Protein AF-A0A7Y3JHC3-F1 (afdb_monomer)

pLDDT: mean 74.65, std 16.01, range [29.23, 98.0]

Solvent-accessible surface area (backbone atoms only — not comparable to full-atom values): 47250 Å² total; per-residue (Å²): 132,80,75,72,66,66,58,58,59,57,62,50,53,67,62,55,68,74,71,76,76,82,76,72,80,75,73,80,78,66,101,77,69,78,78,76,71,98,54,98,74,86,86,54,95,85,37,99,48,38,51,77,48,76,52,72,51,73,47,74,47,81,46,78,29,78,32,80,43,84,51,100,86,48,85,46,69,78,42,42,48,93,95,46,66,54,25,81,42,79,48,80,46,50,34,34,38,39,40,36,34,39,69,86,29,39,36,40,37,39,35,41,57,70,42,83,89,59,42,28,38,35,41,37,38,50,44,58,91,92,36,51,55,42,34,38,39,38,30,19,38,54,60,64,68,80,61,24,37,86,49,48,64,66,59,60,45,74,64,26,46,30,40,36,39,33,37,35,62,98,43,38,39,39,37,40,39,40,33,34,35,40,68,39,53,47,76,49,44,21,47,24,59,20,44,55,48,75,47,80,41,59,73,65,56,38,48,73,88,27,35,30,37,57,94,51,55,80,86,53,59,56,43,51,68,70,45,49,34,29,56,33,90,87,28,84,41,48,40,68,79,75,72,94,87,70,66,88,74,56,75,80,47,51,72,44,25,24,33,79,53,48,77,88,60,39,45,79,40,43,67,76,30,37,36,38,42,50,95,78,67,79,56,44,28,34,35,32,33,68,85,46,60,74,45,68,30,90,52,78,67,48,74,49,74,52,42,77,44,74,98,54,89,66,32,32,37,78,47,40,48,74,69,55,91,42,86,34,50,20,58,22,34,31,69,52,64,88,87,70,39,86,72,52,46,73,45,50,27,33,83,88,76,48,84,49,89,80,54,68,47,74,50,72,57,84,89,54,68,46,32,38,42,36,37,79,83,42,70,75,42,63,37,40,43,61,45,84,78,42,98,56,37,27,60,58,72,43,85,71,39,62,97,65,73,79,87,65,74,75,61,53,31,36,41,38,42,20,50,51,82,76,87,50,79,59,42,38,82,77,51,64,65,53,38,71,57,49,59,46,42,29,46,75,88,37,76,54,81,74,54,48,67,40,67,87,81,8,37,36,34,53,85,53,88,56,47,76,86,40,42,33,41,39,35,30,32,30,64,60,83,94,63,81,55,40,26,43,36,39,38,40,22,34,40,31,55,75,56,82,63,26,40,40,23,34,21,39,39,37,37,37,44,68,54,81,90,48,63,33,80,56,88,32,56,40,45,19,36,39,38,39,24,35,26,40,37,35,43,62,89,95,47,71,54,76,50,78,49,72,52,71,52,75,40,49,59,44,59,82,41,71,48,66,91,63,81,76,70,76,82,90,76,67,63,77,43,83,80,23,51,40,55,38,24,52,57,67,66,69,70,36,99,75,42,91,48,70,70,97,60,81,52,39,69,71,34,52,32,58,34,48,18,46,57,32,70,44,62,41,91,72,60,68,48,78,42,75,32,60,46,44,53,65,95,51,59,44,86,84,41,57,74,44,60,76,41,75,82,21,31,32,28,48,29,62,30,25,35,52,91,97,40,80,50,70,45,79,47,84,45,62,68,66,57,89,88,39,47,79,61,68,37,77,43,70,53,65,67,50,94,65,74,43,43,86,47,58,60,51,77,46,82,48,66,48,46,71,73,72,69,91,86,70,82,47,76,49,75,53,45,41,70,32,30,46,57,58,70,75,86,63,76,49,69,59,54,92,56,101,54,61,27,47,75,42,53,42,74,65,76,72,29,40,30,24,34,80,44,66,90,89,68,92,54,45,44,25,62,53,65,82,85,55,66,44,63,62,57,58,41,39,41,44,66,39,43,77,37,76,72,71,92,59,102,66,72,52,74,37,47,40,52,54,73,44,59,49,84,40,74,29,39,40,76,45,51,68,70,56,12,41,38,31,62

Radius of gyration: 36.33 Å; Cα contacts (8 Å, |Δi|>4): 1744; chains: 1; bounding box: 94×78×101 Å

Secondary structure (DSSP, 8-state):
--TTSSHHHHHHHHHHTT--S---------S-PPPPPS-S----TT-TTEEEEEEEEEEEEEEEE----EETTEE---PPPTTS--EEEEEEEEEEEEEEEETTTEEEEEEEESEEEEEEEEEEEEPPTT-SEEEEEEESS------BTTB------TT--EEEEEEE-SSEEEEEEEEEE-EEEEEEEEETTEEEEEEEEETT---TTTEEE----GGGPSPTT-EEEEE-TT-SEEPPPPPTT--TTSGGGTT-EEEEPPTTT-EEETTTTEEE--TT--S-EEEE-TT---EE-TTT--EE--BPPTT--S-BEEEE-TTS--TTB-TTEEEPPTT--TT-EEEEEETTTEE---SEEEE--TT-SEEEEEESS-SS-TT-TTGGGSS-THHHHSSS--SS--S-----EEEEEEE-----SSEEE--SSB-GGG-EEEETTEE-TT-EEETTTTEEE-SSPPPTT-EEEEEEEEEPSSS---EEEEEEEEEEE-SSSEEEEEEEEEEEE--TTPPBSSTTSB-EEEEEEEEEEEEETTEEEEEEEEEEEEESBSS--B--TTTT-PPP----STTTEEEPPPPP----TT-S---SS---GGGBPEEEEE--EEE-TTT--EEEPBP--TTS--TTSPEEP-STTEE---EEEE--TT--SEEEE-EEE--TT-B--EEE-SSTTS----TT--EEEEEE---S---TT--EEEEEES----SSS-SS--B---SSS-EEEEEETTTTEEEEEE--TT---BS-SS-SSS-----SEEEEEEEEES----SS--TTEEESS-SS-EEEEEEPPHHHHHHT-

Nearest PDB structures (foldseek):
  8gln-assembly1_A  TM=5.107E-01  e=5.000E-17  Flavobacterium johnsoniae
  4rdt-assembly1_A  TM=1.341E-01  e=5.740E-01  Neisseria meningitidis MC58
  6rd3-assembly1_B  TM=1.181E-01  e=7.376E-01  Klebsiella pneumoniae
  7q3t-assembly2_F  TM=1.235E-01  e=8.155E-01  Klebsiella pneumoniae
  4rdt-assembly2_B  TM=1.341E-01  e=1.646E+00  Neisseria meningitidis MC58

Structure (mmCIF, N/CA/C/O backbone):
data_AF-A0A7Y3JHC3-F1
#
_entry.id   AF-A0A7Y3JHC3-F1
#
loop_
_atom_site.group_PDB
_atom_site.id
_atom_site.type_symbol
_atom_site.label_atom_id
_atom_site.label_alt_id
_atom_site.label_comp_id
_atom_site.label_asym_id
_atom_site.label_entity_id
_atom_site.label_seq_id
_atom_site.pdbx_PDB_ins_code
_atom_site.Cartn_x
_atom_site.Cartn_y
_atom_site.Cartn_z
_atom_site.occupancy
_atom_site.B_iso_or_equiv
_atom_site.auth_seq_id
_atom_site.auth_comp_id
_atom_site.auth_asym_id
_atom_site.auth_atom_id
_atom_site.pdbx_PDB_model_num
ATOM 1 N N . MET A 1 1 ? -35.908 -19.399 0.839 1.00 38.31 1 MET A N 1
ATOM 2 C CA . MET A 1 1 ? -36.783 -18.196 0.822 1.00 38.31 1 MET A CA 1
ATOM 3 C C . MET A 1 1 ? -37.938 -18.170 1.841 1.00 38.31 1 MET A C 1
ATOM 5 O O . MET A 1 1 ? -38.546 -17.118 1.981 1.00 38.31 1 MET A O 1
ATOM 9 N N . LYS A 1 2 ? -38.244 -19.235 2.608 1.00 29.23 2 LYS A N 1
ATOM 10 C CA . LYS A 1 2 ? -39.288 -19.187 3.666 1.00 29.23 2 LYS A CA 1
ATOM 11 C C . LYS A 1 2 ? -38.768 -18.886 5.087 1.00 29.23 2 LYS A C 1
ATOM 13 O O . LYS A 1 2 ? -39.563 -18.545 5.951 1.00 29.23 2 LYS A O 1
ATOM 18 N N . THR A 1 3 ? -37.454 -18.907 5.304 1.00 32.31 3 THR A N 1
ATOM 19 C CA . THR A 1 3 ? -36.797 -18.678 6.609 1.00 32.31 3 THR A CA 1
ATOM 20 C C . THR A 1 3 ? -36.439 -17.212 6.897 1.00 32.31 3 THR A C 1
ATOM 22 O O . THR A 1 3 ? -36.076 -16.879 8.015 1.00 32.31 3 THR A O 1
ATOM 25 N N . PHE A 1 4 ? -36.602 -16.309 5.922 1.00 29.62 4 PHE A N 1
ATOM 26 C CA . PHE A 1 4 ? -36.300 -14.873 6.065 1.00 29.62 4 PHE A CA 1
ATOM 27 C C . PHE A 1 4 ? -37.456 -14.035 6.646 1.00 29.62 4 PHE A C 1
ATOM 29 O O . PHE A 1 4 ? -37.286 -12.846 6.908 1.00 29.62 4 PHE A O 1
ATOM 36 N N . ARG A 1 5 ? -38.648 -14.620 6.849 1.00 29.39 5 ARG A N 1
ATOM 37 C CA . ARG A 1 5 ? -39.812 -13.893 7.398 1.00 29.39 5 ARG A CA 1
ATOM 38 C C . ARG A 1 5 ? -39.918 -13.947 8.925 1.00 29.39 5 ARG A C 1
ATOM 40 O O . ARG A 1 5 ? -40.518 -13.046 9.497 1.00 29.39 5 ARG A O 1
ATOM 47 N N . SER A 1 6 ? -39.313 -14.932 9.587 1.00 30.02 6 SER A N 1
ATOM 48 C CA . SER A 1 6 ? -39.359 -15.077 11.051 1.00 30.02 6 SER A CA 1
ATOM 49 C C . SER A 1 6 ? -38.342 -14.199 11.791 1.00 30.02 6 SER A C 1
ATOM 51 O O . SER A 1 6 ? -38.593 -13.833 12.933 1.00 30.02 6 SER A O 1
ATOM 53 N N . LEU A 1 7 ? -37.251 -13.773 11.140 1.00 32.84 7 LEU A N 1
ATOM 54 C CA . LEU A 1 7 ? -36.234 -12.910 11.761 1.00 32.84 7 LEU A CA 1
ATOM 55 C C . LEU A 1 7 ? -36.674 -11.436 11.866 1.00 32.84 7 LEU A C 1
ATOM 57 O O . LEU A 1 7 ? -36.270 -10.737 12.788 1.00 32.84 7 LEU A O 1
ATOM 61 N N . LYS A 1 8 ? -37.583 -10.974 10.991 1.00 31.59 8 LYS A N 1
ATOM 62 C CA . LYS A 1 8 ? -38.143 -9.610 11.058 1.00 31.59 8 LYS A CA 1
ATOM 63 C C . LYS A 1 8 ? -39.057 -9.383 12.267 1.00 31.59 8 LYS A C 1
ATOM 65 O O . LYS A 1 8 ? -39.209 -8.242 12.687 1.00 31.59 8 LYS A O 1
ATOM 70 N N . LEU A 1 9 ? -39.646 -10.438 12.843 1.00 32.12 9 LEU A N 1
ATOM 71 C CA . LEU A 1 9 ? -40.549 -10.296 13.992 1.00 32.12 9 LEU A CA 1
ATOM 72 C C . LEU A 1 9 ? -39.794 -10.131 15.324 1.00 32.12 9 LEU A C 1
ATOM 74 O O . LEU A 1 9 ? -40.261 -9.398 16.189 1.00 32.12 9 LEU A O 1
ATOM 78 N N . CYS A 1 10 ? -38.603 -10.726 15.465 1.00 31.09 10 CYS A N 1
ATOM 79 C CA . CYS A 1 10 ? -37.732 -10.495 16.626 1.00 31.09 10 CYS A CA 1
ATOM 80 C C . CYS A 1 10 ? -36.969 -9.162 16.527 1.00 31.09 10 CYS A C 1
ATOM 82 O O . CYS A 1 10 ? -36.754 -8.509 17.544 1.00 31.09 10 CYS A O 1
ATOM 84 N N . PHE A 1 11 ? -36.639 -8.712 15.309 1.00 32.09 11 PHE A N 1
ATOM 85 C CA . PHE A 1 11 ? -35.923 -7.450 15.065 1.00 32.09 11 PHE A CA 1
ATOM 86 C C . PHE A 1 11 ? -36.752 -6.196 15.403 1.00 32.09 11 PHE A C 1
ATOM 88 O O . PHE A 1 11 ? -36.203 -5.159 15.756 1.00 32.09 11 PHE A O 1
ATOM 95 N N . VAL A 1 12 ? -38.084 -6.294 15.340 1.00 32.44 12 VAL A N 1
ATOM 96 C CA . VAL A 1 12 ? -38.999 -5.199 15.706 1.00 32.44 12 VAL A CA 1
ATOM 97 C C . VAL A 1 12 ? -39.360 -5.233 17.199 1.00 32.44 12 VAL A C 1
ATOM 99 O O . VAL A 1 12 ? -39.604 -4.186 17.791 1.00 32.44 12 VAL A O 1
ATOM 102 N N . ALA A 1 13 ? -39.326 -6.403 17.847 1.00 31.64 13 ALA A N 1
ATOM 103 C CA . ALA A 1 13 ? -39.688 -6.545 19.260 1.00 31.64 13 ALA A CA 1
ATOM 104 C C . ALA A 1 13 ? -38.628 -5.989 20.233 1.00 31.64 13 ALA A C 1
ATOM 106 O O . ALA A 1 13 ? -38.991 -5.494 21.296 1.00 31.64 13 ALA A O 1
ATOM 107 N N . VAL A 1 14 ? -37.341 -6.010 19.867 1.00 34.16 14 VAL A N 1
ATOM 108 C CA . VAL A 1 14 ? -36.260 -5.466 20.716 1.00 34.16 14 VAL A CA 1
ATOM 109 C C . VAL A 1 14 ? -36.140 -3.941 20.583 1.00 34.16 14 VAL A C 1
ATOM 111 O O . VAL A 1 14 ? -35.833 -3.270 21.561 1.00 34.16 14 VAL A O 1
ATOM 114 N N . ILE A 1 15 ? -36.502 -3.363 19.430 1.00 33.09 15 ILE A N 1
ATOM 115 C CA . ILE A 1 15 ? -36.561 -1.900 19.254 1.00 33.09 15 ILE A CA 1
ATOM 116 C C . ILE A 1 15 ? -37.852 -1.311 19.864 1.00 33.09 15 ILE A C 1
ATOM 118 O O . ILE A 1 15 ? -37.823 -0.207 20.402 1.00 33.09 15 ILE A O 1
ATOM 122 N N . LEU A 1 16 ? -38.976 -2.048 19.885 1.00 30.64 16 LEU A N 1
ATOM 123 C CA . LEU A 1 16 ? -40.212 -1.581 20.543 1.00 30.64 16 LEU A CA 1
ATOM 124 C C . LEU A 1 16 ? -40.230 -1.717 22.076 1.00 30.64 16 LEU A C 1
ATOM 126 O O . LEU A 1 16 ? -41.094 -1.119 22.716 1.00 30.64 16 LEU A O 1
ATOM 130 N N . ALA A 1 17 ? -39.286 -2.435 22.689 1.00 32.00 17 ALA A N 1
ATOM 131 C CA . ALA A 1 17 ? -39.166 -2.475 24.149 1.00 32.00 17 ALA A CA 1
ATOM 132 C C . ALA A 1 17 ? -38.562 -1.182 24.745 1.00 32.00 17 ALA A C 1
ATOM 134 O O . ALA A 1 17 ? -38.595 -1.001 25.960 1.00 32.00 17 ALA A O 1
ATOM 135 N N . PHE A 1 18 ? -38.075 -0.256 23.907 1.00 35.97 18 PHE A N 1
ATOM 136 C CA . PHE A 1 18 ? -37.417 0.981 24.341 1.00 35.97 18 PHE A CA 1
ATOM 137 C C . PHE A 1 18 ? -38.329 2.208 24.504 1.00 35.97 18 PHE A C 1
ATOM 139 O O . PHE A 1 18 ? -37.861 3.236 24.986 1.00 35.97 18 PHE A O 1
ATOM 146 N N . VAL A 1 19 ? -39.630 2.140 24.188 1.00 36.31 19 VAL A N 1
ATOM 147 C CA . VAL A 1 19 ? -40.563 3.256 24.452 1.00 36.31 19 VAL A CA 1
ATOM 148 C C . VAL A 1 19 ? -41.961 2.734 24.793 1.00 36.31 19 VAL A C 1
ATOM 150 O O . VAL A 1 19 ? -42.862 2.691 23.962 1.00 36.31 19 VAL A O 1
ATOM 153 N N . SER A 1 20 ? -42.175 2.336 26.043 1.00 29.81 20 SER A N 1
ATOM 154 C CA . SER A 1 20 ? -43.531 2.231 26.611 1.00 29.81 20 SER A CA 1
ATOM 155 C C . SER A 1 20 ? -43.580 2.700 28.067 1.00 29.81 20 SER A C 1
ATOM 157 O O . SER A 1 20 ? -44.311 2.175 28.900 1.00 29.81 20 SER A O 1
ATOM 159 N N . GLY A 1 21 ? -42.847 3.777 28.364 1.00 32.28 21 GLY A N 1
ATOM 160 C CA . GLY A 1 21 ? -43.310 4.726 29.369 1.00 32.28 21 GLY A CA 1
ATOM 161 C C . GLY A 1 21 ? -44.477 5.497 28.759 1.00 32.28 21 GLY A C 1
ATOM 162 O O . GLY A 1 21 ? -44.294 6.221 27.784 1.00 32.28 21 GLY A O 1
ATOM 163 N N . THR A 1 22 ? -45.686 5.305 29.277 1.00 33.34 22 THR A N 1
ATOM 164 C CA . THR A 1 22 ? -46.868 6.081 28.896 1.00 33.34 22 THR A CA 1
ATOM 165 C C . THR A 1 22 ? -46.600 7.567 29.143 1.00 33.34 22 THR A C 1
ATOM 167 O O . THR A 1 22 ? -46.768 8.053 30.261 1.00 33.34 22 THR A O 1
ATOM 170 N N . LEU A 1 23 ? -46.181 8.300 28.111 1.00 31.33 23 LEU A N 1
ATOM 171 C CA . LEU A 1 23 ? -46.283 9.752 28.094 1.00 31.33 23 LEU A CA 1
ATOM 172 C C . LEU A 1 23 ? -47.776 10.066 28.030 1.00 31.33 23 LEU A C 1
ATOM 174 O O . LEU A 1 23 ? -48.405 9.982 26.976 1.00 31.33 23 LEU A O 1
ATOM 178 N N . ALA A 1 24 ? -48.366 10.351 29.189 1.00 30.61 24 ALA A N 1
ATOM 179 C CA . ALA A 1 24 ? -49.679 10.964 29.241 1.00 30.61 24 ALA A CA 1
ATOM 180 C C . ALA A 1 24 ? -49.611 12.249 28.406 1.00 30.61 24 ALA A C 1
ATOM 182 O O . ALA A 1 24 ? -48.769 13.109 28.662 1.00 30.61 24 ALA A O 1
ATOM 183 N N . ALA A 1 25 ? -50.466 12.351 27.387 1.00 34.72 25 ALA A N 1
ATOM 184 C CA . ALA A 1 25 ? -50.621 13.569 26.611 1.00 34.72 25 ALA A CA 1
ATOM 185 C C . ALA A 1 25 ? -50.923 14.717 27.582 1.00 34.72 25 ALA A C 1
ATOM 187 O O . ALA A 1 25 ? -51.974 14.747 28.225 1.00 34.72 25 ALA A O 1
ATOM 188 N N . GLN A 1 26 ? -49.965 15.630 27.726 1.00 42.28 26 GLN A N 1
ATOM 189 C CA . GLN A 1 26 ? -50.145 16.836 28.511 1.00 42.28 26 GLN A CA 1
ATOM 190 C C . GLN A 1 26 ? -51.208 17.669 27.789 1.00 42.28 26 GLN A C 1
ATOM 192 O O . GLN A 1 26 ? -51.067 17.984 26.607 1.00 42.28 26 GLN A O 1
ATOM 197 N N . SER A 1 27 ? -52.318 17.950 28.471 1.00 43.81 27 SER A N 1
ATOM 198 C CA . SER A 1 27 ? -53.384 18.811 27.959 1.00 43.81 27 SER A CA 1
ATOM 199 C C . SER A 1 27 ? -52.786 20.122 27.449 1.00 43.81 27 SER A C 1
ATOM 201 O O . SER A 1 27 ? -52.011 20.743 28.177 1.00 43.81 27 SER A O 1
ATOM 203 N N . SER A 1 28 ? -53.156 20.524 26.228 1.00 38.09 28 SER A N 1
ATOM 204 C CA . SER A 1 28 ? -52.768 21.800 25.612 1.00 38.09 28 SER A CA 1
ATOM 205 C C . SER A 1 28 ? -52.805 22.927 26.650 1.00 38.09 28 SER A C 1
ATOM 207 O O . SER A 1 28 ? -53.878 23.161 27.218 1.00 38.09 28 SER A O 1
ATOM 209 N N . PRO A 1 29 ? -51.690 23.634 26.916 1.00 45.81 29 PRO A N 1
ATOM 210 C CA . PRO A 1 29 ? -51.745 24.828 27.737 1.00 45.81 29 PRO A CA 1
ATOM 211 C C . PRO A 1 29 ? -52.659 25.827 27.028 1.00 45.81 29 PRO A C 1
ATOM 213 O O . PRO A 1 29 ? -52.517 26.067 25.828 1.00 45.81 29 PRO A O 1
ATOM 216 N N . GLY A 1 30 ? -53.637 26.362 27.758 1.00 46.69 30 GLY A N 1
ATOM 217 C CA . GLY A 1 30 ? -54.390 27.528 27.312 1.00 46.69 30 GLY A CA 1
ATOM 218 C C . GLY A 1 30 ? -53.436 28.682 26.997 1.00 46.69 30 GLY A C 1
ATOM 219 O O . GLY A 1 30 ? -52.316 28.725 27.505 1.00 46.69 30 GLY A O 1
ATOM 220 N N . ASN A 1 31 ? -53.905 29.594 26.151 1.00 52.88 31 ASN A N 1
ATOM 221 C CA . ASN A 1 31 ? -53.172 30.656 25.454 1.00 52.88 31 ASN A CA 1
ATOM 222 C C . ASN A 1 31 ? -52.530 31.753 26.349 1.00 52.88 31 ASN A C 1
ATOM 224 O O . ASN A 1 31 ? -52.304 32.857 25.871 1.00 52.88 31 ASN A O 1
ATOM 228 N N . ASP A 1 32 ? -52.226 31.453 27.617 1.00 52.81 32 ASP A N 1
ATOM 229 C CA . ASP A 1 32 ? -51.707 32.376 28.638 1.00 52.81 32 ASP A CA 1
ATOM 230 C C . ASP A 1 32 ? -50.405 31.856 29.297 1.00 52.81 32 ASP A C 1
ATOM 232 O O . ASP A 1 32 ? -50.169 32.060 30.489 1.00 52.81 32 ASP A O 1
ATOM 236 N N . GLN A 1 33 ? -49.544 31.142 28.560 1.00 55.44 33 GLN A N 1
ATOM 237 C CA . GLN A 1 33 ? -48.174 30.883 29.029 1.00 55.44 33 GLN A CA 1
ATOM 238 C C . GLN A 1 33 ? -47.275 32.070 28.638 1.00 55.44 33 GLN A C 1
ATOM 240 O O . GLN A 1 33 ? -47.296 32.468 27.472 1.00 55.44 33 GLN A O 1
ATOM 245 N N . PRO A 1 34 ? -46.494 32.647 29.574 1.00 58.56 34 PRO A N 1
ATOM 246 C CA . PRO A 1 34 ? -45.517 33.680 29.248 1.00 58.56 34 PRO A CA 1
ATOM 247 C C . PRO A 1 34 ? -44.568 33.179 28.154 1.00 58.56 34 PRO A C 1
ATOM 249 O O . PRO A 1 34 ? -44.117 32.033 28.213 1.00 58.56 34 PRO A O 1
ATOM 252 N N . GLU A 1 35 ? -44.270 34.032 27.171 1.00 53.53 35 GLU A N 1
ATOM 253 C CA . GLU A 1 35 ? -43.272 33.758 26.134 1.00 53.53 35 GLU A CA 1
ATOM 254 C C . GLU A 1 35 ? -41.973 33.270 26.791 1.00 53.53 35 GLU A C 1
ATOM 256 O O . GLU A 1 35 ? -41.505 33.859 27.773 1.00 53.53 35 GLU A O 1
ATOM 261 N N . ALA A 1 36 ? -41.431 32.149 26.301 1.00 54.94 36 ALA A N 1
ATOM 262 C CA . ALA A 1 36 ? -40.211 31.580 26.855 1.00 54.94 36 ALA A CA 1
ATOM 263 C C . ALA A 1 36 ? -39.102 32.651 26.849 1.00 54.94 36 ALA A C 1
ATOM 265 O O . ALA A 1 36 ? -38.983 33.400 25.876 1.00 54.94 36 ALA A O 1
ATOM 266 N N . PRO A 1 37 ? -38.301 32.761 27.923 1.00 66.75 37 PRO A N 1
ATOM 267 C CA . PRO A 1 37 ? -37.272 33.787 28.012 1.00 66.75 37 PRO A CA 1
ATOM 268 C C . PRO A 1 37 ? -36.315 33.709 26.815 1.00 66.75 37 PRO A C 1
ATOM 270 O O . PRO A 1 37 ? -35.937 32.626 26.373 1.00 66.75 37 PRO A O 1
ATOM 273 N N . SER A 1 38 ? -35.876 34.870 26.322 1.00 74.38 38 SER A N 1
ATOM 274 C CA . SER A 1 38 ? -35.001 35.005 25.143 1.00 74.38 38 SER A CA 1
ATOM 275 C C . SER A 1 38 ? -33.603 34.394 25.311 1.00 74.38 38 SER A C 1
ATOM 277 O O . SER A 1 38 ? -32.829 34.337 24.358 1.00 74.38 38 SER A O 1
ATOM 279 N N . SER A 1 39 ? -33.264 33.938 26.518 1.00 63.47 39 SER A N 1
ATOM 280 C CA . SER A 1 39 ? -32.036 33.209 26.813 1.00 63.47 39 SER A CA 1
ATOM 281 C C . SER A 1 39 ? -32.282 32.173 27.911 1.00 63.47 39 SER A C 1
ATOM 283 O O . SER A 1 39 ? -33.003 32.434 28.873 1.00 63.47 39 SER A O 1
ATOM 285 N N . LEU A 1 40 ? -31.651 31.003 27.775 1.00 61.25 40 LEU A N 1
ATOM 286 C CA . LEU A 1 40 ? -31.610 29.970 28.820 1.00 61.25 40 LEU A CA 1
ATOM 287 C C . LEU A 1 40 ? -30.724 30.386 30.006 1.00 61.25 40 LEU A C 1
ATOM 289 O O . LEU A 1 40 ? -30.975 29.970 31.134 1.00 61.25 40 LEU A O 1
ATOM 293 N N . PHE A 1 41 ? -29.705 31.217 29.757 1.00 66.81 41 PHE A N 1
ATOM 294 C CA . PHE A 1 41 ? -28.781 31.728 30.768 1.00 66.81 41 PHE A CA 1
ATOM 295 C C . PHE A 1 41 ? -28.397 33.175 30.463 1.00 66.81 41 PHE A C 1
ATOM 297 O O . PHE A 1 41 ? -28.062 33.509 29.328 1.00 66.81 41 PHE A O 1
ATOM 304 N N . GLN A 1 42 ? -28.367 34.011 31.500 1.00 69.69 42 GLN A N 1
ATOM 305 C CA . GLN A 1 42 ? -27.847 35.371 31.430 1.00 69.69 42 GLN A CA 1
ATOM 306 C C . GLN A 1 42 ? -26.774 35.531 32.507 1.00 69.69 42 GLN A C 1
ATOM 308 O O . GLN A 1 42 ? -27.053 35.384 33.693 1.00 69.69 42 GLN A O 1
ATOM 313 N N . THR A 1 43 ? -25.537 35.809 32.098 1.00 70.94 43 THR A N 1
ATOM 314 C CA . THR A 1 43 ? -24.406 36.008 33.013 1.00 70.94 43 THR A CA 1
ATOM 315 C C . THR A 1 43 ? -23.563 37.212 32.588 1.00 70.94 43 THR A C 1
ATOM 317 O O . THR A 1 43 ? -23.742 37.757 31.497 1.00 70.94 43 THR A O 1
ATOM 320 N N . ARG A 1 44 ? -22.657 37.660 33.462 1.00 72.38 44 ARG A N 1
ATOM 321 C CA . ARG A 1 44 ? -21.668 38.709 33.181 1.00 72.38 44 ARG A CA 1
ATOM 322 C C . ARG A 1 44 ? -20.260 38.132 33.294 1.00 72.38 44 ARG A C 1
ATOM 324 O O . ARG A 1 44 ? -19.981 37.356 34.209 1.00 72.38 44 ARG A O 1
ATOM 331 N N . LEU A 1 45 ? -19.372 38.561 32.397 1.00 68.31 45 LEU A N 1
ATOM 332 C CA . LEU A 1 45 ? -17.932 38.312 32.496 1.00 68.31 45 LEU A CA 1
ATOM 333 C C . LEU A 1 45 ? -17.421 38.779 33.872 1.00 68.31 45 LEU A C 1
ATOM 335 O O . LEU A 1 45 ? -17.695 39.908 34.277 1.00 68.31 45 LEU A O 1
ATOM 339 N N . GLY A 1 46 ? -16.719 37.899 34.593 1.00 67.94 46 GLY A N 1
ATOM 340 C CA . GLY A 1 46 ? -16.208 38.160 35.947 1.00 67.94 46 GLY A CA 1
ATOM 341 C C . GLY A 1 46 ? -17.182 37.866 37.099 1.00 67.94 46 GLY A C 1
ATOM 342 O O . GLY A 1 46 ? -16.858 38.158 38.247 1.00 67.94 46 GLY A O 1
ATOM 343 N N . SER A 1 47 ? -18.366 37.308 36.826 1.00 77.88 47 SER A N 1
ATOM 344 C CA . SER A 1 47 ? -19.259 36.789 37.875 1.00 77.88 47 SER A CA 1
ATOM 345 C C . SER A 1 47 ? -18.731 35.475 38.473 1.00 77.88 47 SER A C 1
ATOM 347 O O . SER A 1 47 ? -17.972 34.761 37.826 1.00 77.88 47 SER A O 1
ATOM 349 N N . SER A 1 48 ? -19.152 35.118 39.695 1.00 77.88 48 SER A N 1
ATOM 350 C CA . SER A 1 48 ? -18.803 33.828 40.337 1.00 77.88 48 SER A CA 1
ATOM 351 C C . SER A 1 48 ? -19.266 32.606 39.545 1.00 77.88 48 SER A C 1
ATOM 353 O O . SER A 1 48 ? -18.752 31.501 39.711 1.00 77.88 48 SER A O 1
ATOM 355 N N . ASP A 1 49 ? -20.251 32.834 38.689 1.00 82.38 49 ASP A N 1
ATOM 356 C CA . ASP A 1 49 ? -21.001 31.830 37.962 1.00 82.38 49 ASP A CA 1
ATOM 357 C C . ASP A 1 49 ? -20.415 31.603 36.564 1.00 82.38 49 ASP A C 1
ATOM 359 O O . ASP A 1 49 ? -20.937 30.797 35.800 1.00 82.38 49 ASP A O 1
ATOM 363 N N . PHE A 1 50 ? -19.332 32.299 36.208 1.00 86.94 50 PHE A N 1
ATOM 364 C CA . PHE A 1 50 ? -18.636 32.144 34.939 1.00 86.94 50 PHE A CA 1
ATOM 365 C C . PHE A 1 50 ? -17.121 32.183 35.145 1.00 86.94 50 PHE A C 1
ATOM 367 O O . PHE A 1 50 ? -16.583 33.172 35.643 1.00 86.94 50 PHE A O 1
ATOM 374 N N . SER A 1 51 ? -16.415 31.144 34.703 1.00 87.56 51 SER A N 1
ATOM 375 C CA . SER A 1 51 ? -14.956 31.169 34.602 1.00 87.56 51 SER A CA 1
ATOM 376 C C . SER A 1 51 ? -14.513 30.874 33.174 1.00 87.56 51 SER A C 1
ATOM 378 O O . SER A 1 51 ? -15.075 30.022 32.492 1.00 87.56 51 SER A O 1
ATOM 380 N N . ALA A 1 52 ? -13.508 31.613 32.713 1.00 88.88 52 ALA A N 1
ATOM 381 C CA . ALA A 1 52 ? -12.876 31.417 31.419 1.00 88.88 52 ALA A CA 1
ATOM 382 C C . ALA A 1 52 ? -11.366 31.380 31.626 1.00 88.88 52 ALA A C 1
ATOM 384 O O . ALA A 1 52 ? -10.791 32.321 32.176 1.00 88.88 52 ALA A O 1
ATOM 385 N N . THR A 1 53 ? -10.733 30.299 31.194 1.00 90.06 53 THR A N 1
ATOM 386 C CA . THR A 1 53 ? -9.283 30.143 31.213 1.00 90.06 53 THR A CA 1
ATOM 387 C C . THR A 1 53 ? -8.797 29.825 29.808 1.00 90.06 53 THR A C 1
ATOM 389 O O . THR A 1 53 ? -9.355 28.975 29.123 1.00 90.06 53 THR A O 1
ATOM 392 N N . ALA A 1 54 ? -7.758 30.527 29.369 1.00 90.00 54 ALA A N 1
ATOM 393 C CA . ALA A 1 54 ? -7.029 30.215 28.150 1.00 90.00 54 ALA A CA 1
ATOM 394 C C . ALA A 1 54 ? -5.578 29.928 28.540 1.00 90.00 54 ALA A C 1
ATOM 396 O O . ALA A 1 54 ? -4.970 30.712 29.270 1.00 90.00 54 ALA A O 1
ATOM 397 N N . GLN A 1 55 ? -5.044 28.795 28.097 1.00 93.12 55 GLN A N 1
ATOM 398 C CA . GLN A 1 55 ? -3.685 28.359 28.397 1.00 93.12 55 GLN A CA 1
ATOM 399 C C . GLN A 1 55 ? -3.015 27.885 27.114 1.00 93.12 55 GLN A C 1
ATOM 401 O O . GLN A 1 55 ? -3.557 27.030 26.425 1.00 93.12 55 GLN A O 1
ATOM 406 N N . GLY A 1 56 ? -1.833 28.411 26.811 1.00 91.12 56 GLY A N 1
ATOM 407 C CA . GLY A 1 56 ? -1.081 28.032 25.621 1.00 91.12 56 GLY A CA 1
ATOM 408 C C . GLY A 1 56 ? -0.205 29.161 25.110 1.00 91.12 56 GLY A C 1
ATOM 409 O O . GLY A 1 56 ? 0.070 30.123 25.832 1.00 91.12 56 GLY A O 1
ATOM 410 N N . THR A 1 57 ? 0.218 29.037 23.861 1.00 90.38 57 THR A N 1
ATOM 411 C CA . THR A 1 57 ? 0.970 30.051 23.134 1.00 90.38 57 THR A CA 1
ATOM 412 C C . THR A 1 57 ? 0.189 30.501 21.906 1.00 90.38 57 THR A C 1
ATOM 414 O O . THR A 1 57 ? -0.600 29.774 21.307 1.00 90.38 57 THR A O 1
ATOM 417 N N . TRP A 1 58 ? 0.404 31.753 21.532 1.00 89.81 58 TRP A N 1
ATOM 418 C CA . TRP A 1 58 ? 0.013 32.261 20.231 1.00 89.81 58 TRP A CA 1
ATOM 419 C C . TRP A 1 58 ? 1.255 32.920 19.668 1.00 89.81 58 TRP A C 1
ATOM 421 O O . TRP A 1 58 ? 1.657 33.988 20.128 1.00 89.81 58 TRP A O 1
ATOM 431 N N . THR A 1 59 ? 1.909 32.236 18.733 1.00 89.31 59 THR A N 1
ATOM 432 C CA . THR A 1 59 ? 3.126 32.765 18.120 1.00 89.31 59 THR A CA 1
ATOM 433 C C . THR A 1 59 ? 2.756 33.454 16.824 1.00 89.31 59 THR A C 1
ATOM 435 O O . THR A 1 59 ? 2.159 32.850 15.936 1.00 89.31 59 THR A O 1
ATOM 438 N N . GLU A 1 60 ? 3.110 34.726 16.722 1.00 88.69 60 GLU A N 1
ATOM 439 C CA . GLU A 1 60 ? 3.004 35.485 15.486 1.00 88.69 60 GLU A CA 1
ATOM 440 C C . GLU A 1 60 ? 4.403 35.611 14.890 1.00 88.69 60 GLU A C 1
ATOM 442 O O . GLU A 1 60 ? 5.330 36.090 15.549 1.00 88.69 60 GLU A O 1
ATOM 447 N N . HIS A 1 61 ? 4.562 35.161 13.650 1.00 82.00 61 HIS A N 1
ATOM 448 C CA . HIS A 1 61 ? 5.760 35.415 12.871 1.00 82.00 61 HIS A CA 1
ATOM 449 C C . HIS A 1 61 ? 5.464 36.524 11.870 1.00 82.00 61 HIS A C 1
ATOM 451 O O . HIS A 1 61 ? 4.589 36.388 11.016 1.00 82.00 61 HIS A O 1
ATOM 457 N N . LEU A 1 62 ? 6.201 37.624 12.004 1.00 84.19 62 LEU A N 1
ATOM 458 C CA . LEU A 1 62 ? 6.189 38.733 11.067 1.00 84.19 62 LEU A CA 1
ATOM 459 C C . LEU A 1 62 ? 7.567 38.818 10.413 1.00 84.19 62 LEU A C 1
ATOM 461 O O . LEU A 1 62 ? 8.528 39.282 11.030 1.00 84.19 62 LEU A O 1
ATOM 465 N N . GLY A 1 63 ? 7.651 38.350 9.176 1.00 74.31 63 GLY A N 1
ATOM 466 C CA . GLY A 1 63 ? 8.843 38.402 8.346 1.00 74.31 63 GLY A CA 1
ATOM 467 C C . GLY A 1 63 ? 8.722 39.499 7.294 1.00 74.31 63 GLY A C 1
ATOM 468 O O . GLY A 1 63 ? 7.688 39.645 6.647 1.00 74.31 63 GLY A O 1
ATOM 469 N N . PHE A 1 64 ? 9.788 40.273 7.108 1.00 69.00 64 PHE A N 1
ATOM 470 C CA . PHE A 1 64 ? 9.950 41.129 5.937 1.00 69.00 64 PHE A CA 1
ATOM 471 C C . PHE A 1 64 ? 11.349 40.916 5.369 1.00 69.00 64 PHE A C 1
ATOM 473 O O . PHE A 1 64 ? 12.339 41.365 5.954 1.00 69.00 64 PHE A O 1
ATOM 480 N N . GLY A 1 65 ? 11.430 40.212 4.244 1.00 66.50 65 GLY A N 1
ATOM 481 C CA . GLY A 1 65 ? 12.674 40.010 3.512 1.00 66.50 65 GLY A CA 1
ATOM 482 C C . GLY A 1 65 ? 12.725 40.892 2.277 1.00 66.50 65 GLY A C 1
ATOM 483 O O . GLY A 1 65 ? 11.869 40.800 1.399 1.00 66.50 65 GLY A O 1
ATOM 484 N N . TRP A 1 66 ? 13.761 41.723 2.190 1.00 61.28 66 TRP A N 1
ATOM 485 C CA . TRP A 1 66 ? 14.084 42.486 0.990 1.00 61.28 66 TRP A CA 1
ATOM 486 C C . TRP A 1 66 ? 15.548 42.245 0.623 1.00 61.28 66 TRP A C 1
ATOM 488 O O . TRP A 1 66 ? 16.422 42.201 1.489 1.00 61.28 66 TRP A O 1
ATOM 498 N N . GLY A 1 67 ? 15.816 42.064 -0.665 1.00 59.62 67 GLY A N 1
ATOM 499 C CA . GLY A 1 67 ? 17.158 41.854 -1.189 1.00 59.62 67 GLY A CA 1
ATOM 500 C C . GLY A 1 67 ? 17.263 42.427 -2.594 1.00 59.62 67 GLY A C 1
ATOM 501 O O . GLY A 1 67 ? 16.317 42.364 -3.375 1.00 59.62 67 GLY A O 1
ATOM 502 N N . ALA A 1 68 ? 18.405 43.041 -2.895 1.00 55.47 68 ALA A N 1
ATOM 503 C CA . ALA A 1 68 ? 18.714 43.575 -4.214 1.00 55.47 68 ALA A CA 1
ATOM 504 C C . ALA A 1 68 ? 19.971 42.876 -4.735 1.00 55.47 68 ALA A C 1
ATOM 506 O O . ALA A 1 68 ? 21.057 43.030 -4.172 1.00 55.47 68 ALA A O 1
ATOM 507 N N . GLY A 1 69 ? 19.815 42.085 -5.796 1.00 53.88 69 GLY A N 1
ATOM 508 C CA . GLY A 1 69 ? 20.936 41.480 -6.503 1.00 53.88 69 GLY A CA 1
ATOM 509 C C . GLY A 1 69 ? 21.544 42.468 -7.498 1.00 53.88 69 GLY A C 1
ATOM 510 O O . GLY A 1 69 ? 20.833 43.081 -8.297 1.00 53.88 69 GLY A O 1
ATOM 511 N N . PHE A 1 70 ? 22.869 42.607 -7.482 1.00 51.84 70 PHE A N 1
ATOM 512 C CA . PHE A 1 70 ? 23.600 43.364 -8.496 1.00 51.84 70 PHE A CA 1
ATOM 513 C C . PHE A 1 70 ? 24.364 42.387 -9.382 1.00 51.84 70 PHE A C 1
ATOM 515 O O . PHE A 1 70 ? 25.249 41.676 -8.910 1.00 51.84 70 PHE A O 1
ATOM 522 N N . SER A 1 71 ? 24.020 42.358 -10.668 1.00 49.50 71 SER A N 1
ATOM 523 C CA . SER A 1 71 ? 24.769 41.617 -11.681 1.00 49.50 71 SER A CA 1
ATOM 524 C C . SER A 1 71 ? 25.513 42.593 -12.592 1.00 49.50 71 SER A C 1
ATOM 526 O O . SER A 1 71 ? 25.130 43.758 -12.722 1.00 49.50 71 SER A O 1
ATOM 528 N N . SER A 1 72 ? 26.549 42.117 -13.284 1.00 37.78 72 SER A N 1
ATOM 529 C CA . SER A 1 72 ? 27.258 42.899 -14.306 1.00 37.78 72 SER A CA 1
ATOM 530 C C . SER A 1 72 ? 26.396 43.246 -15.534 1.00 37.78 72 SER A C 1
ATOM 532 O O . SER A 1 72 ? 26.886 43.937 -16.425 1.00 37.78 72 SER A O 1
ATOM 534 N N . GLN A 1 73 ? 25.131 42.803 -15.588 1.00 42.94 73 GLN A N 1
ATOM 535 C CA . GLN A 1 73 ? 24.199 43.019 -16.701 1.00 42.94 73 GLN A CA 1
ATOM 536 C C . GLN A 1 73 ? 22.975 43.902 -16.358 1.00 42.94 73 GLN A C 1
ATOM 538 O O . GLN A 1 73 ? 22.125 44.102 -17.221 1.00 42.94 73 GLN A O 1
ATOM 543 N N . GLY A 1 74 ? 22.883 44.470 -15.143 1.00 50.25 74 GLY A N 1
ATOM 544 C CA . GLY A 1 74 ? 21.767 45.330 -14.695 1.00 50.25 74 GLY A CA 1
ATOM 545 C C . GLY A 1 74 ? 21.150 44.902 -13.352 1.00 50.25 74 GLY A C 1
ATOM 546 O O . GLY A 1 74 ? 21.633 43.957 -12.720 1.00 50.25 74 GLY A O 1
ATOM 547 N N . THR A 1 75 ? 20.101 45.612 -12.898 1.00 43.91 75 THR A N 1
ATOM 548 C CA . THR A 1 75 ? 19.335 45.277 -11.676 1.00 43.91 75 THR A CA 1
ATOM 549 C C . THR A 1 75 ? 18.703 43.895 -11.821 1.00 43.91 75 THR A C 1
ATOM 551 O O . THR A 1 75 ? 17.855 43.706 -12.692 1.00 43.91 75 THR A O 1
ATOM 554 N N . ALA A 1 76 ? 19.121 42.941 -10.987 1.00 46.38 76 ALA A N 1
ATOM 555 C CA . ALA A 1 76 ? 18.497 41.623 -10.908 1.00 46.38 76 ALA A CA 1
ATOM 556 C C . ALA A 1 76 ? 17.066 41.745 -10.338 1.00 46.38 76 ALA A C 1
ATOM 558 O O . ALA A 1 76 ? 16.780 42.742 -9.660 1.00 46.38 76 ALA A O 1
ATOM 559 N N . PRO A 1 77 ? 16.169 40.765 -10.571 1.00 48.84 77 PRO A N 1
ATOM 560 C CA . PRO A 1 77 ? 14.906 40.686 -9.837 1.00 48.84 77 PRO A CA 1
ATOM 561 C C . PRO A 1 77 ? 15.159 40.749 -8.322 1.00 48.84 77 PRO A C 1
ATOM 563 O O . PRO A 1 77 ? 16.244 40.392 -7.850 1.00 48.84 77 PRO A O 1
ATOM 566 N N . LEU A 1 78 ? 14.175 41.247 -7.564 1.00 48.31 78 LEU A N 1
ATOM 567 C CA . LEU A 1 78 ? 14.205 41.259 -6.098 1.00 48.31 78 LEU A CA 1
ATOM 568 C C . LEU A 1 78 ? 14.318 39.815 -5.602 1.00 48.31 78 LEU A C 1
ATOM 570 O O . LEU A 1 78 ? 13.321 39.132 -5.421 1.00 48.31 78 LEU A O 1
ATOM 574 N N . MET A 1 79 ? 15.544 39.339 -5.427 1.00 48.09 79 MET A N 1
ATOM 575 C CA . MET A 1 79 ? 15.830 38.038 -4.851 1.00 48.09 79 MET A CA 1
ATOM 576 C C . MET A 1 79 ? 16.042 38.242 -3.357 1.00 48.09 79 MET A C 1
ATOM 578 O O . MET A 1 79 ? 16.856 39.063 -2.929 1.00 48.09 79 MET A O 1
ATOM 582 N N . GLY A 1 80 ? 15.293 37.498 -2.557 1.00 51.31 80 GLY A N 1
ATOM 583 C CA . GLY A 1 80 ? 15.489 37.397 -1.119 1.00 51.31 80 GLY A CA 1
ATOM 584 C C . GLY A 1 80 ? 16.898 36.941 -0.818 1.00 51.31 80 GLY A C 1
ATOM 585 O O . GLY A 1 80 ? 17.468 36.104 -1.519 1.00 51.31 80 GLY A O 1
ATOM 586 N N . TYR A 1 81 ? 17.468 37.516 0.231 1.00 54.94 81 TYR A N 1
ATOM 587 C CA . TYR A 1 81 ? 18.758 37.078 0.726 1.00 54.94 81 TYR A CA 1
ATOM 588 C C . TYR A 1 81 ? 18.663 35.593 1.132 1.00 54.94 81 TYR A C 1
ATOM 590 O O . TYR A 1 81 ? 17.733 35.243 1.862 1.00 54.94 81 TYR A O 1
ATOM 598 N N . PRO A 1 82 ? 19.582 34.712 0.693 1.00 54.00 82 PRO A N 1
ATOM 599 C CA . PRO A 1 82 ? 19.552 33.296 1.052 1.00 54.00 82 PRO A CA 1
ATOM 600 C C . PRO A 1 82 ? 19.450 33.102 2.571 1.00 54.00 82 PRO A C 1
ATOM 602 O O . PRO A 1 82 ? 20.266 33.635 3.324 1.00 54.00 82 PRO A O 1
ATOM 605 N N . GLY A 1 83 ? 18.435 32.361 3.021 1.00 53.91 83 GLY A N 1
ATOM 606 C CA . GLY A 1 83 ? 18.125 32.175 4.444 1.00 53.91 83 GLY A CA 1
ATOM 607 C C . GLY A 1 83 ? 17.069 33.128 5.025 1.00 53.91 83 GLY A C 1
ATOM 608 O O . GLY A 1 83 ? 16.755 33.000 6.204 1.00 53.91 83 GLY A O 1
ATOM 609 N N . TYR A 1 84 ? 16.500 34.041 4.228 1.00 55.47 84 TYR A N 1
ATOM 610 C CA . TYR A 1 84 ? 15.349 34.874 4.599 1.00 55.47 84 TYR A CA 1
ATOM 611 C C . TYR A 1 84 ? 14.181 34.646 3.631 1.00 55.47 84 TYR A C 1
ATOM 613 O O . TYR A 1 84 ? 14.380 34.553 2.419 1.00 55.47 84 TYR A O 1
ATOM 621 N N . GLU A 1 85 ? 12.959 34.581 4.160 1.00 55.56 85 GLU A N 1
ATOM 622 C CA . GLU A 1 85 ? 11.738 34.491 3.352 1.00 55.56 85 GLU A CA 1
ATOM 623 C C . GLU A 1 85 ? 11.502 35.802 2.579 1.00 55.56 85 GLU A C 1
ATOM 625 O O . GLU A 1 85 ? 11.695 36.890 3.122 1.00 55.56 85 GLU A O 1
ATOM 630 N N . GLN A 1 86 ? 11.133 35.714 1.296 1.00 60.44 86 GLN A N 1
ATOM 631 C CA . GLN A 1 86 ? 10.875 36.884 0.447 1.00 60.44 86 GLN A CA 1
ATOM 632 C C . GLN A 1 86 ? 9.506 37.505 0.730 1.00 60.44 86 GLN A C 1
ATOM 634 O O . GLN A 1 86 ? 8.512 36.794 0.847 1.00 60.44 86 GLN A O 1
ATOM 639 N N . GLY A 1 87 ? 9.444 38.840 0.756 1.00 64.25 87 GLY A N 1
ATOM 640 C CA . GLY A 1 87 ? 8.187 39.579 0.878 1.00 64.25 87 GLY A CA 1
ATOM 641 C C . GLY A 1 87 ? 7.704 39.743 2.320 1.00 64.25 87 GLY A C 1
ATOM 642 O O . GLY A 1 87 ? 8.465 39.592 3.276 1.00 64.25 87 GLY A O 1
ATOM 643 N N . PHE A 1 88 ? 6.437 40.137 2.465 1.00 75.31 88 PHE A N 1
ATOM 644 C CA . PHE A 1 88 ? 5.761 40.223 3.757 1.00 75.31 88 PHE A CA 1
ATOM 645 C C . PHE A 1 88 ? 5.183 38.855 4.104 1.00 75.31 88 PHE A C 1
ATOM 647 O O . PHE A 1 88 ? 4.222 38.411 3.475 1.00 75.31 88 PHE A O 1
ATOM 654 N N . VAL A 1 89 ? 5.748 38.208 5.117 1.00 75.50 89 VAL A N 1
ATOM 655 C CA . VAL A 1 89 ? 5.216 36.961 5.658 1.00 75.50 89 VAL A CA 1
ATOM 656 C C . VAL A 1 89 ? 4.563 37.255 6.993 1.00 75.50 89 VAL A C 1
ATOM 658 O O . VAL A 1 89 ? 5.189 37.780 7.913 1.00 75.50 89 VAL A O 1
ATOM 661 N N . PHE A 1 90 ? 3.288 36.902 7.095 1.00 82.94 90 PHE A N 1
ATOM 662 C CA . PHE A 1 90 ? 2.568 36.896 8.355 1.00 82.94 90 PHE A CA 1
ATOM 663 C C . PHE A 1 90 ? 2.015 35.501 8.599 1.00 82.94 90 PHE A C 1
ATOM 665 O O . PHE A 1 90 ? 1.122 35.043 7.886 1.00 82.94 90 PHE A O 1
ATOM 672 N N . GLN A 1 91 ? 2.555 34.831 9.610 1.00 83.75 91 GLN A N 1
ATOM 673 C CA . GLN A 1 91 ? 2.127 33.503 10.020 1.00 83.75 91 GLN A CA 1
ATOM 674 C C . GLN A 1 91 ? 1.634 33.552 11.463 1.00 83.75 91 GLN A C 1
ATOM 676 O O . GLN A 1 91 ? 2.266 34.150 12.333 1.00 83.75 91 GLN A O 1
ATOM 681 N N . GLN A 1 92 ? 0.510 32.891 11.723 1.00 85.75 92 GLN A N 1
ATOM 682 C CA . GLN A 1 92 ? 0.012 32.658 13.073 1.00 85.75 92 GLN A CA 1
ATOM 683 C C . GLN A 1 92 ? 0.121 31.170 13.381 1.00 85.75 92 GLN A C 1
ATOM 685 O O . GLN A 1 92 ? -0.347 30.332 12.613 1.00 85.75 92 GLN A O 1
ATOM 690 N N . LEU A 1 93 ? 0.720 30.857 14.522 1.00 87.06 93 LEU A N 1
ATOM 691 C CA . LEU A 1 93 ? 0.855 29.509 15.059 1.00 87.06 93 LEU A CA 1
ATOM 692 C C . LEU A 1 93 ? 0.197 29.493 16.447 1.00 87.06 93 LEU A C 1
ATOM 694 O O . LEU A 1 93 ? 0.895 29.628 17.459 1.00 87.06 93 LEU A O 1
ATOM 698 N N . PRO A 1 94 ? -1.147 29.425 16.516 1.00 87.06 94 PRO A N 1
ATOM 699 C CA . PRO A 1 94 ? -1.831 29.219 17.779 1.00 87.06 94 PRO A CA 1
ATOM 700 C C . PRO A 1 94 ? -1.599 27.785 18.268 1.00 87.06 94 PRO A C 1
ATOM 702 O O . PRO A 1 94 ? -1.632 26.836 17.485 1.00 87.06 94 PRO A O 1
ATOM 705 N N . ASP A 1 95 ? -1.392 27.628 19.570 1.00 90.44 95 ASP A N 1
ATOM 706 C CA . ASP A 1 95 ? -1.420 26.345 20.271 1.00 90.44 95 ASP A CA 1
ATOM 707 C C . ASP A 1 95 ? -1.936 26.585 21.690 1.00 90.44 95 ASP A C 1
ATOM 709 O O . ASP A 1 95 ? -1.198 27.008 22.583 1.00 90.44 95 ASP A O 1
ATOM 713 N N . PHE A 1 96 ? -3.242 26.430 21.890 1.00 91.06 96 PHE A N 1
ATOM 714 C CA . PHE A 1 96 ? -3.877 26.780 23.154 1.00 91.06 96 PHE A CA 1
ATOM 715 C C . PHE A 1 96 ? -5.122 25.953 23.446 1.00 91.06 96 PHE A C 1
ATOM 717 O O . PHE A 1 96 ? -5.798 25.447 22.554 1.00 91.06 96 PHE A O 1
ATOM 724 N N . ILE A 1 97 ? -5.460 25.890 24.730 1.00 92.25 97 ILE A N 1
ATOM 725 C CA . ILE A 1 97 ? -6.702 25.338 25.252 1.00 92.25 97 ILE A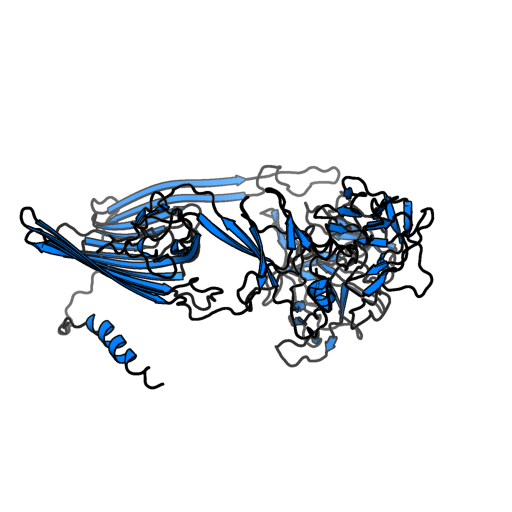 CA 1
ATOM 726 C C . ILE A 1 97 ? -7.505 26.476 25.880 1.00 92.25 97 ILE A C 1
ATOM 728 O O . ILE A 1 97 ? -7.027 27.173 26.776 1.00 92.25 97 ILE A O 1
ATOM 732 N N . LEU A 1 98 ? -8.738 26.648 25.421 1.00 93.19 98 LEU A N 1
ATOM 733 C CA . LEU A 1 98 ? -9.762 27.497 26.013 1.00 93.19 98 LEU A CA 1
ATOM 734 C C . LEU A 1 98 ? -10.724 26.621 26.819 1.00 93.19 98 LEU A C 1
ATOM 736 O O . LEU A 1 98 ? -11.258 25.651 26.296 1.00 93.19 98 LEU A O 1
ATOM 740 N N . SER A 1 99 ? -10.980 26.975 28.072 1.00 94.12 99 SER A N 1
ATOM 741 C CA . SER A 1 99 ? -11.917 26.294 28.964 1.00 94.12 99 SER A CA 1
ATOM 742 C C . SER A 1 99 ? -12.869 27.316 29.569 1.00 94.12 99 SER A C 1
ATOM 744 O O . SER A 1 99 ? -12.454 28.283 30.206 1.00 94.12 99 SER A O 1
ATOM 746 N N . LEU A 1 100 ? -14.160 27.119 29.339 1.00 92.94 100 LEU A N 1
ATOM 747 C CA . LEU A 1 100 ? -15.247 27.953 29.825 1.00 92.94 100 LEU A CA 1
ATOM 748 C C . LEU A 1 100 ? -16.104 27.112 30.764 1.00 92.94 100 LEU A C 1
ATOM 750 O O . LEU A 1 100 ? -16.533 26.029 30.380 1.00 92.94 100 LEU A O 1
ATOM 754 N N . TRP A 1 101 ? -16.398 27.611 31.958 1.00 92.62 101 TRP A N 1
ATOM 755 C CA . TRP A 1 101 ? -17.339 26.999 32.891 1.00 92.62 101 TRP A CA 1
ATOM 756 C C . TRP A 1 101 ? -18.450 27.980 33.235 1.00 92.62 101 TRP A C 1
ATOM 758 O O . TRP A 1 101 ? -18.201 29.145 33.536 1.00 92.62 101 TRP A O 1
ATOM 768 N N . LEU A 1 102 ? -19.680 27.481 33.247 1.00 90.81 102 LEU A N 1
ATOM 769 C CA . LEU A 1 102 ? -20.880 28.206 33.630 1.00 90.81 102 LEU A CA 1
ATOM 770 C C . LEU A 1 102 ? -21.568 27.479 34.788 1.00 90.81 102 LEU A C 1
ATOM 772 O O . LEU A 1 102 ? -21.854 26.279 34.723 1.00 90.81 102 LEU A O 1
ATOM 776 N N . ASN A 1 103 ? -21.846 28.219 35.858 1.00 89.19 103 ASN A N 1
ATOM 777 C CA . ASN A 1 103 ? -22.460 27.761 37.102 1.00 89.19 103 ASN A CA 1
ATOM 778 C C . ASN A 1 103 ? -21.742 26.568 37.752 1.00 89.19 103 ASN A C 1
ATOM 780 O O . ASN A 1 103 ? -22.382 25.815 38.480 1.00 89.19 103 ASN A O 1
ATOM 784 N N . GLN A 1 104 ? -20.451 26.361 37.453 1.00 88.06 104 GLN A N 1
ATOM 785 C CA . GLN A 1 104 ? -19.675 25.170 37.845 1.00 88.06 104 GLN A CA 1
ATOM 786 C C . GLN A 1 104 ? -20.308 23.841 37.384 1.00 88.06 104 GLN A C 1
ATOM 788 O O . GLN A 1 104 ? -20.065 22.793 37.976 1.00 88.06 104 GLN A O 1
ATOM 793 N N . ARG A 1 105 ? -21.151 23.882 36.344 1.00 92.12 105 ARG A N 1
ATOM 794 C CA . ARG A 1 105 ? -21.929 22.725 35.874 1.00 92.12 105 ARG A CA 1
ATOM 795 C C . ARG A 1 105 ? -21.776 22.500 34.391 1.00 92.12 105 ARG A C 1
ATOM 797 O O . ARG A 1 105 ? -21.477 21.388 33.989 1.00 92.12 105 ARG A O 1
ATOM 804 N N . TYR A 1 106 ? -21.976 23.533 33.585 1.00 93.19 106 TYR A N 1
ATOM 805 C CA . TYR A 1 106 ? -21.777 23.441 32.144 1.00 93.19 106 TYR A CA 1
ATOM 806 C C . TYR A 1 106 ? -20.354 23.855 31.835 1.00 93.19 106 TYR A C 1
ATOM 808 O O . TYR A 1 106 ? -19.885 24.857 32.374 1.00 93.19 106 TYR A O 1
ATOM 816 N N . TYR A 1 107 ? -19.678 23.117 30.972 1.00 93.88 107 TYR A N 1
ATOM 817 C CA . TYR A 1 107 ? -18.348 23.488 30.536 1.00 93.88 107 TYR A CA 1
ATOM 818 C C . TYR A 1 107 ? -18.182 23.298 29.036 1.00 93.88 107 TYR A C 1
ATOM 820 O O . TYR A 1 107 ? -18.785 22.417 28.429 1.00 93.88 107 TYR A O 1
ATOM 828 N N . PHE A 1 108 ? -17.369 24.157 28.443 1.00 94.75 108 PHE A N 1
ATOM 829 C CA . PHE A 1 108 ? -16.946 24.084 27.058 1.00 94.75 108 PHE A CA 1
ATOM 830 C C . PHE A 1 108 ? -15.428 24.166 27.032 1.00 94.75 108 PHE A C 1
ATOM 832 O O . PHE A 1 108 ? -14.852 25.105 27.575 1.00 94.75 108 PHE A O 1
ATOM 839 N N . GLN A 1 109 ? -14.785 23.189 26.416 1.00 94.50 109 GLN A N 1
ATOM 840 C CA . GLN A 1 109 ? -13.355 23.192 26.170 1.00 94.50 109 GLN A CA 1
ATOM 841 C C . GLN A 1 109 ? -13.104 23.163 24.671 1.00 94.50 109 GLN A C 1
ATOM 843 O O . GLN A 1 109 ? -13.790 22.453 23.940 1.00 94.50 109 GLN A O 1
ATOM 848 N N . PHE A 1 110 ? -12.118 23.929 24.231 1.00 93.94 110 PHE A N 1
ATOM 849 C CA . PHE A 1 110 ? -11.632 23.955 22.863 1.00 93.94 110 PHE A CA 1
ATOM 850 C C . PHE A 1 110 ? -10.108 23.929 22.888 1.00 93.94 110 PHE A C 1
ATOM 852 O O . PHE A 1 110 ? -9.505 24.772 23.544 1.00 93.94 110 PHE A O 1
ATOM 859 N N . GLY A 1 111 ? -9.494 22.974 22.201 1.00 91.12 111 GLY A N 1
ATOM 860 C CA . GLY A 1 111 ? -8.050 22.890 22.016 1.00 91.12 111 GLY A CA 1
ATOM 861 C C . GLY A 1 111 ? -7.696 23.112 20.554 1.00 91.12 111 GLY A C 1
ATOM 862 O O . GLY A 1 111 ? -8.252 22.442 19.686 1.00 91.12 111 GLY A O 1
ATOM 863 N N . TYR A 1 112 ? -6.772 24.031 20.288 1.00 88.69 112 TYR A N 1
ATOM 864 C CA . TYR A 1 112 ? -6.151 24.218 18.981 1.00 88.69 112 TYR A CA 1
ATOM 865 C C . TYR A 1 112 ? -4.686 23.799 19.078 1.00 88.69 112 TYR A C 1
ATOM 867 O O . TYR A 1 112 ? -3.975 24.335 19.920 1.00 88.69 112 TYR A O 1
ATOM 875 N N . HIS A 1 113 ? -4.238 22.877 18.221 1.00 83.19 113 HIS A N 1
ATOM 876 C CA . HIS A 1 113 ? -2.900 22.271 18.288 1.00 83.19 113 HIS A CA 1
ATOM 877 C C . HIS A 1 113 ? -2.155 22.412 16.955 1.00 83.19 113 HIS A C 1
ATOM 879 O O . HIS A 1 113 ? -1.900 21.426 16.260 1.00 83.19 113 HIS A O 1
ATOM 885 N N . GLY A 1 114 ? -1.871 23.652 16.549 1.00 72.69 114 GLY A N 1
ATOM 886 C CA . GLY A 1 114 ? -1.114 23.985 15.336 1.00 72.69 114 GLY A CA 1
ATOM 887 C C . GLY A 1 114 ? -1.868 23.824 14.007 1.00 72.69 114 GLY A C 1
ATOM 888 O O . GLY A 1 114 ? -1.633 24.607 13.088 1.00 72.69 114 GLY A O 1
ATOM 889 N N . SER A 1 115 ? -2.809 22.881 13.896 1.00 73.38 115 SER A N 1
ATOM 890 C CA . SER A 1 115 ? -3.576 22.610 12.671 1.00 73.38 115 SER A CA 1
ATOM 891 C C . SER A 1 115 ? -5.073 22.462 12.942 1.00 73.38 115 SER A C 1
ATOM 893 O O . SER A 1 115 ? -5.471 21.979 13.997 1.00 73.38 115 SER A O 1
ATOM 895 N N . PHE A 1 116 ? -5.919 22.783 11.960 1.00 71.81 116 PHE A N 1
ATOM 896 C CA . PHE A 1 116 ? -7.367 22.587 12.098 1.00 71.81 116 PHE A CA 1
ATOM 897 C C . PHE A 1 116 ? -7.776 21.116 12.259 1.00 71.81 116 PHE A C 1
ATOM 899 O O . PHE A 1 116 ? -8.771 20.834 12.925 1.00 71.81 116 PHE A O 1
ATOM 906 N N . SER A 1 117 ? -7.008 20.184 11.688 1.00 69.50 117 SER A N 1
ATOM 907 C CA . SER A 1 117 ? -7.245 18.737 11.785 1.00 69.50 117 SER A CA 1
ATOM 908 C C . SER A 1 117 ? -6.987 18.157 13.177 1.00 69.50 117 SER A C 1
ATOM 910 O O . SER A 1 117 ? -7.492 17.083 13.481 1.00 69.50 117 SER A O 1
ATOM 912 N N . SER A 1 118 ? -6.228 18.853 14.028 1.00 77.19 118 SER A N 1
ATOM 913 C CA . SER A 1 118 ? -5.918 18.432 15.402 1.00 77.19 118 SER A CA 1
ATOM 914 C C . SER A 1 118 ? -6.776 19.142 16.455 1.00 77.19 118 SER A C 1
ATOM 916 O O . SER A 1 118 ? -6.545 18.982 17.654 1.00 77.19 118 SER A O 1
ATOM 918 N N . ASN A 1 119 ? -7.771 19.926 16.032 1.00 86.69 119 ASN A N 1
ATOM 919 C CA . ASN A 1 119 ? -8.611 20.673 16.957 1.00 86.69 119 ASN A CA 1
ATOM 920 C C . ASN A 1 119 ? -9.552 19.756 17.737 1.00 86.69 119 ASN A C 1
ATOM 922 O O . ASN A 1 119 ? -10.235 18.893 17.179 1.00 86.69 119 ASN A O 1
ATOM 926 N N . THR A 1 120 ? -9.657 20.023 19.034 1.00 90.25 120 THR A N 1
ATOM 927 C CA . THR A 1 120 ? -10.594 19.347 19.925 1.00 90.25 120 THR A CA 1
ATOM 928 C C . THR A 1 120 ? -11.645 20.325 20.425 1.00 90.25 120 THR A C 1
ATOM 930 O O . THR A 1 120 ? -11.370 21.496 20.678 1.00 90.25 120 THR A O 1
ATOM 933 N N . PHE A 1 121 ? -12.867 19.847 20.593 1.00 92.88 121 PHE A N 1
ATOM 934 C CA . PHE A 1 121 ? -13.909 20.535 21.327 1.00 92.88 121 PHE A CA 1
ATOM 935 C C . PHE A 1 121 ? -14.644 19.538 22.217 1.00 92.88 121 PHE A C 1
ATOM 937 O O . PHE A 1 121 ? -14.808 18.364 21.879 1.00 92.88 121 PHE A O 1
ATOM 944 N N . LEU A 1 122 ? -15.089 20.016 23.371 1.00 95.12 122 LEU A N 1
ATOM 945 C CA . LEU A 1 122 ? -15.828 19.240 24.348 1.00 95.12 122 LEU A CA 1
ATOM 946 C C . LEU A 1 122 ? -16.833 20.152 25.033 1.00 95.12 122 LEU A C 1
ATOM 948 O O . LEU A 1 122 ? -16.459 21.086 25.734 1.00 95.12 122 LEU A O 1
ATOM 952 N N . LEU A 1 123 ? -18.112 19.860 24.860 1.00 97.00 123 LEU A N 1
ATOM 953 C CA . LEU A 1 123 ? -19.179 20.418 25.670 1.00 97.00 123 LEU A CA 1
ATOM 954 C C . LEU A 1 123 ? -19.550 19.386 26.733 1.00 97.00 123 LEU A C 1
ATOM 956 O O . LEU A 1 123 ? -19.701 18.203 26.428 1.00 97.00 123 LEU A O 1
ATOM 960 N N . GLY A 1 124 ? -19.727 19.816 27.974 1.00 96.25 124 GLY A N 1
ATOM 961 C CA . GLY A 1 124 ? -20.152 18.921 29.032 1.00 96.25 124 GLY A CA 1
ATOM 962 C C . GLY A 1 124 ? -21.010 19.569 30.102 1.00 96.25 124 GLY A C 1
ATOM 963 O O . GLY A 1 124 ? -21.134 20.789 30.208 1.00 96.25 124 GLY A O 1
ATOM 964 N N . TYR A 1 125 ? -21.625 18.698 30.886 1.00 96.31 125 TYR A N 1
ATOM 965 C CA . TYR A 1 125 ? -22.452 19.004 32.035 1.00 96.31 125 TYR A CA 1
ATOM 966 C C . TYR A 1 125 ? -22.037 18.107 33.200 1.00 96.31 125 TYR A C 1
ATOM 968 O O . TYR A 1 125 ? -21.850 16.905 33.015 1.00 96.31 125 TYR A O 1
ATOM 976 N N . LEU A 1 126 ? -21.942 18.686 34.394 1.00 96.19 126 LEU A N 1
ATOM 977 C CA . LEU A 1 126 ? -21.708 17.996 35.654 1.00 96.19 126 LEU A CA 1
ATOM 978 C C . LEU A 1 126 ? -22.910 18.211 36.585 1.00 96.19 126 LEU A C 1
ATOM 980 O O . LEU A 1 126 ? -23.290 19.345 36.914 1.00 96.19 126 LEU A O 1
ATOM 984 N N . GLY A 1 127 ? -23.523 17.102 36.982 1.00 93.88 127 GLY A N 1
ATOM 985 C CA . GLY A 1 127 ? -24.593 17.052 37.965 1.00 93.88 127 GLY A CA 1
ATOM 986 C C . GLY A 1 127 ? -24.069 17.260 39.381 1.00 93.88 127 GLY A C 1
ATOM 987 O O . GLY A 1 127 ? -22.879 17.134 39.665 1.00 93.88 127 GLY A O 1
ATOM 988 N N . ARG A 1 128 ? -24.977 17.599 40.290 1.00 91.62 128 ARG A N 1
ATOM 989 C CA . ARG A 1 128 ? -24.694 17.668 41.727 1.00 91.62 128 ARG A CA 1
ATOM 990 C C . ARG A 1 128 ? -24.857 16.293 42.367 1.00 91.62 128 ARG A C 1
ATOM 992 O O . ARG A 1 128 ? -25.440 15.371 41.790 1.00 91.62 128 ARG A O 1
ATOM 999 N N . ASP A 1 129 ? -24.400 16.187 43.607 1.00 86.31 129 ASP A N 1
ATOM 1000 C CA . ASP A 1 129 ? -24.642 15.008 44.429 1.00 86.31 129 ASP A CA 1
ATOM 1001 C C . ASP A 1 129 ? -26.140 14.662 44.453 1.00 86.31 129 ASP A C 1
ATOM 1003 O O . ASP A 1 129 ? -27.011 15.526 44.550 1.00 86.31 129 ASP A O 1
ATOM 1007 N N . ASN A 1 130 ? -26.431 13.366 44.365 1.00 86.50 130 ASN A N 1
ATOM 1008 C CA . ASN A 1 130 ? -27.779 12.781 44.274 1.00 86.50 130 ASN A CA 1
ATOM 1009 C C . ASN A 1 130 ? -28.684 13.204 43.096 1.00 86.50 130 ASN A C 1
ATOM 1011 O O . ASN A 1 130 ? -29.856 12.829 43.092 1.00 86.50 130 ASN A O 1
ATOM 1015 N N . GLU A 1 131 ? -28.192 13.924 42.087 1.00 94.19 131 GLU A N 1
ATOM 1016 C CA . GLU A 1 131 ? -28.978 14.165 40.871 1.00 94.19 131 GLU A CA 1
ATOM 1017 C C . GLU A 1 131 ? -29.004 12.944 39.946 1.00 94.19 131 GLU A C 1
ATOM 1019 O O . GLU A 1 131 ? -28.049 12.174 39.888 1.00 94.19 131 GLU A O 1
ATOM 1024 N N . PHE A 1 132 ? -30.104 12.781 39.203 1.00 95.44 132 PHE A N 1
ATOM 1025 C CA . PHE A 1 132 ? -30.270 11.654 38.284 1.00 95.44 132 PHE A CA 1
ATOM 1026 C C . PHE A 1 132 ? -29.238 11.668 37.154 1.00 95.44 132 PHE A C 1
ATOM 1028 O O . PHE A 1 132 ? -28.638 10.638 36.882 1.00 95.44 132 PHE A O 1
ATOM 1035 N N . LEU A 1 133 ? -29.006 12.818 36.515 1.00 96.50 133 LEU A N 1
ATOM 1036 C CA . LEU A 1 133 ? -27.944 12.984 35.523 1.00 96.50 133 LEU A CA 1
ATOM 1037 C C . LEU A 1 133 ? -26.648 13.362 36.245 1.00 96.50 133 LEU A C 1
ATOM 1039 O O . LEU A 1 133 ? -26.553 14.458 36.795 1.00 96.50 133 LEU A O 1
ATOM 1043 N N . ARG A 1 134 ? -25.661 12.465 36.237 1.00 95.94 134 ARG A N 1
ATOM 1044 C CA . ARG A 1 134 ? -24.369 12.657 36.913 1.00 95.94 134 ARG A CA 1
ATOM 1045 C C . ARG A 1 134 ? -23.420 13.479 36.066 1.00 95.94 134 ARG A C 1
ATOM 1047 O O . ARG A 1 134 ? -22.828 14.434 36.561 1.00 95.94 134 ARG A O 1
ATOM 1054 N N . TRP A 1 135 ? -23.324 13.158 34.783 1.00 97.00 135 TRP A N 1
ATOM 1055 C CA . TRP A 1 135 ? -22.596 13.964 33.815 1.00 97.00 135 TRP A CA 1
ATOM 1056 C C . TRP A 1 135 ? -23.061 13.659 32.390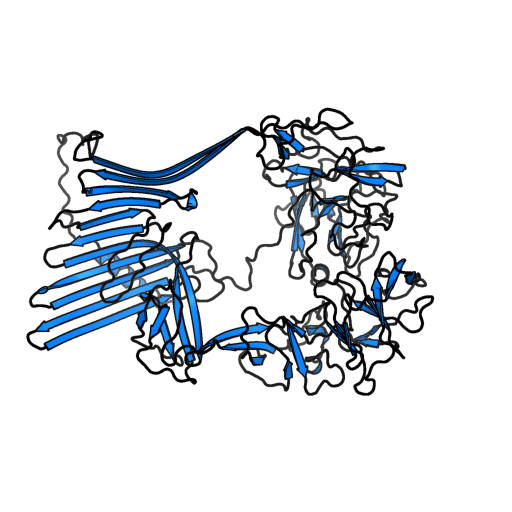 1.00 97.00 135 TRP A C 1
ATOM 1058 O O . TRP A 1 135 ? -23.607 12.592 32.120 1.00 97.00 135 TRP A O 1
ATOM 1068 N N . ALA A 1 136 ? -22.841 14.601 31.476 1.00 97.56 136 ALA A N 1
ATOM 1069 C CA . ALA A 1 136 ? -23.000 14.407 30.036 1.00 97.56 136 ALA A CA 1
ATOM 1070 C C . ALA A 1 136 ? -21.860 15.109 29.295 1.00 97.56 136 ALA A C 1
ATOM 1072 O O . ALA A 1 136 ? -21.409 16.168 29.727 1.00 97.56 136 ALA A O 1
ATOM 1073 N N . LYS A 1 137 ? -21.385 14.526 28.199 1.00 96.94 137 LYS A N 1
ATOM 1074 C CA . LYS A 1 137 ? -20.281 15.022 27.374 1.00 96.94 137 LYS A CA 1
ATOM 1075 C C . LYS A 1 137 ? -20.611 14.810 25.904 1.00 96.94 137 LYS A C 1
ATOM 1077 O O . LYS A 1 137 ? -21.132 13.760 25.545 1.00 96.94 137 LYS A O 1
ATOM 1082 N N . ILE A 1 138 ? -20.285 15.781 25.064 1.00 97.19 138 ILE A N 1
ATOM 1083 C CA . ILE A 1 138 ? -20.315 15.661 23.607 1.00 97.19 138 ILE A CA 1
ATOM 1084 C C . ILE A 1 138 ? -19.139 16.429 23.015 1.00 97.19 138 ILE A C 1
ATOM 1086 O O . ILE A 1 138 ? -18.847 17.548 23.435 1.00 97.19 138 ILE A O 1
ATOM 1090 N N . GLY A 1 139 ? -18.456 15.844 22.046 1.00 93.94 139 GLY A N 1
ATOM 1091 C CA . GLY A 1 139 ? -17.295 16.472 21.436 1.00 93.94 139 GLY A CA 1
ATOM 1092 C C . GLY A 1 139 ? -16.453 15.486 20.658 1.00 93.94 139 GLY A C 1
ATOM 1093 O O . GLY A 1 139 ? -16.868 14.355 20.451 1.00 93.94 139 GLY A O 1
ATOM 1094 N N . ASN A 1 140 ? -15.268 15.914 20.249 1.00 89.19 140 ASN A N 1
ATOM 1095 C CA . ASN A 1 140 ? -14.245 15.060 19.642 1.00 89.19 140 ASN A CA 1
ATOM 1096 C C . ASN A 1 140 ? -12.956 15.012 20.487 1.00 89.19 140 ASN A C 1
ATOM 1098 O O . ASN A 1 140 ? -11.907 14.574 20.016 1.00 89.19 140 ASN A O 1
ATOM 1102 N N . ALA A 1 141 ? -13.011 15.505 21.728 1.00 83.00 141 ALA A N 1
ATOM 1103 C CA . ALA A 1 141 ? -12.040 15.127 22.746 1.00 83.00 141 ALA A CA 1
ATOM 1104 C C . ALA A 1 141 ? -12.259 13.650 23.114 1.00 83.00 141 ALA A C 1
ATOM 1106 O O . ALA A 1 141 ? -13.394 13.182 23.064 1.00 83.00 141 ALA A O 1
ATOM 1107 N N . ALA A 1 142 ? -11.204 12.933 23.508 1.00 83.00 142 ALA A N 1
ATOM 1108 C CA . ALA A 1 142 ? -11.308 11.536 23.933 1.00 83.00 142 ALA A CA 1
ATOM 1109 C C . ALA A 1 142 ? -12.350 11.388 25.066 1.00 83.00 142 ALA A C 1
ATOM 1111 O O . ALA A 1 142 ? -12.117 11.797 26.207 1.00 83.00 142 ALA A O 1
ATOM 1112 N N . ILE A 1 143 ? -13.535 10.869 24.727 1.00 89.00 143 ILE A N 1
ATOM 1113 C CA . ILE A 1 143 ? -14.656 10.643 25.646 1.00 89.00 143 ILE A CA 1
ATOM 1114 C C . ILE A 1 143 ? -14.794 9.138 25.875 1.00 89.00 143 ILE A C 1
ATOM 1116 O O . ILE A 1 143 ? -14.883 8.352 24.927 1.00 89.00 143 ILE A O 1
ATOM 1120 N N . SER A 1 144 ? -14.893 8.759 27.147 1.00 88.44 144 SER A N 1
ATOM 1121 C CA . SER A 1 144 ? -15.063 7.382 27.601 1.00 88.44 144 SER A CA 1
ATOM 1122 C C . SER A 1 144 ? -16.093 7.273 28.724 1.00 88.44 144 SER A C 1
ATOM 1124 O O . SER A 1 144 ? -16.473 8.267 29.353 1.00 88.44 144 SER A O 1
ATOM 1126 N N . VAL A 1 145 ? -16.536 6.040 28.963 1.00 91.19 145 VAL A N 1
ATOM 1127 C CA . VAL A 1 145 ? -17.355 5.633 30.110 1.00 91.19 145 VAL A CA 1
ATOM 1128 C C . VAL A 1 145 ? -16.706 4.428 30.799 1.00 91.19 145 VAL A C 1
ATOM 1130 O O . VAL A 1 145 ? -15.914 3.721 30.166 1.00 91.19 145 VAL A O 1
ATOM 1133 N N . PRO A 1 146 ? -17.032 4.157 32.074 1.00 88.75 146 PRO A N 1
ATOM 1134 C CA . PRO A 1 146 ? -16.569 2.959 32.759 1.00 88.75 146 PRO A CA 1
ATOM 1135 C C . PRO A 1 146 ? -16.957 1.667 32.025 1.00 88.75 146 PRO A C 1
ATOM 1137 O O . PRO A 1 146 ? -18.093 1.483 31.582 1.00 88.75 146 PRO A O 1
ATOM 1140 N N . SER A 1 147 ? -16.012 0.729 31.955 1.00 85.38 147 SER A N 1
ATOM 1141 C CA . SER A 1 147 ? -16.309 -0.649 31.550 1.00 85.38 147 SER A CA 1
ATOM 1142 C C . SER A 1 147 ? -17.102 -1.357 32.654 1.00 85.38 147 SER A C 1
ATOM 1144 O O . SER A 1 147 ? -16.813 -1.181 33.838 1.00 85.38 147 SER A O 1
ATOM 1146 N N . ARG A 1 148 ? -18.099 -2.160 32.275 1.00 90.94 148 ARG A N 1
ATOM 1147 C CA . ARG A 1 148 ? -18.996 -2.902 33.176 1.00 90.94 148 ARG A CA 1
ATOM 1148 C C . ARG A 1 148 ? -18.998 -4.375 32.800 1.00 90.94 148 ARG A C 1
ATOM 1150 O O . ARG A 1 148 ? -18.802 -4.717 31.637 1.00 90.94 148 ARG A O 1
ATOM 1157 N N . ALA A 1 149 ? -19.208 -5.252 33.777 1.00 84.94 149 ALA A N 1
ATOM 1158 C CA . ALA A 1 149 ? -19.301 -6.697 33.567 1.00 84.94 149 ALA A CA 1
ATOM 1159 C C . ALA A 1 149 ? -18.116 -7.313 32.787 1.00 84.94 149 ALA A C 1
ATOM 1161 O O . ALA A 1 149 ? -18.277 -8.300 32.076 1.00 84.94 149 ALA A O 1
ATOM 1162 N N . ASN A 1 150 ? -16.917 -6.730 32.922 1.00 76.44 150 ASN A N 1
ATOM 1163 C CA . ASN A 1 150 ? -15.707 -7.076 32.161 1.00 76.44 150 ASN A CA 1
ATOM 1164 C C . ASN A 1 150 ? -15.815 -6.902 30.629 1.00 76.44 150 ASN A C 1
ATOM 1166 O O . ASN A 1 150 ? -14.935 -7.363 29.903 1.00 76.44 150 ASN A O 1
ATOM 1170 N N . LEU A 1 151 ? -16.844 -6.212 30.122 1.00 78.00 151 LEU A N 1
ATOM 1171 C CA . LEU A 1 151 ? -16.906 -5.775 28.729 1.00 78.00 151 LEU A CA 1
ATOM 1172 C C . LEU A 1 151 ? -16.070 -4.499 28.583 1.00 78.00 151 LEU A C 1
ATOM 1174 O O . LEU A 1 151 ? -16.523 -3.397 28.893 1.00 78.00 151 LEU A O 1
ATOM 1178 N N . LEU A 1 152 ? -14.811 -4.672 28.182 1.00 68.88 152 LEU A N 1
ATOM 1179 C CA . LEU A 1 152 ? -13.826 -3.595 28.129 1.00 68.88 152 LEU A CA 1
ATOM 1180 C C . LEU A 1 152 ? -14.086 -2.655 26.948 1.00 68.88 152 LEU A C 1
ATOM 1182 O O . LEU A 1 152 ? -14.275 -3.091 25.811 1.00 68.88 152 LEU A O 1
ATOM 1186 N N . LEU A 1 153 ? -14.041 -1.356 27.231 1.00 74.56 153 LEU A N 1
ATOM 1187 C CA . LEU A 1 153 ? -14.278 -0.268 26.290 1.00 74.56 153 LEU A CA 1
ATOM 1188 C C . LEU A 1 153 ? -13.012 0.581 26.129 1.00 74.56 153 LEU A C 1
ATOM 1190 O O . LEU A 1 153 ? -12.292 0.807 27.099 1.00 74.56 153 LEU A O 1
ATOM 1194 N N . SER A 1 154 ? -12.742 1.072 24.917 1.00 72.62 154 SER A N 1
ATOM 1195 C CA . SER A 1 154 ? -11.619 1.994 24.693 1.00 72.62 154 SER A CA 1
ATOM 1196 C C . SER A 1 154 ? -11.871 3.364 25.325 1.00 72.62 154 SER A C 1
ATOM 1198 O O . SER A 1 154 ? -13.009 3.851 25.346 1.00 72.62 154 SER A O 1
ATOM 1200 N N . GLU A 1 155 ? -10.793 4.026 25.744 1.00 73.62 155 GLU A N 1
ATOM 1201 C CA . GLU A 1 155 ? -10.838 5.401 26.253 1.00 73.62 155 GLU A CA 1
ATOM 1202 C C . GLU A 1 155 ? -11.158 6.450 25.168 1.00 73.62 155 GLU A C 1
ATOM 1204 O O . GLU A 1 155 ? -11.480 7.593 25.486 1.00 73.62 155 GLU A O 1
ATOM 1209 N N . GLY A 1 156 ? -11.159 6.049 23.894 1.00 74.25 156 GLY A N 1
ATOM 1210 C CA . GLY A 1 156 ? -11.332 6.938 22.747 1.00 74.25 156 GLY A CA 1
ATOM 1211 C C . GLY A 1 156 ? -10.072 7.747 22.441 1.00 74.25 156 GLY A C 1
ATOM 1212 O O . GLY A 1 156 ? -9.124 7.776 23.225 1.00 74.25 156 GLY A O 1
ATOM 1213 N N . GLN A 1 157 ? -10.049 8.397 21.284 1.00 75.94 157 GLN A N 1
ATOM 1214 C CA . GLN A 1 157 ? -8.954 9.264 20.848 1.00 75.94 157 GLN A CA 1
ATOM 1215 C C . GLN A 1 157 ? -9.440 10.673 20.513 1.00 75.94 157 GLN A C 1
ATOM 1217 O O . GLN A 1 157 ? -10.633 10.942 20.369 1.00 75.94 157 GLN A O 1
ATOM 1222 N N . GLN A 1 158 ? -8.488 11.599 20.405 1.00 76.81 158 GLN A N 1
ATOM 1223 C CA . GLN A 1 158 ? -8.767 12.917 19.850 1.00 76.81 158 GLN A CA 1
ATOM 1224 C C . GLN A 1 158 ? -9.176 12.780 18.383 1.00 76.81 158 GLN A C 1
ATOM 1226 O O . GLN A 1 158 ? -8.570 12.020 17.633 1.00 76.81 158 GLN A O 1
ATOM 1231 N N . GLY A 1 159 ? -10.192 13.536 17.980 1.00 79.12 159 GLY A N 1
ATOM 1232 C CA . GLY A 1 159 ? -10.731 13.492 16.626 1.00 79.12 159 GLY A CA 1
ATOM 1233 C C . GLY A 1 159 ? -11.892 12.515 16.447 1.00 79.12 159 GLY A C 1
ATOM 1234 O O . GLY A 1 159 ? -12.553 12.606 15.420 1.00 79.12 159 GLY A O 1
ATOM 1235 N N . GLU A 1 160 ? -12.204 11.668 17.437 1.00 85.56 160 GLU A N 1
ATOM 1236 C CA . GLU A 1 160 ? -13.365 10.765 17.425 1.00 85.56 160 GLU A CA 1
ATOM 1237 C C . GLU A 1 160 ? -14.605 11.472 17.999 1.00 85.56 160 GLU A C 1
ATOM 1239 O O . GLU A 1 160 ? -14.677 11.689 19.214 1.00 85.56 160 GLU A O 1
ATOM 1244 N N . PRO A 1 161 ? -15.606 11.855 17.181 1.00 91.31 161 PRO A N 1
ATOM 1245 C CA . PRO A 1 161 ? -16.826 12.457 17.695 1.00 91.31 161 PRO A CA 1
ATOM 1246 C C . PRO A 1 161 ? -17.578 11.467 18.583 1.00 91.31 161 PRO A C 1
ATOM 1248 O O . PRO A 1 161 ? -17.888 10.350 18.174 1.00 91.31 161 PRO A O 1
ATOM 1251 N N . ALA A 1 162 ? -17.921 11.886 19.791 1.00 94.62 162 ALA A N 1
ATOM 1252 C CA . ALA A 1 162 ? -18.608 11.061 20.760 1.00 94.62 162 ALA A CA 1
ATOM 1253 C C . ALA A 1 162 ? -19.606 11.867 21.587 1.00 94.62 162 ALA A C 1
ATOM 1255 O O . ALA A 1 162 ? -19.450 13.068 21.816 1.00 94.62 162 ALA A O 1
ATOM 1256 N N . LEU A 1 163 ? -20.622 11.165 22.071 1.00 96.44 163 LEU A N 1
ATOM 1257 C CA . LEU A 1 163 ? -21.554 11.600 23.094 1.00 96.44 163 LEU A CA 1
ATOM 1258 C C . LEU A 1 163 ? -21.606 10.526 24.178 1.00 96.44 163 LEU A C 1
ATOM 1260 O O . LEU A 1 163 ? -21.769 9.345 23.881 1.00 96.44 163 LEU A O 1
ATOM 1264 N N . ALA A 1 164 ? -21.499 10.936 25.435 1.00 97.56 164 ALA A N 1
ATOM 1265 C CA . ALA A 1 164 ? -21.623 10.043 26.573 1.00 97.56 164 ALA A CA 1
ATOM 1266 C C . ALA A 1 164 ? -22.348 10.710 27.734 1.00 97.56 164 ALA A C 1
ATOM 1268 O O . ALA A 1 164 ? -22.284 11.929 27.900 1.00 97.56 164 ALA A O 1
ATOM 1269 N N . PHE A 1 165 ? -23.018 9.914 28.555 1.00 97.56 165 PHE A N 1
ATOM 1270 C CA . PHE A 1 165 ? -23.634 10.392 29.784 1.00 97.56 165 PHE A CA 1
ATOM 1271 C C . PHE A 1 165 ? -23.766 9.274 30.810 1.00 97.56 165 PHE A C 1
ATOM 1273 O O . PHE A 1 165 ? -23.851 8.096 30.466 1.00 97.56 165 PHE A O 1
ATOM 1280 N N . GLU A 1 166 ? -23.823 9.675 32.074 1.00 98.00 166 GLU A N 1
ATOM 1281 C CA . GLU A 1 166 ? -24.032 8.785 33.209 1.00 98.00 166 GLU A CA 1
ATOM 1282 C C . GLU A 1 166 ? -25.282 9.210 33.975 1.00 98.00 166 GLU A C 1
ATOM 1284 O O . GLU A 1 166 ? -25.460 10.382 34.332 1.00 98.00 166 GLU A O 1
ATOM 1289 N N . LEU A 1 167 ? -26.143 8.238 34.252 1.00 97.81 167 LEU A N 1
ATOM 1290 C CA . LEU A 1 167 ? -27.328 8.385 35.083 1.00 97.81 167 LEU A CA 1
ATOM 1291 C C . LEU A 1 167 ? -27.123 7.606 36.380 1.00 97.81 167 LEU A C 1
ATOM 1293 O O . LEU A 1 167 ? -26.617 6.490 36.353 1.00 97.81 167 LEU A O 1
ATOM 1297 N N . GLY A 1 168 ? -27.544 8.144 37.520 1.00 96.06 168 GLY A N 1
ATOM 1298 C CA . GLY A 1 168 ? -27.395 7.464 38.802 1.00 96.06 168 GLY A CA 1
ATOM 1299 C C . GLY A 1 168 ? -28.593 7.647 39.720 1.00 96.06 168 GLY A C 1
ATOM 1300 O O . GLY A 1 168 ? -29.137 8.739 39.859 1.00 96.06 168 GLY A O 1
ATOM 1301 N N . THR A 1 169 ? -28.963 6.574 40.406 1.00 93.12 169 THR A N 1
ATOM 1302 C CA . THR A 1 169 ? -29.932 6.561 41.505 1.00 93.12 169 THR A CA 1
ATOM 1303 C C . THR A 1 169 ? -29.208 6.256 42.822 1.00 93.12 169 THR A C 1
ATOM 1305 O O . THR A 1 169 ? -27.986 6.364 42.900 1.00 93.12 169 THR A O 1
ATOM 1308 N N . SER A 1 170 ? -29.938 5.903 43.883 1.00 90.94 170 SER A N 1
ATOM 1309 C CA . SER A 1 170 ? -29.332 5.446 45.140 1.00 90.94 170 SER A CA 1
ATOM 1310 C C . SER A 1 170 ? -28.824 4.002 45.092 1.00 90.94 170 SER A C 1
ATOM 1312 O O . SER A 1 170 ? -28.105 3.602 45.999 1.00 90.94 170 SER A O 1
ATOM 1314 N N . PHE A 1 171 ? -29.231 3.211 44.094 1.00 93.69 171 PHE A N 1
ATOM 1315 C CA . PHE A 1 171 ? -28.890 1.787 43.992 1.00 93.69 171 PHE A CA 1
ATOM 1316 C C . PHE A 1 171 ? -28.395 1.384 42.598 1.00 93.69 171 PHE A C 1
ATOM 1318 O O . PHE A 1 171 ? -28.070 0.220 42.391 1.00 93.69 171 PHE A O 1
ATOM 1325 N N . SER A 1 172 ? -28.361 2.305 41.629 1.00 96.19 172 SER A N 1
ATOM 1326 C CA . SER A 1 172 ? -27.935 2.004 40.264 1.00 96.19 172 SER A CA 1
ATOM 1327 C C . SER A 1 172 ? -27.148 3.134 39.606 1.00 96.19 172 SER A C 1
ATOM 1329 O O . SER A 1 172 ? -27.402 4.308 39.879 1.00 96.19 172 SER A O 1
ATOM 1331 N N . THR A 1 173 ? -26.249 2.767 38.695 1.00 97.56 173 THR A N 1
ATOM 1332 C CA . THR A 1 173 ? -25.539 3.665 37.775 1.00 97.56 173 THR A CA 1
ATOM 1333 C C . THR A 1 173 ? -25.666 3.119 36.356 1.00 97.56 173 THR A C 1
ATOM 1335 O O . THR A 1 173 ? -25.542 1.912 36.153 1.00 97.56 173 THR A O 1
ATOM 1338 N N . HIS A 1 174 ? -25.929 3.993 35.390 1.00 97.75 174 HIS A N 1
ATOM 1339 C CA . HIS A 1 174 ? -26.137 3.659 33.986 1.00 97.75 174 HIS A CA 1
ATOM 1340 C C . HIS A 1 174 ? -25.261 4.553 33.111 1.00 97.75 174 HIS A C 1
ATOM 1342 O O . HIS A 1 174 ? -25.440 5.769 33.089 1.00 97.75 174 HIS A O 1
ATOM 1348 N N . ASP A 1 175 ? -24.342 3.935 32.389 1.00 97.56 175 ASP A N 1
ATOM 1349 C CA . ASP A 1 175 ? -23.350 4.554 31.526 1.00 97.56 175 ASP A CA 1
ATOM 1350 C C . ASP A 1 175 ? -23.759 4.360 30.063 1.00 97.56 175 ASP A C 1
ATOM 1352 O O . ASP A 1 175 ? -24.038 3.237 29.645 1.00 97.56 175 ASP A O 1
ATOM 1356 N N . PHE A 1 176 ? -23.772 5.432 29.272 1.00 97.81 176 PHE A N 1
ATOM 1357 C CA . PHE A 1 176 ? -24.079 5.380 27.842 1.00 97.81 176 PHE A CA 1
ATOM 1358 C C . PHE A 1 176 ? -22.989 6.078 27.038 1.00 97.81 176 PHE A C 1
ATOM 1360 O O . PHE A 1 176 ? -22.560 7.175 27.396 1.00 97.81 176 PHE A O 1
ATOM 1367 N N . LEU A 1 177 ? -22.584 5.469 25.925 1.00 96.75 177 LEU A N 1
ATOM 1368 C CA . LEU A 1 177 ? -21.650 6.037 24.957 1.00 96.75 177 LEU A CA 1
ATOM 1369 C C . LEU A 1 177 ? -22.147 5.767 23.535 1.00 96.75 177 LEU A C 1
ATOM 1371 O O . LEU A 1 177 ? -22.496 4.640 23.191 1.00 96.75 177 LEU A O 1
ATOM 1375 N N . ALA A 1 178 ? -22.099 6.795 22.699 1.00 96.38 178 ALA A N 1
ATOM 1376 C CA . ALA A 1 178 ? -22.122 6.690 21.250 1.00 96.38 178 ALA A CA 1
ATOM 1377 C C . ALA A 1 178 ? -20.874 7.392 20.712 1.00 96.38 178 ALA A C 1
ATOM 1379 O O . ALA A 1 178 ? -20.651 8.560 21.026 1.00 96.38 178 ALA A O 1
ATOM 1380 N N . ARG A 1 179 ? -20.051 6.699 19.932 1.00 92.25 179 ARG A N 1
ATOM 1381 C CA . ARG A 1 179 ? -18.779 7.218 19.426 1.00 92.25 179 ARG A CA 1
ATOM 1382 C C . ARG A 1 179 ? -18.579 6.814 17.979 1.00 92.25 179 ARG A C 1
ATOM 1384 O O . ARG A 1 179 ? -18.863 5.682 17.612 1.00 92.25 179 ARG A O 1
ATOM 1391 N N . TYR A 1 180 ? -18.104 7.751 17.178 1.00 90.94 180 TYR A N 1
ATOM 1392 C CA . TYR A 1 180 ? -17.669 7.513 15.818 1.00 90.94 180 TYR A CA 1
ATOM 1393 C C . TYR A 1 180 ? -16.142 7.405 15.842 1.00 90.94 180 TYR A C 1
ATOM 1395 O O . TYR A 1 180 ? -15.453 8.402 16.055 1.00 90.94 180 TYR A O 1
ATOM 1403 N N . GLU A 1 181 ? -15.636 6.178 15.742 1.00 84.25 181 GLU A N 1
ATOM 1404 C CA . GLU A 1 181 ? -14.231 5.800 15.940 1.00 84.25 181 GLU A CA 1
ATOM 1405 C C . GLU A 1 181 ? -13.620 5.171 14.680 1.00 84.25 181 GLU A C 1
ATOM 1407 O O . GLU A 1 181 ? -14.329 4.853 13.722 1.00 84.25 181 GLU A O 1
ATOM 1412 N N . ASP A 1 182 ? -12.292 5.034 14.664 1.00 77.50 182 ASP A N 1
ATOM 1413 C CA . ASP A 1 182 ? -11.585 4.308 13.606 1.00 77.50 182 ASP A CA 1
ATOM 1414 C C . ASP A 1 182 ? -10.851 3.092 14.169 1.00 77.50 182 ASP A C 1
ATOM 1416 O O . ASP A 1 182 ? -9.888 3.215 14.939 1.00 77.50 182 ASP A O 1
ATOM 1420 N N . THR A 1 183 ? -11.309 1.902 13.784 1.00 72.62 183 THR A N 1
ATOM 1421 C CA . THR A 1 183 ? -10.725 0.645 14.242 1.00 72.62 183 THR A CA 1
ATOM 1422 C C . THR A 1 183 ? -10.331 -0.241 13.070 1.00 72.62 183 THR A C 1
ATOM 1424 O O . THR A 1 183 ? -11.049 -0.370 12.085 1.00 72.62 183 THR A O 1
ATOM 1427 N N . THR A 1 184 ? -9.179 -0.895 13.197 1.00 71.06 184 THR A N 1
ATOM 1428 C CA . THR A 1 184 ? -8.733 -1.930 12.262 1.00 71.06 184 THR A CA 1
ATOM 1429 C C . THR A 1 184 ? -8.607 -3.242 13.005 1.00 71.06 184 THR A C 1
ATOM 1431 O O . THR A 1 184 ? -8.002 -3.301 14.079 1.00 71.06 184 THR A O 1
ATOM 1434 N N . THR A 1 185 ? -9.140 -4.313 12.431 1.00 72.50 185 THR A N 1
ATOM 1435 C CA . THR A 1 185 ? -8.891 -5.661 12.943 1.00 72.50 185 THR A CA 1
ATOM 1436 C C . THR A 1 185 ? -7.554 -6.165 12.441 1.00 72.50 185 THR A C 1
ATOM 1438 O O . THR A 1 185 ? -7.204 -5.998 11.276 1.00 72.50 185 THR A O 1
ATOM 1441 N N . GLN A 1 186 ? -6.818 -6.824 13.320 1.00 75.12 186 GLN A N 1
ATOM 1442 C CA . GLN A 1 186 ? -5.617 -7.560 12.986 1.00 75.12 186 GLN A CA 1
ATOM 1443 C C . GLN A 1 186 ? -5.768 -8.994 13.467 1.00 75.12 186 GLN A C 1
ATOM 1445 O O . GLN A 1 186 ? -6.234 -9.236 14.581 1.00 75.12 186 GLN A O 1
ATOM 1450 N N . THR A 1 187 ? -5.319 -9.925 12.634 1.00 81.00 187 THR A N 1
ATOM 1451 C CA . THR A 1 187 ? -5.135 -11.323 13.011 1.00 81.00 187 THR A CA 1
ATOM 1452 C C . THR A 1 187 ? -3.647 -11.611 13.027 1.00 81.00 187 THR A C 1
ATOM 1454 O O . THR A 1 187 ? -2.950 -11.340 12.052 1.00 81.00 187 THR A O 1
ATOM 1457 N N . ARG A 1 188 ? -3.156 -12.141 14.146 1.00 85.56 188 ARG A N 1
ATOM 1458 C CA . ARG A 1 188 ? -1.781 -12.624 14.291 1.00 85.56 188 ARG A CA 1
ATOM 1459 C C . ARG A 1 188 ? -1.817 -14.111 14.598 1.00 85.56 188 ARG A C 1
ATOM 1461 O O . ARG A 1 188 ? -2.558 -14.537 15.484 1.00 85.56 188 ARG A O 1
ATOM 1468 N N . VAL A 1 189 ? -1.021 -14.874 13.861 1.00 87.56 189 VAL A N 1
ATOM 1469 C CA . VAL A 1 189 ? -0.924 -16.331 13.987 1.00 87.56 189 VAL A CA 1
ATOM 1470 C C . VAL A 1 189 ? 0.355 -16.673 14.736 1.00 87.56 189 VAL A C 1
ATOM 1472 O O . VAL A 1 189 ? 1.412 -16.092 14.486 1.00 87.56 189 VAL A O 1
ATOM 1475 N N . PHE A 1 190 ? 0.267 -17.616 15.663 1.00 88.19 190 PHE A N 1
ATOM 1476 C CA . PHE A 1 190 ? 1.371 -18.056 16.501 1.00 88.19 190 PHE A CA 1
ATOM 1477 C C . PHE A 1 190 ? 1.508 -19.578 16.443 1.00 88.19 190 PHE A C 1
ATOM 1479 O O . PHE A 1 190 ? 0.522 -20.304 16.516 1.00 88.19 190 PHE A O 1
ATOM 1486 N N . HIS A 1 191 ? 2.748 -20.060 16.373 1.00 86.44 191 HIS A N 1
ATOM 1487 C CA . HIS A 1 191 ? 3.093 -21.450 16.655 1.00 86.44 191 HIS A CA 1
ATOM 1488 C C . HIS A 1 191 ? 3.828 -21.512 17.994 1.00 86.44 191 HIS A C 1
ATOM 1490 O O . HIS A 1 191 ? 4.904 -20.926 18.169 1.00 86.44 191 HIS A O 1
ATOM 1496 N N . GLY A 1 192 ? 3.214 -22.173 18.972 1.00 85.62 192 GLY A N 1
ATOM 1497 C CA . GLY A 1 192 ? 3.550 -21.979 20.375 1.00 85.62 192 GLY A CA 1
ATOM 1498 C C . GLY A 1 192 ? 3.448 -20.503 20.756 1.00 85.62 192 GLY A C 1
ATOM 1499 O O . GLY A 1 192 ? 2.443 -19.854 20.484 1.00 85.62 192 GLY A O 1
ATOM 1500 N N . SER A 1 193 ? 4.487 -19.946 21.386 1.00 83.19 193 SER A N 1
ATOM 1501 C CA . SER A 1 193 ? 4.527 -18.516 21.738 1.00 83.19 193 SER A CA 1
ATOM 1502 C C . SER A 1 193 ? 5.202 -17.628 20.685 1.00 83.19 193 SER A C 1
ATOM 1504 O O . SER A 1 193 ? 5.473 -16.456 20.951 1.00 83.19 193 SER A O 1
ATOM 1506 N N . ARG A 1 194 ? 5.510 -18.168 19.498 1.00 84.19 194 ARG A N 1
ATOM 1507 C CA . ARG A 1 194 ? 6.222 -17.451 18.432 1.00 84.19 194 ARG A CA 1
ATOM 1508 C C . ARG A 1 194 ? 5.250 -17.053 17.343 1.00 84.19 194 ARG A C 1
ATOM 1510 O O . ARG A 1 194 ? 4.553 -17.903 16.802 1.00 84.19 194 ARG A O 1
ATOM 1517 N N . GLU A 1 195 ? 5.238 -15.776 17.004 1.00 87.00 195 GLU A N 1
ATOM 1518 C CA . GLU A 1 195 ? 4.458 -15.303 15.867 1.00 87.00 195 GLU A CA 1
ATOM 1519 C C . GLU A 1 195 ? 5.026 -15.879 14.573 1.00 87.00 195 GLU A C 1
ATOM 1521 O O . GLU A 1 195 ? 6.247 -15.915 14.389 1.00 87.00 195 GLU A O 1
ATOM 1526 N N . VAL A 1 196 ? 4.125 -16.306 13.697 1.00 87.69 196 VAL A N 1
ATOM 1527 C CA . VAL A 1 196 ? 4.423 -16.800 12.361 1.00 87.69 196 VAL A CA 1
ATOM 1528 C C . VAL A 1 196 ? 4.293 -15.641 11.385 1.00 87.69 196 VAL A C 1
ATOM 1530 O O . VAL A 1 196 ? 3.231 -15.039 11.261 1.00 87.69 196 VAL A O 1
ATOM 1533 N N . ASN A 1 197 ? 5.373 -15.351 10.669 1.00 84.69 197 ASN A N 1
ATOM 1534 C CA . ASN A 1 197 ? 5.345 -14.455 9.523 1.00 84.69 197 ASN A CA 1
ATOM 1535 C C . ASN A 1 197 ? 5.429 -15.299 8.259 1.00 84.69 197 ASN A C 1
ATOM 1537 O O . ASN A 1 197 ? 6.449 -15.958 8.027 1.00 84.69 197 ASN A O 1
ATOM 1541 N N . GLU A 1 198 ? 4.366 -15.267 7.464 1.00 87.38 198 GLU A N 1
ATOM 1542 C CA . GLU A 1 198 ? 4.306 -15.934 6.170 1.00 87.38 198 GLU A CA 1
ATOM 1543 C C . GLU A 1 198 ? 4.284 -14.917 5.041 1.00 87.38 198 GLU A C 1
ATOM 1545 O O . GLU A 1 198 ? 3.708 -13.834 5.137 1.00 87.38 198 GLU A O 1
ATOM 1550 N N . SER A 1 199 ? 4.945 -15.262 3.949 1.00 86.12 199 SER A N 1
ATOM 1551 C CA . SER A 1 199 ? 4.903 -14.502 2.713 1.00 86.12 199 SER A CA 1
ATOM 1552 C C . SER A 1 199 ? 4.966 -15.469 1.549 1.00 86.12 199 SER A C 1
ATOM 1554 O O . SER A 1 199 ? 5.748 -16.419 1.560 1.00 86.12 199 SER A O 1
ATOM 1556 N N . VAL A 1 200 ? 4.138 -15.211 0.548 1.00 84.69 200 VAL A N 1
ATOM 1557 C CA . VAL A 1 200 ? 4.051 -16.016 -0.665 1.00 84.69 200 VAL A CA 1
ATOM 1558 C C . VAL A 1 200 ? 4.679 -15.234 -1.811 1.00 84.69 200 VAL A C 1
ATOM 1560 O O . VAL A 1 200 ? 4.415 -14.043 -1.971 1.00 84.69 200 VAL A O 1
ATOM 1563 N N . ILE A 1 201 ? 5.529 -15.897 -2.590 1.00 85.12 201 ILE A N 1
ATOM 1564 C CA . ILE A 1 201 ? 6.233 -15.322 -3.737 1.00 85.12 201 ILE A CA 1
ATOM 1565 C C . ILE A 1 201 ? 5.881 -16.140 -4.980 1.00 85.12 201 ILE A C 1
ATOM 1567 O O . ILE A 1 201 ? 6.044 -17.363 -4.992 1.00 85.12 201 ILE A O 1
ATOM 1571 N N . ASP A 1 202 ? 5.423 -15.461 -6.034 1.00 82.44 202 ASP A N 1
ATOM 1572 C CA . ASP A 1 202 ? 5.158 -16.094 -7.327 1.00 82.44 202 ASP A CA 1
ATOM 1573 C C . ASP A 1 202 ? 6.477 -16.533 -7.988 1.00 82.44 202 ASP A C 1
ATOM 1575 O O . ASP A 1 202 ? 7.500 -15.844 -7.916 1.00 82.44 202 ASP A O 1
ATOM 1579 N N . LEU A 1 203 ? 6.462 -17.683 -8.665 1.00 83.06 203 LEU A N 1
ATOM 1580 C CA . LEU A 1 203 ? 7.617 -18.196 -9.402 1.00 83.06 203 LEU A CA 1
ATOM 1581 C C . LEU A 1 203 ? 8.068 -17.247 -10.529 1.00 83.06 203 LEU A C 1
ATOM 1583 O O . LEU A 1 203 ? 9.234 -17.267 -10.921 1.00 83.06 203 LEU A O 1
ATOM 1587 N N . ALA A 1 204 ? 7.170 -16.408 -11.051 1.00 77.31 204 ALA A N 1
ATOM 1588 C CA . ALA A 1 204 ? 7.493 -15.402 -12.058 1.00 77.31 204 ALA A CA 1
ATOM 1589 C C . ALA A 1 204 ? 8.200 -14.160 -11.472 1.00 77.31 204 ALA A C 1
ATOM 1591 O O . ALA A 1 204 ? 8.759 -13.364 -12.225 1.00 77.31 204 ALA A O 1
ATOM 1592 N N . SER A 1 205 ? 8.219 -13.988 -10.142 1.00 80.75 205 SER A N 1
ATOM 1593 C CA . SER A 1 205 ? 8.756 -12.806 -9.443 1.00 80.75 205 SER A CA 1
ATOM 1594 C C . SER A 1 205 ? 10.262 -12.876 -9.144 1.00 80.75 205 SER A C 1
ATOM 1596 O O . SER A 1 205 ? 10.735 -12.346 -8.137 1.00 80.75 205 SER A O 1
ATOM 1598 N N . TRP A 1 206 ? 11.039 -13.539 -9.998 1.00 87.50 206 TRP A N 1
ATOM 1599 C CA . TRP A 1 206 ? 12.498 -13.548 -9.893 1.00 87.50 206 TRP A CA 1
ATOM 1600 C C . TRP A 1 206 ? 13.094 -12.172 -10.256 1.00 87.50 206 TRP A C 1
ATOM 1602 O O . TRP A 1 206 ? 12.499 -11.371 -10.977 1.00 87.50 206 TRP A O 1
ATOM 1612 N N . ILE A 1 207 ? 14.290 -11.879 -9.745 1.00 85.88 207 ILE A N 1
ATOM 1613 C CA . ILE A 1 207 ? 14.966 -10.588 -9.913 1.00 85.88 207 ILE A CA 1
ATOM 1614 C C . ILE A 1 207 ? 15.573 -10.493 -11.314 1.00 85.88 207 ILE A C 1
ATOM 1616 O O . ILE A 1 207 ? 16.573 -11.149 -11.620 1.00 85.88 207 ILE A O 1
ATOM 1620 N N . ARG A 1 208 ? 14.991 -9.622 -12.140 1.00 81.25 208 ARG A N 1
ATOM 1621 C CA . ARG A 1 208 ? 15.459 -9.299 -13.491 1.00 81.25 208 ARG A CA 1
ATOM 1622 C C . ARG A 1 208 ? 16.640 -8.335 -13.505 1.00 81.25 208 ARG A C 1
ATOM 1624 O O . ARG A 1 208 ? 16.855 -7.583 -12.559 1.00 81.25 208 ARG A O 1
ATOM 1631 N N . GLY A 1 209 ? 17.413 -8.365 -14.588 1.00 80.06 209 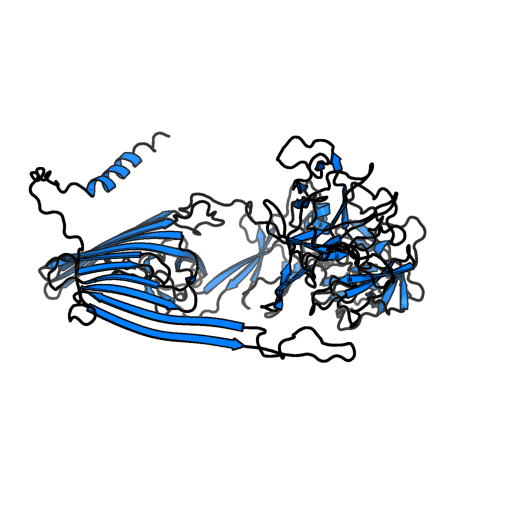GLY A N 1
ATOM 1632 C CA . GLY A 1 209 ? 18.451 -7.382 -14.908 1.00 80.06 209 GLY A CA 1
ATOM 1633 C C . GLY A 1 209 ? 19.661 -7.347 -13.972 1.00 80.06 209 GLY A C 1
ATOM 1634 O O . GLY A 1 209 ? 20.577 -6.566 -14.204 1.00 80.06 209 GLY A O 1
ATOM 1635 N N . GLN A 1 210 ? 19.700 -8.183 -12.931 1.00 88.88 210 GLN A N 1
ATOM 1636 C CA . GLN A 1 210 ? 20.758 -8.150 -11.921 1.00 88.88 210 GLN A CA 1
ATOM 1637 C C . GLN A 1 210 ? 21.646 -9.396 -11.936 1.00 88.88 210 GLN A C 1
ATOM 1639 O O . GLN A 1 210 ? 22.849 -9.295 -11.694 1.00 88.88 210 GLN A O 1
ATOM 1644 N N . PHE A 1 211 ? 21.078 -10.570 -12.198 1.00 92.00 211 PHE A N 1
ATOM 1645 C CA . PHE A 1 211 ? 21.790 -11.842 -12.121 1.00 92.00 211 PHE A CA 1
ATOM 1646 C C . PHE A 1 211 ? 21.782 -12.529 -13.474 1.00 92.00 211 PHE A C 1
ATOM 1648 O O . PHE A 1 211 ? 20.730 -12.692 -14.087 1.00 92.00 211 PHE A O 1
ATOM 1655 N N . PHE A 1 212 ? 22.954 -12.966 -13.917 1.00 91.31 212 PHE A N 1
ATOM 1656 C CA . PHE A 1 212 ? 23.140 -13.631 -15.194 1.00 91.31 212 PHE A CA 1
ATOM 1657 C C . PHE A 1 212 ? 24.044 -14.848 -15.028 1.00 91.31 212 PHE A C 1
ATOM 1659 O O . PHE A 1 212 ? 24.884 -14.913 -14.131 1.00 91.31 212 PHE A O 1
ATOM 1666 N N . GLN A 1 213 ? 23.869 -15.814 -15.914 1.00 88.81 213 GLN A N 1
ATOM 1667 C CA . GLN A 1 213 ? 24.556 -17.086 -15.909 1.00 88.81 213 GLN A CA 1
ATOM 1668 C C . GLN A 1 213 ? 24.971 -17.428 -17.337 1.00 88.81 213 GLN A C 1
ATOM 1670 O O . GLN A 1 213 ? 24.135 -17.519 -18.237 1.00 88.81 213 GLN A O 1
ATOM 1675 N N . ILE A 1 214 ? 26.268 -17.647 -17.548 1.00 86.12 214 ILE A N 1
ATOM 1676 C CA . ILE A 1 214 ? 26.758 -18.084 -18.854 1.00 86.12 214 ILE A CA 1
ATOM 1677 C C . ILE A 1 214 ? 26.374 -19.550 -19.076 1.00 86.12 214 ILE A C 1
ATOM 1679 O O . ILE A 1 214 ? 26.592 -20.379 -18.181 1.00 86.12 214 ILE A O 1
ATOM 1683 N N . PRO A 1 215 ? 25.816 -19.889 -20.252 1.00 72.50 215 PRO A N 1
ATOM 1684 C CA . PRO A 1 215 ? 25.466 -21.252 -20.601 1.00 72.50 215 PRO A CA 1
ATOM 1685 C C . PRO A 1 215 ? 26.737 -22.072 -20.765 1.00 72.50 215 PRO A C 1
ATOM 1687 O O . PRO A 1 215 ? 27.505 -21.925 -21.713 1.00 72.50 215 PRO A O 1
ATOM 1690 N N . SER A 1 216 ? 26.967 -22.937 -19.795 1.00 63.09 216 SER A N 1
ATOM 1691 C CA . SER A 1 216 ? 28.113 -23.821 -19.744 1.00 63.09 216 SER A CA 1
ATOM 1692 C C . SER A 1 216 ? 27.617 -25.140 -19.171 1.00 63.09 216 SER A C 1
ATOM 1694 O O . SER A 1 216 ? 26.982 -25.177 -18.119 1.00 63.09 216 SER A O 1
ATOM 1696 N N . THR A 1 217 ? 27.873 -26.234 -19.885 1.00 58.91 217 THR A N 1
ATOM 1697 C CA . THR A 1 217 ? 27.701 -27.580 -19.328 1.00 58.91 217 THR A CA 1
ATOM 1698 C C . THR A 1 217 ? 28.571 -27.728 -18.075 1.00 58.91 217 THR A C 1
ATOM 1700 O O . THR A 1 217 ? 29.632 -27.117 -17.989 1.00 58.91 217 THR A O 1
ATOM 1703 N N . ALA A 1 218 ? 28.197 -28.570 -17.110 1.00 49.56 218 ALA A N 1
ATOM 1704 C CA . ALA A 1 218 ? 29.002 -28.772 -15.896 1.00 49.56 218 ALA A CA 1
ATOM 1705 C C . ALA A 1 218 ? 30.487 -29.137 -16.172 1.00 49.56 218 ALA A C 1
ATOM 1707 O O . ALA A 1 218 ? 31.349 -28.925 -15.325 1.00 49.56 218 ALA A O 1
ATOM 1708 N N . THR A 1 219 ? 30.809 -29.638 -17.372 1.00 52.09 219 THR A N 1
ATOM 1709 C CA . THR A 1 219 ? 32.166 -29.966 -17.841 1.00 52.09 219 THR A CA 1
ATOM 1710 C C . THR A 1 219 ? 32.981 -28.789 -18.400 1.00 52.09 219 THR A C 1
ATOM 1712 O O . THR A 1 219 ? 34.145 -28.982 -18.738 1.00 52.09 219 THR A O 1
ATOM 1715 N N . SER A 1 220 ? 32.402 -27.592 -18.533 1.00 60.19 220 SER A N 1
ATOM 1716 C CA . SER A 1 220 ? 33.041 -26.401 -19.128 1.00 60.19 220 SER A CA 1
ATOM 1717 C C . SER A 1 220 ? 33.400 -25.303 -18.116 1.00 60.19 220 SER A C 1
ATOM 1719 O O . SER A 1 220 ? 33.771 -24.199 -18.513 1.00 60.19 220 SER A O 1
ATOM 1721 N N . PHE A 1 221 ? 33.348 -25.615 -16.817 1.00 66.25 221 PHE A N 1
ATOM 1722 C CA . PHE A 1 221 ? 33.818 -24.738 -15.744 1.00 66.25 221 PHE A CA 1
ATOM 1723 C C . PHE A 1 221 ? 35.251 -25.088 -15.301 1.00 66.25 221 PHE A C 1
ATOM 1725 O O . PHE A 1 221 ? 35.583 -26.273 -15.217 1.00 66.25 221 PHE A O 1
ATOM 1732 N N . PRO A 1 222 ? 36.106 -24.095 -14.979 1.00 73.00 222 PRO A N 1
ATOM 1733 C CA . PRO A 1 222 ? 35.853 -22.648 -14.998 1.00 73.00 222 PRO A CA 1
ATOM 1734 C C . PRO A 1 222 ? 35.773 -22.062 -16.421 1.00 73.00 222 PRO A C 1
ATOM 1736 O O . PRO A 1 222 ? 36.495 -22.486 -17.325 1.00 73.00 222 PRO A O 1
ATOM 1739 N N . VAL A 1 223 ? 34.930 -21.041 -16.608 1.00 77.81 223 VAL A N 1
ATOM 1740 C CA . VAL A 1 223 ? 34.802 -20.305 -17.873 1.00 77.81 223 VAL A CA 1
ATOM 1741 C C . VAL A 1 223 ? 36.070 -19.487 -18.104 1.00 77.81 223 VAL A C 1
ATOM 1743 O O . VAL A 1 223 ? 36.398 -18.571 -17.350 1.00 77.81 223 VAL A O 1
ATOM 1746 N N . SER A 1 224 ? 36.799 -19.813 -19.170 1.00 82.75 224 SER A N 1
ATOM 1747 C CA . SER A 1 224 ? 37.997 -19.072 -19.573 1.00 82.75 224 SER A CA 1
ATOM 1748 C C . SER A 1 224 ? 37.634 -17.855 -20.428 1.00 82.75 224 SER A C 1
ATOM 1750 O O . SER A 1 224 ? 36.700 -17.915 -21.224 1.00 82.75 224 SER A O 1
ATOM 1752 N N . GLY A 1 225 ? 38.386 -16.758 -20.291 1.00 84.56 225 GLY A N 1
ATOM 1753 C CA . GLY A 1 225 ? 38.244 -15.566 -21.141 1.00 84.56 225 GLY A CA 1
ATOM 1754 C C . GLY A 1 225 ? 36.959 -14.756 -20.934 1.00 84.56 225 GLY A C 1
ATOM 1755 O O . GLY A 1 225 ? 36.620 -13.954 -21.801 1.00 84.56 225 GLY A O 1
ATOM 1756 N N . LEU A 1 226 ? 36.239 -14.964 -19.822 1.00 89.62 226 LEU A N 1
ATOM 1757 C CA . LEU A 1 226 ? 34.991 -14.259 -19.530 1.00 89.62 226 LEU A CA 1
ATOM 1758 C C . LEU A 1 226 ? 35.225 -12.745 -19.441 1.00 89.62 226 LEU A C 1
ATOM 1760 O O . LEU A 1 226 ? 35.922 -12.270 -18.546 1.00 89.62 226 LEU A O 1
ATOM 1764 N N . THR A 1 227 ? 34.629 -12.007 -20.372 1.00 91.19 227 THR A N 1
ATOM 1765 C CA . THR A 1 227 ? 34.821 -10.565 -20.538 1.00 91.19 227 THR A CA 1
ATOM 1766 C C . THR A 1 227 ? 33.475 -9.894 -20.768 1.00 91.19 227 THR A C 1
ATOM 1768 O O . THR A 1 227 ? 32.665 -10.393 -21.548 1.00 91.19 227 THR A O 1
ATOM 1771 N N . VAL A 1 228 ? 33.243 -8.754 -20.112 1.00 93.06 228 VAL A N 1
ATOM 1772 C CA . VAL A 1 228 ? 32.027 -7.949 -20.283 1.00 93.06 228 VAL A CA 1
ATOM 1773 C C . VAL A 1 228 ? 32.393 -6.546 -20.747 1.00 93.06 228 VAL A C 1
ATOM 1775 O O . VAL A 1 228 ? 33.253 -5.889 -20.155 1.00 93.06 228 VAL A O 1
ATOM 1778 N N . LEU A 1 229 ? 31.731 -6.089 -21.804 1.00 92.19 229 LEU A N 1
ATOM 1779 C CA . LEU A 1 229 ? 31.765 -4.702 -22.241 1.00 92.19 229 LEU A CA 1
ATOM 1780 C C . LEU A 1 229 ? 30.512 -3.988 -21.755 1.00 92.19 229 LEU A C 1
ATOM 1782 O O . LEU A 1 229 ? 29.420 -4.553 -21.758 1.00 92.19 229 LEU A O 1
ATOM 1786 N N . VAL A 1 230 ? 30.679 -2.729 -21.380 1.00 89.56 230 VAL A N 1
ATOM 1787 C CA . VAL A 1 230 ? 29.600 -1.833 -20.982 1.00 89.56 230 VAL A CA 1
ATOM 1788 C C . VAL A 1 230 ? 29.507 -0.694 -21.988 1.00 89.56 230 VAL A C 1
ATOM 1790 O O . VAL A 1 230 ? 30.533 -0.189 -22.458 1.00 89.56 230 VAL A O 1
ATOM 1793 N N . GLN A 1 231 ? 28.281 -0.318 -22.340 1.00 84.81 231 GLN A N 1
ATOM 1794 C CA . GLN A 1 231 ? 28.025 0.849 -23.169 1.00 84.81 231 GLN A CA 1
ATOM 1795 C C . GLN A 1 231 ? 28.569 2.101 -22.476 1.00 84.81 231 GLN A C 1
ATOM 1797 O O . GLN A 1 231 ? 28.289 2.360 -21.303 1.00 84.81 231 GLN A O 1
ATOM 1802 N N . ASP A 1 232 ? 29.356 2.876 -23.211 1.00 78.88 232 ASP A N 1
ATOM 1803 C CA . ASP A 1 232 ? 29.921 4.129 -22.735 1.00 78.88 232 ASP A CA 1
ATOM 1804 C C . ASP A 1 232 ? 30.157 5.053 -23.934 1.00 78.88 232 ASP A C 1
ATOM 1806 O O . ASP A 1 232 ? 30.868 4.641 -24.854 1.00 78.88 232 ASP A O 1
ATOM 1810 N N . PRO A 1 233 ? 29.632 6.294 -23.936 1.00 69.88 233 PRO A N 1
ATOM 1811 C CA . PRO A 1 233 ? 29.857 7.253 -25.019 1.00 69.88 233 PRO A CA 1
ATOM 1812 C C . PRO A 1 233 ? 31.341 7.480 -25.342 1.00 69.88 233 PRO A C 1
ATOM 1814 O O . PRO A 1 233 ? 31.691 7.691 -26.500 1.00 69.88 233 PRO A O 1
ATOM 1817 N N . SER A 1 234 ? 32.221 7.377 -24.341 1.00 73.31 234 SER A N 1
ATOM 1818 C CA . SER A 1 234 ? 33.678 7.495 -24.491 1.00 73.31 234 SER A CA 1
ATOM 1819 C C . SER A 1 234 ? 34.377 6.194 -24.917 1.00 73.31 234 SER A C 1
ATOM 1821 O O . SER A 1 234 ? 35.602 6.159 -25.060 1.00 73.31 234 SER A O 1
ATOM 1823 N N . GLY A 1 235 ? 33.617 5.114 -25.108 1.00 82.50 235 GLY A N 1
ATOM 1824 C CA . GLY A 1 235 ? 34.112 3.809 -25.516 1.00 82.50 235 GLY A CA 1
ATOM 1825 C C . GLY A 1 235 ? 34.752 3.821 -26.903 1.00 82.50 235 GLY A C 1
ATOM 1826 O O . GLY A 1 235 ? 34.325 4.529 -27.812 1.00 82.50 235 GLY A O 1
ATOM 1827 N N . THR A 1 236 ? 35.790 3.007 -27.082 1.00 83.62 236 THR A N 1
ATOM 1828 C CA . THR A 1 236 ? 36.541 2.916 -28.345 1.00 83.62 236 THR A CA 1
ATOM 1829 C C . THR A 1 236 ? 36.082 1.765 -29.237 1.00 83.62 236 THR A C 1
ATOM 1831 O O . THR A 1 236 ? 36.468 1.708 -30.403 1.00 83.62 236 THR A O 1
ATOM 1834 N N . ILE A 1 237 ? 35.276 0.840 -28.706 1.00 84.56 237 ILE A N 1
ATOM 1835 C CA . ILE A 1 237 ? 34.767 -0.329 -29.431 1.00 84.56 237 ILE A CA 1
ATOM 1836 C C . ILE A 1 237 ? 33.398 0.030 -30.008 1.00 84.56 237 ILE A C 1
ATOM 1838 O O . ILE A 1 237 ? 32.479 0.334 -29.254 1.00 84.56 237 ILE A O 1
ATOM 1842 N N . VAL A 1 238 ? 33.251 -0.002 -31.333 1.00 80.31 238 VAL A N 1
ATOM 1843 C CA . VAL A 1 238 ? 32.016 0.405 -32.028 1.00 80.31 238 VAL A CA 1
ATOM 1844 C C . VAL A 1 238 ? 31.333 -0.810 -32.643 1.00 80.31 238 VAL A C 1
ATOM 1846 O O . VAL A 1 238 ? 31.974 -1.601 -33.339 1.00 80.31 238 VAL A O 1
ATOM 1849 N N . VAL A 1 239 ? 30.021 -0.940 -32.438 1.00 72.44 239 VAL A N 1
ATOM 1850 C CA . VAL A 1 239 ? 29.226 -1.987 -33.097 1.00 72.44 239 VAL A CA 1
ATOM 1851 C C . VAL A 1 239 ? 29.048 -1.645 -34.584 1.00 72.44 239 VAL A C 1
ATOM 1853 O O . VAL A 1 239 ? 28.512 -0.577 -34.904 1.00 72.44 239 VAL A O 1
ATOM 1856 N N . PRO A 1 240 ? 29.484 -2.520 -35.512 1.00 66.06 240 PRO A N 1
ATOM 1857 C CA . PRO A 1 240 ? 29.423 -2.250 -36.943 1.00 66.06 240 PRO A CA 1
ATOM 1858 C C . PRO A 1 240 ? 27.982 -2.294 -37.468 1.00 66.06 240 PRO A C 1
ATOM 1860 O O . PRO A 1 240 ? 27.145 -3.051 -36.978 1.00 66.06 240 PRO A O 1
ATOM 1863 N N . THR A 1 241 ? 27.705 -1.514 -38.514 1.00 56.19 241 THR A N 1
ATOM 1864 C CA . THR A 1 241 ? 26.431 -1.560 -39.245 1.00 56.19 241 THR A CA 1
ATOM 1865 C C . THR A 1 241 ? 26.214 -2.959 -39.845 1.00 56.19 241 THR A C 1
ATOM 1867 O O . THR A 1 241 ? 27.076 -3.408 -40.609 1.00 56.19 241 THR A O 1
ATOM 1870 N N . PRO A 1 242 ? 25.099 -3.657 -39.549 1.00 51.06 242 PRO A N 1
ATOM 1871 C CA . PRO A 1 242 ? 24.827 -4.959 -40.149 1.00 51.06 242 PRO A CA 1
ATOM 1872 C C . PRO A 1 242 ? 24.642 -4.843 -41.671 1.00 51.06 242 PRO A C 1
ATOM 1874 O O . PRO A 1 242 ? 24.082 -3.850 -42.148 1.00 51.06 242 PRO A O 1
ATOM 1877 N N . PRO A 1 243 ? 25.028 -5.861 -42.458 1.00 41.66 243 PRO A N 1
ATOM 1878 C CA . PRO A 1 243 ? 24.480 -6.044 -43.796 1.00 41.66 243 PRO A CA 1
ATOM 1879 C C . PRO A 1 243 ? 22.951 -6.182 -43.707 1.00 41.66 243 PRO A C 1
ATOM 1881 O O . PRO A 1 243 ? 22.427 -6.816 -42.793 1.00 41.66 243 PRO A O 1
ATOM 1884 N N . GLN A 1 244 ? 22.230 -5.582 -44.651 1.00 41.09 244 GLN A N 1
ATOM 1885 C CA . GLN A 1 244 ? 20.765 -5.561 -44.698 1.00 41.09 244 GLN A CA 1
ATOM 1886 C C . GLN A 1 244 ? 20.184 -6.997 -44.631 1.00 41.09 244 GLN A C 1
ATOM 1888 O O . GLN A 1 244 ? 20.425 -7.785 -45.545 1.00 41.09 244 GLN A O 1
ATOM 1893 N N . GLY A 1 245 ? 19.436 -7.340 -43.566 1.00 41.31 245 GLY A N 1
ATOM 1894 C CA . GLY A 1 245 ? 18.724 -8.631 -43.427 1.00 41.31 245 GLY A CA 1
ATOM 1895 C C . GLY A 1 245 ? 18.940 -9.452 -42.139 1.00 41.31 245 GLY A C 1
ATOM 1896 O O . GLY A 1 245 ? 18.481 -10.588 -42.079 1.00 41.31 245 GLY A O 1
ATOM 1897 N N . ASP A 1 246 ? 19.628 -8.925 -41.125 1.00 42.00 246 ASP A N 1
ATOM 1898 C CA . ASP A 1 246 ? 19.905 -9.610 -39.845 1.00 42.00 246 ASP A CA 1
ATOM 1899 C C . ASP A 1 246 ? 18.776 -9.377 -38.792 1.00 42.00 246 ASP A C 1
ATOM 1901 O O . ASP A 1 246 ? 18.089 -8.357 -38.878 1.00 42.00 246 ASP A O 1
ATOM 1905 N N . PRO A 1 247 ? 18.549 -10.275 -37.804 1.00 43.47 247 PRO A N 1
ATOM 1906 C CA . PRO A 1 247 ? 17.365 -10.256 -36.934 1.00 43.47 247 PRO A CA 1
ATOM 1907 C C . PRO A 1 247 ? 17.278 -9.042 -35.984 1.00 43.47 247 PRO A C 1
ATOM 1909 O O . PRO A 1 247 ? 18.292 -8.439 -35.624 1.00 43.47 247 PRO A O 1
ATOM 1912 N N . GLU A 1 248 ? 16.041 -8.749 -35.553 1.00 44.62 248 GLU A N 1
ATOM 1913 C CA . GLU A 1 248 ? 15.505 -7.539 -34.877 1.00 44.62 248 GLU A CA 1
ATOM 1914 C C . GLU A 1 248 ? 16.305 -6.935 -33.701 1.00 44.62 248 GLU A C 1
ATOM 1916 O O . GLU A 1 248 ? 16.075 -5.783 -33.350 1.00 44.62 248 GLU A O 1
ATOM 1921 N N . TRP A 1 249 ? 17.268 -7.646 -33.109 1.00 45.31 249 TRP A N 1
ATOM 1922 C CA . TRP A 1 249 ? 18.057 -7.178 -31.955 1.00 45.31 249 TRP A CA 1
ATOM 1923 C C . TRP A 1 249 ? 19.313 -6.382 -32.347 1.00 45.31 249 TRP A C 1
ATOM 1925 O O . TRP A 1 249 ? 19.893 -5.678 -31.527 1.00 45.31 249 TRP A O 1
ATOM 1935 N N . LYS A 1 250 ? 19.777 -6.509 -33.597 1.00 46.22 250 LYS A N 1
ATOM 1936 C CA . LYS A 1 250 ? 20.989 -5.835 -34.104 1.00 46.22 250 LYS A CA 1
ATOM 1937 C C . LYS A 1 250 ? 20.812 -4.336 -34.432 1.00 46.22 250 LYS A C 1
ATOM 1939 O O . LYS A 1 250 ? 21.780 -3.601 -34.236 1.00 46.22 250 LYS A O 1
ATOM 1944 N N . PRO A 1 251 ? 19.642 -3.840 -34.889 1.00 46.97 251 PRO A N 1
ATOM 1945 C CA . PRO A 1 251 ? 19.437 -2.414 -35.163 1.00 46.97 251 PRO A CA 1
ATOM 1946 C C . PRO A 1 251 ? 19.565 -1.507 -33.929 1.00 46.97 251 PRO A C 1
ATOM 1948 O O . PRO A 1 251 ? 20.062 -0.391 -34.055 1.00 46.97 251 PRO A O 1
ATOM 1951 N N . SER A 1 252 ? 19.177 -1.979 -32.736 1.00 53.78 252 SER A N 1
ATOM 1952 C CA . SER A 1 252 ? 19.204 -1.178 -31.499 1.00 53.78 252 SER A CA 1
ATOM 1953 C C . SER A 1 252 ? 20.610 -0.946 -30.938 1.00 53.78 252 SER A C 1
ATOM 1955 O O . SER A 1 252 ? 20.804 -0.013 -30.169 1.00 53.78 252 SER A O 1
ATOM 1957 N N . LEU A 1 253 ? 21.606 -1.742 -31.347 1.00 61.91 253 LEU A N 1
ATOM 1958 C CA . LEU A 1 253 ? 23.002 -1.619 -30.897 1.00 61.91 253 LEU A CA 1
ATOM 1959 C C . LEU A 1 253 ? 23.880 -0.798 -31.850 1.00 61.91 253 LEU A C 1
ATOM 1961 O O . LEU A 1 253 ? 25.052 -0.548 -31.564 1.00 61.91 253 LEU A O 1
ATOM 1965 N N . GLN A 1 254 ? 23.355 -0.411 -33.013 1.00 65.75 254 GLN A N 1
ATOM 1966 C CA . GLN A 1 254 ? 24.153 0.175 -34.084 1.00 65.75 254 GLN A CA 1
ATOM 1967 C C . GLN A 1 254 ? 24.750 1.532 -33.685 1.00 65.75 254 GLN A C 1
ATOM 1969 O O . GLN A 1 254 ? 24.036 2.461 -33.305 1.00 65.75 254 GLN A O 1
ATOM 1974 N N . GLY A 1 255 ? 26.071 1.670 -33.848 1.00 63.34 255 GLY A N 1
ATOM 1975 C CA . GLY A 1 255 ? 26.795 2.905 -33.539 1.00 63.34 255 GLY A CA 1
ATOM 1976 C C . GLY A 1 255 ? 27.013 3.153 -32.045 1.00 63.34 255 GLY A C 1
ATOM 1977 O O . GLY A 1 255 ? 27.626 4.158 -31.698 1.00 63.34 255 GLY A O 1
ATOM 1978 N N . MET A 1 256 ? 26.561 2.247 -31.171 1.00 73.31 256 MET A N 1
ATOM 1979 C CA . MET A 1 256 ? 26.904 2.301 -29.754 1.00 73.31 256 MET A CA 1
ATOM 1980 C C . MET A 1 256 ? 28.399 2.045 -29.560 1.00 73.31 256 MET A C 1
ATOM 1982 O O . MET A 1 256 ? 28.997 1.168 -30.197 1.00 73.31 256 MET A O 1
ATOM 1986 N N . THR A 1 257 ? 28.980 2.825 -28.657 1.00 80.25 257 THR A N 1
ATOM 1987 C CA . THR A 1 257 ? 30.361 2.714 -28.208 1.00 80.25 257 THR A CA 1
ATOM 1988 C C . THR A 1 257 ? 30.431 1.952 -26.890 1.00 80.25 257 THR A C 1
ATOM 1990 O O . THR A 1 257 ? 29.583 2.090 -26.007 1.00 80.25 257 THR A O 1
ATOM 1993 N N . PHE A 1 258 ? 31.451 1.108 -26.773 1.00 87.44 258 PHE A N 1
ATOM 1994 C CA . PHE A 1 258 ? 31.658 0.210 -25.648 1.00 87.44 258 PHE A CA 1
ATOM 1995 C C . PHE A 1 258 ? 33.085 0.312 -25.120 1.00 87.44 258 PHE A C 1
ATOM 1997 O O . PHE A 1 258 ? 34.040 0.591 -25.855 1.00 87.44 258 PHE A O 1
ATOM 2004 N N . ARG A 1 259 ? 33.231 0.028 -23.827 1.00 91.00 259 ARG A N 1
ATOM 2005 C CA . ARG A 1 259 ? 34.519 -0.196 -23.166 1.00 91.00 259 ARG A CA 1
ATOM 2006 C C . ARG A 1 259 ? 34.441 -1.403 -22.245 1.00 91.00 259 ARG A C 1
ATOM 2008 O O . ARG A 1 259 ? 33.357 -1.886 -21.929 1.00 91.00 259 ARG A O 1
ATOM 2015 N N . LEU A 1 260 ? 35.595 -1.854 -21.765 1.00 92.50 260 LEU A N 1
ATOM 2016 C CA . LEU A 1 260 ? 35.654 -2.888 -20.740 1.00 92.50 260 LEU A CA 1
ATOM 2017 C C . LEU A 1 260 ? 34.916 -2.433 -19.470 1.00 92.50 260 LEU A C 1
ATOM 2019 O O . LEU A 1 260 ? 35.106 -1.305 -18.996 1.00 92.50 260 LEU A O 1
ATOM 2023 N N . ALA A 1 261 ? 34.067 -3.312 -18.940 1.00 91.44 261 ALA A N 1
ATOM 2024 C CA . ALA A 1 261 ? 33.372 -3.070 -17.687 1.00 91.44 261 ALA A CA 1
ATOM 2025 C C . ALA A 1 261 ? 34.358 -3.059 -16.511 1.00 91.44 261 ALA A C 1
ATOM 2027 O O . ALA A 1 261 ? 35.305 -3.847 -16.454 1.00 91.44 261 ALA A O 1
ATOM 2028 N N . THR A 1 262 ? 34.130 -2.160 -15.558 1.00 91.31 262 THR A N 1
ATOM 2029 C CA . THR A 1 262 ? 34.905 -2.117 -14.313 1.00 91.31 262 THR A CA 1
ATOM 2030 C C . THR A 1 262 ? 34.326 -3.076 -13.271 1.00 91.31 262 THR A C 1
ATOM 2032 O O . THR A 1 262 ? 33.162 -3.466 -13.342 1.00 91.31 262 THR A O 1
ATOM 2035 N N . SER A 1 263 ? 35.108 -3.407 -12.240 1.00 86.50 263 SER A N 1
ATOM 2036 C CA . SER A 1 263 ? 34.647 -4.253 -11.126 1.00 86.50 263 SER A CA 1
ATOM 2037 C C . SER A 1 263 ? 33.536 -3.626 -10.272 1.00 86.50 263 SER A C 1
ATOM 2039 O O . SER A 1 263 ? 32.903 -4.332 -9.492 1.00 86.50 263 SER A O 1
ATOM 2041 N N . ALA A 1 264 ? 33.299 -2.316 -10.398 1.00 85.38 264 ALA A N 1
ATOM 2042 C CA . ALA A 1 264 ? 32.170 -1.632 -9.767 1.00 85.38 264 ALA A CA 1
ATOM 2043 C C . ALA A 1 264 ? 30.867 -1.782 -10.572 1.00 85.38 264 ALA A C 1
ATOM 2045 O O . ALA A 1 264 ? 29.781 -1.714 -10.003 1.00 85.38 264 ALA A O 1
ATOM 2046 N N . GLU A 1 265 ? 30.973 -1.982 -11.888 1.00 86.88 265 GLU A N 1
ATOM 2047 C CA . GLU A 1 265 ? 29.832 -2.115 -12.801 1.00 86.88 265 GLU A CA 1
ATOM 2048 C C . GLU A 1 265 ? 29.401 -3.575 -12.963 1.00 86.88 265 GLU A C 1
ATOM 2050 O O . GLU A 1 265 ? 28.225 -3.845 -13.188 1.00 86.88 265 GLU A O 1
ATOM 2055 N N . VAL A 1 266 ? 30.346 -4.515 -12.861 1.00 92.06 266 VAL A N 1
ATOM 2056 C CA . VAL A 1 266 ? 30.088 -5.941 -13.062 1.00 92.06 266 VAL A CA 1
ATOM 2057 C C . VAL A 1 266 ? 30.946 -6.775 -12.116 1.00 92.06 266 VAL A C 1
ATOM 2059 O O . VAL A 1 266 ? 32.172 -6.663 -12.095 1.00 92.06 266 VAL A O 1
ATOM 2062 N N . TYR A 1 267 ? 30.301 -7.673 -11.377 1.00 92.62 267 TYR A N 1
ATOM 2063 C CA . TYR A 1 267 ? 30.970 -8.763 -10.678 1.00 92.62 267 TYR A CA 1
ATOM 2064 C C . TYR A 1 267 ? 30.963 -10.017 -11.558 1.00 92.62 267 TYR A C 1
ATOM 2066 O O . TYR A 1 267 ? 29.905 -10.448 -12.017 1.00 92.62 267 TYR A O 1
ATOM 2074 N N . LEU A 1 268 ? 32.143 -10.597 -11.785 1.00 91.62 268 LEU A N 1
ATOM 2075 C CA . LEU A 1 268 ? 32.342 -11.796 -12.600 1.00 91.62 268 LEU A CA 1
ATOM 2076 C C . LEU A 1 268 ? 32.855 -12.937 -11.722 1.00 91.62 268 LEU A C 1
ATOM 2078 O O . LEU A 1 268 ? 33.911 -12.807 -11.102 1.00 91.62 268 LEU A O 1
ATOM 2082 N N . ASP A 1 269 ? 32.152 -14.066 -11.726 1.00 88.56 269 ASP A N 1
ATOM 2083 C CA . ASP A 1 269 ? 32.637 -15.320 -11.161 1.00 88.56 269 ASP A CA 1
ATOM 2084 C C . ASP A 1 269 ? 32.947 -16.313 -12.295 1.00 88.56 269 ASP A C 1
ATOM 2086 O O . ASP A 1 269 ? 32.056 -17.012 -12.783 1.00 88.56 269 ASP A O 1
ATOM 2090 N N . PRO A 1 270 ? 34.214 -16.418 -12.735 1.00 82.38 270 PRO A N 1
ATOM 2091 C CA . PRO A 1 270 ? 34.590 -17.343 -13.798 1.00 82.38 270 PRO A CA 1
ATOM 2092 C C . PRO A 1 270 ? 34.498 -18.812 -13.364 1.00 82.38 270 PRO A C 1
ATOM 2094 O O . PRO A 1 270 ? 34.485 -19.692 -14.222 1.00 82.38 270 PRO A O 1
ATOM 2097 N N . THR A 1 271 ? 34.436 -19.115 -12.062 1.00 83.50 271 THR A N 1
ATOM 2098 C CA . THR A 1 271 ? 34.352 -20.504 -11.585 1.00 83.50 271 THR A CA 1
ATOM 2099 C C . THR A 1 271 ? 32.976 -21.100 -11.830 1.00 83.50 271 THR A C 1
ATOM 2101 O O . THR A 1 271 ? 32.877 -22.259 -12.224 1.00 83.50 271 THR A O 1
ATOM 2104 N N . THR A 1 272 ? 31.934 -20.287 -11.674 1.00 80.31 272 THR A N 1
ATOM 2105 C CA . THR A 1 272 ? 30.537 -20.678 -11.881 1.00 80.31 272 THR A CA 1
ATOM 2106 C C . THR A 1 272 ? 29.947 -20.106 -13.163 1.00 80.31 272 THR A C 1
ATOM 2108 O O . THR A 1 272 ? 28.865 -20.517 -13.557 1.00 80.31 272 THR A O 1
ATOM 2111 N N . GLY A 1 273 ? 30.630 -19.171 -13.834 1.00 84.50 273 GLY A N 1
ATOM 2112 C CA . GLY A 1 273 ? 30.093 -18.415 -14.969 1.00 84.50 273 GLY A CA 1
ATOM 2113 C C . GLY A 1 273 ? 28.992 -17.426 -14.580 1.00 84.50 273 GLY A C 1
ATOM 2114 O O . GLY A 1 273 ? 28.271 -16.963 -15.465 1.00 84.50 273 GLY A O 1
ATOM 2115 N N . ALA A 1 274 ? 28.841 -17.130 -13.287 1.00 88.81 274 ALA A N 1
ATOM 2116 C CA . ALA A 1 274 ? 27.875 -16.163 -12.799 1.00 88.81 274 ALA A CA 1
ATOM 2117 C C . ALA A 1 274 ? 28.370 -14.733 -13.045 1.00 88.81 274 ALA A C 1
ATOM 2119 O O . ALA A 1 274 ? 29.543 -14.401 -12.851 1.00 88.81 274 ALA A O 1
ATOM 2120 N N . ILE A 1 275 ? 27.449 -13.871 -13.454 1.00 92.62 275 ILE A N 1
ATOM 2121 C CA . ILE A 1 275 ? 27.678 -12.445 -13.650 1.00 92.62 275 ILE A CA 1
ATOM 2122 C C . ILE A 1 275 ? 26.613 -11.699 -12.857 1.00 92.62 275 ILE A C 1
ATOM 2124 O O . ILE A 1 275 ? 25.426 -12.011 -12.947 1.00 92.62 275 ILE A O 1
ATOM 2128 N N . ARG A 1 276 ? 27.029 -10.709 -12.069 1.00 92.00 276 ARG A N 1
ATOM 2129 C CA . ARG A 1 276 ? 26.117 -9.897 -11.265 1.00 92.00 276 ARG A CA 1
ATOM 2130 C C . ARG A 1 276 ? 26.318 -8.416 -11.548 1.00 92.00 276 ARG A C 1
ATOM 2132 O O . ARG A 1 276 ? 27.442 -7.920 -11.501 1.00 92.00 276 ARG A O 1
ATOM 2139 N N . LEU A 1 277 ? 25.209 -7.726 -11.785 1.00 90.56 277 LEU A N 1
ATOM 2140 C CA . LEU A 1 277 ? 25.142 -6.278 -11.930 1.00 90.56 277 LEU A CA 1
ATOM 2141 C C . LEU A 1 277 ? 24.672 -5.625 -10.616 1.00 90.56 277 LEU A C 1
ATOM 2143 O O . LEU A 1 277 ? 24.049 -6.286 -9.775 1.00 90.56 277 LEU A O 1
ATOM 2147 N N . PRO A 1 278 ? 24.959 -4.332 -10.403 1.00 83.12 278 PRO A N 1
ATOM 2148 C CA . PRO A 1 278 ? 24.267 -3.517 -9.413 1.00 83.12 278 PRO A CA 1
ATOM 2149 C C . PRO A 1 278 ? 22.761 -3.456 -9.704 1.00 83.12 278 PRO A C 1
ATOM 2151 O O . PRO A 1 278 ? 22.344 -3.557 -10.855 1.00 83.12 278 PRO A O 1
ATOM 2154 N N . ALA A 1 279 ? 21.947 -3.228 -8.671 1.00 69.81 279 ALA A N 1
ATOM 2155 C CA . ALA A 1 279 ? 20.483 -3.208 -8.777 1.00 69.81 279 ALA A CA 1
ATOM 2156 C C . ALA A 1 279 ? 19.917 -2.131 -9.734 1.00 69.81 279 ALA A C 1
ATOM 2158 O O . ALA A 1 279 ? 18.745 -2.185 -10.080 1.00 69.81 279 ALA A O 1
ATOM 2159 N N . SER A 1 280 ? 20.728 -1.157 -10.160 1.00 61.03 280 SER A N 1
ATOM 2160 C CA . SER A 1 280 ? 20.316 0.002 -10.962 1.00 61.03 280 SER A CA 1
ATOM 2161 C C . SER A 1 280 ? 21.066 0.124 -12.298 1.00 61.03 280 SER A C 1
ATOM 2163 O O . SER A 1 280 ? 21.347 1.234 -12.748 1.00 61.03 280 SER A O 1
ATOM 2165 N N . SER A 1 281 ? 21.475 -0.985 -12.921 1.00 64.56 281 SER A N 1
ATOM 2166 C CA . SER A 1 281 ? 22.164 -0.902 -14.215 1.00 64.56 281 SER A CA 1
ATOM 2167 C C . SER A 1 281 ? 21.181 -0.524 -15.331 1.00 64.56 281 SER A C 1
ATOM 2169 O O . SER A 1 281 ? 20.346 -1.337 -15.715 1.00 64.56 281 SER A O 1
ATOM 2171 N N . ALA A 1 282 ? 21.302 0.692 -15.871 1.00 65.12 282 ALA A N 1
ATOM 2172 C CA . ALA A 1 282 ? 20.563 1.162 -17.053 1.00 65.12 282 ALA A CA 1
ATOM 2173 C C . ALA A 1 282 ? 21.362 0.999 -18.363 1.00 65.12 282 ALA A C 1
ATOM 2175 O O . ALA A 1 282 ? 20.896 1.346 -19.442 1.00 65.12 282 ALA A O 1
ATOM 2176 N N . LYS A 1 283 ? 22.590 0.478 -18.285 1.00 73.38 283 LYS A N 1
ATOM 2177 C CA . LYS A 1 283 ? 23.495 0.393 -19.436 1.00 73.38 283 LYS A CA 1
ATOM 2178 C C . LYS A 1 283 ? 23.279 -0.895 -20.220 1.00 73.38 283 LYS A C 1
ATOM 2180 O O . LYS A 1 283 ? 22.957 -1.926 -19.632 1.00 73.38 283 LYS A O 1
ATOM 2185 N N . VAL A 1 284 ? 23.546 -0.858 -21.524 1.00 82.00 284 VAL A N 1
ATOM 2186 C CA . VAL A 1 284 ? 23.645 -2.068 -22.351 1.00 82.00 284 VAL A CA 1
ATOM 2187 C C . VAL A 1 284 ? 24.979 -2.767 -22.090 1.00 82.00 284 VAL A C 1
ATOM 2189 O O . VAL A 1 284 ? 26.029 -2.118 -22.040 1.00 82.00 284 VAL A O 1
ATOM 2192 N N . LEU A 1 285 ? 24.957 -4.094 -21.939 1.00 88.12 285 LEU A N 1
ATOM 2193 C CA . LEU A 1 285 ? 26.160 -4.900 -21.722 1.00 88.12 285 LEU A CA 1
ATOM 2194 C C . LEU A 1 285 ? 26.294 -6.015 -22.755 1.00 88.12 285 LEU A C 1
ATOM 2196 O O . LEU A 1 285 ? 25.321 -6.691 -23.095 1.00 88.12 285 LEU A O 1
ATOM 2200 N N . LEU A 1 286 ? 27.532 -6.247 -23.191 1.00 90.50 286 LEU A N 1
ATOM 2201 C CA . LEU A 1 286 ? 27.915 -7.370 -24.044 1.00 90.50 286 LEU A CA 1
ATOM 2202 C C . LEU A 1 286 ? 28.827 -8.320 -23.274 1.00 90.50 286 LEU A C 1
ATOM 2204 O O . LEU A 1 286 ? 29.640 -7.876 -22.470 1.00 90.50 286 LEU A O 1
ATOM 2208 N N . VAL A 1 287 ? 28.746 -9.616 -23.553 1.00 91.31 287 VAL A N 1
ATOM 2209 C CA . VAL A 1 287 ? 29.593 -10.640 -22.935 1.00 91.31 287 VAL A CA 1
ATOM 2210 C C . VAL A 1 287 ? 30.258 -11.522 -23.985 1.00 91.31 287 VAL A C 1
ATOM 2212 O O . VAL A 1 287 ? 29.667 -11.833 -25.017 1.00 91.31 287 VAL A O 1
ATOM 2215 N N . SER A 1 288 ? 31.487 -11.942 -23.711 1.00 89.94 288 SER A N 1
ATOM 2216 C CA . SER A 1 288 ? 32.238 -12.918 -24.498 1.00 89.94 288 SER A CA 1
ATOM 2217 C C . SER A 1 288 ? 33.017 -13.849 -23.571 1.00 89.94 288 SER A C 1
ATOM 2219 O O . SER A 1 288 ? 33.326 -13.502 -22.429 1.00 89.94 288 SER A O 1
ATOM 2221 N N . TRP A 1 289 ? 33.309 -15.054 -24.051 1.00 89.44 289 TRP A N 1
ATOM 2222 C CA . TRP A 1 289 ? 34.130 -16.050 -23.368 1.00 89.44 289 TRP A CA 1
ATOM 2223 C C . TRP A 1 289 ? 34.851 -16.939 -24.390 1.00 89.44 289 TRP A C 1
ATOM 2225 O O . TRP A 1 289 ? 34.523 -16.958 -25.581 1.00 89.44 289 TRP A O 1
ATOM 2235 N N . THR A 1 290 ? 35.851 -17.700 -23.946 1.00 85.81 290 THR A N 1
ATOM 2236 C CA . THR A 1 290 ? 36.591 -18.618 -24.819 1.00 85.81 290 THR A CA 1
ATOM 2237 C C . THR A 1 290 ? 35.655 -19.687 -25.388 1.00 85.81 290 THR A C 1
ATOM 2239 O O . THR A 1 290 ? 34.965 -20.373 -24.638 1.00 85.81 290 THR A O 1
ATOM 2242 N N . ASN A 1 291 ? 35.679 -19.871 -26.713 1.00 77.38 291 ASN A N 1
ATOM 2243 C CA . ASN A 1 291 ? 34.773 -20.752 -27.466 1.00 77.38 291 ASN A CA 1
ATOM 2244 C C . ASN A 1 291 ? 33.292 -20.335 -27.424 1.00 77.38 291 ASN A C 1
ATOM 2246 O O . ASN A 1 291 ? 32.420 -21.177 -27.647 1.00 77.38 291 ASN A O 1
ATOM 2250 N N . ALA A 1 292 ? 32.994 -19.055 -27.174 1.00 78.69 292 ALA A N 1
ATOM 2251 C CA . ALA A 1 292 ? 31.655 -18.521 -27.396 1.00 78.69 292 ALA A CA 1
ATOM 2252 C C . ALA A 1 292 ? 31.213 -18.799 -28.845 1.00 78.69 292 ALA A C 1
ATOM 2254 O O . ALA A 1 292 ? 31.889 -18.428 -29.806 1.00 78.69 292 ALA A O 1
ATOM 2255 N N . GLY A 1 293 ? 30.089 -19.498 -28.992 1.00 78.25 293 GLY A N 1
ATOM 2256 C CA . GLY A 1 293 ? 29.464 -19.828 -30.271 1.00 78.25 293 GLY A CA 1
ATOM 2257 C C . GLY A 1 293 ? 28.014 -19.358 -30.306 1.00 78.25 293 GLY A C 1
ATOM 2258 O O . GLY A 1 293 ? 27.595 -18.563 -29.465 1.00 78.25 293 GLY A O 1
ATOM 2259 N N . ALA A 1 294 ? 27.236 -19.857 -31.268 1.00 74.56 294 ALA A N 1
ATOM 2260 C CA . ALA A 1 294 ? 25.785 -19.692 -31.229 1.00 74.56 294 ALA A CA 1
ATOM 2261 C C . ALA A 1 294 ? 25.217 -20.423 -30.003 1.00 74.56 294 ALA A C 1
ATOM 2263 O O . ALA A 1 294 ? 25.605 -21.559 -29.722 1.00 74.56 294 ALA A O 1
ATOM 2264 N N . PHE A 1 295 ? 24.310 -19.766 -29.285 1.00 76.50 295 PHE A N 1
ATOM 2265 C CA . PHE A 1 295 ? 23.668 -20.312 -28.096 1.00 76.50 295 PHE A CA 1
ATOM 2266 C C . PHE A 1 295 ? 22.178 -20.519 -28.364 1.00 76.50 295 PHE A C 1
ATOM 2268 O O . PHE A 1 295 ? 21.516 -19.617 -28.872 1.00 76.50 295 PHE A O 1
ATOM 2275 N N . GLN A 1 296 ? 21.656 -21.698 -28.030 1.00 80.62 296 GLN A N 1
ATOM 2276 C CA . GLN A 1 296 ? 20.219 -21.949 -28.043 1.00 80.62 296 GLN A CA 1
ATOM 2277 C C . GLN A 1 296 ? 19.668 -21.747 -26.634 1.00 80.62 296 GLN A C 1
ATOM 2279 O O . GLN A 1 296 ? 20.074 -22.446 -25.704 1.00 80.62 296 GLN A O 1
ATOM 2284 N N . ASP A 1 297 ? 18.739 -20.810 -26.489 1.00 79.94 297 ASP A N 1
ATOM 2285 C CA . ASP A 1 297 ? 18.109 -20.528 -25.205 1.00 79.94 297 ASP A CA 1
ATOM 2286 C C . ASP A 1 297 ? 17.190 -21.691 -24.780 1.00 79.94 297 ASP A C 1
ATOM 2288 O O . ASP A 1 297 ? 16.289 -22.064 -25.537 1.00 79.94 297 ASP A O 1
ATOM 2292 N N . PRO A 1 298 ? 17.371 -22.269 -23.580 1.00 76.56 298 PRO A N 1
ATOM 2293 C CA . PRO A 1 298 ? 16.525 -23.350 -23.075 1.00 76.56 298 PRO A CA 1
ATOM 2294 C C . PRO A 1 298 ? 15.083 -22.952 -22.751 1.00 76.56 298 PRO A C 1
ATOM 2296 O O . PRO A 1 298 ? 14.261 -23.847 -22.551 1.00 76.56 298 PRO A O 1
ATOM 2299 N N . VAL A 1 299 ? 14.786 -21.651 -22.659 1.00 77.44 299 VAL A N 1
ATOM 2300 C CA . VAL A 1 299 ? 13.442 -21.135 -22.363 1.00 77.44 299 VAL A CA 1
ATOM 2301 C C . VAL A 1 299 ? 12.674 -20.830 -23.644 1.00 77.44 299 VAL A C 1
ATOM 2303 O O . VAL A 1 299 ? 11.589 -21.363 -23.843 1.00 77.44 299 VAL A O 1
ATOM 2306 N N . SER A 1 300 ? 13.220 -19.976 -24.516 1.00 72.00 300 SER A N 1
ATOM 2307 C CA . SER A 1 300 ? 12.547 -19.587 -25.766 1.00 72.00 300 SER A CA 1
ATOM 2308 C C . SER A 1 300 ? 12.756 -20.572 -26.918 1.00 72.00 300 SER A C 1
ATOM 2310 O O . SER A 1 300 ? 12.065 -20.482 -27.930 1.00 72.00 300 SER A O 1
ATOM 2312 N N . HIS A 1 301 ? 13.733 -21.479 -26.809 1.00 75.69 301 HIS A N 1
ATOM 2313 C CA . HIS A 1 301 ? 14.216 -22.341 -27.896 1.00 75.69 301 HIS A CA 1
ATOM 2314 C C . HIS A 1 301 ? 14.770 -21.585 -29.120 1.00 75.69 301 HIS A C 1
ATOM 2316 O O . HIS A 1 301 ? 15.084 -22.212 -30.138 1.00 75.69 301 HIS A O 1
ATOM 2322 N N . ILE A 1 302 ? 14.947 -20.260 -29.015 1.00 74.12 302 ILE A N 1
ATOM 2323 C CA . ILE A 1 302 ? 15.510 -19.396 -30.055 1.00 74.12 302 ILE A CA 1
ATOM 2324 C C . ILE A 1 302 ? 17.037 -19.521 -30.062 1.00 74.12 302 ILE A C 1
ATOM 2326 O O . ILE A 1 302 ? 17.691 -19.593 -29.020 1.00 74.12 302 ILE A O 1
ATOM 2330 N N . ASN A 1 303 ? 17.614 -19.520 -31.265 1.00 75.62 303 ASN A N 1
ATOM 2331 C CA . ASN A 1 303 ? 19.057 -19.428 -31.458 1.00 75.62 303 ASN A CA 1
ATOM 2332 C C . ASN A 1 303 ? 19.496 -17.963 -31.420 1.00 75.62 303 ASN A C 1
ATOM 2334 O O . ASN A 1 303 ? 19.072 -17.170 -32.260 1.00 75.62 303 ASN A O 1
ATOM 2338 N N . PHE A 1 304 ? 20.393 -17.630 -30.497 1.00 72.69 304 PHE A N 1
ATOM 2339 C CA . PHE A 1 304 ? 21.009 -16.316 -30.376 1.00 72.69 304 PHE A CA 1
ATOM 2340 C C . PHE A 1 304 ? 22.361 -16.317 -31.110 1.00 72.69 304 PHE A C 1
ATOM 2342 O O . PHE A 1 304 ? 23.327 -16.936 -30.637 1.00 72.69 304 PHE A O 1
ATOM 2349 N N . PRO A 1 305 ? 22.448 -15.686 -32.300 1.00 70.50 305 PRO A N 1
ATOM 2350 C CA . PRO A 1 305 ? 23.704 -15.563 -33.020 1.00 70.50 305 PRO A CA 1
ATOM 2351 C C . PRO A 1 305 ? 24.587 -14.525 -32.330 1.00 70.50 305 PRO A C 1
ATOM 2353 O O . PRO A 1 305 ? 24.125 -13.446 -31.964 1.00 70.50 305 PRO A O 1
ATOM 2356 N N . GLY A 1 306 ? 25.873 -14.830 -32.195 1.00 74.88 306 GLY A N 1
ATOM 2357 C CA . GLY A 1 306 ? 26.815 -13.858 -31.662 1.00 74.88 306 GLY A CA 1
ATOM 2358 C C . GLY A 1 306 ? 27.230 -12.790 -32.680 1.00 74.88 306 GLY A C 1
ATOM 2359 O O . GLY A 1 306 ? 26.989 -12.896 -33.885 1.00 74.88 306 GLY A O 1
ATOM 2360 N N . ILE A 1 307 ? 27.868 -11.748 -32.165 1.00 78.81 307 ILE A N 1
ATOM 2361 C CA . ILE A 1 307 ? 28.304 -10.536 -32.850 1.00 78.81 307 ILE A CA 1
ATOM 2362 C C . ILE A 1 307 ? 29.832 -10.557 -32.926 1.00 78.81 307 ILE A C 1
ATOM 2364 O O . ILE A 1 307 ? 30.515 -10.836 -31.941 1.00 78.81 307 ILE A O 1
ATOM 2368 N N . THR A 1 308 ? 30.389 -10.239 -34.091 1.00 81.44 308 THR A N 1
ATOM 2369 C CA . THR A 1 308 ? 31.828 -9.991 -34.235 1.00 81.44 308 THR A CA 1
ATOM 2370 C C . THR A 1 308 ? 32.074 -8.491 -34.167 1.00 81.44 308 THR A C 1
ATOM 2372 O O . THR A 1 308 ? 31.503 -7.735 -34.953 1.00 81.44 308 THR A O 1
ATOM 2375 N N . LEU A 1 309 ? 32.919 -8.060 -33.230 1.00 83.00 309 LEU A N 1
ATOM 2376 C CA . LEU A 1 309 ? 33.252 -6.651 -33.034 1.00 83.00 309 LEU A CA 1
ATOM 2377 C C . LEU A 1 309 ? 34.616 -6.335 -33.680 1.00 83.00 309 LEU A C 1
ATOM 2379 O O . LEU A 1 309 ? 35.574 -7.081 -33.468 1.00 83.00 309 LEU A O 1
ATOM 2383 N N . PRO A 1 310 ? 34.743 -5.256 -34.477 1.00 77.94 310 PRO A N 1
ATOM 2384 C CA . PRO A 1 310 ? 36.017 -4.853 -35.064 1.00 77.94 310 PRO A CA 1
ATOM 2385 C C . PRO A 1 310 ? 37.066 -4.560 -33.986 1.00 77.94 310 PRO A C 1
ATOM 2387 O O . PRO A 1 310 ? 36.817 -3.781 -33.073 1.00 77.94 310 PRO A O 1
ATOM 2390 N N . GLY A 1 311 ? 38.252 -5.157 -34.113 1.00 78.38 311 GLY A N 1
ATOM 2391 C CA . GLY A 1 311 ? 39.353 -4.958 -33.162 1.00 78.38 311 GLY A CA 1
ATOM 2392 C C . GLY A 1 311 ? 39.289 -5.833 -31.906 1.00 78.38 311 GLY A C 1
ATOM 2393 O O . GLY A 1 311 ? 40.284 -5.909 -31.193 1.00 78.38 311 GLY A O 1
ATOM 2394 N N . GLU A 1 312 ? 38.190 -6.557 -31.690 1.00 84.69 312 GLU A N 1
ATOM 2395 C CA . GLU A 1 312 ? 38.026 -7.492 -30.577 1.00 84.69 312 GLU A CA 1
ATOM 2396 C C . GLU A 1 312 ? 38.083 -8.944 -31.064 1.00 84.69 312 GLU A C 1
ATOM 2398 O O . GLU A 1 312 ? 37.601 -9.288 -32.146 1.00 84.69 312 GLU A O 1
ATOM 2403 N N . SER A 1 313 ? 38.672 -9.823 -30.253 1.00 81.12 313 SER A N 1
ATOM 2404 C CA . SER A 1 313 ? 38.728 -11.258 -30.544 1.00 81.12 313 SER A CA 1
ATOM 2405 C C . SER A 1 313 ? 37.520 -11.982 -29.946 1.00 81.12 313 SER A C 1
ATOM 2407 O O . SER A 1 313 ? 37.118 -11.704 -28.818 1.00 81.12 313 SER A O 1
ATOM 2409 N N . GLY A 1 314 ? 36.975 -12.955 -30.676 1.00 82.06 314 GLY A N 1
ATOM 2410 C CA . GLY A 1 314 ? 35.888 -13.813 -30.205 1.00 82.06 314 GLY A CA 1
ATOM 2411 C C . GLY A 1 314 ? 34.492 -13.382 -30.656 1.00 82.06 314 GLY A C 1
ATOM 2412 O O . GLY A 1 314 ? 34.316 -12.532 -31.530 1.00 82.06 314 GLY A O 1
ATOM 2413 N N . VAL A 1 315 ? 33.495 -14.048 -30.080 1.00 85.12 315 VAL A N 1
ATOM 2414 C CA . VAL A 1 315 ? 32.077 -13.885 -30.401 1.00 85.12 315 VAL A CA 1
ATOM 2415 C C . VAL A 1 315 ? 31.384 -13.255 -29.200 1.00 85.12 315 VAL A C 1
ATOM 2417 O O . VAL A 1 315 ? 31.457 -13.786 -28.095 1.00 85.12 315 VAL A O 1
ATOM 2420 N N . TRP A 1 316 ? 30.713 -12.131 -29.427 1.00 86.94 316 TRP A N 1
ATOM 2421 C CA . TRP A 1 316 ? 30.055 -11.338 -28.394 1.00 86.94 316 TRP A CA 1
ATOM 2422 C C . TRP A 1 316 ? 28.549 -11.554 -28.402 1.00 86.94 316 TRP A C 1
ATOM 2424 O O . TRP A 1 316 ? 27.934 -11.653 -29.457 1.00 86.94 316 TRP A O 1
ATOM 2434 N N . HIS A 1 317 ? 27.934 -11.575 -27.231 1.00 86.06 317 HIS A N 1
ATOM 2435 C CA . HIS A 1 317 ? 26.489 -11.691 -27.067 1.00 86.06 317 HIS A CA 1
ATOM 2436 C C . HIS A 1 317 ? 25.955 -10.521 -26.258 1.00 86.06 317 HIS A C 1
ATOM 2438 O O . HIS A 1 317 ? 26.665 -9.981 -25.414 1.00 86.06 317 HIS A O 1
ATOM 2444 N N . VAL A 1 318 ? 24.699 -10.142 -26.487 1.00 84.94 318 VAL A N 1
ATOM 2445 C CA . VAL A 1 318 ? 24.019 -9.165 -25.630 1.00 84.94 318 VAL A CA 1
ATOM 2446 C C . VAL A 1 318 ? 23.745 -9.828 -24.289 1.00 84.94 318 VAL A C 1
ATOM 2448 O O . VAL A 1 318 ? 22.935 -10.748 -24.208 1.00 84.94 318 VAL A O 1
ATOM 2451 N N . LEU A 1 319 ? 24.442 -9.381 -23.247 1.00 87.44 319 LEU A N 1
ATOM 2452 C CA . LEU A 1 319 ? 24.226 -9.858 -21.886 1.00 87.44 319 LEU A CA 1
ATOM 2453 C C . LEU A 1 319 ? 22.943 -9.254 -21.317 1.00 87.44 319 LEU A C 1
ATOM 2455 O O . LEU A 1 319 ? 22.118 -9.973 -20.759 1.00 87.44 319 LEU A O 1
ATOM 2459 N N . TYR A 1 320 ? 22.788 -7.939 -21.466 1.00 83.31 320 TYR A N 1
ATOM 2460 C CA . TYR A 1 320 ? 21.679 -7.185 -20.900 1.00 83.31 320 TYR A CA 1
ATOM 2461 C C . TYR A 1 320 ? 21.349 -5.965 -21.758 1.00 83.31 320 TYR A C 1
ATOM 2463 O O . TYR A 1 320 ? 22.236 -5.190 -22.122 1.00 83.31 320 TYR A O 1
ATOM 2471 N N . LEU A 1 321 ? 20.061 -5.810 -22.049 1.00 75.69 321 LEU A N 1
ATOM 2472 C CA . LEU A 1 321 ? 19.446 -4.639 -22.662 1.00 75.69 321 LEU A CA 1
ATOM 2473 C C . LEU A 1 321 ? 18.229 -4.297 -21.783 1.00 75.69 321 LEU A C 1
ATOM 2475 O O . LEU A 1 321 ? 17.345 -5.151 -21.671 1.00 75.69 321 LEU A O 1
ATOM 2479 N N . PRO A 1 322 ? 18.186 -3.121 -21.127 1.00 66.75 322 PRO A N 1
ATOM 2480 C CA . PRO A 1 322 ? 17.064 -2.740 -20.269 1.00 66.75 322 PRO A CA 1
ATOM 2481 C C . PRO A 1 322 ? 15.710 -2.910 -20.968 1.00 66.75 322 PRO A C 1
ATOM 2483 O O . PRO A 1 322 ? 15.580 -2.637 -22.161 1.00 66.75 322 PRO A O 1
ATOM 2486 N N . GLY A 1 323 ? 14.717 -3.421 -20.238 1.00 59.06 323 GLY A N 1
ATOM 2487 C CA . GLY A 1 323 ? 13.378 -3.728 -20.759 1.00 59.06 323 GLY A CA 1
ATOM 2488 C C . GLY A 1 323 ? 13.291 -5.002 -21.614 1.00 59.06 323 GLY A C 1
ATOM 2489 O O . GLY A 1 323 ? 12.259 -5.673 -21.616 1.00 59.06 323 GLY A O 1
ATOM 2490 N N . ALA A 1 324 ? 14.374 -5.429 -22.268 1.00 66.38 324 ALA A N 1
ATOM 2491 C CA . ALA A 1 324 ? 14.374 -6.607 -23.132 1.00 66.38 324 ALA A CA 1
ATOM 2492 C C . ALA A 1 324 ? 14.599 -7.927 -22.369 1.00 66.38 324 ALA A C 1
ATOM 2494 O O . ALA A 1 324 ? 15.165 -7.965 -21.274 1.00 66.38 324 ALA A O 1
ATOM 2495 N N . TYR A 1 325 ? 14.158 -9.035 -22.971 1.00 71.88 325 TYR A N 1
ATOM 2496 C CA . TYR A 1 325 ? 14.474 -10.382 -22.496 1.00 71.88 325 TYR A CA 1
ATOM 2497 C C . TYR A 1 325 ? 15.949 -10.704 -22.743 1.00 71.88 325 TYR A C 1
ATOM 2499 O O . TYR A 1 325 ? 16.441 -10.510 -23.857 1.00 71.88 325 TYR A O 1
ATOM 2507 N N . SER A 1 326 ? 16.632 -11.258 -21.739 1.00 81.12 326 SER A N 1
ATOM 2508 C CA . SER A 1 326 ? 17.962 -11.836 -21.923 1.00 81.12 326 SER A CA 1
ATOM 2509 C C . SER A 1 326 ? 17.956 -13.341 -21.634 1.00 81.12 326 SER A C 1
ATOM 2511 O O . SER A 1 326 ? 17.532 -13.784 -20.558 1.00 81.12 326 SER A O 1
ATOM 2513 N N . PRO A 1 327 ? 18.486 -14.165 -22.557 1.00 80.50 327 PRO A N 1
ATOM 2514 C CA . PRO A 1 327 ? 18.575 -15.603 -22.341 1.00 80.50 327 PRO A CA 1
ATOM 2515 C C . PRO A 1 327 ? 19.656 -15.960 -21.303 1.00 80.50 327 PRO A C 1
ATOM 2517 O O . PRO A 1 327 ? 19.691 -17.086 -20.812 1.00 80.50 327 PRO A O 1
ATOM 2520 N N . PHE A 1 328 ? 20.511 -14.998 -20.936 1.00 87.06 328 PHE A N 1
ATOM 2521 C CA . PHE A 1 328 ? 21.549 -15.154 -19.921 1.00 87.06 328 PHE A CA 1
ATOM 2522 C C . PHE A 1 328 ? 21.058 -14.823 -18.511 1.00 87.06 328 PHE A C 1
ATOM 2524 O O . PHE A 1 328 ? 21.787 -15.088 -17.565 1.00 87.06 328 PHE A O 1
ATOM 2531 N N . GLU A 1 329 ? 19.866 -14.248 -18.328 1.00 88.19 329 GLU A N 1
ATOM 2532 C CA . GLU A 1 329 ? 19.349 -13.947 -16.988 1.00 88.19 329 GLU A CA 1
ATOM 2533 C C . GLU A 1 329 ? 19.171 -15.220 -16.152 1.00 88.19 329 GLU A C 1
ATOM 2535 O O . GLU A 1 329 ? 18.538 -16.190 -16.589 1.00 88.19 329 GLU A O 1
ATOM 2540 N N . ALA A 1 330 ? 19.700 -15.182 -14.927 1.00 90.19 330 ALA A N 1
ATOM 2541 C CA . ALA A 1 330 ? 19.544 -16.217 -13.920 1.00 90.19 330 ALA A CA 1
ATOM 2542 C C . ALA A 1 330 ? 18.197 -16.034 -13.202 1.00 90.19 330 ALA A C 1
ATOM 2544 O O . ALA A 1 330 ? 18.028 -15.184 -12.327 1.00 90.19 330 ALA A O 1
ATOM 2545 N N . LYS A 1 331 ? 17.241 -16.886 -13.563 1.00 89.25 331 LYS A N 1
ATOM 2546 C CA . LYS A 1 331 ? 15.823 -16.889 -13.169 1.00 89.25 331 LYS A CA 1
ATOM 2547 C C . LYS A 1 331 ? 15.582 -17.600 -11.832 1.00 89.25 331 LYS A C 1
ATOM 2549 O O . LYS A 1 331 ? 14.564 -18.258 -11.611 1.00 89.25 331 LYS A O 1
ATOM 2554 N N . ASN A 1 332 ? 16.581 -17.539 -10.958 1.00 91.00 332 ASN A N 1
ATOM 2555 C CA . ASN A 1 332 ? 16.668 -18.339 -9.745 1.00 91.00 332 ASN A CA 1
ATOM 2556 C C . ASN A 1 332 ? 16.911 -17.513 -8.480 1.00 91.00 332 ASN A C 1
ATOM 2558 O O . ASN A 1 332 ? 17.042 -18.087 -7.404 1.00 91.00 332 ASN A O 1
ATOM 2562 N N . ASN A 1 333 ? 16.957 -16.186 -8.600 1.00 93.25 333 ASN A N 1
ATOM 2563 C CA . ASN A 1 333 ? 17.107 -15.264 -7.480 1.00 93.25 333 ASN A CA 1
ATOM 2564 C C . ASN A 1 333 ? 15.788 -14.536 -7.251 1.00 93.25 333 ASN A C 1
ATOM 2566 O O . ASN A 1 333 ? 15.251 -13.960 -8.190 1.00 93.25 333 ASN A O 1
ATOM 2570 N N . TYR A 1 334 ? 15.289 -14.539 -6.021 1.00 93.50 334 TYR A N 1
ATOM 2571 C CA . TYR A 1 334 ? 13.990 -13.972 -5.655 1.00 93.50 334 TYR A CA 1
ATOM 2572 C C . TYR A 1 334 ? 14.164 -12.946 -4.537 1.00 93.50 334 TYR A C 1
ATOM 2574 O O . TYR A 1 334 ? 15.058 -13.120 -3.699 1.00 93.50 334 TYR A O 1
ATOM 2582 N N . PRO A 1 335 ? 13.346 -11.881 -4.502 1.00 91.31 335 PRO A N 1
ATOM 2583 C CA . PRO A 1 335 ? 13.411 -10.889 -3.438 1.00 91.31 335 PRO A CA 1
ATOM 2584 C C . PRO A 1 335 ? 13.027 -11.511 -2.092 1.00 91.31 335 PRO A C 1
ATOM 2586 O O . PRO A 1 335 ? 12.120 -12.334 -2.002 1.00 91.31 335 PRO A O 1
ATOM 2589 N N . VAL A 1 336 ? 13.716 -11.103 -1.029 1.00 91.62 336 VAL A N 1
ATOM 2590 C CA . VAL A 1 336 ? 13.371 -11.502 0.341 1.00 91.62 336 VAL A CA 1
ATOM 2591 C C . VAL A 1 336 ? 12.265 -10.575 0.856 1.00 91.62 336 VAL A C 1
ATOM 2593 O O . VAL A 1 336 ? 12.459 -9.357 0.829 1.00 91.62 336 VAL A O 1
ATOM 2596 N N . PRO A 1 337 ? 11.130 -11.104 1.352 1.00 89.25 337 PRO A N 1
ATOM 2597 C CA . PRO A 1 337 ? 10.064 -10.288 1.920 1.00 89.25 337 PRO A CA 1
ATOM 2598 C C . PRO A 1 337 ? 10.567 -9.408 3.069 1.00 89.25 337 PRO A C 1
ATOM 2600 O O . PRO A 1 337 ? 11.408 -9.820 3.879 1.00 89.25 337 PRO A O 1
ATOM 2603 N N . ALA A 1 338 ? 10.049 -8.184 3.160 1.00 82.25 338 ALA A N 1
ATOM 2604 C CA . ALA A 1 338 ? 10.411 -7.269 4.235 1.00 82.25 338 ALA A CA 1
ATOM 2605 C C . ALA A 1 338 ? 10.077 -7.880 5.610 1.00 82.25 338 ALA A C 1
ATOM 2607 O O . ALA A 1 338 ? 9.029 -8.490 5.792 1.00 82.25 338 ALA A O 1
ATOM 2608 N N . GLY A 1 339 ? 10.975 -7.727 6.587 1.00 79.44 339 GLY A N 1
ATOM 2609 C CA . GLY A 1 339 ? 10.772 -8.260 7.941 1.00 79.44 339 GLY A CA 1
ATOM 2610 C C . GLY A 1 339 ? 11.067 -9.758 8.118 1.00 79.44 339 GLY A C 1
ATOM 2611 O O . GLY A 1 339 ? 10.884 -10.272 9.224 1.00 79.44 339 GLY A O 1
ATOM 2612 N N . THR A 1 340 ? 11.564 -10.446 7.080 1.00 85.88 340 THR A N 1
ATOM 2613 C CA . THR A 1 340 ? 11.992 -11.855 7.161 1.00 85.88 340 THR A CA 1
ATOM 2614 C C . THR A 1 340 ? 13.042 -12.056 8.261 1.00 85.88 340 THR A C 1
ATOM 2616 O O . THR A 1 340 ? 14.092 -11.409 8.266 1.00 85.88 340 THR A O 1
ATOM 2619 N N . GLN A 1 341 ? 12.767 -12.966 9.201 1.00 87.50 341 GLN A N 1
ATOM 2620 C CA . GLN A 1 341 ? 13.645 -13.235 10.345 1.00 87.50 341 GLN A CA 1
ATOM 2621 C C . GLN A 1 341 ? 14.792 -14.205 9.984 1.00 87.50 341 GLN A C 1
ATOM 2623 O O . GLN A 1 341 ? 14.637 -15.025 9.081 1.00 87.50 341 GLN A O 1
ATOM 2628 N N . PRO A 1 342 ? 15.936 -14.197 10.705 1.00 88.00 342 PRO A N 1
ATOM 2629 C CA . PRO A 1 342 ? 17.082 -15.080 10.425 1.00 88.00 342 PRO A CA 1
ATOM 2630 C C . PRO A 1 342 ? 16.799 -16.589 10.452 1.00 88.00 342 PRO A C 1
ATOM 2632 O O . PRO A 1 342 ? 17.589 -17.367 9.928 1.00 88.00 342 PRO A O 1
ATOM 2635 N N . ASN A 1 343 ? 15.702 -17.010 11.080 1.00 86.75 343 ASN A N 1
ATOM 2636 C CA . ASN A 1 343 ? 15.247 -18.399 11.156 1.00 86.75 343 ASN A CA 1
ATOM 2637 C C . ASN A 1 343 ? 14.232 -18.760 10.056 1.00 86.75 343 ASN A C 1
ATOM 2639 O O . ASN A 1 343 ? 13.502 -19.740 10.207 1.00 86.75 343 ASN A O 1
ATOM 2643 N N . ALA A 1 344 ? 14.140 -17.951 8.997 1.00 88.81 344 ALA A N 1
ATOM 2644 C CA . ALA A 1 344 ? 13.235 -18.203 7.892 1.00 88.81 344 ALA A CA 1
ATOM 2645 C C . ALA A 1 344 ? 13.516 -19.549 7.215 1.00 88.81 344 ALA A C 1
ATOM 2647 O O . ALA A 1 344 ? 14.660 -19.931 6.966 1.00 88.81 344 ALA A O 1
ATOM 2648 N N . SER A 1 345 ? 12.432 -20.237 6.889 1.00 89.00 345 SER A N 1
ATOM 2649 C CA . SER A 1 345 ? 12.385 -21.416 6.040 1.00 89.00 345 SER A CA 1
ATOM 2650 C C . SER A 1 345 ? 11.731 -21.044 4.715 1.00 89.00 345 SER A C 1
ATOM 2652 O O . SER A 1 345 ? 10.794 -20.245 4.678 1.00 89.00 345 SER A O 1
ATOM 2654 N N . PHE A 1 346 ? 12.251 -21.617 3.636 1.00 90.62 346 PHE A N 1
ATOM 2655 C CA . PHE A 1 346 ? 11.794 -21.385 2.274 1.00 90.62 346 PHE A CA 1
ATOM 2656 C C . PHE A 1 346 ? 11.389 -22.733 1.694 1.00 90.62 346 PHE A C 1
ATOM 2658 O O . PHE A 1 346 ? 12.155 -23.696 1.773 1.00 90.62 346 PHE A O 1
ATOM 2665 N N . THR A 1 347 ? 10.184 -22.810 1.146 1.00 88.12 347 THR A N 1
ATOM 2666 C CA . THR A 1 347 ? 9.607 -24.054 0.625 1.00 88.12 347 THR A CA 1
ATOM 2667 C C . THR A 1 347 ? 8.793 -23.775 -0.626 1.00 88.12 347 THR A C 1
ATOM 2669 O O . THR A 1 347 ? 8.221 -22.697 -0.754 1.00 88.12 347 THR A O 1
ATOM 2672 N N . VAL A 1 348 ? 8.709 -24.747 -1.536 1.00 85.81 348 VAL A N 1
ATOM 2673 C CA . VAL A 1 348 ? 7.746 -24.699 -2.644 1.00 85.81 348 VAL A CA 1
ATOM 2674 C C . VAL A 1 348 ? 6.449 -25.365 -2.190 1.00 85.81 348 VAL A C 1
ATOM 2676 O O . VAL A 1 348 ? 6.472 -26.477 -1.663 1.00 85.81 348 VAL A O 1
ATOM 2679 N N . THR A 1 349 ? 5.320 -24.693 -2.390 1.00 81.38 349 THR A N 1
ATOM 2680 C CA . THR A 1 349 ? 3.980 -25.195 -2.047 1.00 81.38 349 THR A CA 1
ATOM 2681 C C . THR A 1 349 ? 3.043 -25.055 -3.237 1.00 81.38 349 THR A C 1
ATOM 2683 O O . THR A 1 349 ? 3.338 -24.318 -4.175 1.00 81.38 349 THR A O 1
ATOM 2686 N N . THR A 1 350 ? 1.919 -25.771 -3.214 1.00 76.56 350 THR A N 1
ATOM 2687 C CA . THR A 1 350 ? 0.824 -25.552 -4.165 1.00 76.56 350 THR A CA 1
ATOM 2688 C C . THR A 1 350 ? -0.158 -24.493 -3.671 1.00 76.56 350 THR A C 1
ATOM 2690 O O . THR A 1 350 ? -0.461 -24.517 -2.475 1.00 76.56 350 THR A O 1
ATOM 2693 N N . ARG A 1 351 ? -0.753 -23.671 -4.561 1.00 69.75 351 ARG A N 1
ATOM 2694 C CA . ARG A 1 351 ? -1.759 -22.654 -4.152 1.00 69.75 351 ARG A CA 1
ATOM 2695 C C . ARG A 1 351 ? -2.976 -23.275 -3.460 1.00 69.75 351 ARG A C 1
ATOM 2697 O O . ARG A 1 351 ? -3.604 -22.636 -2.628 1.00 69.75 351 ARG A O 1
ATOM 2704 N N . ASP A 1 352 ? -3.270 -24.546 -3.749 1.00 60.97 352 ASP A N 1
ATOM 2705 C CA . ASP A 1 352 ? -4.420 -25.281 -3.201 1.00 60.97 352 ASP A CA 1
ATOM 2706 C C . ASP A 1 352 ? -4.078 -26.181 -1.996 1.00 60.97 352 ASP A C 1
ATOM 2708 O O . ASP A 1 352 ? -4.738 -27.189 -1.758 1.00 60.97 352 ASP A O 1
ATOM 2712 N N . THR A 1 353 ? -3.079 -25.808 -1.190 1.00 54.12 353 THR A N 1
ATOM 2713 C CA . THR A 1 353 ? -2.730 -26.427 0.110 1.00 54.12 353 THR A CA 1
ATOM 2714 C C . THR A 1 353 ? -2.112 -27.832 0.056 1.00 54.12 353 THR A C 1
ATOM 2716 O O . THR A 1 353 ? -2.737 -28.845 0.357 1.00 54.12 353 THR A O 1
ATOM 2719 N N . SER A 1 354 ? -0.808 -27.881 -0.227 1.00 51.19 354 SER A N 1
ATOM 2720 C CA . SER A 1 354 ? 0.103 -28.898 0.312 1.00 51.19 354 SER A CA 1
ATOM 2721 C C . SER A 1 354 ? 1.556 -28.456 0.113 1.00 51.19 354 SER A C 1
ATOM 2723 O O . SER A 1 354 ? 1.939 -28.059 -0.986 1.00 51.19 354 SER A O 1
ATOM 2725 N N . ASN A 1 355 ? 2.373 -28.550 1.169 1.00 54.56 355 ASN A N 1
ATOM 2726 C CA . ASN A 1 355 ? 3.828 -28.515 1.021 1.00 54.56 355 ASN A CA 1
ATOM 2727 C C . ASN A 1 355 ? 4.226 -29.729 0.184 1.00 54.56 355 ASN A C 1
ATOM 2729 O O . ASN A 1 355 ? 4.085 -30.866 0.641 1.00 54.56 355 ASN A O 1
ATOM 2733 N N . VAL A 1 356 ? 4.709 -29.493 -1.030 1.00 54.81 356 VAL A N 1
ATOM 2734 C CA . VAL A 1 356 ? 5.240 -30.553 -1.880 1.00 54.81 356 VAL A CA 1
ATOM 2735 C C . VAL A 1 356 ? 6.733 -30.303 -2.016 1.00 54.81 356 VAL A C 1
ATOM 2737 O O . VAL A 1 356 ? 7.165 -29.378 -2.700 1.00 54.81 356 VAL A O 1
ATOM 2740 N N . ASP A 1 357 ? 7.531 -31.113 -1.321 1.00 56.09 357 ASP A N 1
ATOM 2741 C CA . ASP A 1 357 ? 8.984 -31.057 -1.442 1.00 56.09 357 ASP A CA 1
ATOM 2742 C C . ASP A 1 357 ? 9.407 -31.682 -2.778 1.00 56.09 357 ASP A C 1
ATOM 2744 O O . ASP A 1 357 ? 9.475 -32.901 -2.939 1.00 56.09 357 ASP A O 1
ATOM 2748 N N . TYR A 1 358 ? 9.642 -30.818 -3.759 1.00 64.69 358 TYR A N 1
ATOM 2749 C CA . TYR A 1 358 ? 10.115 -31.168 -5.097 1.00 64.69 358 TYR A CA 1
ATOM 2750 C C . TYR A 1 358 ? 11.655 -31.225 -5.190 1.00 64.69 358 TYR A C 1
ATOM 2752 O O . TYR A 1 358 ? 12.199 -31.224 -6.291 1.00 64.69 358 TYR A O 1
ATOM 2760 N N . GLY A 1 359 ? 12.387 -31.273 -4.067 1.00 74.81 359 GLY A N 1
ATOM 2761 C CA . GLY A 1 359 ? 13.852 -31.372 -4.091 1.00 74.81 359 GLY A CA 1
ATOM 2762 C C . GLY A 1 359 ? 14.549 -30.066 -4.490 1.00 74.81 359 GLY A C 1
ATOM 2763 O O . GLY A 1 359 ? 15.599 -30.090 -5.140 1.00 74.81 359 GLY A O 1
ATOM 2764 N N . TYR A 1 360 ? 13.974 -28.924 -4.105 1.00 86.19 360 TYR A N 1
ATOM 2765 C CA . TYR A 1 360 ? 14.590 -27.607 -4.277 1.00 86.19 360 TYR A CA 1
ATOM 2766 C C . TYR A 1 360 ? 15.427 -27.228 -3.054 1.00 86.19 360 TYR A C 1
ATOM 2768 O O . TYR A 1 360 ? 15.027 -27.440 -1.912 1.00 86.19 360 TYR A O 1
ATOM 2776 N N . THR A 1 361 ? 16.590 -26.627 -3.288 1.00 89.38 361 THR A N 1
ATOM 2777 C CA . THR A 1 361 ? 17.440 -26.056 -2.241 1.00 89.38 361 THR A CA 1
ATOM 2778 C C . THR A 1 361 ? 17.353 -24.538 -2.281 1.00 89.38 361 THR A C 1
ATOM 2780 O O . THR A 1 361 ? 17.447 -23.924 -3.342 1.00 89.38 361 THR A O 1
ATOM 2783 N N . PHE A 1 362 ? 17.208 -23.930 -1.108 1.00 91.69 362 PHE A N 1
ATOM 2784 C CA . PHE A 1 362 ? 17.147 -22.484 -0.940 1.00 91.69 362 PHE A CA 1
ATOM 2785 C C . PHE A 1 362 ? 18.393 -22.000 -0.208 1.00 91.69 362 PHE A C 1
ATOM 2787 O O . PHE A 1 362 ? 18.742 -22.520 0.850 1.00 91.69 362 PHE A O 1
ATOM 2794 N N . THR A 1 363 ? 19.069 -21.002 -0.772 1.00 92.62 363 THR A N 1
ATOM 2795 C CA . THR A 1 363 ? 20.261 -20.392 -0.176 1.00 92.62 363 THR A CA 1
ATOM 2796 C C . THR A 1 363 ? 19.981 -18.935 0.151 1.00 92.62 363 THR A C 1
ATOM 2798 O O . THR A 1 363 ? 19.716 -18.126 -0.739 1.00 92.62 363 THR A O 1
ATOM 2801 N N . TRP A 1 364 ? 20.062 -18.597 1.435 1.00 94.69 364 TRP A N 1
ATOM 2802 C CA . TRP A 1 364 ? 19.878 -17.245 1.945 1.00 94.69 364 TRP A CA 1
ATOM 2803 C C . TRP A 1 364 ? 20.733 -17.017 3.192 1.00 94.69 364 TRP A C 1
ATOM 2805 O O . TRP A 1 364 ? 20.955 -17.937 3.978 1.00 94.69 364 TRP A O 1
ATOM 2815 N N . SER A 1 365 ? 21.169 -15.772 3.377 1.00 91.44 365 SER A N 1
ATOM 2816 C CA . SER A 1 365 ? 21.870 -15.311 4.574 1.00 91.44 365 SER A CA 1
ATOM 2817 C C . SER A 1 365 ? 21.214 -14.026 5.085 1.00 91.44 365 SER A C 1
ATOM 2819 O O . SER A 1 365 ? 20.898 -13.156 4.265 1.00 91.44 365 SER A O 1
ATOM 2821 N N . PRO A 1 366 ? 21.057 -13.851 6.411 1.00 87.06 366 PRO A N 1
ATOM 2822 C CA . PRO A 1 366 ? 20.508 -12.625 6.982 1.00 87.06 366 PRO A CA 1
ATOM 2823 C C . PRO A 1 366 ? 21.252 -11.375 6.492 1.00 87.06 366 PRO A C 1
ATOM 2825 O O . PRO A 1 366 ? 22.481 -11.332 6.512 1.00 87.06 366 PRO A O 1
ATOM 2828 N N . GLY A 1 367 ? 20.499 -10.361 6.058 1.00 82.69 367 GLY A N 1
ATOM 2829 C CA . GLY A 1 367 ? 21.032 -9.116 5.489 1.00 82.69 367 GLY A CA 1
ATOM 2830 C C . GLY A 1 367 ? 21.093 -9.082 3.958 1.00 82.69 367 GLY A C 1
ATOM 2831 O O . GLY A 1 367 ? 21.211 -7.998 3.389 1.00 82.69 367 GLY A O 1
ATOM 2832 N N . ASN A 1 368 ? 20.948 -10.223 3.275 1.00 88.12 368 ASN A N 1
ATOM 2833 C CA . ASN A 1 368 ? 20.769 -10.237 1.824 1.00 88.12 368 ASN A CA 1
ATOM 2834 C C . ASN A 1 368 ? 19.330 -9.863 1.448 1.00 88.12 368 ASN A C 1
ATOM 2836 O O . ASN A 1 368 ? 18.375 -10.322 2.074 1.00 88.12 368 ASN A O 1
ATOM 2840 N N . THR A 1 369 ? 19.184 -9.090 0.372 1.00 88.88 369 THR A N 1
ATOM 2841 C CA . THR A 1 369 ? 17.888 -8.674 -0.193 1.00 88.88 369 THR A CA 1
ATOM 2842 C C . THR A 1 369 ? 17.252 -9.724 -1.104 1.00 88.88 369 THR A C 1
ATOM 2844 O O . THR A 1 369 ? 16.142 -9.525 -1.591 1.00 88.88 369 THR A O 1
ATOM 2847 N N . TYR A 1 370 ? 17.950 -10.833 -1.350 1.00 92.62 370 TYR A N 1
ATOM 2848 C CA . TYR A 1 370 ? 17.503 -11.911 -2.219 1.00 92.62 370 TYR A CA 1
ATOM 2849 C C . TYR A 1 370 ? 17.935 -13.278 -1.683 1.00 92.62 370 TYR A C 1
ATOM 2851 O O . TYR A 1 370 ? 18.916 -13.382 -0.939 1.00 92.62 370 TYR A O 1
ATOM 2859 N N . PHE A 1 371 ? 17.218 -14.318 -2.095 1.00 94.19 371 PHE A N 1
ATOM 2860 C CA . PHE A 1 371 ? 17.589 -15.718 -1.904 1.00 94.19 371 PHE A CA 1
ATOM 2861 C C . PHE A 1 371 ? 17.674 -16.433 -3.253 1.00 94.19 371 PHE A C 1
ATOM 2863 O O . PHE A 1 371 ? 17.037 -16.024 -4.224 1.00 94.19 371 PHE A O 1
ATOM 2870 N N . THR A 1 372 ? 18.469 -17.499 -3.314 1.00 93.38 372 THR A N 1
ATOM 2871 C CA . THR A 1 372 ? 18.683 -18.284 -4.534 1.00 93.38 372 THR A CA 1
ATOM 2872 C C . THR A 1 372 ? 18.026 -19.653 -4.406 1.00 93.38 372 THR A C 1
ATOM 2874 O O . THR A 1 372 ? 18.172 -20.316 -3.380 1.00 93.38 372 THR A O 1
ATOM 2877 N N . VAL A 1 373 ? 17.333 -20.085 -5.456 1.00 91.62 373 VAL A N 1
ATOM 2878 C CA . VAL A 1 373 ? 16.693 -21.400 -5.570 1.00 91.62 373 VAL A CA 1
ATOM 2879 C C . VAL A 1 373 ? 17.492 -22.267 -6.536 1.00 91.62 373 VAL A C 1
ATOM 2881 O O . VAL A 1 373 ? 17.830 -21.837 -7.636 1.00 91.62 373 VAL A O 1
ATOM 2884 N N . THR A 1 374 ? 17.777 -23.507 -6.163 1.00 87.25 374 THR A N 1
ATOM 2885 C CA . THR A 1 374 ? 18.401 -24.498 -7.047 1.00 87.25 374 THR A CA 1
ATOM 2886 C C . THR A 1 374 ? 17.595 -25.790 -7.038 1.00 87.25 374 THR A C 1
ATOM 2888 O O . THR A 1 374 ? 17.051 -26.184 -6.011 1.00 87.25 374 THR A O 1
ATOM 2891 N N . ALA A 1 375 ? 17.490 -26.450 -8.190 1.00 81.50 375 ALA A N 1
ATOM 2892 C CA . ALA A 1 375 ? 16.840 -27.754 -8.310 1.00 81.50 375 ALA A CA 1
ATOM 2893 C C . ALA A 1 375 ? 17.887 -28.871 -8.250 1.00 81.50 375 ALA A C 1
ATOM 2895 O O . ALA A 1 375 ? 18.961 -28.738 -8.843 1.00 81.50 375 ALA A O 1
ATOM 2896 N N . ALA A 1 376 ? 17.588 -29.966 -7.546 1.00 68.38 376 ALA A N 1
ATOM 2897 C CA . ALA A 1 376 ? 18.521 -31.083 -7.381 1.00 68.38 376 ALA A CA 1
ATOM 2898 C C . ALA A 1 376 ? 18.845 -31.827 -8.695 1.00 68.38 376 ALA A C 1
ATOM 2900 O O . ALA A 1 376 ? 19.911 -32.432 -8.808 1.00 68.38 376 ALA A O 1
ATOM 2901 N N . ASP A 1 377 ? 17.952 -31.786 -9.687 1.00 63.44 377 ASP A N 1
ATOM 2902 C CA . ASP A 1 377 ? 18.057 -32.504 -10.963 1.00 63.44 377 ASP A CA 1
ATOM 2903 C C . ASP A 1 377 ? 18.532 -31.631 -12.144 1.00 63.44 377 ASP A C 1
ATOM 2905 O O . ASP A 1 377 ? 18.969 -32.159 -13.171 1.00 63.44 377 ASP A O 1
ATOM 2909 N N . ASN A 1 378 ? 18.534 -30.301 -12.004 1.00 61.91 378 ASN A N 1
ATOM 2910 C CA . ASN A 1 378 ? 18.771 -29.382 -13.118 1.00 61.91 378 ASN A CA 1
ATOM 2911 C C . ASN A 1 378 ? 20.245 -28.967 -13.296 1.00 61.91 378 ASN A C 1
ATOM 2913 O O . ASN A 1 378 ? 20.599 -27.786 -13.308 1.00 61.91 378 ASN A O 1
ATOM 2917 N N . SER A 1 379 ? 21.124 -29.957 -13.472 1.00 57.06 379 SER A N 1
ATOM 2918 C CA . SER A 1 379 ? 22.563 -29.728 -13.717 1.00 57.06 379 SER A CA 1
ATOM 2919 C C . SER A 1 379 ? 22.882 -29.009 -15.039 1.00 57.06 379 SER A C 1
ATOM 2921 O O . SER A 1 379 ? 23.987 -28.487 -15.196 1.00 57.06 379 SER A O 1
ATOM 2923 N N . LEU A 1 380 ? 21.939 -28.981 -15.990 1.00 59.91 380 LEU A N 1
ATOM 2924 C CA . LEU A 1 380 ? 22.116 -28.348 -17.301 1.00 59.91 380 LEU A CA 1
ATOM 2925 C C . LEU A 1 380 ? 21.787 -26.848 -17.280 1.00 59.91 380 LEU A C 1
ATOM 2927 O O . LEU A 1 380 ? 22.416 -26.094 -18.021 1.00 59.91 380 LEU A O 1
ATOM 2931 N N . TYR A 1 381 ? 20.859 -26.409 -16.418 1.00 73.31 381 TYR A N 1
ATOM 2932 C CA . TYR A 1 381 ? 20.414 -25.014 -16.332 1.00 73.31 381 TYR A CA 1
ATOM 2933 C C . TYR A 1 381 ? 20.312 -24.537 -14.872 1.00 73.31 381 TYR A C 1
ATOM 2935 O O . TYR A 1 381 ? 19.216 -24.262 -14.382 1.00 73.31 381 TYR A O 1
ATOM 2943 N N . PRO A 1 382 ? 21.446 -24.376 -14.160 1.00 73.12 382 PRO A N 1
ATOM 2944 C CA . PRO A 1 382 ? 21.453 -24.024 -12.734 1.00 73.12 382 PRO A CA 1
ATOM 2945 C C . PRO A 1 382 ? 20.772 -22.678 -12.425 1.00 73.12 382 PRO A C 1
ATOM 2947 O O . PRO A 1 382 ? 20.298 -22.465 -11.311 1.00 73.12 382 PRO A O 1
ATOM 2950 N N . GLY A 1 383 ? 20.688 -21.783 -13.415 1.00 83.00 383 GLY A N 1
ATOM 2951 C CA . GLY A 1 383 ? 19.976 -20.509 -13.324 1.00 83.00 383 GLY A CA 1
ATOM 2952 C C . GLY A 1 383 ? 18.470 -20.584 -13.601 1.00 83.00 383 GLY A C 1
ATOM 2953 O O . GLY A 1 383 ? 17.839 -19.538 -13.636 1.00 83.00 383 GLY A O 1
ATOM 2954 N N . ILE A 1 384 ? 17.879 -21.761 -13.842 1.00 85.75 384 ILE A N 1
ATOM 2955 C CA . ILE A 1 384 ? 16.469 -21.907 -14.256 1.00 85.75 384 ILE A CA 1
ATOM 2956 C C . ILE A 1 384 ? 15.803 -23.050 -13.462 1.00 85.75 384 ILE A C 1
ATOM 2958 O O . ILE A 1 384 ? 15.517 -24.111 -14.015 1.00 85.75 384 ILE A O 1
ATOM 2962 N N . PRO A 1 385 ? 15.577 -22.887 -12.147 1.00 85.25 385 PRO A N 1
ATOM 2963 C CA . PRO A 1 385 ? 15.252 -23.981 -11.230 1.00 85.25 385 PRO A CA 1
ATOM 2964 C C . PRO A 1 385 ? 13.961 -24.713 -11.598 1.00 85.25 385 PRO A C 1
ATOM 2966 O O . PRO A 1 385 ? 13.902 -25.925 -11.449 1.00 85.25 385 PRO A O 1
ATOM 2969 N N . PHE A 1 386 ? 12.963 -24.018 -12.147 1.00 82.94 386 PHE A N 1
ATOM 2970 C CA . PHE A 1 386 ? 11.659 -24.602 -12.476 1.00 82.94 386 PHE A CA 1
ATOM 2971 C C . PHE A 1 386 ? 11.539 -25.037 -13.944 1.00 82.94 386 PHE A C 1
ATOM 2973 O O . PHE A 1 386 ? 10.437 -25.307 -14.411 1.00 82.94 386 PHE A O 1
ATOM 2980 N N . HIS A 1 387 ? 12.656 -25.135 -14.682 1.00 79.19 387 HIS A N 1
ATOM 2981 C CA . HIS A 1 387 ? 12.662 -25.563 -16.091 1.00 79.19 387 HIS A CA 1
ATOM 2982 C C . HIS A 1 387 ? 11.980 -26.922 -16.297 1.00 79.19 387 HIS A C 1
ATOM 2984 O O . HIS A 1 387 ? 11.131 -27.047 -17.171 1.00 79.19 387 HIS A O 1
ATOM 2990 N N . ALA A 1 388 ? 12.297 -27.905 -15.448 1.00 74.50 388 ALA A N 1
ATOM 2991 C CA . ALA A 1 388 ? 11.732 -29.255 -15.516 1.00 74.50 388 ALA A CA 1
ATOM 2992 C C . ALA A 1 388 ? 10.329 -29.375 -14.889 1.00 74.50 388 ALA A C 1
ATOM 2994 O O . ALA A 1 388 ? 9.663 -30.395 -15.061 1.00 74.50 388 ALA A O 1
ATOM 2995 N N . ALA A 1 389 ? 9.869 -28.347 -14.166 1.00 71.31 389 ALA A N 1
ATOM 2996 C CA . ALA A 1 389 ? 8.564 -28.350 -13.506 1.00 71.31 389 ALA A CA 1
ATOM 2997 C C . ALA A 1 389 ? 7.404 -28.110 -14.493 1.00 71.31 389 ALA A C 1
ATOM 2999 O O . ALA A 1 389 ? 6.246 -28.345 -14.157 1.00 71.31 389 ALA A O 1
ATOM 3000 N N . THR A 1 390 ? 7.704 -27.659 -15.715 1.00 68.38 390 THR A N 1
ATOM 3001 C CA . THR A 1 390 ? 6.731 -27.387 -16.777 1.00 68.38 390 THR A CA 1
ATOM 3002 C C . THR A 1 390 ? 7.172 -28.006 -18.102 1.00 68.38 390 THR A C 1
ATOM 3004 O O . THR A 1 390 ? 8.356 -28.194 -18.365 1.00 68.38 390 THR A O 1
ATOM 3007 N N . THR A 1 391 ? 6.200 -28.323 -18.959 1.00 67.44 391 THR A N 1
ATOM 3008 C CA . THR A 1 391 ? 6.458 -28.768 -20.338 1.00 67.44 391 THR A CA 1
ATOM 3009 C C . THR A 1 391 ? 6.829 -27.611 -21.269 1.00 67.44 391 THR A C 1
ATOM 3011 O O . THR A 1 391 ? 7.441 -27.845 -22.309 1.00 67.44 391 THR A O 1
ATOM 3014 N N . ASN A 1 392 ? 6.497 -26.375 -20.881 1.00 72.50 392 ASN A N 1
ATOM 3015 C CA . ASN A 1 392 ? 6.839 -25.151 -21.591 1.00 72.50 392 ASN A CA 1
ATOM 3016 C C . ASN A 1 392 ? 7.403 -24.113 -20.597 1.00 72.50 392 ASN A C 1
ATOM 3018 O O . ASN A 1 392 ? 6.636 -23.382 -19.964 1.00 72.50 392 ASN A O 1
ATOM 3022 N N . PRO A 1 393 ? 8.737 -24.028 -20.424 1.00 74.19 393 PRO A N 1
ATOM 3023 C CA . PRO A 1 393 ? 9.365 -23.056 -19.523 1.00 74.19 393 PRO A CA 1
ATOM 3024 C C . PRO A 1 393 ? 9.109 -21.605 -19.947 1.00 74.19 393 PRO A C 1
ATOM 3026 O O . PRO A 1 393 ? 9.195 -20.698 -19.117 1.00 74.19 393 PRO A O 1
ATOM 3029 N N . GLY A 1 394 ? 8.765 -21.380 -21.219 1.00 72.00 394 GLY A N 1
ATOM 3030 C CA . GLY A 1 394 ? 8.420 -20.062 -21.728 1.00 72.00 394 GLY A CA 1
ATOM 3031 C C . GLY A 1 394 ? 7.207 -19.441 -21.035 1.00 72.00 394 GLY A C 1
ATOM 3032 O O . GLY A 1 394 ? 7.189 -18.230 -20.841 1.00 72.00 394 GLY A O 1
ATOM 3033 N N . ASP A 1 395 ? 6.260 -20.261 -20.569 1.00 69.44 395 ASP A N 1
ATOM 3034 C CA . ASP A 1 395 ? 5.050 -19.776 -19.895 1.00 69.44 395 ASP A CA 1
ATOM 3035 C C . ASP A 1 395 ? 5.334 -19.166 -18.504 1.00 69.44 395 ASP A C 1
ATOM 3037 O O . ASP A 1 395 ? 4.513 -18.418 -17.980 1.00 69.44 395 ASP A O 1
ATOM 3041 N N . LEU A 1 396 ? 6.496 -19.460 -17.907 1.00 73.88 396 LEU A N 1
ATOM 3042 C CA . LEU A 1 396 ? 6.924 -18.901 -16.619 1.00 73.88 396 LEU A CA 1
ATOM 3043 C C . LEU A 1 396 ? 7.927 -17.749 -16.778 1.00 73.88 396 LEU A C 1
ATOM 3045 O O . LEU A 1 396 ? 7.948 -16.810 -15.985 1.00 73.88 396 LEU A O 1
ATOM 3049 N N . TYR A 1 397 ? 8.809 -17.853 -17.770 1.00 76.12 397 TYR A N 1
ATOM 3050 C CA . TYR A 1 397 ? 10.030 -17.053 -17.821 1.00 76.12 397 TYR A CA 1
ATOM 3051 C C . TYR A 1 397 ? 10.100 -16.056 -18.980 1.00 76.12 397 TYR A C 1
ATOM 3053 O O . TYR A 1 397 ? 11.000 -15.211 -18.974 1.00 76.12 397 TYR A O 1
ATOM 3061 N N . LEU A 1 398 ? 9.203 -16.138 -19.970 1.00 70.50 398 LEU A N 1
ATOM 3062 C CA . LEU A 1 398 ? 9.153 -15.157 -21.053 1.00 70.50 398 LEU A CA 1
ATOM 3063 C C . LEU A 1 398 ? 8.253 -13.970 -20.687 1.00 70.50 398 LEU A C 1
ATOM 3065 O O . LEU A 1 398 ? 7.253 -14.146 -19.997 1.00 70.50 398 LEU A O 1
ATOM 3069 N N . PRO A 1 399 ? 8.555 -12.761 -21.197 1.00 56.88 399 PRO A N 1
ATOM 3070 C CA . PRO A 1 399 ? 7.709 -11.583 -20.994 1.00 56.88 399 PRO A CA 1
ATOM 3071 C C . PRO A 1 399 ? 6.287 -11.711 -21.565 1.00 56.88 399 PRO A C 1
ATOM 3073 O O . PRO A 1 399 ? 5.412 -10.961 -21.153 1.00 56.88 399 PRO A O 1
ATOM 3076 N N . ASN A 1 400 ? 6.069 -12.629 -22.514 1.00 53.28 400 ASN A N 1
ATOM 3077 C CA . ASN A 1 400 ? 4.781 -12.904 -23.148 1.00 53.28 400 ASN A CA 1
ATOM 3078 C C . ASN A 1 400 ? 4.557 -14.430 -23.189 1.00 53.28 400 ASN A C 1
ATOM 3080 O O . ASN A 1 400 ? 4.919 -15.074 -24.181 1.00 53.28 400 ASN A O 1
ATOM 3084 N N . PRO A 1 401 ? 4.075 -15.035 -22.089 1.00 53.28 401 PRO A N 1
ATOM 3085 C CA . PRO A 1 401 ? 3.726 -16.449 -22.075 1.00 53.28 401 PRO A CA 1
ATOM 3086 C C . PRO A 1 401 ? 2.599 -16.705 -23.083 1.00 53.28 401 PRO A C 1
ATOM 3088 O O . PRO A 1 401 ? 1.779 -15.829 -23.353 1.00 53.28 401 PRO A O 1
ATOM 3091 N N . SER A 1 402 ? 2.558 -17.891 -23.689 1.00 45.06 402 SER A N 1
ATOM 3092 C CA . SER A 1 402 ? 1.576 -18.168 -24.740 1.00 45.06 402 SER A CA 1
ATOM 3093 C C . SER A 1 402 ? 0.138 -17.972 -24.219 1.00 45.06 402 SER A C 1
ATOM 3095 O O . SER A 1 402 ? -0.235 -18.516 -23.183 1.00 45.06 402 SER A O 1
ATOM 3097 N N . SER A 1 403 ? -0.688 -17.194 -24.935 1.00 37.91 403 SER A N 1
ATOM 3098 C CA . SER A 1 403 ? -2.049 -16.769 -24.525 1.00 37.91 403 SER A CA 1
ATOM 3099 C C . SER A 1 403 ? -3.069 -17.906 -24.354 1.00 37.91 403 SER A C 1
ATOM 3101 O O . SER A 1 403 ? -4.220 -17.689 -23.973 1.00 37.91 403 SER A O 1
ATOM 3103 N N . THR A 1 404 ? -2.645 -19.141 -24.599 1.00 40.16 404 THR A N 1
ATOM 3104 C CA . THR A 1 404 ? -3.326 -20.353 -24.167 1.00 40.16 404 THR A CA 1
ATOM 3105 C C . THR A 1 404 ? -2.389 -21.083 -23.211 1.00 40.16 404 THR A C 1
ATOM 3107 O O . THR A 1 404 ? -1.587 -21.885 -23.699 1.00 40.16 404 THR A O 1
ATOM 3110 N N . PRO A 1 405 ? -2.456 -20.850 -21.883 1.00 37.28 405 PRO A N 1
ATOM 3111 C CA . PRO A 1 405 ? -1.730 -21.689 -20.940 1.00 37.28 405 PRO A CA 1
ATOM 3112 C C . PRO A 1 405 ? -2.112 -23.129 -21.257 1.00 37.28 405 PRO A C 1
ATOM 3114 O O . PRO A 1 405 ? -3.289 -23.499 -21.197 1.00 37.28 405 PRO A O 1
ATOM 3117 N N . SER A 1 406 ? -1.143 -23.924 -21.703 1.00 38.81 406 SER A N 1
ATOM 3118 C CA . SER A 1 406 ? -1.391 -25.305 -22.092 1.00 38.81 406 SER A CA 1
ATOM 3119 C C . SER A 1 406 ? -1.690 -26.126 -20.837 1.00 38.81 406 SER A C 1
ATOM 3121 O O . SER A 1 406 ? -0.833 -26.781 -20.276 1.00 38.81 406 SER A O 1
ATOM 3123 N N . SER A 1 407 ? -2.933 -26.058 -20.358 1.00 36.66 407 SER A N 1
ATOM 3124 C CA . SER A 1 407 ? -3.575 -27.051 -19.487 1.00 36.66 407 SER A CA 1
ATOM 3125 C C . SER A 1 407 ? -2.716 -27.593 -18.329 1.00 36.66 407 SER A C 1
ATOM 3127 O O . SER A 1 407 ? -2.717 -28.796 -18.107 1.00 36.66 407 SER A O 1
ATOM 3129 N N . ALA A 1 408 ? -1.973 -26.735 -17.626 1.00 42.38 408 ALA A N 1
ATOM 3130 C CA . ALA A 1 408 ? -1.381 -26.955 -16.301 1.00 42.38 408 ALA A CA 1
ATOM 3131 C C . ALA A 1 408 ? -0.545 -25.713 -15.952 1.00 42.38 408 ALA A C 1
ATOM 3133 O O . ALA A 1 408 ? 0.682 -25.751 -15.964 1.00 42.38 408 ALA A O 1
ATOM 3134 N N . THR A 1 409 ? -1.196 -24.577 -15.679 1.00 51.72 409 THR A N 1
ATOM 3135 C CA . THR A 1 409 ? -0.533 -23.481 -14.957 1.00 51.72 409 THR A CA 1
ATOM 3136 C C . THR A 1 409 ? 0.107 -24.087 -13.718 1.00 51.72 409 THR A C 1
ATOM 3138 O O . THR A 1 409 ? -0.610 -24.694 -12.920 1.00 51.72 409 THR A O 1
ATOM 3141 N N . LEU A 1 410 ? 1.434 -23.993 -13.606 1.00 62.00 410 LEU A N 1
ATOM 3142 C CA . LEU A 1 410 ? 2.194 -24.419 -12.435 1.00 62.00 410 LEU A CA 1
ATOM 3143 C C . LEU A 1 410 ? 1.471 -23.908 -11.190 1.00 62.00 410 LEU A C 1
ATOM 3145 O O . LEU A 1 410 ? 1.489 -22.717 -10.895 1.00 62.00 410 LEU A O 1
ATOM 3149 N N . ASN A 1 411 ? 0.782 -24.807 -10.492 1.00 71.12 411 ASN A N 1
ATOM 3150 C CA . ASN A 1 411 ? 0.080 -24.479 -9.264 1.00 71.12 411 ASN A CA 1
ATOM 3151 C C . ASN A 1 411 ? 1.101 -24.477 -8.131 1.00 71.12 411 ASN A C 1
ATOM 3153 O O . ASN A 1 411 ? 0.965 -25.267 -7.210 1.00 71.12 411 ASN A O 1
ATOM 3157 N N . LEU A 1 412 ? 2.181 -23.711 -8.283 1.00 77.94 412 LEU A N 1
ATOM 3158 C CA . LEU A 1 412 ? 3.320 -23.671 -7.381 1.00 77.94 412 LEU A CA 1
ATOM 3159 C C . LEU A 1 412 ? 3.652 -22.225 -7.030 1.00 77.94 412 LEU A C 1
ATOM 3161 O O . LEU A 1 412 ? 3.541 -21.328 -7.861 1.00 77.94 412 LEU A O 1
ATOM 3165 N N . GLU A 1 413 ? 4.108 -22.033 -5.804 1.00 85.25 413 GLU A N 1
ATOM 3166 C CA . GLU A 1 413 ? 4.574 -20.764 -5.258 1.00 85.25 413 GLU A CA 1
ATOM 3167 C C . GLU A 1 413 ? 5.669 -21.022 -4.219 1.00 85.25 413 GLU A C 1
ATOM 3169 O O . GLU A 1 413 ? 5.827 -22.145 -3.726 1.00 85.25 413 GLU A O 1
ATOM 3174 N N . ILE A 1 414 ? 6.449 -19.993 -3.893 1.00 87.25 414 ILE A N 1
ATOM 3175 C CA . ILE A 1 414 ? 7.452 -20.067 -2.831 1.00 87.25 414 ILE A CA 1
ATOM 3176 C C . ILE A 1 414 ? 6.841 -19.495 -1.554 1.00 87.25 414 ILE A C 1
ATOM 3178 O O . ILE A 1 414 ? 6.533 -18.307 -1.480 1.00 87.25 414 ILE A O 1
ATOM 3182 N N . LEU A 1 415 ? 6.713 -20.338 -0.534 1.00 88.81 415 LEU A N 1
ATOM 3183 C CA . LEU A 1 415 ? 6.347 -19.938 0.817 1.00 88.81 415 LEU A CA 1
ATOM 3184 C C . LEU A 1 415 ? 7.614 -19.616 1.611 1.00 88.81 415 LEU A C 1
ATOM 3186 O O . LEU A 1 415 ? 8.487 -20.470 1.792 1.00 88.81 415 LEU A O 1
ATOM 3190 N N . VAL A 1 416 ? 7.685 -18.387 2.113 1.00 90.06 416 VAL A N 1
ATOM 3191 C CA . VAL A 1 416 ? 8.672 -17.938 3.093 1.00 90.06 416 VAL A CA 1
ATOM 3192 C C . VAL A 1 416 ? 7.985 -17.887 4.447 1.00 90.06 416 VAL A C 1
ATOM 3194 O O . VAL A 1 416 ? 7.072 -17.091 4.652 1.00 90.06 416 VAL A O 1
ATOM 3197 N N . ARG A 1 417 ? 8.427 -18.728 5.381 1.00 88.12 417 ARG A N 1
ATOM 3198 C CA . ARG A 1 417 ? 7.897 -18.781 6.746 1.00 88.12 417 ARG A CA 1
ATOM 3199 C C . ARG A 1 417 ? 9.005 -18.493 7.738 1.00 88.12 417 ARG A C 1
ATOM 3201 O O . ARG A 1 417 ? 10.026 -19.175 7.731 1.00 88.12 417 ARG A O 1
ATOM 3208 N N . SER A 1 418 ? 8.802 -17.529 8.626 1.00 88.50 418 SER A N 1
ATOM 3209 C CA . SER A 1 418 ? 9.754 -17.198 9.688 1.00 88.50 418 SER A CA 1
ATOM 3210 C C . SER A 1 418 ? 9.049 -16.993 11.025 1.00 88.50 418 SER A C 1
ATOM 3212 O O . SER A 1 418 ? 7.845 -16.748 11.059 1.00 88.50 418 SER A O 1
ATOM 3214 N N . TYR A 1 419 ? 9.787 -17.118 12.130 1.00 85.12 419 TYR A N 1
ATOM 3215 C CA . TYR A 1 419 ? 9.214 -17.037 13.475 1.00 85.12 419 TYR A CA 1
ATOM 3216 C C . TYR A 1 419 ? 9.875 -15.927 14.276 1.00 85.12 419 TYR A C 1
ATOM 3218 O O . TYR A 1 419 ? 11.101 -15.791 14.249 1.00 85.12 419 TYR A O 1
ATOM 3226 N N . THR A 1 420 ? 9.103 -15.173 15.052 1.00 78.75 420 THR A N 1
ATOM 3227 C CA . THR A 1 420 ? 9.698 -14.208 15.984 1.00 78.75 420 THR A CA 1
ATOM 3228 C C . THR A 1 420 ? 10.497 -14.909 17.085 1.00 78.75 420 THR A C 1
ATOM 3230 O O . THR A 1 420 ? 10.233 -16.054 17.472 1.00 78.75 420 THR A O 1
ATOM 3233 N N . THR A 1 421 ? 11.532 -14.229 17.581 1.00 69.06 421 THR A N 1
ATOM 3234 C CA . THR A 1 421 ? 12.368 -14.746 18.668 1.00 69.06 421 THR A CA 1
ATOM 3235 C C . THR A 1 421 ? 11.552 -14.830 19.955 1.00 69.06 421 THR A C 1
ATOM 3237 O O . THR A 1 421 ? 10.940 -13.853 20.382 1.00 69.06 421 THR A O 1
ATOM 3240 N N . GLN A 1 422 ? 11.564 -16.000 20.589 1.00 63.78 422 GLN A N 1
ATOM 3241 C CA . GLN A 1 422 ? 10.820 -16.275 21.815 1.00 63.78 422 GLN A CA 1
ATOM 3242 C C . GLN A 1 422 ? 11.347 -15.421 22.978 1.00 63.78 422 GLN A C 1
ATOM 3244 O O . GLN A 1 422 ? 12.483 -15.602 23.412 1.00 63.78 422 GLN A O 1
ATOM 3249 N N . THR A 1 423 ? 10.531 -14.500 23.493 1.00 55.09 423 THR A N 1
ATOM 3250 C CA . THR A 1 423 ? 10.890 -13.661 24.651 1.00 55.09 423 THR A CA 1
ATOM 3251 C C . THR A 1 423 ? 10.280 -14.156 25.962 1.00 55.09 423 THR A C 1
ATOM 3253 O O . THR A 1 423 ? 10.847 -13.890 27.020 1.00 55.09 423 THR A O 1
ATOM 3256 N N . VAL A 1 424 ? 9.178 -14.920 25.924 1.00 57.19 424 VAL A N 1
ATOM 3257 C CA . VAL A 1 424 ? 8.508 -15.470 27.117 1.00 57.19 424 VAL A CA 1
ATOM 3258 C C . VAL A 1 424 ? 7.834 -16.815 26.790 1.00 57.19 424 VAL A C 1
ATOM 3260 O O . VAL A 1 424 ? 7.361 -17.036 25.674 1.00 57.19 424 VAL A O 1
ATOM 3263 N N . THR A 1 425 ? 7.812 -17.743 27.750 1.00 60.59 425 THR A N 1
ATOM 3264 C CA . THR A 1 425 ? 7.339 -19.130 27.565 1.00 60.59 425 THR A CA 1
ATOM 3265 C C . THR A 1 425 ? 5.847 -19.352 27.834 1.00 60.59 425 THR A C 1
ATOM 3267 O O . THR A 1 425 ? 5.340 -20.397 27.452 1.00 60.59 425 THR A O 1
ATOM 3270 N N . ASN A 1 426 ? 5.129 -18.391 28.431 1.00 65.88 426 ASN A N 1
ATOM 3271 C CA . ASN A 1 426 ? 3.713 -18.548 28.818 1.00 65.88 426 ASN A CA 1
ATOM 3272 C C . ASN A 1 426 ? 2.811 -17.367 28.415 1.00 65.88 426 ASN A C 1
ATOM 3274 O O . ASN A 1 426 ? 1.684 -17.272 28.889 1.00 65.88 426 ASN A O 1
ATOM 3278 N N . SER A 1 427 ? 3.292 -16.443 27.586 1.00 77.38 427 SER A N 1
ATOM 3279 C CA . SER A 1 427 ? 2.503 -15.288 27.163 1.00 77.38 427 SER A CA 1
ATOM 3280 C C . SER A 1 427 ? 2.836 -14.869 25.740 1.00 77.38 427 SER A C 1
ATOM 3282 O O . SER A 1 427 ? 3.923 -15.150 25.230 1.00 77.38 427 SER A O 1
ATOM 3284 N N . ILE A 1 428 ? 1.877 -14.205 25.102 1.00 86.75 428 ILE A N 1
ATOM 3285 C CA . ILE A 1 428 ? 2.002 -13.657 23.754 1.00 86.75 428 ILE A CA 1
ATOM 3286 C C . ILE A 1 428 ? 2.123 -12.136 23.866 1.00 86.75 428 ILE A C 1
ATOM 3288 O O . ILE A 1 428 ? 1.322 -11.498 24.545 1.00 86.75 428 ILE A O 1
ATOM 3292 N N . ASN A 1 429 ? 3.107 -11.530 23.198 1.00 86.00 429 ASN A N 1
ATOM 3293 C CA . ASN A 1 429 ? 3.200 -10.072 23.115 1.00 86.00 429 ASN A CA 1
ATOM 3294 C C . ASN A 1 429 ? 2.446 -9.565 21.876 1.00 86.00 429 ASN A C 1
ATOM 3296 O O . ASN A 1 429 ? 2.875 -9.781 20.740 1.00 86.00 429 ASN A O 1
ATOM 3300 N N . LEU A 1 430 ? 1.326 -8.879 22.100 1.00 83.44 430 LEU A N 1
ATOM 3301 C CA . LEU A 1 430 ? 0.517 -8.293 21.034 1.00 83.44 430 LEU A CA 1
ATOM 3302 C C . LEU A 1 430 ? 0.884 -6.829 20.728 1.00 83.44 430 LEU A C 1
ATOM 3304 O O . LEU A 1 430 ? 0.514 -6.318 19.673 1.00 83.44 430 LEU A O 1
ATOM 3308 N N . GLY A 1 431 ? 1.651 -6.176 21.605 1.00 81.12 431 GLY A N 1
ATOM 3309 C CA . GLY A 1 431 ? 1.890 -4.730 21.574 1.00 81.12 431 GLY A CA 1
ATOM 3310 C C . GLY A 1 431 ? 0.761 -3.946 22.251 1.00 81.12 431 GLY A C 1
ATOM 3311 O O . GLY A 1 431 ? -0.180 -4.540 22.760 1.00 81.12 431 GLY A O 1
ATOM 3312 N N . THR A 1 432 ? 0.864 -2.614 22.296 1.00 80.62 432 THR A N 1
ATOM 3313 C CA . THR A 1 432 ? -0.113 -1.724 22.956 1.00 80.62 432 THR A CA 1
ATOM 3314 C C . THR A 1 432 ? -1.092 -1.082 21.957 1.00 80.62 432 THR A C 1
ATOM 3316 O O . THR A 1 432 ? -0.937 -1.194 20.738 1.00 80.62 432 THR A O 1
ATOM 3319 N N . GLY A 1 433 ? -2.132 -0.405 22.465 1.00 71.50 433 GLY A N 1
ATOM 3320 C CA . GLY A 1 433 ? -3.155 0.263 21.637 1.00 71.50 433 GLY A CA 1
ATOM 3321 C C . GLY A 1 433 ? -4.256 -0.662 21.099 1.00 71.50 433 GLY A C 1
ATOM 3322 O O . GLY A 1 433 ? -5.037 -0.263 20.237 1.00 71.50 433 GLY A O 1
ATOM 3323 N N . ILE A 1 434 ? -4.309 -1.897 21.599 1.00 75.88 434 ILE A N 1
ATOM 3324 C CA . ILE A 1 434 ? -5.346 -2.886 21.292 1.00 75.88 434 ILE A CA 1
ATOM 3325 C C . ILE A 1 434 ? -6.568 -2.640 22.171 1.00 75.88 434 ILE A C 1
ATOM 3327 O O . ILE A 1 434 ? -6.431 -2.354 23.360 1.00 75.88 434 ILE A O 1
ATOM 3331 N N . LEU A 1 435 ? -7.757 -2.804 21.593 1.00 69.38 435 LEU A N 1
ATOM 3332 C CA . LEU A 1 435 ? -9.033 -2.784 22.297 1.00 69.38 435 LEU A CA 1
ATOM 3333 C C . LEU A 1 435 ? -9.210 -4.092 23.082 1.00 69.38 435 LEU A C 1
ATOM 3335 O O . LEU A 1 435 ? -9.498 -5.122 22.472 1.00 69.38 435 LEU A O 1
ATOM 3339 N N . PRO A 1 436 ? -9.085 -4.108 24.421 1.00 63.12 436 PRO A N 1
ATOM 3340 C CA . PRO A 1 436 ? -8.977 -5.364 25.168 1.00 63.12 436 PRO A CA 1
ATOM 3341 C C . PRO A 1 436 ? -10.195 -6.291 25.019 1.00 63.12 436 PRO A C 1
ATOM 3343 O O . PRO A 1 436 ? -10.045 -7.505 24.951 1.00 63.12 436 PRO A O 1
ATOM 3346 N N . GLY A 1 437 ? -11.401 -5.721 24.908 1.00 59.44 437 GLY A N 1
ATOM 3347 C CA . GLY A 1 437 ? -12.655 -6.466 24.734 1.00 59.44 437 GLY A CA 1
ATOM 3348 C C . GLY A 1 437 ? -12.892 -7.016 23.323 1.00 59.44 437 GLY A C 1
ATOM 3349 O O . GLY A 1 437 ? -13.909 -7.662 23.093 1.00 59.44 437 GLY A O 1
ATOM 3350 N N . SER A 1 438 ? -11.988 -6.749 22.377 1.00 67.00 438 SER A N 1
ATOM 3351 C CA . SER A 1 438 ? -12.074 -7.234 20.991 1.00 67.00 438 SER A CA 1
ATOM 3352 C C . SER A 1 438 ? -11.259 -8.502 20.731 1.00 67.00 438 SER A C 1
ATOM 3354 O O . SER A 1 438 ? -11.357 -9.080 19.651 1.00 67.00 438 SER A O 1
ATOM 3356 N N . ILE A 1 439 ? -10.429 -8.914 21.695 1.00 75.38 439 ILE A N 1
ATOM 3357 C CA . ILE A 1 439 ? -9.491 -10.017 21.517 1.00 75.38 439 ILE A CA 1
ATOM 3358 C C . ILE A 1 439 ? -10.265 -11.332 21.518 1.00 75.38 439 ILE A C 1
ATOM 3360 O O . ILE A 1 439 ? -10.938 -11.687 22.485 1.00 75.38 439 ILE A O 1
ATOM 3364 N N . THR A 1 440 ? -10.120 -12.082 20.437 1.00 75.31 440 THR A N 1
ATOM 3365 C CA . THR A 1 440 ? -10.583 -13.459 20.319 1.00 75.31 440 THR A CA 1
ATOM 3366 C C . THR A 1 440 ? -9.379 -14.349 20.073 1.00 75.31 440 THR A C 1
ATOM 3368 O O . THR A 1 440 ? -8.483 -14.003 19.303 1.00 75.31 440 THR A O 1
ATOM 3371 N N . VAL A 1 441 ? -9.339 -15.476 20.782 1.00 82.81 441 VAL A N 1
ATOM 3372 C CA . VAL A 1 441 ? -8.234 -16.429 20.705 1.00 82.81 441 VAL A CA 1
ATOM 3373 C C . VAL A 1 441 ? -8.783 -17.796 20.339 1.00 82.81 441 VAL A C 1
ATOM 3375 O O . VAL A 1 441 ? -9.681 -18.313 21.017 1.00 82.81 441 VAL A O 1
ATOM 3378 N N . THR A 1 442 ? -8.217 -18.398 19.302 1.00 82.62 442 THR A N 1
ATOM 3379 C CA . THR A 1 442 ? -8.371 -19.819 18.988 1.00 82.62 442 THR A CA 1
ATOM 3380 C C . THR A 1 442 ? -7.042 -20.524 19.188 1.00 82.62 442 THR A C 1
ATOM 3382 O O . THR A 1 442 ? -5.989 -19.979 18.895 1.00 82.62 442 THR A O 1
ATOM 3385 N N . ARG A 1 443 ? -7.084 -21.744 19.717 1.00 87.19 443 ARG A N 1
ATOM 3386 C CA . ARG A 1 443 ? -5.952 -22.657 19.851 1.00 87.19 443 ARG A CA 1
ATOM 3387 C C . ARG A 1 443 ? -6.329 -23.972 19.193 1.00 87.19 443 ARG A C 1
ATOM 3389 O O . ARG A 1 443 ? -7.299 -24.607 19.610 1.00 87.19 443 ARG A O 1
ATOM 3396 N N . ASN A 1 444 ? -5.581 -24.380 18.175 1.00 87.69 444 ASN A N 1
ATOM 3397 C CA . ASN A 1 444 ? -5.832 -25.575 17.369 1.00 87.69 444 ASN A CA 1
ATOM 3398 C C . ASN A 1 444 ? -7.287 -25.603 16.847 1.00 87.69 444 ASN A C 1
ATOM 3400 O O . ASN A 1 444 ? -7.993 -26.609 16.956 1.00 87.69 444 ASN A O 1
ATOM 3404 N N . GLY A 1 445 ? -7.773 -24.444 16.384 1.00 76.94 445 GLY A N 1
ATOM 3405 C CA . GLY A 1 445 ? -9.146 -24.239 15.909 1.00 76.94 445 GLY A CA 1
ATOM 3406 C C . GLY A 1 445 ? -10.237 -24.208 16.992 1.00 76.94 445 GLY A C 1
ATOM 3407 O O . GLY A 1 445 ? -11.414 -24.093 16.658 1.00 76.94 445 GLY A O 1
ATOM 3408 N N . GLN A 1 446 ? -9.895 -24.311 18.281 1.00 76.25 446 GLN A N 1
ATOM 3409 C CA . GLN A 1 446 ? -10.850 -24.244 19.394 1.00 76.25 446 GLN A CA 1
ATOM 3410 C C . GLN A 1 446 ? -10.731 -22.913 20.134 1.00 76.25 446 GLN A C 1
ATOM 3412 O O . GLN A 1 446 ? -9.630 -22.475 20.448 1.00 76.25 446 GLN A O 1
ATOM 3417 N N . SER A 1 447 ? -11.852 -22.268 20.455 1.00 72.62 447 SER A N 1
ATOM 3418 C CA . SER A 1 447 ? -11.827 -21.009 21.211 1.00 72.62 447 SER A CA 1
ATOM 3419 C C . SER A 1 447 ? -11.225 -21.210 22.609 1.00 72.62 447 SER A C 1
ATOM 3421 O O . SER A 1 447 ? -11.553 -22.183 23.290 1.00 72.62 447 SER A O 1
ATOM 3423 N N . VAL A 1 448 ? -10.356 -20.288 23.036 1.00 77.50 448 VAL A N 1
ATOM 3424 C CA . VAL A 1 448 ? -9.750 -20.273 24.376 1.00 77.50 448 VAL A CA 1
ATOM 3425 C C . VAL A 1 448 ? -10.483 -19.251 25.253 1.00 77.50 448 VAL A C 1
ATOM 3427 O O . VAL A 1 448 ? -10.198 -18.054 25.172 1.00 77.50 448 VAL A O 1
ATOM 3430 N N . PRO A 1 449 ? -11.444 -19.679 26.092 1.00 63.38 449 PRO A N 1
ATOM 3431 C CA . PRO A 1 449 ? -12.132 -18.771 26.999 1.00 63.38 449 PRO A CA 1
ATOM 3432 C C . PRO A 1 449 ? -11.204 -18.345 28.145 1.00 63.38 449 PRO A C 1
ATOM 3434 O O . PRO A 1 449 ? -10.480 -19.167 28.703 1.00 63.38 449 PRO A O 1
ATOM 3437 N N . GLY A 1 450 ? -11.272 -17.072 28.543 1.00 67.06 450 GLY A N 1
ATOM 3438 C CA . GLY A 1 450 ? -10.566 -16.565 29.728 1.00 67.06 450 GLY A CA 1
ATOM 3439 C C . GLY A 1 450 ? -9.152 -16.033 29.488 1.00 67.06 450 GLY A C 1
ATOM 3440 O O . GLY A 1 450 ? -8.449 -15.790 30.465 1.00 67.06 450 GLY A O 1
ATOM 3441 N N . ALA A 1 451 ? -8.746 -15.813 28.234 1.00 77.69 451 ALA A N 1
ATOM 3442 C CA . ALA A 1 451 ? -7.522 -15.076 27.942 1.00 77.69 451 ALA A CA 1
ATOM 3443 C C . ALA A 1 451 ? -7.620 -13.630 28.471 1.00 77.69 451 ALA A C 1
ATOM 3445 O O . ALA A 1 451 ? -8.635 -12.955 28.287 1.00 77.69 451 ALA A O 1
ATOM 3446 N N . THR A 1 452 ? -6.570 -13.155 29.135 1.00 80.81 452 THR A N 1
ATOM 3447 C CA . THR A 1 452 ? -6.497 -11.819 29.735 1.00 80.81 452 THR A CA 1
ATOM 3448 C C . THR A 1 452 ? -5.372 -11.019 29.106 1.00 80.81 452 THR A C 1
ATOM 3450 O O . THR A 1 452 ? -4.229 -11.468 29.070 1.00 80.81 452 THR A O 1
ATOM 3453 N N . TYR A 1 453 ? -5.691 -9.820 28.631 1.00 82.44 453 TYR A N 1
ATOM 3454 C CA . TYR A 1 453 ? -4.731 -8.906 28.025 1.00 82.44 453 TYR A CA 1
ATOM 3455 C C . TYR A 1 453 ? -4.445 -7.728 28.953 1.00 82.44 453 TYR A C 1
ATOM 3457 O O . TYR A 1 453 ? -5.376 -7.102 29.462 1.00 82.44 453 TYR A O 1
ATOM 3465 N N . ASP A 1 454 ? -3.164 -7.423 29.151 1.00 81.56 454 ASP A N 1
ATOM 3466 C CA . ASP A 1 454 ? -2.697 -6.237 29.865 1.00 81.56 454 ASP A CA 1
ATOM 3467 C C . ASP A 1 454 ? -2.394 -5.100 28.868 1.00 81.56 454 ASP A C 1
ATOM 3469 O O . ASP A 1 454 ? -1.395 -5.172 28.145 1.00 81.56 454 ASP A O 1
ATOM 3473 N N . PRO A 1 455 ? -3.201 -4.021 28.843 1.00 72.25 455 PRO A N 1
ATOM 3474 C CA . PRO A 1 455 ? -3.018 -2.909 27.912 1.00 72.25 455 PRO A CA 1
ATOM 3475 C C . PRO A 1 455 ? -1.729 -2.111 28.122 1.00 72.25 455 PRO A C 1
ATOM 3477 O O . PRO A 1 455 ? -1.296 -1.428 27.194 1.00 72.25 455 PRO A O 1
ATOM 3480 N N . GLN A 1 456 ? -1.135 -2.168 29.321 1.00 78.94 456 GLN A N 1
ATOM 3481 C CA . GLN A 1 456 ? 0.079 -1.422 29.656 1.00 78.94 456 GLN A CA 1
ATOM 3482 C C . GLN A 1 456 ? 1.327 -2.141 29.144 1.00 78.94 456 GLN A C 1
ATOM 3484 O O . GLN A 1 456 ? 2.190 -1.520 28.526 1.00 78.94 456 GLN A O 1
ATOM 3489 N N . SER A 1 457 ? 1.423 -3.455 29.370 1.00 81.75 457 SER A N 1
ATOM 3490 C CA . SER A 1 457 ? 2.554 -4.257 28.885 1.00 81.75 457 SER A CA 1
ATOM 3491 C C . SER A 1 457 ? 2.375 -4.792 27.459 1.00 81.75 457 SER A C 1
ATOM 3493 O O . SER A 1 457 ? 3.356 -5.202 26.839 1.00 81.75 457 SER A O 1
ATOM 3495 N N . GLY A 1 458 ? 1.145 -4.808 26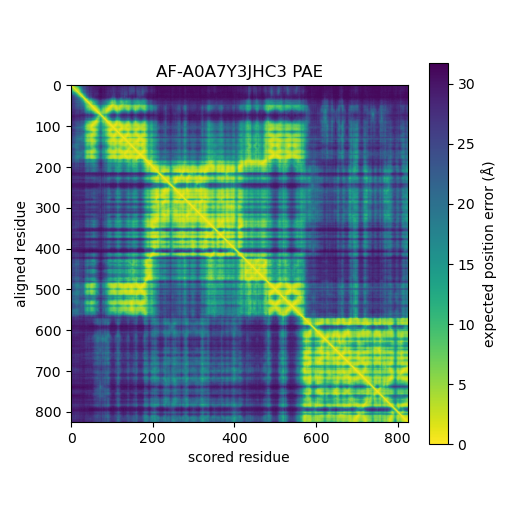.933 1.00 83.19 458 GLY A N 1
ATOM 3496 C CA . GLY A 1 458 ? 0.815 -5.401 25.635 1.00 83.19 458 GLY A CA 1
ATOM 3497 C C . GLY A 1 458 ? 0.848 -6.932 25.636 1.00 83.19 458 GLY A C 1
ATOM 3498 O O . GLY A 1 458 ? 1.028 -7.550 24.585 1.00 83.19 458 GLY A O 1
ATOM 3499 N N . THR A 1 459 ? 0.734 -7.553 26.811 1.00 87.75 459 THR A N 1
ATOM 3500 C CA . THR A 1 459 ? 0.887 -9.002 26.993 1.00 87.75 459 THR A CA 1
ATOM 3501 C C . THR A 1 459 ? -0.475 -9.683 27.101 1.00 87.75 459 THR A C 1
ATOM 3503 O O . THR A 1 459 ? -1.313 -9.276 27.902 1.00 87.75 459 THR A O 1
ATOM 3506 N N . LEU A 1 460 ? -0.678 -10.743 26.321 1.00 87.69 460 LEU A N 1
ATOM 3507 C CA . LEU A 1 460 ? -1.817 -11.652 26.389 1.00 87.69 460 LEU A CA 1
ATOM 3508 C C . LEU A 1 460 ? -1.417 -12.924 27.152 1.00 87.69 460 LEU A C 1
ATOM 3510 O O . LEU A 1 460 ? -0.530 -13.666 26.724 1.00 87.69 460 LEU A O 1
ATOM 3514 N N . ASP A 1 461 ? -2.094 -13.174 28.268 1.00 87.00 461 ASP A N 1
ATOM 3515 C CA . ASP A 1 461 ? -2.028 -14.418 29.034 1.00 87.00 461 ASP A CA 1
ATOM 3516 C C . ASP A 1 461 ? -3.235 -15.292 28.672 1.00 87.00 461 ASP A C 1
ATOM 3518 O O . ASP A 1 461 ? -4.378 -14.845 28.746 1.00 87.00 461 ASP A O 1
ATOM 3522 N N . LEU A 1 462 ? -2.994 -16.537 28.261 1.00 84.81 462 LEU A N 1
ATOM 3523 C CA . LEU A 1 462 ? -4.063 -17.474 27.905 1.00 84.81 462 LEU A CA 1
ATOM 3524 C C . LEU A 1 462 ? -4.665 -18.186 29.124 1.00 84.81 462 LEU A C 1
ATOM 3526 O O . LEU A 1 462 ? -5.636 -18.925 28.976 1.00 84.81 462 LEU A O 1
ATOM 3530 N N . GLY A 1 463 ? -4.067 -18.038 30.312 1.00 79.38 463 GLY A N 1
ATOM 3531 C CA . GLY A 1 463 ? -4.448 -18.765 31.526 1.00 79.38 463 GLY A CA 1
ATOM 3532 C C . GLY A 1 463 ? -4.133 -20.267 31.477 1.00 79.38 463 GLY A C 1
ATOM 3533 O O . GLY A 1 463 ? -4.414 -20.997 32.429 1.00 79.38 463 GLY A O 1
ATOM 3534 N N . VAL A 1 464 ? -3.537 -20.740 30.380 1.00 79.94 464 VAL A N 1
ATOM 3535 C CA . VAL A 1 464 ? -3.129 -22.127 30.144 1.00 79.94 464 VAL A CA 1
ATOM 3536 C C . VAL A 1 464 ? -1.721 -22.168 29.542 1.00 79.94 464 VAL A C 1
ATOM 3538 O O . VAL A 1 464 ? -1.361 -21.263 28.788 1.00 79.94 464 VAL A O 1
ATOM 3541 N N . PRO A 1 465 ? -0.920 -23.217 29.817 1.00 84.00 465 PRO A N 1
ATOM 3542 C CA . PRO A 1 465 ? 0.392 -23.374 29.196 1.00 84.00 465 PRO A CA 1
ATOM 3543 C C . PRO A 1 465 ? 0.310 -23.426 27.666 1.00 84.00 465 PRO A C 1
ATOM 3545 O O . PRO A 1 465 ? -0.581 -24.081 27.105 1.00 84.00 465 PRO A O 1
ATOM 3548 N N . ILE A 1 466 ? 1.271 -22.765 27.019 1.00 86.88 466 ILE A N 1
ATOM 3549 C CA . ILE A 1 466 ? 1.468 -22.752 25.568 1.00 86.88 466 ILE A CA 1
ATOM 3550 C C . ILE A 1 466 ? 2.561 -23.771 25.229 1.00 86.88 466 ILE A C 1
ATOM 3552 O O . ILE A 1 466 ? 3.666 -23.695 25.763 1.00 86.88 466 ILE A O 1
ATOM 3556 N N . PHE A 1 467 ? 2.258 -24.735 24.364 1.00 84.81 467 PHE A N 1
ATOM 3557 C CA . PHE A 1 467 ? 3.209 -25.727 23.865 1.00 84.81 467 PHE A CA 1
ATOM 3558 C C . PHE A 1 467 ? 3.688 -25.344 22.464 1.00 84.81 467 PHE A C 1
ATOM 3560 O O . PHE A 1 467 ? 2.928 -24.790 21.680 1.00 84.81 467 PHE A O 1
ATOM 3567 N N . ASP A 1 468 ? 4.919 -25.715 22.108 1.00 81.69 468 ASP A N 1
ATOM 3568 C CA . ASP A 1 468 ? 5.509 -25.406 20.792 1.00 81.69 468 ASP A CA 1
ATOM 3569 C C . ASP A 1 468 ? 4.718 -25.983 19.600 1.00 81.69 468 ASP A C 1
ATOM 3571 O O . ASP A 1 468 ? 4.877 -25.525 18.473 1.00 81.69 468 ASP A O 1
ATOM 3575 N N . SER A 1 469 ? 3.869 -26.989 19.838 1.00 83.06 469 SER A N 1
ATOM 3576 C CA . SER A 1 469 ? 2.996 -27.593 18.827 1.00 83.06 469 SER A CA 1
ATOM 3577 C C . SER A 1 469 ? 1.645 -26.896 18.664 1.00 83.06 469 SER A C 1
ATOM 3579 O O . SER A 1 469 ? 0.877 -27.304 17.800 1.00 83.06 469 SER A O 1
ATOM 3581 N N . ASP A 1 470 ? 1.304 -25.934 19.522 1.00 87.12 470 ASP A N 1
ATOM 3582 C CA . ASP A 1 470 ? 0.029 -25.230 19.410 1.00 87.12 470 ASP A CA 1
ATOM 3583 C C . ASP A 1 470 ? 0.033 -24.287 18.213 1.00 87.12 470 ASP A C 1
ATOM 3585 O O . ASP A 1 470 ? 1.025 -23.612 17.953 1.00 87.12 470 ASP A O 1
ATOM 3589 N N . GLU A 1 471 ? -1.094 -24.209 17.525 1.00 90.00 471 GLU A N 1
ATOM 3590 C CA . GLU A 1 471 ? -1.414 -23.159 16.567 1.00 90.00 471 GLU A CA 1
ATOM 3591 C C . GLU A 1 471 ? -2.418 -22.224 17.236 1.00 90.00 471 GLU A C 1
ATOM 3593 O O . GLU A 1 471 ? -3.474 -22.670 17.691 1.00 90.00 471 GLU A O 1
ATOM 3598 N N . ILE A 1 472 ? -2.056 -20.958 17.405 1.00 89.31 472 ILE A N 1
ATOM 3599 C CA . ILE A 1 472 ? -2.853 -19.973 18.129 1.00 89.31 472 ILE A CA 1
ATOM 3600 C C . ILE A 1 472 ? -3.123 -18.793 17.205 1.00 89.31 472 ILE A C 1
ATOM 3602 O O . ILE A 1 472 ? -2.191 -18.091 16.826 1.00 89.31 472 ILE A O 1
ATOM 3606 N N . ASP A 1 473 ? -4.393 -18.524 16.919 1.00 87.94 473 ASP A N 1
ATOM 3607 C CA . ASP A 1 473 ? -4.799 -17.320 16.199 1.00 87.94 473 ASP A CA 1
ATOM 3608 C C . ASP A 1 473 ? -5.349 -16.317 17.198 1.00 87.94 473 ASP A C 1
ATOM 3610 O O . ASP A 1 473 ? -6.235 -16.623 18.004 1.00 87.94 473 ASP A O 1
ATOM 3614 N N . VAL A 1 474 ? -4.823 -15.100 17.142 1.00 87.12 474 VAL A N 1
ATOM 3615 C CA . VAL A 1 474 ? -5.295 -13.985 17.952 1.00 87.12 474 VAL A CA 1
ATOM 3616 C C . VAL A 1 474 ? -5.832 -12.918 17.017 1.00 87.12 474 VAL A C 1
ATOM 3618 O O . VAL A 1 474 ? -5.071 -12.274 16.299 1.00 87.12 474 VAL A O 1
ATOM 3621 N N . THR A 1 475 ? -7.145 -12.715 17.049 1.00 79.25 475 THR A N 1
ATOM 3622 C CA . THR A 1 475 ? -7.813 -11.641 16.307 1.00 79.25 475 THR A CA 1
ATOM 3623 C C . THR A 1 475 ? -8.202 -10.538 17.278 1.00 79.25 475 THR A C 1
ATOM 3625 O O . THR A 1 475 ? -8.824 -10.815 18.303 1.00 79.25 475 THR A O 1
ATOM 3628 N N . TYR A 1 476 ? -7.837 -9.294 16.987 1.00 78.56 476 TYR A N 1
ATOM 3629 C CA . TYR A 1 476 ? -8.103 -8.147 17.853 1.00 78.56 476 TYR A CA 1
ATOM 3630 C C . TYR A 1 476 ? -8.276 -6.861 17.049 1.00 78.56 476 TYR A C 1
ATOM 3632 O O . TYR A 1 476 ? -7.813 -6.747 15.921 1.00 78.56 476 TYR A O 1
ATOM 3640 N N . GLN A 1 477 ? -8.920 -5.863 17.640 1.00 74.06 477 GLN A N 1
ATOM 3641 C CA . GLN A 1 477 ? -9.068 -4.529 17.071 1.00 74.06 477 GLN A CA 1
ATOM 3642 C C . GLN A 1 477 ? -8.025 -3.580 17.651 1.00 74.06 477 GLN A C 1
ATOM 3644 O O . GLN A 1 477 ? -7.771 -3.562 18.858 1.00 74.06 477 GLN A O 1
ATOM 3649 N N . LYS A 1 478 ? -7.449 -2.754 16.787 1.00 76.44 478 LYS A N 1
ATOM 3650 C CA . LYS A 1 478 ? -6.521 -1.681 17.128 1.00 76.44 478 LYS A CA 1
ATOM 3651 C C . LYS A 1 478 ? -7.110 -0.358 16.652 1.00 76.44 478 LYS A C 1
ATOM 3653 O O . LYS A 1 478 ? -7.686 -0.301 15.570 1.00 76.44 478 LYS A O 1
ATOM 3658 N N . GLN A 1 479 ? -6.974 0.695 17.450 1.00 68.69 479 GLN A N 1
ATOM 3659 C CA . GLN A 1 479 ? -7.351 2.034 16.993 1.00 68.69 479 GLN A CA 1
ATOM 3660 C C . GLN A 1 479 ? -6.325 2.542 15.982 1.00 68.69 479 GLN A C 1
ATOM 3662 O O . GLN A 1 479 ? -5.117 2.491 16.244 1.00 68.69 479 GLN A O 1
ATOM 3667 N N . ASN A 1 480 ? -6.798 3.043 14.846 1.00 67.00 480 ASN A N 1
ATOM 3668 C CA . ASN A 1 480 ? -5.934 3.726 13.894 1.00 67.00 480 ASN A CA 1
ATOM 3669 C C . ASN A 1 480 ? -5.616 5.127 14.409 1.00 67.00 480 ASN A C 1
ATOM 3671 O O . ASN A 1 480 ? -6.476 5.819 14.946 1.00 67.00 480 ASN A O 1
ATOM 3675 N N . GLN A 1 481 ? -4.371 5.557 14.233 1.00 57.28 481 GLN A N 1
ATOM 3676 C CA . GLN A 1 481 ? -3.981 6.916 14.583 1.00 57.28 481 GLN A CA 1
ATOM 3677 C C . GLN A 1 481 ? -4.191 7.832 13.369 1.00 57.28 481 GLN A C 1
ATOM 3679 O O . GLN A 1 481 ? -3.644 7.569 12.299 1.00 57.28 481 GLN A O 1
ATOM 3684 N N . PHE A 1 482 ? -4.939 8.925 13.558 1.00 53.62 482 PHE A N 1
ATOM 3685 C CA . PHE A 1 482 ? -5.048 10.062 12.623 1.00 53.62 482 PHE A CA 1
ATOM 3686 C C . PHE A 1 482 ? -5.771 9.812 11.284 1.00 53.62 482 PHE A C 1
ATOM 3688 O O . PHE A 1 482 ? -5.517 10.508 10.302 1.00 53.62 482 PHE A O 1
ATOM 3695 N N . GLN A 1 483 ? -6.695 8.857 11.237 1.00 60.50 483 GLN A N 1
ATOM 3696 C CA . GLN A 1 483 ? -7.558 8.595 10.079 1.00 60.50 483 GLN A CA 1
ATOM 3697 C C . GLN A 1 483 ? -8.987 9.097 10.348 1.00 60.50 483 GLN A C 1
ATOM 3699 O O . GLN A 1 483 ? -9.365 9.365 11.489 1.00 60.50 483 GLN A O 1
ATOM 3704 N N . THR A 1 484 ? -9.779 9.285 9.289 1.00 70.19 484 THR A N 1
ATOM 3705 C CA . THR A 1 484 ? -11.181 9.713 9.439 1.00 70.19 484 THR A CA 1
ATOM 3706 C C . THR A 1 484 ? -11.974 8.567 10.067 1.00 70.19 484 THR A C 1
ATOM 3708 O O . THR A 1 484 ? -11.937 7.480 9.501 1.00 70.19 484 THR A O 1
ATOM 3711 N N . PRO A 1 485 ? -12.707 8.777 11.178 1.00 75.06 485 PRO A N 1
ATOM 3712 C CA . PRO A 1 485 ? -13.526 7.729 11.775 1.00 75.06 485 PRO A CA 1
ATOM 3713 C C . PRO A 1 485 ? -14.497 7.101 10.773 1.00 75.06 485 PRO A C 1
ATOM 3715 O O . PRO A 1 485 ? -15.069 7.803 9.930 1.00 75.06 485 PRO A O 1
ATOM 3718 N N . THR A 1 486 ? -14.677 5.783 10.864 1.00 81.38 486 THR A N 1
ATOM 3719 C CA . THR A 1 486 ? -15.525 5.009 9.940 1.00 81.38 486 THR A CA 1
ATOM 3720 C C . THR A 1 486 ? -16.547 4.127 10.652 1.00 81.38 486 THR A C 1
ATOM 3722 O O . THR A 1 486 ? -17.547 3.743 10.043 1.00 81.38 486 THR A O 1
ATOM 3725 N N . ASP A 1 487 ? -16.361 3.870 11.946 1.00 85.81 487 ASP A N 1
ATOM 3726 C CA . ASP A 1 487 ? -17.159 2.929 12.720 1.00 85.81 487 ASP A CA 1
ATOM 3727 C C . ASP A 1 487 ? -18.007 3.642 13.773 1.00 85.81 487 ASP A C 1
ATOM 3729 O O . ASP A 1 487 ? -17.534 4.485 14.531 1.00 85.81 487 ASP A O 1
ATOM 3733 N N . LEU A 1 488 ? -19.281 3.272 13.875 1.00 90.94 488 LEU A N 1
ATOM 3734 C CA . LEU A 1 488 ? -20.146 3.658 14.982 1.00 90.94 488 LEU A CA 1
ATOM 3735 C C . LEU A 1 488 ? -20.052 2.621 16.096 1.00 90.94 488 LEU A C 1
ATOM 3737 O O . LEU A 1 488 ? -20.512 1.488 15.939 1.00 90.94 488 LEU A O 1
ATOM 3741 N N . ARG A 1 489 ? -19.553 3.045 17.254 1.00 90.38 489 ARG A N 1
ATOM 3742 C CA . ARG A 1 489 ? -19.651 2.314 18.512 1.00 90.38 489 ARG A CA 1
ATOM 3743 C C . ARG A 1 489 ? -20.804 2.838 19.355 1.00 90.38 489 ARG A C 1
ATOM 3745 O O . ARG A 1 489 ? -20.874 4.028 19.650 1.00 90.38 489 ARG A O 1
ATOM 3752 N N . LEU A 1 490 ? -21.657 1.934 19.823 1.00 94.56 490 LEU A N 1
ATOM 3753 C CA . LEU A 1 490 ? -22.601 2.190 20.908 1.00 94.56 490 LEU A CA 1
ATOM 3754 C C . LEU A 1 490 ? -22.255 1.283 22.088 1.00 94.56 490 LEU A C 1
ATOM 3756 O O . LEU A 1 490 ? -21.886 0.122 21.905 1.00 94.56 490 LEU A O 1
ATOM 3760 N N . TYR A 1 491 ? -22.376 1.806 23.299 1.00 94.31 491 TYR A N 1
ATOM 3761 C CA . TYR A 1 491 ? -22.159 1.047 24.520 1.00 94.31 491 TYR A CA 1
ATOM 3762 C C . TYR A 1 491 ? -23.134 1.487 25.605 1.00 94.31 491 TYR A C 1
ATOM 3764 O O . TYR A 1 491 ? -23.385 2.682 25.788 1.00 94.31 491 TYR A O 1
ATOM 3772 N N . GLN A 1 492 ? -23.646 0.503 26.334 1.00 96.12 492 GLN A N 1
ATOM 3773 C CA . GLN A 1 492 ? -24.429 0.693 27.540 1.00 96.12 492 GLN A CA 1
ATOM 3774 C C . GLN A 1 492 ? -23.834 -0.169 28.653 1.00 96.12 492 GLN A C 1
ATOM 3776 O O . GLN A 1 492 ? -23.556 -1.348 28.456 1.00 96.12 492 GLN A O 1
ATOM 3781 N N . GLY A 1 493 ? -23.642 0.418 29.829 1.00 96.19 493 GLY A N 1
ATOM 3782 C CA . GLY A 1 493 ? -23.188 -0.277 31.025 1.00 96.19 493 GLY A CA 1
ATOM 3783 C C . GLY A 1 493 ? -24.109 0.033 32.193 1.00 96.19 493 GLY A C 1
ATOM 3784 O O . GLY A 1 493 ? -24.504 1.175 32.389 1.00 96.19 493 GLY A O 1
ATOM 3785 N N . ASN A 1 494 ? -24.459 -0.968 32.990 1.00 97.69 494 ASN A N 1
ATOM 3786 C CA . ASN A 1 494 ? -25.311 -0.799 34.158 1.00 97.69 494 ASN A CA 1
ATOM 3787 C C . ASN A 1 494 ? -24.627 -1.428 35.371 1.00 97.69 494 ASN A C 1
ATOM 3789 O O . ASN A 1 494 ? -24.073 -2.520 35.275 1.00 97.69 494 ASN A O 1
ATOM 3793 N N . HIS A 1 495 ? -24.695 -0.759 36.515 1.00 97.62 495 HIS A N 1
ATOM 3794 C CA . HIS A 1 495 ? -24.252 -1.259 37.810 1.00 97.62 495 HIS A CA 1
ATOM 3795 C C . HIS A 1 495 ? -25.396 -1.117 38.805 1.00 97.62 495 HIS A C 1
ATOM 3797 O O . HIS A 1 495 ? -26.001 -0.053 38.893 1.00 97.62 495 HIS A O 1
ATOM 3803 N N . PHE A 1 496 ? -25.679 -2.169 39.564 1.00 97.62 496 PHE A N 1
ATOM 3804 C CA . PHE A 1 496 ? -26.719 -2.206 40.581 1.00 97.62 496 PHE A CA 1
ATOM 3805 C C . PHE A 1 496 ? -26.130 -2.682 41.908 1.00 97.62 496 PHE A C 1
ATOM 3807 O O . PHE A 1 496 ? -25.586 -3.785 41.983 1.00 97.62 496 PHE A O 1
ATOM 3814 N N . ASP A 1 497 ? -26.302 -1.890 42.964 1.00 96.12 497 ASP A N 1
ATOM 3815 C CA . ASP A 1 497 ? -26.117 -2.332 44.345 1.00 96.12 497 ASP A CA 1
ATOM 3816 C C . ASP A 1 497 ? -27.434 -2.950 44.829 1.00 96.12 497 ASP A C 1
ATOM 3818 O O . ASP A 1 497 ? -28.417 -2.260 45.109 1.00 96.12 497 ASP A O 1
ATOM 3822 N N . LEU A 1 498 ? -27.471 -4.281 44.890 1.00 93.75 498 LEU A N 1
ATOM 3823 C CA . LEU A 1 498 ? -28.664 -5.033 45.287 1.00 93.75 498 LEU A CA 1
ATOM 3824 C C . LEU A 1 498 ? -28.842 -5.078 46.814 1.00 93.75 498 LEU A C 1
ATOM 3826 O O . LEU A 1 498 ? -29.814 -5.654 47.313 1.00 93.75 498 LEU A O 1
ATOM 3830 N N . GLY A 1 499 ? -27.906 -4.492 47.566 1.00 88.75 499 GLY A N 1
ATOM 3831 C CA . GLY A 1 499 ? -27.863 -4.548 49.016 1.00 88.75 499 GLY A CA 1
ATOM 3832 C C . GLY A 1 499 ? -27.324 -5.877 49.554 1.00 88.75 499 GLY A C 1
ATOM 3833 O O . GLY A 1 499 ? -27.251 -6.909 48.882 1.00 88.75 499 GLY A O 1
ATOM 3834 N N . GLY A 1 500 ? -26.905 -5.858 50.823 1.00 87.00 500 GLY A N 1
ATOM 3835 C CA . GLY A 1 500 ? -26.328 -7.036 51.478 1.00 87.00 500 GLY A CA 1
ATOM 3836 C C . GLY A 1 500 ? -24.962 -7.452 50.918 1.00 87.00 500 GLY A C 1
ATOM 3837 O O . GLY A 1 500 ? -24.623 -8.630 50.995 1.00 87.00 500 GLY A O 1
ATOM 3838 N N . GLY A 1 501 ? -24.200 -6.503 50.358 1.00 88.94 501 GLY A N 1
ATOM 3839 C CA . GLY A 1 501 ? -22.873 -6.742 49.784 1.00 88.94 501 GLY A CA 1
ATOM 3840 C C . GLY A 1 501 ? -22.904 -7.457 48.433 1.00 88.94 501 GLY A C 1
ATOM 3841 O O . GLY A 1 501 ? -21.966 -8.195 48.137 1.00 88.94 501 GLY A O 1
ATOM 3842 N N . GLN A 1 502 ? -23.986 -7.295 47.663 1.00 95.56 502 GLN A N 1
ATOM 3843 C CA . GLN A 1 502 ? -24.170 -7.883 46.336 1.00 95.56 502 GLN A CA 1
ATOM 3844 C C . GLN A 1 502 ? -24.223 -6.802 45.260 1.00 95.56 502 GLN A C 1
ATOM 3846 O O . GLN A 1 502 ? -24.945 -5.819 45.411 1.00 95.56 502 GLN A O 1
ATOM 3851 N N . THR A 1 503 ? -23.530 -7.034 44.151 1.00 97.25 503 THR A N 1
ATOM 3852 C CA . THR A 1 503 ? -23.515 -6.144 42.989 1.00 97.25 503 THR A CA 1
ATOM 3853 C C . THR A 1 503 ? -23.857 -6.918 41.725 1.00 97.25 503 THR A C 1
ATOM 3855 O O . THR A 1 503 ? -23.416 -8.053 41.538 1.00 97.25 503 THR A O 1
ATOM 3858 N N . LEU A 1 504 ? -24.660 -6.314 40.856 1.00 97.06 504 LEU A N 1
ATOM 3859 C CA . LEU A 1 504 ? -24.957 -6.826 39.523 1.00 97.06 504 LEU A CA 1
ATOM 3860 C C . LEU A 1 504 ? -24.520 -5.790 38.498 1.00 97.06 504 LEU A C 1
ATOM 3862 O O . LEU A 1 504 ? -24.929 -4.637 38.575 1.00 97.06 504 LEU A O 1
ATOM 3866 N N . GLU A 1 505 ? -23.740 -6.212 37.518 1.00 97.69 505 GLU A N 1
ATOM 3867 C CA . GLU A 1 505 ? -23.394 -5.405 36.362 1.00 97.69 505 GLU A CA 1
ATOM 3868 C C . GLU A 1 505 ? -23.901 -6.064 35.089 1.00 97.69 505 GLU A C 1
ATOM 3870 O O . GLU A 1 505 ? -23.836 -7.287 34.945 1.00 97.69 505 GLU A O 1
ATOM 3875 N N . THR A 1 506 ? -24.381 -5.248 34.159 1.00 96.00 506 THR A N 1
ATOM 3876 C CA . THR A 1 506 ? -24.661 -5.670 32.786 1.00 96.00 506 THR A CA 1
ATOM 3877 C C . THR A 1 506 ? -23.982 -4.712 31.825 1.00 96.00 506 THR A C 1
ATOM 3879 O O . THR A 1 506 ? -23.774 -3.543 32.155 1.00 96.00 506 THR A O 1
ATOM 3882 N N . ALA A 1 507 ? -23.614 -5.201 30.651 1.00 92.94 507 ALA A N 1
ATOM 3883 C CA . ALA A 1 507 ? -23.045 -4.373 29.607 1.00 92.94 507 ALA A CA 1
ATOM 3884 C C . ALA A 1 507 ? -23.485 -4.866 28.234 1.00 92.94 507 ALA A C 1
ATOM 3886 O O . ALA A 1 507 ? -23.582 -6.072 28.004 1.00 92.94 507 ALA A O 1
ATOM 3887 N N . GLU A 1 508 ? -23.706 -3.935 27.318 1.00 92.81 508 GLU A N 1
ATOM 3888 C CA . GLU A 1 508 ? -24.013 -4.182 25.919 1.00 92.81 508 GLU A CA 1
ATOM 3889 C C . GLU A 1 508 ? -23.107 -3.317 25.035 1.00 92.81 508 GLU A C 1
ATOM 3891 O O . GLU A 1 508 ? -22.866 -2.144 25.327 1.00 92.81 508 GLU A O 1
ATOM 3896 N N . SER A 1 509 ? -22.608 -3.881 23.937 1.00 88.50 509 SER A N 1
ATOM 3897 C CA . SER A 1 509 ? -21.811 -3.160 22.945 1.00 88.50 509 SER A CA 1
ATOM 3898 C C . SER A 1 509 ? -22.299 -3.433 21.530 1.00 88.50 509 SER A C 1
ATOM 3900 O O . SER A 1 509 ? -22.772 -4.521 21.207 1.00 88.50 509 SER A O 1
ATOM 3902 N N . PHE A 1 510 ? -22.168 -2.425 20.678 1.00 90.06 510 PHE A N 1
ATOM 3903 C CA . PHE A 1 510 ? -22.442 -2.484 19.251 1.00 90.06 510 PHE A CA 1
ATOM 3904 C C . PHE A 1 510 ? -21.320 -1.756 18.517 1.00 90.06 510 PHE A C 1
ATOM 3906 O O . PHE A 1 510 ? -20.940 -0.660 18.925 1.00 90.06 510 PHE A O 1
ATOM 3913 N N . LEU A 1 511 ? -20.806 -2.351 17.449 1.00 85.31 511 LEU A N 1
ATOM 3914 C CA . LEU A 1 511 ? -19.837 -1.744 16.546 1.00 85.31 511 LEU A CA 1
ATOM 3915 C C . LEU A 1 511 ? -20.268 -2.014 15.109 1.00 85.31 511 LEU A C 1
ATOM 3917 O O . LEU A 1 511 ? -20.573 -3.160 14.766 1.00 85.31 511 LEU A O 1
ATOM 3921 N N . TRP A 1 512 ? -20.290 -0.976 14.277 1.00 87.69 512 TRP A N 1
ATOM 3922 C CA . TRP A 1 512 ? -20.706 -1.106 12.884 1.00 87.69 512 TRP A CA 1
ATOM 3923 C C . TRP A 1 512 ? -20.058 -0.065 11.985 1.00 87.69 512 TRP A C 1
ATOM 3925 O O . TRP A 1 512 ? -20.087 1.120 12.313 1.00 87.69 512 TRP A O 1
ATOM 3935 N N . ASN A 1 513 ? -19.554 -0.482 10.825 1.00 84.56 513 ASN A N 1
ATOM 3936 C CA . ASN A 1 513 ? -18.999 0.450 9.854 1.00 84.56 513 ASN A CA 1
ATOM 3937 C C . ASN A 1 513 ? -20.112 1.268 9.172 1.00 84.56 513 ASN A C 1
ATOM 3939 O O . ASN A 1 513 ? -21.113 0.715 8.712 1.00 84.56 513 ASN A O 1
ATOM 3943 N N . LEU A 1 514 ? -19.958 2.593 9.113 1.00 85.56 514 LEU A N 1
ATOM 3944 C CA . LEU A 1 514 ? -20.912 3.505 8.468 1.00 85.56 514 LEU A CA 1
ATOM 3945 C C . LEU A 1 514 ? -20.416 4.065 7.129 1.00 85.56 514 LEU A C 1
ATOM 3947 O O . LEU A 1 514 ? -21.154 4.810 6.475 1.00 85.56 514 LEU A O 1
ATOM 3951 N N . GLN A 1 515 ? -19.189 3.749 6.710 1.00 77.69 515 GLN A N 1
ATOM 3952 C CA . GLN A 1 515 ? -18.625 4.312 5.492 1.00 77.69 515 GLN A CA 1
ATOM 3953 C C . GLN A 1 515 ? -19.292 3.699 4.257 1.00 77.69 515 GLN A C 1
ATOM 3955 O O . GLN A 1 515 ? -19.222 2.500 3.996 1.00 77.69 515 GLN A O 1
ATOM 3960 N N . GLN A 1 516 ? -19.930 4.550 3.457 1.00 62.22 516 GLN A N 1
ATOM 3961 C CA . GLN A 1 516 ? -20.494 4.148 2.172 1.00 62.22 516 GLN A CA 1
ATOM 3962 C C . GLN A 1 516 ? -19.359 3.988 1.148 1.00 62.22 516 GLN A C 1
ATOM 3964 O O . GLN A 1 516 ? -18.467 4.832 1.085 1.00 62.22 516 GLN A O 1
ATOM 3969 N N . ASN A 1 517 ? -19.402 2.922 0.341 1.00 66.44 517 ASN A N 1
ATOM 3970 C CA . ASN A 1 517 ? -18.424 2.594 -0.713 1.00 66.44 517 ASN A CA 1
ATOM 3971 C C . ASN A 1 517 ? -17.002 2.239 -0.235 1.00 66.44 517 ASN A C 1
ATOM 3973 O O . ASN A 1 517 ? -16.065 2.290 -1.032 1.00 66.44 517 ASN A O 1
ATOM 3977 N N . ARG A 1 518 ? -16.819 1.860 1.036 1.00 71.56 518 ARG A N 1
ATOM 3978 C CA . ARG A 1 518 ? -15.594 1.166 1.451 1.00 71.56 518 ARG A CA 1
ATOM 3979 C C . ARG A 1 518 ? -15.676 -0.273 0.952 1.00 71.56 518 ARG A C 1
ATOM 3981 O O . ARG A 1 518 ? -16.625 -0.972 1.295 1.00 71.56 518 ARG A O 1
ATOM 3988 N N . PHE A 1 519 ? -14.703 -0.689 0.150 1.00 71.75 519 PHE A N 1
ATOM 3989 C CA . PHE A 1 519 ? -14.525 -2.096 -0.179 1.00 71.75 519 PHE A CA 1
ATOM 3990 C C . PHE A 1 519 ? -13.558 -2.737 0.812 1.00 71.75 519 PHE A C 1
ATOM 3992 O O . PHE A 1 519 ? -12.602 -2.091 1.243 1.00 71.75 519 PHE A O 1
ATOM 3999 N N . THR A 1 520 ? -13.811 -3.993 1.161 1.00 68.88 520 THR A N 1
ATOM 4000 C CA . THR A 1 520 ? -12.867 -4.830 1.904 1.00 68.88 520 THR A CA 1
ATOM 4001 C C . THR A 1 520 ? -12.134 -5.776 0.953 1.00 68.88 520 THR A C 1
ATOM 4003 O O . THR A 1 520 ? -12.736 -6.308 0.018 1.00 68.88 520 THR A O 1
A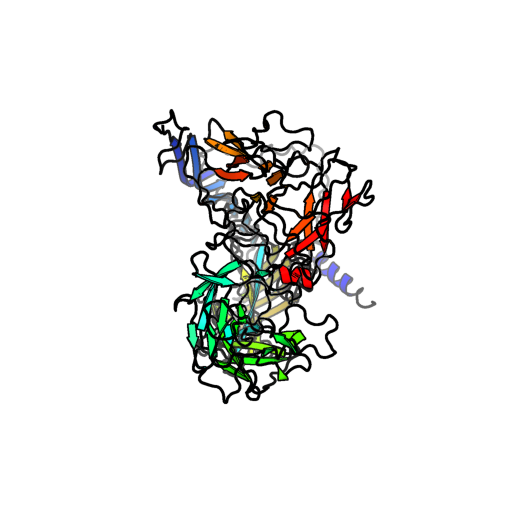TOM 4006 N N . THR A 1 521 ? -10.838 -6.005 1.158 1.00 62.31 521 THR A N 1
ATOM 4007 C CA . THR A 1 521 ? -10.049 -6.962 0.352 1.00 62.31 521 THR A CA 1
ATOM 4008 C C . THR A 1 521 ? -9.893 -8.314 1.054 1.00 62.31 521 THR A C 1
ATOM 4010 O O . THR A 1 521 ? -9.865 -9.374 0.416 1.00 62.31 521 THR A O 1
ATOM 4013 N N . SER A 1 522 ? -9.907 -8.299 2.385 1.00 63.66 522 SER A N 1
ATOM 4014 C CA . SER A 1 522 ? -9.786 -9.458 3.262 1.00 63.66 522 SER A CA 1
ATOM 4015 C C . SER A 1 522 ? -10.866 -9.481 4.348 1.00 63.66 522 SER A C 1
ATOM 4017 O O . SER A 1 522 ? -11.462 -8.460 4.704 1.00 63.66 522 SER A O 1
ATOM 4019 N N . ASP A 1 523 ? -11.153 -10.682 4.856 1.00 63.66 523 ASP A N 1
ATOM 4020 C CA . ASP A 1 523 ? -12.107 -10.862 5.949 1.00 63.66 523 ASP A CA 1
ATOM 4021 C C . ASP A 1 523 ? -11.585 -10.158 7.213 1.00 63.66 523 ASP A C 1
ATOM 4023 O O . ASP A 1 523 ? -10.408 -10.261 7.556 1.00 63.66 523 ASP A O 1
ATOM 4027 N N . GLY A 1 524 ? -12.465 -9.458 7.933 1.00 61.84 524 GLY A N 1
ATOM 4028 C CA . GLY A 1 524 ? -12.101 -8.759 9.165 1.00 61.84 524 GLY A CA 1
ATOM 4029 C C . GLY A 1 524 ? -11.615 -7.322 8.973 1.00 61.84 524 GLY A C 1
ATOM 4030 O O . GLY A 1 524 ? -11.399 -6.646 9.969 1.00 61.84 524 GLY A O 1
ATOM 4031 N N . GLU A 1 525 ? -11.507 -6.788 7.755 1.00 66.12 525 GLU A N 1
ATOM 4032 C CA . GLU A 1 525 ? -11.111 -5.380 7.555 1.00 66.12 525 GLU A CA 1
ATOM 4033 C C . GLU A 1 525 ? -12.098 -4.357 8.137 1.00 66.12 525 GLU A C 1
ATOM 4035 O O . GLU A 1 525 ? -11.693 -3.251 8.497 1.00 66.12 525 GLU A O 1
ATOM 4040 N N . ALA A 1 526 ? -13.380 -4.714 8.238 1.00 72.19 526 ALA A N 1
ATOM 4041 C CA . ALA A 1 526 ? -14.435 -3.835 8.744 1.00 72.19 526 ALA A CA 1
ATOM 4042 C C . ALA A 1 526 ? -15.533 -4.632 9.478 1.00 72.19 526 ALA A C 1
ATOM 4044 O O . ALA A 1 526 ? -16.682 -4.690 9.018 1.00 72.19 526 ALA A O 1
ATOM 4045 N N . PRO A 1 527 ? -15.221 -5.301 10.602 1.00 71.38 527 PRO A N 1
ATOM 4046 C CA . PRO A 1 527 ? -16.157 -6.214 11.230 1.00 71.38 527 PRO A CA 1
ATOM 4047 C C . PRO A 1 527 ? -17.287 -5.451 11.924 1.00 71.38 527 PRO A C 1
ATOM 4049 O O . PRO A 1 527 ? -17.086 -4.406 12.540 1.00 71.38 527 PRO A O 1
ATOM 4052 N N . GLY A 1 528 ? -18.482 -6.029 11.888 1.00 78.50 528 GLY A N 1
ATOM 4053 C CA . GLY A 1 528 ? -19.584 -5.620 12.755 1.00 78.50 528 GLY A CA 1
ATOM 4054 C C . GLY A 1 528 ? -19.618 -6.503 13.993 1.00 78.50 528 GLY A C 1
ATOM 4055 O O . GLY A 1 528 ? -19.413 -7.712 13.886 1.00 78.50 528 GLY A O 1
ATOM 4056 N N . SER A 1 529 ? -19.901 -5.954 15.172 1.00 80.44 529 SER A N 1
ATOM 4057 C CA . SER A 1 529 ? -20.063 -6.780 16.372 1.00 80.44 529 SER A CA 1
ATOM 4058 C C . SER A 1 529 ? -21.173 -6.299 17.293 1.00 80.44 529 SER A C 1
ATOM 4060 O O . SER A 1 529 ? -21.476 -5.111 17.385 1.00 80.44 529 SER A O 1
ATOM 4062 N N . ILE A 1 530 ? -21.798 -7.260 17.971 1.00 85.38 530 ILE A N 1
ATOM 4063 C CA . ILE A 1 530 ? -22.750 -7.029 19.055 1.00 85.38 530 ILE A CA 1
ATOM 4064 C C . ILE A 1 530 ? -22.319 -7.901 20.225 1.00 85.38 530 ILE A C 1
ATOM 4066 O O . ILE A 1 530 ? -22.206 -9.115 20.063 1.00 85.38 530 ILE A O 1
ATOM 4070 N N . GLY A 1 531 ? -22.083 -7.302 21.386 1.00 82.69 531 GLY A N 1
ATOM 4071 C CA . GLY A 1 531 ? -21.666 -7.991 22.602 1.00 82.69 531 GLY A CA 1
ATOM 4072 C C . GLY A 1 531 ? -22.623 -7.735 23.759 1.00 82.69 531 GLY A C 1
ATOM 4073 O O . GLY A 1 531 ? -23.238 -6.675 23.848 1.00 82.69 531 GLY A O 1
ATOM 4074 N N . SER A 1 532 ? -22.737 -8.701 24.664 1.00 85.56 532 SER A N 1
ATOM 4075 C CA . SER A 1 532 ? -23.416 -8.535 25.947 1.00 85.56 532 SER A CA 1
ATOM 4076 C C . SER A 1 532 ? -22.687 -9.303 27.048 1.00 85.56 532 SER A C 1
ATOM 4078 O O . SER A 1 532 ? -22.145 -10.384 26.802 1.00 85.56 532 SER A O 1
ATOM 4080 N N . ALA A 1 533 ? -22.661 -8.748 28.257 1.00 85.19 533 ALA A N 1
ATOM 4081 C CA . ALA A 1 533 ? -22.049 -9.355 29.431 1.00 85.19 533 ALA A CA 1
ATOM 4082 C C . ALA A 1 533 ? -22.867 -9.096 30.702 1.00 85.19 533 ALA A C 1
ATOM 4084 O O . ALA A 1 533 ? -23.523 -8.064 30.840 1.00 85.19 533 ALA A O 1
ATOM 4085 N N . VAL A 1 534 ? -22.801 -10.035 31.645 1.00 90.94 534 VAL A N 1
ATOM 4086 C CA . VAL A 1 534 ? -23.406 -9.952 32.976 1.00 90.94 534 VAL A CA 1
ATOM 4087 C C . VAL A 1 534 ? -22.400 -10.431 34.015 1.00 90.94 534 VAL A C 1
ATOM 4089 O O . VAL A 1 534 ? -21.839 -11.522 33.897 1.00 90.94 534 VAL A O 1
ATOM 4092 N N . LEU A 1 535 ? -22.221 -9.639 35.069 1.00 92.12 535 LEU A N 1
ATOM 4093 C CA . LEU A 1 535 ? -21.374 -9.955 36.211 1.00 92.12 535 LEU A CA 1
ATOM 4094 C C . LEU A 1 535 ? -22.173 -9.796 37.501 1.00 92.12 535 LEU A C 1
ATOM 4096 O O . LEU A 1 535 ? -22.574 -8.696 37.860 1.00 92.12 535 LEU A O 1
ATOM 4100 N N . TRP A 1 536 ? -22.378 -10.887 38.226 1.00 95.50 536 TRP A N 1
ATOM 4101 C CA . TRP A 1 536 ? -23.027 -10.868 39.531 1.00 95.50 536 TRP A CA 1
ATOM 4102 C C . TRP A 1 536 ? -22.043 -11.304 40.603 1.00 95.50 536 TRP A C 1
ATOM 4104 O O . TRP A 1 536 ? -21.511 -12.413 40.554 1.00 95.50 536 TRP A O 1
ATOM 4114 N N . GLN A 1 537 ? -21.812 -10.441 41.584 1.00 95.81 537 GLN A N 1
ATOM 4115 C CA . GLN A 1 537 ? -20.900 -10.701 42.685 1.00 95.81 537 GLN A CA 1
ATOM 4116 C C . GLN A 1 537 ? -21.599 -10.504 44.020 1.00 95.81 537 GLN A C 1
ATOM 4118 O O . GLN A 1 537 ? -22.554 -9.737 44.151 1.00 95.81 537 GLN A O 1
ATOM 4123 N N . GLY A 1 538 ? -21.110 -11.195 45.042 1.00 95.00 538 GLY A N 1
ATOM 4124 C CA . GLY A 1 538 ? -21.612 -10.984 46.385 1.00 95.00 538 GLY A CA 1
ATOM 4125 C C . GLY A 1 538 ? -20.737 -11.574 47.468 1.00 95.00 538 GLY A C 1
ATOM 4126 O O . GLY A 1 538 ? -19.927 -12.472 47.234 1.00 95.00 538 GLY A O 1
ATOM 4127 N N . LYS A 1 539 ? -20.921 -11.056 48.682 1.00 94.12 539 LYS A N 1
ATOM 4128 C CA . LYS A 1 539 ? -20.260 -11.557 49.884 1.00 94.12 539 LYS A CA 1
ATOM 4129 C C . LYS A 1 539 ? -21.256 -11.706 51.026 1.00 94.12 539 LYS A C 1
ATOM 4131 O O . LYS A 1 539 ? -21.968 -10.768 51.368 1.00 94.12 539 LYS A O 1
ATOM 4136 N N . LYS A 1 540 ? -21.259 -12.869 51.680 1.00 90.25 540 LYS A N 1
ATOM 4137 C CA . LYS A 1 540 ? -22.056 -13.126 52.887 1.00 90.25 540 LYS A CA 1
ATOM 4138 C C . LYS A 1 540 ? -21.222 -13.877 53.922 1.00 90.25 540 LYS A C 1
ATOM 4140 O O . LYS A 1 540 ? -20.973 -15.076 53.802 1.00 90.25 540 LYS A O 1
ATOM 4145 N N . GLY A 1 541 ? -20.791 -13.163 54.964 1.00 85.75 541 GLY A N 1
ATOM 4146 C CA . GLY A 1 541 ? -19.871 -13.702 55.969 1.00 85.75 541 GLY A CA 1
ATOM 4147 C C . GLY A 1 541 ? -18.501 -14.039 55.351 1.00 85.75 541 GLY A C 1
ATOM 4148 O O . GLY A 1 541 ? -17.925 -13.169 54.694 1.00 85.75 541 GLY A O 1
ATOM 4149 N N . PRO A 1 542 ? -17.964 -15.261 55.541 1.00 90.56 542 PRO A N 1
ATOM 4150 C CA . PRO A 1 542 ? -16.694 -15.676 54.938 1.00 90.56 542 PRO A CA 1
ATOM 4151 C C . PRO A 1 542 ? -16.814 -16.081 53.458 1.00 90.56 542 PRO A C 1
ATOM 4153 O O . PRO A 1 542 ? -15.793 -16.277 52.807 1.00 90.56 542 PRO A O 1
ATOM 4156 N N . TRP A 1 543 ? -18.031 -16.220 52.922 1.00 86.06 543 TRP A N 1
ATOM 4157 C CA . TRP A 1 543 ? -18.268 -16.679 51.553 1.00 86.06 543 TRP A CA 1
ATOM 4158 C C . TRP A 1 543 ? -18.352 -15.501 50.585 1.00 86.06 543 TRP A C 1
ATOM 4160 O O . TRP A 1 543 ? -19.089 -14.547 50.839 1.00 86.06 543 TRP A O 1
ATOM 4170 N N . ALA A 1 544 ? -17.636 -15.597 49.467 1.00 92.50 544 ALA A N 1
ATOM 4171 C CA . ALA A 1 544 ? -17.751 -14.703 48.321 1.00 92.50 544 ALA A CA 1
ATOM 4172 C C . ALA A 1 544 ? -18.064 -15.524 47.065 1.00 92.50 544 ALA A C 1
ATOM 4174 O O . ALA A 1 544 ? -17.602 -16.660 46.941 1.00 92.50 544 ALA A O 1
ATOM 4175 N N . TRP A 1 545 ? -18.851 -14.962 46.153 1.00 90.50 545 TRP A N 1
ATOM 4176 C CA . TRP A 1 545 ? -19.177 -15.577 44.868 1.00 90.50 545 TRP A CA 1
ATOM 4177 C C . TRP A 1 545 ? -19.091 -14.556 43.735 1.00 90.50 545 TRP A C 1
ATOM 4179 O O . TRP A 1 545 ? -19.246 -13.354 43.951 1.00 90.50 545 TRP A O 1
ATOM 4189 N N . SER A 1 546 ? -18.849 -15.063 42.528 1.00 91.25 546 SER A N 1
ATOM 4190 C CA . SER A 1 546 ? -18.860 -14.308 41.279 1.00 91.25 546 SER A CA 1
ATOM 4191 C C . SER A 1 546 ? -19.400 -15.208 40.171 1.00 91.25 546 SER A C 1
ATOM 4193 O O . SER A 1 546 ? -18.944 -16.343 40.021 1.00 91.25 546 SER A O 1
ATOM 4195 N N . LEU A 1 547 ? -20.380 -14.715 39.421 1.00 84.94 547 LEU A N 1
ATOM 4196 C CA . LEU A 1 547 ? -20.877 -15.300 38.184 1.00 84.94 547 LEU A CA 1
ATOM 4197 C C . LEU A 1 547 ? -20.614 -14.295 37.068 1.00 84.94 547 LEU A C 1
ATOM 4199 O O . LEU A 1 547 ? -21.127 -13.182 37.122 1.00 84.94 547 LEU A O 1
ATOM 4203 N N . ASN A 1 548 ? -19.842 -14.698 36.064 1.00 82.44 548 ASN A N 1
ATOM 4204 C CA . ASN A 1 548 ? -19.577 -13.903 34.873 1.00 82.44 548 ASN A CA 1
ATOM 4205 C C . ASN A 1 548 ? -20.050 -14.684 33.644 1.00 82.44 548 ASN A C 1
ATOM 4207 O O . ASN A 1 548 ? -19.687 -15.850 33.478 1.00 82.44 548 ASN A O 1
ATOM 4211 N N . THR A 1 549 ? -20.868 -14.059 32.805 1.00 75.31 549 THR A N 1
ATOM 4212 C CA . THR A 1 549 ? -21.314 -14.616 31.529 1.00 75.31 549 THR A CA 1
ATOM 4213 C C . THR A 1 549 ? -21.281 -13.538 30.458 1.00 75.31 549 THR A C 1
ATOM 4215 O O . THR A 1 549 ? -21.655 -12.396 30.709 1.00 75.31 549 THR A O 1
ATOM 4218 N N . SER A 1 550 ? -20.835 -13.897 29.260 1.00 79.62 550 SER A N 1
ATOM 4219 C CA . SER A 1 550 ? -20.812 -13.005 28.108 1.00 79.62 550 SER A CA 1
ATOM 4220 C C . SER A 1 550 ? -21.144 -13.766 26.830 1.00 79.62 550 SER A C 1
ATOM 4222 O O . SER A 1 550 ? -21.019 -14.990 26.756 1.00 79.62 550 SER A O 1
ATOM 4224 N N . GLY A 1 551 ? -21.597 -13.032 25.821 1.00 68.62 551 GLY A N 1
ATOM 4225 C CA . GLY A 1 551 ? -21.859 -13.547 24.487 1.00 68.62 551 GLY A CA 1
ATOM 4226 C C . GLY A 1 551 ? -21.701 -12.440 23.456 1.00 68.62 551 GLY A C 1
ATOM 4227 O O . GLY A 1 551 ? -22.010 -11.282 23.731 1.00 68.62 551 GLY A O 1
ATOM 4228 N N . ALA A 1 552 ? -21.220 -12.796 22.269 1.00 73.44 552 ALA A N 1
ATOM 4229 C CA . ALA A 1 552 ? -21.069 -11.860 21.168 1.00 73.44 552 ALA A CA 1
ATOM 4230 C C . ALA A 1 552 ? -21.442 -12.509 19.833 1.00 73.44 552 ALA A C 1
ATOM 4232 O O . ALA A 1 552 ? -21.276 -13.715 19.644 1.00 73.44 552 ALA A O 1
ATOM 4233 N N . ALA A 1 553 ? -21.935 -11.693 18.908 1.00 72.06 553 ALA A N 1
ATOM 4234 C CA . ALA A 1 553 ? -22.087 -12.026 17.502 1.00 72.06 553 ALA A CA 1
ATOM 4235 C C . ALA A 1 553 ? -21.176 -11.102 16.693 1.00 72.06 553 ALA A C 1
ATOM 4237 O O . ALA A 1 553 ? -21.210 -9.886 16.880 1.00 72.06 553 ALA A O 1
ATOM 4238 N N . ILE A 1 554 ? -20.369 -11.684 15.809 1.00 70.38 554 ILE A N 1
ATOM 4239 C CA . ILE A 1 554 ? -19.413 -10.959 14.972 1.00 70.38 554 ILE A CA 1
ATOM 4240 C C . ILE A 1 554 ? -19.745 -11.258 13.514 1.00 70.38 554 ILE A C 1
ATOM 4242 O O . ILE A 1 554 ? -19.948 -12.411 13.132 1.00 70.38 554 ILE A O 1
ATOM 4246 N N . LEU A 1 555 ? -19.818 -10.206 12.711 1.00 74.50 555 LEU A N 1
ATOM 4247 C CA . LEU A 1 555 ? -19.884 -10.257 11.263 1.00 74.50 555 LEU A CA 1
ATOM 4248 C C . LEU A 1 555 ? -18.508 -9.851 10.730 1.00 74.50 555 LEU A C 1
ATOM 4250 O O . LEU A 1 555 ? -18.028 -8.776 11.076 1.00 74.50 555 LEU A O 1
ATOM 4254 N N . ALA A 1 556 ? -17.884 -10.696 9.906 1.00 68.06 556 ALA A N 1
ATOM 4255 C CA . ALA A 1 556 ? -16.526 -10.460 9.401 1.00 68.06 556 ALA A CA 1
ATOM 4256 C C . ALA A 1 556 ? -16.399 -9.163 8.579 1.00 68.06 556 ALA A C 1
ATOM 4258 O O . ALA A 1 556 ? -15.349 -8.528 8.601 1.00 68.06 556 ALA A O 1
ATOM 4259 N N . ASP A 1 557 ? -17.477 -8.759 7.901 1.00 75.50 557 ASP A N 1
ATOM 4260 C CA . ASP A 1 557 ? -17.548 -7.519 7.133 1.00 75.50 557 ASP A CA 1
ATOM 4261 C C . ASP A 1 557 ? -18.947 -6.890 7.233 1.00 75.50 557 ASP A C 1
ATOM 4263 O O . ASP A 1 557 ? -19.950 -7.476 6.818 1.00 75.50 557 ASP A O 1
ATOM 4267 N N . SER A 1 558 ? -19.005 -5.691 7.809 1.00 78.94 558 SER A N 1
ATOM 4268 C CA . SER A 1 558 ? -20.220 -4.892 7.984 1.00 78.94 558 SER A CA 1
ATOM 4269 C C . SER A 1 558 ? -20.483 -3.891 6.853 1.00 78.94 558 SER A C 1
ATOM 4271 O O . SER A 1 558 ? -21.580 -3.331 6.806 1.00 78.94 558 SER A O 1
ATOM 4273 N N . THR A 1 559 ? -19.539 -3.703 5.921 1.00 77.81 559 THR A N 1
ATOM 4274 C CA . THR A 1 559 ? -19.687 -2.798 4.764 1.00 77.81 559 THR A CA 1
ATOM 4275 C C . THR A 1 559 ? -20.632 -3.371 3.709 1.00 77.81 559 THR A C 1
ATOM 4277 O O . THR A 1 559 ? -21.383 -2.635 3.069 1.00 77.81 559 THR A O 1
ATOM 4280 N N . GLY A 1 560 ? -20.615 -4.699 3.539 1.00 73.62 560 GLY A N 1
ATOM 4281 C CA . GLY A 1 560 ? -21.369 -5.410 2.508 1.00 73.62 560 GLY A CA 1
ATOM 4282 C C . GLY A 1 560 ? -20.758 -5.350 1.103 1.00 73.62 560 GLY A C 1
ATOM 4283 O O . GLY A 1 560 ? -21.382 -5.868 0.175 1.00 73.62 560 GLY A O 1
ATOM 4284 N N . TYR A 1 561 ? -19.565 -4.765 0.936 1.00 72.44 561 TYR A N 1
ATOM 4285 C CA . TYR A 1 561 ? -18.870 -4.653 -0.348 1.00 72.44 561 TYR A CA 1
ATOM 4286 C C . TYR A 1 561 ? -17.468 -5.252 -0.251 1.00 72.44 561 TYR A C 1
ATOM 4288 O O . TYR A 1 561 ? -16.585 -4.692 0.389 1.00 72.44 561 TYR A O 1
ATOM 4296 N N . ARG A 1 562 ? -17.246 -6.365 -0.955 1.00 71.19 562 ARG A N 1
ATOM 4297 C CA . ARG A 1 562 ? -15.928 -6.991 -1.063 1.00 71.19 562 ARG A CA 1
ATOM 4298 C C . ARG A 1 562 ? -15.308 -6.689 -2.420 1.00 71.19 562 ARG A C 1
ATOM 4300 O O . ARG A 1 562 ? -15.935 -6.943 -3.450 1.00 71.19 562 ARG A O 1
ATOM 4307 N N . GLU A 1 563 ? -14.090 -6.165 -2.419 1.00 68.00 563 GLU A N 1
ATOM 4308 C CA . GLU A 1 563 ? -13.290 -6.025 -3.628 1.00 68.00 563 GLU A CA 1
ATOM 4309 C C . GLU A 1 563 ? -12.787 -7.398 -4.065 1.00 68.00 563 GLU A C 1
ATOM 4311 O O . GLU A 1 563 ? -12.233 -8.168 -3.280 1.00 68.00 563 GLU A O 1
ATOM 4316 N N . ILE A 1 564 ? -12.986 -7.712 -5.340 1.00 67.00 564 ILE A N 1
ATOM 4317 C CA . ILE A 1 564 ? -12.467 -8.928 -5.954 1.00 67.00 564 ILE A CA 1
ATOM 4318 C C . ILE A 1 564 ? -11.376 -8.487 -6.922 1.00 67.00 564 ILE A C 1
ATOM 4320 O O . ILE A 1 564 ? -11.650 -7.698 -7.818 1.00 67.00 564 ILE A O 1
ATOM 4324 N N . ALA A 1 565 ? -10.160 -9.004 -6.746 1.00 61.50 565 ALA A N 1
ATOM 4325 C CA . ALA A 1 565 ? -9.050 -8.841 -7.688 1.00 61.50 565 ALA A CA 1
ATOM 4326 C C . ALA A 1 565 ? -8.637 -7.385 -8.005 1.00 61.50 565 ALA A C 1
ATOM 4328 O O . ALA A 1 565 ? -8.272 -7.094 -9.138 1.00 61.50 565 ALA A O 1
ATOM 4329 N N . GLY A 1 566 ? -8.671 -6.474 -7.024 1.00 52.81 566 GLY A N 1
ATOM 4330 C CA . GLY A 1 566 ? -8.088 -5.134 -7.191 1.00 52.81 566 GLY A CA 1
ATOM 4331 C C . GLY A 1 566 ? -8.805 -4.249 -8.217 1.00 52.81 566 GLY A C 1
ATOM 4332 O O . GLY A 1 566 ? -8.201 -3.328 -8.755 1.00 52.81 566 GLY A O 1
ATOM 4333 N N . LEU A 1 567 ? -10.081 -4.523 -8.516 1.00 56.53 567 LEU A N 1
ATOM 4334 C CA . LEU A 1 567 ? -10.878 -3.796 -9.515 1.00 56.53 567 LEU A CA 1
ATOM 4335 C C . LEU A 1 567 ? -10.989 -2.277 -9.265 1.00 56.53 567 LEU A C 1
ATOM 4337 O O . LEU A 1 567 ? -11.501 -1.565 -10.129 1.00 56.53 567 LEU A O 1
ATOM 4341 N N . ASN A 1 568 ? -10.535 -1.775 -8.114 1.00 52.34 568 ASN A N 1
ATOM 4342 C CA . ASN A 1 568 ? -10.508 -0.362 -7.760 1.00 52.34 568 ASN A CA 1
ATOM 4343 C C . ASN A 1 568 ? -9.087 0.194 -7.522 1.00 52.34 568 ASN A C 1
ATOM 4345 O O . ASN A 1 568 ? -8.954 1.344 -7.096 1.00 52.34 568 ASN A O 1
ATOM 4349 N N . SER A 1 569 ? -8.013 -0.568 -7.786 1.00 53.47 569 SER A N 1
ATOM 4350 C CA . SER A 1 569 ? -6.654 -0.016 -7.725 1.00 53.47 569 SER A CA 1
ATOM 4351 C C . SER A 1 569 ? -6.507 1.070 -8.795 1.00 53.47 569 SER A C 1
ATOM 4353 O O . SER A 1 569 ? -6.498 0.780 -9.991 1.00 53.47 569 SER A O 1
ATOM 4355 N N . GLY A 1 570 ? -6.465 2.333 -8.365 1.00 58.31 570 GLY A N 1
ATOM 4356 C CA . GLY A 1 570 ? -6.373 3.489 -9.255 1.00 58.31 570 GLY A CA 1
ATOM 4357 C C . GLY A 1 570 ? -5.127 3.450 -10.145 1.00 58.31 570 GLY A C 1
ATOM 4358 O O . GLY A 1 570 ? -4.080 2.940 -9.749 1.00 58.31 570 GLY A O 1
ATOM 4359 N N . GLY A 1 571 ? -5.242 3.999 -11.357 1.00 63.94 571 GLY A N 1
ATOM 4360 C CA . GLY A 1 571 ? -4.121 4.114 -12.293 1.00 63.94 571 GLY A CA 1
ATOM 4361 C C . GLY A 1 571 ? -3.058 5.122 -11.837 1.00 63.94 571 GLY A C 1
ATOM 4362 O O . GLY A 1 571 ? -3.334 6.028 -11.050 1.00 63.94 571 GLY A O 1
ATOM 4363 N N . ALA A 1 572 ? -1.837 4.990 -12.360 1.00 71.94 572 ALA A N 1
ATOM 4364 C CA . ALA A 1 572 ? -0.777 5.979 -12.173 1.00 71.94 572 ALA A CA 1
ATOM 4365 C C . ALA A 1 572 ? -0.969 7.171 -13.130 1.00 71.94 572 ALA A C 1
ATOM 4367 O O . ALA A 1 572 ? -1.208 6.985 -14.322 1.00 71.94 572 ALA A O 1
ATOM 4368 N N . SER A 1 573 ? -0.819 8.400 -12.629 1.00 76.75 573 SER A N 1
ATOM 4369 C CA . SER A 1 573 ? -0.864 9.628 -13.435 1.00 76.75 573 SER A CA 1
ATOM 4370 C C . SER A 1 573 ? 0.512 10.290 -13.499 1.00 76.75 573 SER A C 1
ATOM 4372 O O . SER A 1 573 ? 1.137 10.498 -12.457 1.00 76.75 573 SER A O 1
ATOM 4374 N N . ALA A 1 574 ? 0.961 10.686 -14.691 1.00 74.56 574 ALA A N 1
ATOM 4375 C CA . ALA A 1 574 ? 2.180 11.477 -14.835 1.00 74.56 574 ALA A CA 1
ATOM 4376 C C . ALA A 1 574 ? 1.981 12.886 -14.248 1.00 74.56 574 ALA A C 1
ATOM 4378 O O . ALA A 1 574 ? 1.001 13.567 -14.555 1.00 74.56 574 ALA A O 1
ATOM 4379 N N . ASN A 1 575 ? 2.923 13.348 -13.424 1.00 76.94 575 ASN A N 1
ATOM 4380 C CA . ASN A 1 575 ? 2.919 14.729 -12.946 1.00 76.94 575 ASN A CA 1
ATOM 4381 C C . ASN A 1 575 ? 3.437 15.645 -14.057 1.00 76.94 575 ASN A C 1
ATOM 4383 O O . ASN A 1 575 ? 4.577 15.496 -14.485 1.00 76.94 575 ASN A O 1
ATOM 4387 N N . LEU A 1 576 ? 2.625 16.595 -14.518 1.00 82.69 576 LEU A N 1
ATOM 4388 C CA . LEU A 1 576 ? 3.030 17.560 -15.538 1.00 82.69 576 LEU A CA 1
ATOM 4389 C C . LEU A 1 576 ? 3.734 18.750 -14.873 1.00 82.69 576 LEU A C 1
ATOM 4391 O O . LEU A 1 576 ? 3.115 19.620 -14.254 1.00 82.69 576 LEU A O 1
ATOM 4395 N N . SER A 1 577 ? 5.056 18.791 -14.988 1.00 75.69 577 SER A N 1
ATOM 4396 C CA . SER A 1 577 ? 5.896 19.863 -14.468 1.00 75.69 577 SER A CA 1
ATOM 4397 C C . SER A 1 577 ? 6.989 20.211 -15.470 1.00 75.69 577 SER A C 1
ATOM 4399 O O . SER A 1 577 ? 7.209 19.520 -16.465 1.00 75.69 577 SER A O 1
ATOM 4401 N N . SER A 1 578 ? 7.705 21.293 -15.184 1.00 68.75 578 SER A N 1
ATOM 4402 C CA . SER A 1 578 ? 8.877 21.689 -15.955 1.00 68.75 578 SER A CA 1
ATOM 4403 C C . SER A 1 578 ? 10.027 20.697 -15.861 1.00 68.75 578 SER A C 1
ATOM 4405 O O . SER A 1 578 ? 11.013 20.917 -16.538 1.00 68.75 578 SER A O 1
ATOM 4407 N N . ASP A 1 579 ? 9.941 19.668 -15.012 1.00 68.06 579 ASP A N 1
ATOM 4408 C CA . ASP A 1 579 ? 10.957 18.620 -14.873 1.00 68.06 579 ASP A CA 1
ATOM 4409 C C . ASP A 1 579 ? 10.587 17.329 -15.602 1.00 68.06 579 ASP A C 1
ATOM 4411 O O . ASP A 1 579 ? 11.450 16.481 -15.819 1.00 68.06 579 ASP A O 1
ATOM 4415 N N . THR A 1 580 ? 9.319 17.163 -15.976 1.00 75.88 580 THR A N 1
ATOM 4416 C CA . THR A 1 580 ? 8.805 15.945 -16.612 1.00 75.88 580 THR A CA 1
ATOM 4417 C C . THR A 1 580 ? 8.427 16.154 -18.073 1.00 75.88 580 THR A C 1
ATOM 4419 O O . THR A 1 580 ? 8.402 15.186 -18.828 1.00 75.88 580 THR A O 1
ATOM 4422 N N . VAL A 1 581 ? 8.155 17.393 -18.496 1.00 83.31 581 VAL A N 1
ATOM 4423 C CA . VAL A 1 581 ? 7.732 17.738 -19.861 1.00 83.31 581 VAL A CA 1
ATOM 4424 C C . VAL A 1 581 ? 8.891 18.350 -20.645 1.00 83.31 581 VAL A C 1
ATOM 4426 O O . VAL A 1 581 ? 9.511 19.304 -20.178 1.00 83.31 581 VAL A O 1
ATOM 4429 N N . ARG A 1 582 ? 9.145 17.839 -21.857 1.00 81.88 582 ARG A N 1
ATOM 4430 C CA . ARG A 1 582 ? 10.210 18.290 -22.777 1.00 81.88 582 ARG A CA 1
ATOM 4431 C C . ARG A 1 582 ? 9.784 18.268 -24.241 1.00 81.88 582 ARG A C 1
ATOM 4433 O O . ARG A 1 582 ? 8.843 17.551 -24.592 1.00 81.88 582 ARG A O 1
ATOM 4440 N N . PRO A 1 583 ? 10.515 18.982 -25.118 1.00 86.31 583 PRO A N 1
ATOM 4441 C CA . PRO A 1 583 ? 10.505 18.694 -26.546 1.00 86.31 583 PRO A CA 1
ATOM 4442 C C . PRO A 1 583 ? 10.821 17.215 -26.790 1.00 86.31 583 PRO A C 1
ATOM 4444 O O . PRO A 1 583 ? 11.721 16.661 -26.165 1.00 86.31 583 PRO A O 1
ATOM 4447 N N . SER A 1 584 ? 10.090 16.577 -27.698 1.00 86.50 584 SER A N 1
ATOM 4448 C CA . SER A 1 584 ? 10.351 15.181 -28.053 1.00 86.50 584 SER A CA 1
ATOM 4449 C C . SER A 1 584 ? 11.571 15.061 -28.984 1.00 86.50 584 SER A C 1
ATOM 4451 O O . SER A 1 584 ? 11.784 15.910 -29.864 1.00 86.50 584 SER A O 1
ATOM 4453 N N . ALA A 1 585 ? 12.378 14.007 -28.812 1.00 81.12 585 ALA A N 1
ATOM 4454 C CA . ALA A 1 585 ? 13.349 13.583 -29.821 1.00 81.12 585 ALA A CA 1
ATOM 4455 C C . ALA A 1 585 ? 12.641 13.182 -31.124 1.00 81.12 585 ALA A C 1
ATOM 4457 O O . ALA A 1 585 ? 11.424 13.017 -31.156 1.00 81.12 585 ALA A O 1
ATOM 4458 N N . ALA A 1 586 ? 13.384 13.087 -32.231 1.00 81.00 586 ALA A N 1
ATOM 4459 C CA . ALA A 1 586 ? 12.775 12.646 -33.483 1.00 81.00 586 ALA A CA 1
ATOM 4460 C C . ALA A 1 586 ? 12.207 11.233 -33.311 1.00 81.00 586 ALA A C 1
ATOM 4462 O O . ALA A 1 586 ? 12.995 10.329 -33.029 1.00 81.00 586 ALA A O 1
ATOM 4463 N N . PRO A 1 587 ? 10.884 11.039 -33.470 1.00 77.38 587 PRO A N 1
ATOM 4464 C CA . PRO A 1 587 ? 10.283 9.748 -33.216 1.00 77.38 587 PRO A CA 1
ATOM 4465 C C . PRO A 1 587 ? 10.810 8.768 -34.258 1.00 77.38 587 PRO A C 1
ATOM 4467 O O . PRO A 1 587 ? 10.778 9.021 -35.466 1.00 77.38 587 PRO A O 1
ATOM 4470 N N . GLY A 1 588 ? 11.364 7.662 -33.785 1.00 64.81 588 GLY A N 1
ATOM 4471 C CA . GLY A 1 588 ? 11.985 6.659 -34.618 1.00 64.81 588 GLY A CA 1
ATOM 4472 C C . GLY A 1 588 ? 10.987 6.082 -35.612 1.00 64.81 588 GLY A C 1
ATOM 4473 O O . GLY A 1 588 ? 9.851 5.747 -35.285 1.00 64.81 588 GLY A O 1
ATOM 4474 N N . SER A 1 589 ? 11.447 5.884 -36.848 1.00 49.31 589 SER A N 1
ATOM 4475 C CA . SER A 1 589 ? 10.731 5.080 -37.852 1.00 49.31 589 SER A CA 1
ATOM 4476 C C . SER A 1 589 ? 10.793 3.574 -37.570 1.00 49.31 589 SER A C 1
ATOM 4478 O O . SER A 1 589 ? 10.397 2.777 -38.421 1.00 49.31 589 SER A O 1
ATOM 4480 N N . ILE A 1 590 ? 11.314 3.172 -36.402 1.00 45.41 590 ILE A N 1
ATOM 4481 C CA . ILE A 1 590 ? 11.426 1.771 -36.014 1.00 45.41 590 ILE A CA 1
ATOM 4482 C C . ILE A 1 590 ? 10.003 1.225 -35.941 1.00 45.41 590 ILE A C 1
ATOM 4484 O O . ILE A 1 590 ? 9.229 1.560 -35.045 1.00 45.41 590 ILE A O 1
ATOM 4488 N N . ALA A 1 591 ? 9.655 0.393 -36.921 1.00 40.75 591 ALA A N 1
ATOM 4489 C CA . ALA A 1 591 ? 8.551 -0.533 -36.794 1.00 40.75 591 ALA A CA 1
ATOM 4490 C C . ALA A 1 591 ? 8.890 -1.410 -35.590 1.00 40.75 591 ALA A C 1
ATOM 4492 O O . ALA A 1 591 ? 9.704 -2.326 -35.695 1.00 40.75 591 ALA A O 1
ATOM 4493 N N . SER A 1 592 ? 8.363 -1.064 -34.419 1.00 41.03 592 SER A N 1
ATOM 4494 C CA . SER A 1 592 ? 8.468 -1.962 -33.288 1.00 41.03 592 SER A CA 1
ATOM 4495 C C . SER A 1 592 ? 7.755 -3.257 -33.653 1.00 41.03 592 SER A C 1
ATOM 4497 O O . SER A 1 592 ? 6.747 -3.245 -34.366 1.00 41.03 592 SER A O 1
ATOM 4499 N N . THR A 1 593 ? 8.262 -4.375 -33.146 1.00 41.84 593 THR A N 1
ATOM 4500 C CA . THR A 1 593 ? 7.710 -5.728 -33.321 1.00 41.84 593 THR A CA 1
ATOM 4501 C C . THR A 1 593 ? 6.216 -5.828 -32.939 1.00 41.84 593 THR A C 1
ATOM 4503 O O . THR A 1 593 ? 5.561 -6.815 -33.259 1.00 41.84 593 THR A O 1
ATOM 4506 N N . TYR A 1 594 ? 5.651 -4.792 -32.301 1.00 46.62 594 TYR A N 1
ATOM 4507 C CA . TYR A 1 594 ? 4.288 -4.740 -31.765 1.00 46.62 594 TYR A CA 1
ATOM 4508 C C . TYR A 1 594 ? 3.478 -3.498 -32.194 1.00 46.62 594 TYR A C 1
ATOM 4510 O O . TYR A 1 594 ? 2.429 -3.217 -31.619 1.00 46.62 594 TYR A O 1
ATOM 4518 N N . SER A 1 595 ? 3.930 -2.748 -33.206 1.00 43.91 595 SER A N 1
ATOM 4519 C CA . SER A 1 595 ? 3.188 -1.603 -33.753 1.00 43.91 595 SER A CA 1
ATOM 4520 C C . SER A 1 595 ? 2.086 -2.046 -34.728 1.00 43.91 595 SER A C 1
ATOM 4522 O O . SER A 1 595 ? 2.328 -2.849 -35.629 1.00 43.91 595 SER A O 1
ATOM 4524 N N . ASN A 1 596 ? 0.880 -1.477 -34.604 1.00 42.72 596 ASN A N 1
ATOM 4525 C CA . ASN A 1 596 ? -0.160 -1.588 -35.638 1.00 42.72 596 ASN A CA 1
ATOM 4526 C C . ASN A 1 596 ? -0.083 -0.477 -36.704 1.00 42.72 596 ASN A C 1
ATOM 4528 O O . ASN A 1 596 ? -0.814 -0.548 -37.692 1.00 42.72 596 ASN A O 1
ATOM 4532 N N . SER A 1 597 ? 0.796 0.515 -36.519 1.00 49.19 597 SER A N 1
ATOM 4533 C CA . SER A 1 597 ? 0.902 1.708 -37.360 1.00 49.19 597 SER A CA 1
ATOM 4534 C C . SER A 1 597 ? 2.349 2.210 -37.414 1.00 49.19 597 SER A C 1
ATOM 4536 O O . SER A 1 597 ? 2.860 2.806 -36.464 1.00 49.19 597 SER A O 1
ATOM 4538 N N . ALA A 1 598 ? 3.031 1.993 -38.541 1.00 56.16 598 ALA A N 1
ATOM 4539 C CA . ALA A 1 598 ? 4.280 2.696 -38.830 1.00 56.16 598 ALA A CA 1
ATOM 4540 C C . ALA A 1 598 ? 3.988 4.187 -39.073 1.00 56.16 598 ALA A C 1
ATOM 4542 O O . ALA A 1 598 ? 2.942 4.527 -39.635 1.00 56.16 598 ALA A O 1
ATOM 4543 N N . LEU A 1 599 ? 4.907 5.076 -38.676 1.00 63.56 599 LEU A N 1
ATOM 4544 C CA . LEU A 1 599 ? 4.791 6.492 -39.023 1.00 63.56 599 LEU A CA 1
ATOM 4545 C C . LEU A 1 599 ? 4.691 6.647 -40.557 1.00 63.56 599 LEU A C 1
ATOM 4547 O O . LEU A 1 599 ? 5.376 5.937 -41.296 1.00 63.56 599 LEU A O 1
ATOM 4551 N N . PRO A 1 600 ? 3.848 7.566 -41.058 1.00 60.00 600 PRO A N 1
ATOM 4552 C CA . PRO A 1 600 ? 3.511 7.674 -42.477 1.00 60.00 600 PRO A CA 1
ATOM 4553 C C . PRO A 1 600 ? 4.662 8.256 -43.308 1.00 60.00 600 PRO A C 1
ATOM 4555 O O . PRO A 1 600 ? 4.645 8.165 -44.532 1.00 60.00 600 PRO A O 1
ATOM 4558 N N . PHE A 1 601 ? 5.660 8.838 -42.641 1.00 64.19 601 PHE A N 1
ATOM 4559 C CA . PHE A 1 601 ? 6.904 9.335 -43.210 1.00 64.19 601 PHE A CA 1
ATOM 4560 C C . PHE A 1 601 ? 8.039 9.159 -42.191 1.00 64.19 601 PHE A C 1
ATOM 4562 O O . PHE A 1 601 ? 7.801 8.991 -40.992 1.00 64.19 601 PHE A O 1
ATOM 4569 N N . SER A 1 602 ? 9.288 9.205 -42.657 1.00 73.19 602 SER A N 1
ATOM 4570 C CA . SER A 1 602 ? 10.459 9.185 -41.777 1.00 73.19 602 SER A CA 1
ATOM 4571 C C . SER A 1 602 ? 10.557 10.506 -41.014 1.00 73.19 602 SER A C 1
ATOM 4573 O O . SER A 1 602 ? 11.006 11.518 -41.557 1.00 73.19 602 SER A O 1
ATOM 4575 N N . ALA A 1 603 ? 10.121 10.509 -39.756 1.00 77.56 603 ALA A N 1
ATOM 4576 C CA . ALA A 1 603 ? 10.361 11.624 -38.857 1.00 77.56 603 ALA A CA 1
ATOM 4577 C C . ALA A 1 603 ? 11.853 11.674 -38.493 1.00 77.56 603 ALA A C 1
ATOM 4579 O O . ALA A 1 603 ? 12.474 10.683 -38.115 1.00 77.56 603 ALA A O 1
ATOM 4580 N N . THR A 1 604 ? 12.448 12.841 -38.686 1.00 79.81 604 THR A N 1
ATOM 4581 C CA . THR A 1 604 ? 13.861 13.137 -38.458 1.00 79.81 604 THR A CA 1
ATOM 4582 C C . THR A 1 604 ? 13.967 14.527 -37.847 1.00 79.81 604 THR A C 1
ATOM 4584 O O . THR A 1 604 ? 13.016 15.304 -37.839 1.00 79.81 604 THR A O 1
ATOM 4587 N N . GLN A 1 605 ? 15.137 14.915 -37.371 1.00 78.75 605 GLN A N 1
ATOM 4588 C CA . GLN A 1 605 ? 15.311 16.286 -36.882 1.00 78.75 605 GLN A CA 1
ATOM 4589 C C . GLN A 1 605 ? 15.217 17.330 -38.000 1.00 78.75 605 GLN A C 1
ATOM 4591 O O . GLN A 1 605 ? 14.826 18.464 -37.741 1.00 78.75 605 GLN A O 1
ATOM 4596 N N . LEU A 1 606 ? 15.504 16.928 -39.244 1.00 81.56 606 LEU A N 1
ATOM 4597 C CA . LEU A 1 606 ? 15.481 17.791 -40.429 1.00 81.56 606 LEU A CA 1
ATOM 4598 C C . LEU A 1 606 ? 14.066 18.133 -40.924 1.00 81.56 606 LEU A C 1
ATOM 4600 O O . LEU A 1 606 ? 13.906 19.004 -41.775 1.00 81.56 606 LEU A O 1
ATOM 4604 N N . ASN A 1 607 ? 13.036 17.439 -40.435 1.00 86.31 607 ASN A N 1
ATOM 4605 C CA . ASN A 1 607 ? 11.636 17.752 -40.734 1.00 86.31 607 ASN A CA 1
ATOM 4606 C C . ASN A 1 607 ? 10.818 18.042 -39.470 1.00 86.31 607 ASN A C 1
ATOM 4608 O O . ASN A 1 607 ? 9.597 17.897 -39.468 1.00 86.31 607 ASN A O 1
ATOM 4612 N N . ARG A 1 608 ? 11.469 18.500 -38.395 1.00 86.69 608 ARG A N 1
ATOM 4613 C CA . ARG A 1 608 ? 10.758 19.037 -37.231 1.00 86.69 608 ARG A CA 1
ATOM 4614 C C . ARG A 1 608 ? 10.123 20.395 -37.576 1.00 86.69 608 ARG A C 1
ATOM 4616 O O . ARG A 1 608 ? 10.774 21.297 -38.118 1.00 86.69 608 ARG A O 1
ATOM 4623 N N . GLY A 1 609 ? 8.842 20.556 -37.259 1.00 88.62 609 GLY A N 1
ATOM 4624 C CA . GLY A 1 609 ? 8.125 21.831 -37.325 1.00 88.62 609 GLY A CA 1
ATOM 4625 C C . GLY A 1 609 ? 8.636 22.831 -36.283 1.00 88.62 609 GLY A C 1
ATOM 4626 O O . GLY A 1 609 ? 9.171 22.445 -35.245 1.00 88.62 609 GLY A O 1
ATOM 4627 N N . ALA A 1 610 ? 8.476 24.130 -36.543 1.00 88.75 610 ALA A N 1
ATOM 4628 C CA . ALA A 1 610 ? 8.799 25.149 -35.544 1.00 88.75 610 ALA A CA 1
ATOM 4629 C C . ALA A 1 610 ? 7.730 25.108 -34.443 1.00 88.75 610 ALA A C 1
ATOM 4631 O O . ALA A 1 610 ? 6.552 25.332 -34.733 1.00 88.75 610 ALA A O 1
ATOM 4632 N N . MET A 1 611 ? 8.116 24.786 -33.206 1.00 89.00 611 MET A N 1
ATOM 4633 C CA . MET A 1 611 ? 7.192 24.758 -32.069 1.00 89.00 611 MET A CA 1
ATOM 4634 C C . MET A 1 611 ? 7.115 26.128 -31.407 1.00 89.00 611 MET A C 1
ATOM 4636 O O . MET A 1 611 ? 8.110 26.637 -30.896 1.00 89.00 611 MET A O 1
ATOM 4640 N N . ILE A 1 612 ? 5.923 26.706 -31.387 1.00 87.88 612 ILE A N 1
ATOM 4641 C CA . ILE A 1 612 ? 5.651 28.021 -30.817 1.00 87.88 612 ILE A CA 1
ATOM 4642 C C . ILE A 1 612 ? 5.655 27.914 -29.288 1.00 87.88 612 ILE A C 1
ATOM 4644 O O . ILE A 1 612 ? 5.074 26.992 -28.714 1.00 87.88 612 ILE A O 1
ATOM 4648 N N . TYR A 1 613 ? 6.321 28.863 -28.626 1.00 87.38 613 TYR A N 1
ATOM 4649 C CA . TYR A 1 613 ? 6.309 28.987 -27.170 1.00 87.38 613 TYR A CA 1
ATOM 4650 C C . TYR A 1 613 ? 5.445 30.171 -26.733 1.00 87.38 613 TYR A C 1
ATOM 4652 O O . TYR A 1 613 ? 5.611 31.286 -27.237 1.00 87.38 613 TYR A O 1
ATOM 4660 N N . ARG A 1 614 ? 4.570 29.943 -25.752 1.00 86.19 614 ARG A N 1
ATOM 4661 C CA . ARG A 1 614 ? 3.801 30.987 -25.067 1.00 86.19 614 ARG A CA 1
ATOM 4662 C C . ARG A 1 614 ? 4.091 30.946 -23.583 1.00 86.19 614 ARG A C 1
ATOM 4664 O O . ARG A 1 614 ? 4.027 29.887 -22.963 1.00 86.19 614 ARG A O 1
ATOM 4671 N N . ASP A 1 615 ? 4.371 32.115 -23.025 1.00 80.94 615 ASP A N 1
ATOM 4672 C CA . ASP A 1 615 ? 4.637 32.235 -21.603 1.00 80.94 615 ASP A CA 1
ATOM 4673 C C . ASP A 1 615 ? 3.337 32.472 -20.830 1.00 80.94 615 ASP A C 1
ATOM 4675 O O . ASP A 1 615 ? 2.713 33.529 -20.938 1.00 80.94 615 ASP A O 1
ATOM 4679 N N . TYR A 1 616 ? 2.920 31.460 -20.072 1.00 80.31 616 TYR A N 1
ATOM 4680 C CA . TYR A 1 616 ? 1.813 31.560 -19.120 1.00 80.31 616 TYR A CA 1
ATOM 4681 C C . TYR A 1 616 ? 2.304 31.822 -17.698 1.00 80.31 616 TYR A C 1
ATOM 4683 O O . TYR A 1 616 ? 1.482 31.961 -16.790 1.00 80.31 616 TYR A O 1
ATOM 4691 N N . TRP A 1 617 ? 3.615 31.876 -17.472 1.00 75.06 617 TRP A N 1
ATOM 4692 C CA . TRP A 1 617 ? 4.146 32.185 -16.160 1.00 75.06 617 TRP A CA 1
ATOM 4693 C C . TRP A 1 617 ? 4.029 33.678 -15.884 1.00 75.06 617 TRP A C 1
ATOM 4695 O O . TRP A 1 617 ? 4.257 34.536 -16.732 1.00 75.06 617 TRP A O 1
ATOM 4705 N N . SER A 1 618 ? 3.650 33.994 -14.656 1.00 71.31 618 SER A N 1
ATOM 4706 C CA . SER A 1 618 ? 3.602 35.360 -14.159 1.00 71.31 618 SER A CA 1
ATOM 4707 C C . SER A 1 618 ? 4.149 35.382 -12.746 1.00 71.31 618 SER A C 1
ATOM 4709 O O . SER A 1 618 ? 3.892 34.473 -11.963 1.00 71.31 618 SER A O 1
ATOM 4711 N N . THR A 1 619 ? 4.899 36.418 -12.403 1.00 64.75 619 THR A N 1
ATOM 4712 C CA . THR A 1 619 ? 5.357 36.616 -11.029 1.00 64.75 619 THR A CA 1
ATOM 4713 C C . THR A 1 619 ? 4.443 37.631 -10.371 1.00 64.75 619 THR A C 1
ATOM 4715 O O . THR A 1 619 ? 4.275 38.737 -10.887 1.00 64.75 619 THR A O 1
ATOM 4718 N N . ASP A 1 620 ? 3.846 37.264 -9.240 1.00 58.72 620 ASP A N 1
ATOM 4719 C CA . ASP A 1 620 ? 3.116 38.214 -8.411 1.00 58.72 620 ASP A CA 1
ATOM 4720 C C . ASP A 1 620 ? 4.095 39.313 -7.955 1.00 58.72 620 ASP A C 1
ATOM 4722 O O . ASP A 1 620 ? 5.071 39.020 -7.257 1.00 58.72 620 ASP A O 1
ATOM 4726 N N . PRO A 1 621 ? 3.861 40.579 -8.337 1.00 52.78 621 PRO A N 1
ATOM 4727 C CA . PRO A 1 621 ? 4.788 41.668 -8.058 1.00 52.78 621 PRO A CA 1
ATOM 4728 C C . PRO A 1 621 ? 4.918 42.010 -6.564 1.00 52.78 621 PRO A C 1
ATOM 4730 O O . PRO A 1 621 ? 5.839 42.739 -6.200 1.00 52.78 621 PRO A O 1
ATOM 4733 N N . LEU A 1 622 ? 4.015 41.528 -5.702 1.00 49.31 622 LEU A N 1
ATOM 4734 C CA . LEU A 1 622 ? 4.027 41.763 -4.255 1.00 49.31 622 LEU A CA 1
ATOM 4735 C C . LEU A 1 622 ? 4.625 40.591 -3.474 1.00 49.31 622 LEU A C 1
ATOM 4737 O O . LEU A 1 622 ? 5.376 40.819 -2.526 1.00 49.31 622 LEU A O 1
ATOM 4741 N N . SER A 1 623 ? 4.283 39.356 -3.847 1.00 49.44 623 SER A N 1
ATOM 4742 C CA . SER A 1 623 ? 4.743 38.156 -3.133 1.00 49.44 623 SER A CA 1
ATOM 4743 C C . SER A 1 623 ? 5.988 37.509 -3.745 1.00 49.44 623 SER A C 1
ATOM 4745 O O . SER A 1 623 ? 6.594 36.654 -3.111 1.00 49.44 623 SER A O 1
ATOM 4747 N N . GLY A 1 624 ? 6.370 37.879 -4.973 1.00 52.03 624 GLY A N 1
ATOM 4748 C CA . GLY A 1 624 ? 7.426 37.191 -5.724 1.00 52.03 624 GLY A CA 1
ATOM 4749 C C . GLY A 1 624 ? 7.036 35.771 -6.154 1.00 52.03 624 GLY A C 1
ATOM 4750 O O . GLY A 1 624 ? 7.848 35.059 -6.741 1.00 52.03 624 GLY A O 1
ATOM 4751 N N . THR A 1 625 ? 5.795 35.352 -5.882 1.00 52.66 625 THR A N 1
ATOM 4752 C CA . THR A 1 625 ? 5.308 34.008 -6.193 1.00 52.66 625 THR A CA 1
ATOM 4753 C C . THR A 1 625 ? 5.153 33.851 -7.696 1.00 52.66 625 THR A C 1
ATOM 4755 O O . THR A 1 625 ? 4.461 34.636 -8.347 1.00 52.66 625 THR A O 1
ATOM 4758 N N . VAL A 1 626 ? 5.768 32.808 -8.244 1.00 59.97 626 VAL A N 1
ATOM 4759 C CA . VAL A 1 626 ? 5.592 32.420 -9.642 1.00 59.97 626 VAL A CA 1
ATOM 4760 C C . VAL A 1 626 ? 4.284 31.640 -9.774 1.00 59.97 626 VAL A C 1
ATOM 4762 O O . VAL A 1 626 ? 4.124 30.558 -9.211 1.00 59.97 626 VAL A O 1
ATOM 4765 N N . ASN A 1 627 ? 3.342 32.200 -10.522 1.00 69.31 627 ASN A N 1
ATOM 4766 C CA . ASN A 1 627 ? 2.024 31.646 -10.789 1.00 69.31 627 ASN A CA 1
ATOM 4767 C C . ASN A 1 627 ? 1.917 31.216 -12.251 1.00 69.31 627 ASN A C 1
ATOM 4769 O O . ASN A 1 627 ? 2.295 31.957 -13.160 1.00 69.31 627 ASN A O 1
ATOM 4773 N N . LEU A 1 628 ? 1.344 30.034 -12.471 1.00 77.62 628 LEU A N 1
ATOM 4774 C CA . LEU A 1 628 ? 0.990 29.566 -13.804 1.00 77.62 628 LEU A CA 1
ATOM 4775 C C . LEU A 1 628 ? -0.407 30.078 -14.169 1.00 77.62 628 LEU A C 1
ATOM 4777 O O . LEU A 1 628 ? -1.362 29.857 -13.428 1.00 77.62 628 LEU A O 1
ATOM 4781 N N . GLY A 1 629 ? -0.525 30.767 -15.297 1.00 76.12 629 GLY A N 1
ATOM 4782 C CA . GLY A 1 629 ? -1.784 31.290 -15.811 1.00 76.12 629 GLY A CA 1
ATOM 4783 C C . GLY A 1 629 ? -2.661 30.217 -16.457 1.00 76.12 629 GLY A C 1
ATOM 4784 O O . GLY A 1 629 ? -2.187 29.170 -16.903 1.00 76.12 629 GLY A O 1
ATOM 4785 N N . THR A 1 630 ? -3.960 30.501 -16.539 1.00 78.50 630 THR A N 1
ATOM 4786 C CA . THR A 1 630 ? -4.925 29.665 -17.258 1.00 78.50 630 THR A CA 1
ATOM 4787 C C . THR A 1 630 ? -4.828 29.860 -18.766 1.00 78.50 630 THR A C 1
ATOM 4789 O O . THR A 1 630 ? -4.668 30.977 -19.274 1.00 78.50 630 THR A O 1
ATOM 4792 N N . GLY A 1 631 ? -4.949 28.742 -19.478 1.00 72.94 631 GLY A N 1
ATOM 4793 C CA . GLY A 1 631 ? -5.184 28.705 -20.912 1.00 72.94 631 GLY A CA 1
ATOM 4794 C C . GLY A 1 631 ? -6.546 29.257 -21.308 1.00 72.94 631 GLY A C 1
ATOM 4795 O O . GLY A 1 631 ? -7.457 29.375 -20.489 1.00 72.94 631 GLY A O 1
ATOM 4796 N N . GLY A 1 632 ? -6.682 29.555 -22.597 1.00 71.50 632 GLY A N 1
ATOM 4797 C CA . GLY A 1 632 ? -7.982 29.623 -23.260 1.00 71.50 632 GLY A CA 1
ATOM 4798 C C . GLY A 1 632 ? -8.188 28.378 -24.121 1.00 71.50 632 GLY A C 1
ATOM 4799 O O . GLY A 1 632 ? -7.244 27.611 -24.322 1.00 71.50 632 GLY A O 1
ATOM 4800 N N . SER A 1 633 ? -9.400 28.180 -24.646 1.00 70.06 633 SER A N 1
ATOM 4801 C CA . SER A 1 633 ? -9.619 27.163 -25.681 1.00 70.06 633 SER A CA 1
ATOM 4802 C C . SER A 1 633 ? -8.694 27.429 -26.878 1.00 70.06 633 SER A C 1
ATOM 4804 O O . SER A 1 633 ? -8.439 28.603 -27.170 1.00 70.06 633 SER A O 1
ATOM 4806 N N . PRO A 1 634 ? -8.204 26.398 -27.591 1.00 68.62 634 PRO A N 1
ATOM 4807 C CA . PRO A 1 634 ? -7.370 26.613 -28.773 1.00 68.62 634 PRO A CA 1
ATOM 4808 C C . PRO A 1 634 ? -8.058 27.566 -29.770 1.00 68.62 634 PRO A C 1
ATOM 4810 O O . PRO A 1 634 ? -9.228 27.366 -30.092 1.00 68.62 634 PRO A O 1
ATOM 4813 N N . GLY A 1 635 ? -7.370 28.622 -30.222 1.00 63.41 635 GLY A N 1
ATOM 4814 C CA . GLY A 1 635 ? -7.942 29.681 -31.069 1.00 63.41 635 GLY A CA 1
ATOM 4815 C C . GLY A 1 635 ? -8.543 30.876 -30.311 1.00 63.41 635 GLY A C 1
ATOM 4816 O O . GLY A 1 635 ? -8.946 31.858 -30.935 1.00 63.41 635 GLY A O 1
ATOM 4817 N N . ASN A 1 636 ? -8.594 30.825 -28.977 1.00 68.31 636 ASN A N 1
ATOM 4818 C CA . ASN A 1 636 ? -8.997 31.922 -28.091 1.00 68.31 636 ASN A CA 1
ATOM 4819 C C . ASN A 1 636 ? -8.027 32.015 -26.902 1.00 68.31 636 ASN A C 1
ATOM 4821 O O . ASN A 1 636 ? -8.426 31.947 -25.736 1.00 68.31 636 ASN A O 1
ATOM 4825 N N . GLU A 1 637 ? -6.727 32.080 -27.203 1.00 69.00 637 GLU A N 1
ATOM 4826 C CA . GLU A 1 637 ? -5.684 32.111 -26.180 1.00 69.00 637 GLU A CA 1
ATOM 4827 C C . GLU A 1 637 ? -5.774 33.369 -25.300 1.00 69.00 637 GLU A C 1
ATOM 4829 O O . GLU A 1 637 ? -6.245 34.427 -25.719 1.00 69.00 637 GLU A O 1
ATOM 4834 N N . ASN A 1 638 ? -5.266 33.268 -24.067 1.00 67.44 638 ASN A N 1
ATOM 4835 C CA . ASN A 1 638 ? -5.131 34.412 -23.172 1.00 67.44 638 ASN A CA 1
ATOM 4836 C C . ASN A 1 638 ? -4.340 35.535 -23.880 1.00 67.44 638 ASN A C 1
ATOM 4838 O O . ASN A 1 638 ? -3.172 35.319 -24.211 1.00 67.44 638 ASN A O 1
ATOM 4842 N N . PRO A 1 639 ? -4.917 36.736 -24.077 1.00 57.88 639 PRO A N 1
ATOM 4843 C CA . PRO A 1 639 ? -4.272 37.815 -24.827 1.00 57.88 639 PRO A CA 1
ATOM 4844 C C . PRO A 1 639 ? -2.977 38.323 -24.174 1.00 57.88 639 PRO A C 1
ATOM 4846 O O . PRO A 1 639 ? -2.189 38.999 -24.829 1.00 57.88 639 PRO A O 1
ATOM 4849 N N . ASN A 1 640 ? -2.738 37.990 -22.901 1.00 60.06 640 ASN A N 1
ATOM 4850 C CA . ASN A 1 640 ? -1.508 38.335 -22.192 1.00 60.06 640 ASN A CA 1
ATOM 4851 C C . ASN A 1 640 ? -0.363 37.327 -22.429 1.00 60.06 640 ASN A C 1
ATOM 4853 O O . ASN A 1 640 ? 0.787 37.662 -22.163 1.00 60.06 640 ASN A O 1
ATOM 4857 N N . ALA A 1 641 ? -0.645 36.130 -22.962 1.00 71.31 641 ALA A N 1
ATOM 4858 C CA . ALA A 1 641 ? 0.352 35.108 -23.298 1.00 71.31 641 ALA A CA 1
ATOM 4859 C C . ALA A 1 641 ? 0.764 35.236 -24.779 1.00 71.31 641 ALA A C 1
ATOM 4861 O O . ALA A 1 641 ? 0.304 34.498 -25.658 1.00 71.31 641 ALA A O 1
ATOM 4862 N N . THR A 1 642 ? 1.600 36.239 -25.069 1.00 76.38 642 THR A N 1
ATOM 4863 C CA . THR A 1 642 ? 2.061 36.534 -26.439 1.00 76.38 642 THR A CA 1
ATOM 4864 C C . THR A 1 642 ? 3.041 35.451 -26.921 1.00 76.38 642 THR A C 1
ATOM 4866 O O . THR A 1 642 ? 3.965 35.119 -26.174 1.00 76.38 642 THR A O 1
ATOM 4869 N N . PRO A 1 643 ? 2.895 34.917 -28.152 1.00 81.94 643 PRO A N 1
ATOM 4870 C CA . PRO A 1 643 ? 3.862 33.977 -28.707 1.00 81.94 643 PRO A CA 1
ATOM 4871 C C . PRO A 1 643 ? 5.252 34.603 -28.800 1.00 81.94 643 PRO A C 1
ATOM 4873 O O . PRO A 1 643 ? 5.420 35.705 -29.334 1.00 81.94 643 PRO A O 1
ATOM 4876 N N . LEU A 1 644 ? 6.256 33.890 -28.298 1.00 83.00 644 LEU A N 1
ATOM 4877 C CA . LEU A 1 644 ? 7.648 34.303 -28.399 1.00 83.00 644 LEU A CA 1
ATOM 4878 C C . LEU A 1 644 ? 8.261 33.816 -29.724 1.00 83.00 644 LEU A C 1
ATOM 4880 O O . LEU A 1 644 ? 7.881 32.763 -30.238 1.00 83.00 644 LEU A O 1
ATOM 4884 N N . PRO A 1 645 ? 9.199 34.581 -30.312 1.00 80.75 645 PRO A N 1
ATOM 4885 C CA . PRO A 1 645 ? 9.740 34.271 -31.628 1.00 80.75 645 PRO A CA 1
ATOM 4886 C C . PRO A 1 645 ? 10.578 32.988 -31.625 1.00 80.75 645 PRO A C 1
ATOM 4888 O O . PRO A 1 645 ? 11.462 32.810 -30.785 1.00 80.75 645 PRO A O 1
ATOM 4891 N N . TYR A 1 646 ? 10.347 32.154 -32.641 1.00 83.69 646 TYR A N 1
ATOM 4892 C CA . TYR A 1 646 ? 11.166 30.990 -32.976 1.00 83.69 646 TYR A CA 1
ATOM 4893 C C . TYR A 1 646 ? 12.312 31.424 -33.907 1.00 83.69 646 TYR A C 1
ATOM 4895 O O . TYR A 1 646 ? 12.115 31.619 -35.107 1.00 83.69 646 TYR A O 1
ATOM 4903 N N . GLY A 1 647 ? 13.506 31.651 -33.357 1.00 80.25 647 GLY A N 1
ATOM 4904 C CA . GLY A 1 647 ? 14.671 32.161 -34.092 1.00 80.25 647 GLY A CA 1
ATOM 4905 C C . GLY A 1 647 ? 15.951 32.102 -33.257 1.00 80.25 647 GLY A C 1
ATOM 4906 O O . GLY A 1 647 ? 15.937 31.529 -32.175 1.00 80.25 647 GLY A O 1
ATOM 4907 N N . SER A 1 648 ? 17.057 32.687 -33.731 1.00 78.00 648 SER A N 1
ATOM 4908 C CA . SER A 1 648 ? 18.335 32.670 -32.997 1.00 78.00 648 SER A CA 1
ATOM 4909 C C . SER A 1 648 ? 18.202 33.294 -31.602 1.00 78.00 648 SER A C 1
ATOM 4911 O O . SER A 1 648 ? 17.900 34.484 -31.486 1.00 78.00 648 SER A O 1
ATOM 4913 N N . ASN A 1 649 ? 18.468 32.510 -30.553 1.00 71.31 649 ASN A N 1
ATOM 4914 C CA . ASN A 1 649 ? 18.226 32.855 -29.143 1.00 71.31 649 ASN A CA 1
ATOM 4915 C C . ASN A 1 649 ? 16.739 33.157 -28.843 1.00 71.31 649 ASN A C 1
ATOM 4917 O O . ASN A 1 649 ? 16.417 34.023 -28.022 1.00 71.31 649 ASN A O 1
ATOM 4921 N N . GLY A 1 650 ? 15.835 32.526 -29.593 1.00 79.88 650 GLY A N 1
ATOM 4922 C CA . GLY A 1 650 ? 14.386 32.548 -29.404 1.00 79.88 650 GLY A CA 1
ATOM 4923 C C . GLY A 1 650 ? 13.907 31.390 -28.532 1.00 79.88 650 GLY A C 1
ATOM 4924 O O . GLY A 1 650 ? 14.724 30.652 -27.992 1.00 79.88 650 GLY A O 1
ATOM 4925 N N . TRP A 1 651 ? 12.592 31.219 -28.409 1.00 83.88 651 TRP A N 1
ATOM 4926 C CA . TRP A 1 651 ? 11.995 30.201 -27.537 1.00 83.88 651 TRP A CA 1
ATOM 4927 C C . TRP A 1 651 ? 11.274 29.120 -28.337 1.00 83.88 651 TRP A C 1
ATOM 4929 O O . TRP A 1 651 ? 10.750 29.382 -29.420 1.00 83.88 651 TRP A O 1
ATOM 4939 N N . THR A 1 652 ? 11.227 27.911 -27.785 1.00 86.12 652 THR A N 1
ATOM 4940 C CA . THR A 1 652 ? 10.547 26.755 -28.383 1.00 86.12 652 THR A CA 1
ATOM 4941 C C . THR A 1 652 ? 9.642 26.062 -27.377 1.00 86.12 652 THR A C 1
ATOM 4943 O O . THR A 1 652 ? 9.967 25.971 -26.195 1.00 86.12 652 THR A O 1
ATOM 4946 N N . GLY A 1 653 ? 8.506 25.561 -27.868 1.00 84.94 653 GLY A N 1
ATOM 4947 C CA . GLY A 1 653 ? 7.612 24.696 -27.101 1.00 84.94 653 GLY A CA 1
ATOM 4948 C C . GLY A 1 653 ? 8.230 23.321 -26.781 1.00 84.94 653 GLY A C 1
ATOM 4949 O O . GLY A 1 653 ? 9.336 23.028 -27.251 1.00 84.94 653 GLY A O 1
ATOM 4950 N N . PRO A 1 654 ? 7.520 22.452 -26.034 1.00 90.12 654 PRO A N 1
ATOM 4951 C CA . PRO A 1 654 ? 6.170 22.649 -25.486 1.00 90.12 654 PRO A CA 1
ATOM 4952 C C . PRO A 1 654 ? 6.110 23.713 -24.377 1.00 90.12 654 PRO A C 1
ATOM 4954 O O . PRO A 1 654 ? 7.130 24.243 -23.956 1.00 90.12 654 PRO A O 1
ATOM 4957 N N . TYR A 1 655 ? 4.919 24.060 -23.901 1.00 85.06 655 TYR A N 1
ATOM 4958 C CA . TYR A 1 655 ? 4.766 24.977 -22.765 1.00 85.06 655 TYR A CA 1
ATOM 4959 C C . TYR A 1 655 ? 3.708 24.483 -21.784 1.00 85.06 655 TYR A C 1
ATOM 4961 O O . TYR A 1 655 ? 2.821 23.708 -22.138 1.00 85.06 655 TYR A O 1
ATOM 4969 N N . LEU A 1 656 ? 3.817 24.923 -20.532 1.00 84.94 656 LEU A N 1
ATOM 4970 C CA . LEU A 1 656 ? 2.858 24.598 -19.482 1.00 84.94 656 LEU A CA 1
ATOM 4971 C C . LEU A 1 656 ? 1.802 25.694 -19.371 1.00 84.94 656 LEU A C 1
ATOM 4973 O O . LEU A 1 656 ? 2.088 26.872 -19.574 1.00 84.94 656 LEU A O 1
ATOM 4977 N N . LEU A 1 657 ? 0.589 25.293 -19.008 1.00 85.25 657 LEU A N 1
ATOM 4978 C CA . LEU A 1 657 ? -0.538 26.176 -18.720 1.00 85.25 657 LEU A CA 1
ATOM 4979 C C . LEU A 1 657 ? -1.498 25.488 -17.742 1.00 85.25 657 LEU A C 1
ATOM 4981 O O . LEU A 1 657 ? -1.472 24.263 -17.610 1.00 85.25 657 LEU A O 1
ATOM 4985 N N . LEU A 1 658 ? -2.341 26.253 -17.049 1.00 82.56 658 LEU A N 1
ATOM 4986 C CA . LEU A 1 658 ? -3.461 25.678 -16.301 1.00 82.56 658 LEU A CA 1
ATOM 4987 C C . LEU A 1 658 ? -4.663 25.437 -17.216 1.00 82.56 658 LEU A C 1
ATOM 4989 O O . LEU A 1 658 ? -4.904 26.188 -18.166 1.00 82.56 658 LEU A O 1
ATOM 4993 N N . GLY A 1 659 ? -5.428 24.398 -16.887 1.00 77.69 659 GLY A N 1
ATOM 4994 C CA . GLY A 1 659 ? -6.697 24.078 -17.522 1.00 77.69 659 GLY A CA 1
ATOM 4995 C C . GLY A 1 659 ? -7.718 25.207 -17.496 1.00 77.69 659 GLY A C 1
ATOM 4996 O O . GLY A 1 659 ? -7.627 26.168 -16.730 1.00 77.69 659 GLY A O 1
ATOM 4997 N N . TRP A 1 660 ? -8.703 25.070 -18.379 1.00 79.62 660 TRP A N 1
ATOM 4998 C CA . TRP A 1 660 ? -9.870 25.937 -18.453 1.00 79.62 660 TRP A CA 1
ATOM 4999 C C . TRP A 1 660 ? -11.153 25.104 -18.410 1.00 79.62 660 TRP A C 1
ATOM 5001 O O . TRP A 1 660 ? -11.151 23.893 -18.653 1.00 79.62 660 TRP A O 1
ATOM 5011 N N . SER A 1 661 ? -12.279 25.778 -18.159 1.00 75.88 661 SER A N 1
ATOM 5012 C CA . SER A 1 661 ? -13.600 25.154 -18.038 1.00 75.88 661 SER A CA 1
ATOM 5013 C C . SER A 1 661 ? 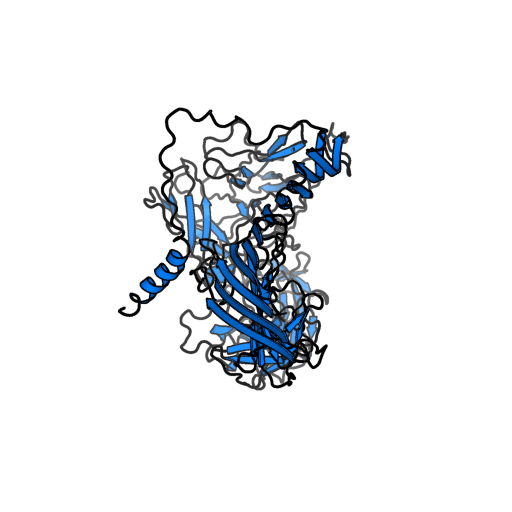-13.664 24.157 -16.868 1.00 75.88 661 SER A C 1
ATOM 5015 O O . SER A 1 661 ? -13.531 24.573 -15.720 1.00 75.88 661 SER A O 1
ATOM 5017 N N . THR A 1 662 ? -13.871 22.862 -17.122 1.00 70.44 662 THR A N 1
ATOM 5018 C CA . THR A 1 662 ? -13.998 21.808 -16.098 1.00 70.44 662 THR A CA 1
ATOM 5019 C C . THR A 1 662 ? -12.662 21.295 -15.558 1.00 70.44 662 THR A C 1
ATOM 5021 O O . THR A 1 662 ? -12.657 20.475 -14.644 1.00 70.44 662 THR A O 1
ATOM 5024 N N . ARG A 1 663 ? -11.536 21.756 -16.112 1.00 69.12 663 ARG A N 1
ATOM 5025 C CA . ARG A 1 663 ? -10.175 21.351 -15.740 1.00 69.12 663 ARG A CA 1
ATOM 5026 C C . ARG A 1 663 ? -9.464 22.503 -15.025 1.00 69.12 663 ARG A C 1
ATOM 5028 O O . ARG A 1 663 ? -9.484 23.627 -15.520 1.00 69.12 663 ARG A O 1
ATOM 5035 N N . THR A 1 664 ? -8.807 22.228 -13.900 1.00 70.44 664 THR A N 1
ATOM 5036 C CA . THR A 1 664 ? -8.027 23.220 -13.120 1.00 70.44 664 THR A CA 1
ATOM 5037 C C . THR A 1 664 ? -6.573 22.807 -12.897 1.00 70.44 664 THR A C 1
ATOM 5039 O O . THR A 1 664 ? -5.825 23.482 -12.195 1.00 70.44 664 THR A O 1
ATOM 5042 N N . ASP A 1 665 ? -6.179 21.669 -13.445 1.00 80.69 665 ASP A N 1
ATOM 5043 C CA . ASP A 1 665 ? -4.858 21.076 -13.325 1.00 80.69 665 ASP A CA 1
ATOM 5044 C C . ASP A 1 665 ? -3.913 21.548 -14.443 1.00 80.69 665 ASP A C 1
ATOM 5046 O O . ASP A 1 665 ? -4.292 22.311 -15.335 1.00 80.69 665 ASP A O 1
ATOM 5050 N N . ARG A 1 666 ? -2.641 21.143 -14.359 1.00 84.50 666 ARG A N 1
ATOM 5051 C CA . ARG A 1 666 ? -1.615 21.517 -15.340 1.00 84.50 666 ARG A CA 1
ATOM 5052 C C . ARG A 1 666 ? -1.817 20.773 -16.654 1.00 84.50 666 ARG A C 1
ATOM 5054 O O . ARG A 1 666 ? -2.223 19.618 -16.669 1.00 84.50 666 ARG A O 1
ATOM 5061 N N . LEU A 1 667 ? -1.481 21.444 -17.746 1.00 87.00 667 LEU A N 1
ATOM 5062 C CA . LEU A 1 667 ? -1.579 20.954 -19.114 1.00 87.00 667 LEU A CA 1
ATOM 5063 C C . LEU A 1 667 ? -0.271 21.179 -19.868 1.00 87.00 667 LEU A C 1
ATOM 5065 O O . LEU A 1 667 ? 0.546 22.013 -19.472 1.00 87.00 667 LEU A O 1
ATOM 5069 N N . VAL A 1 668 ? -0.126 20.476 -20.991 1.00 89.94 668 VAL A N 1
ATOM 5070 C CA . VAL A 1 668 ? 0.949 20.683 -21.967 1.00 89.94 668 VAL A CA 1
ATOM 5071 C C . VAL A 1 668 ? 0.360 21.251 -23.254 1.00 89.94 668 VAL A C 1
ATOM 5073 O O . VAL A 1 668 ? -0.499 20.630 -23.877 1.00 89.94 668 VAL A O 1
ATOM 5076 N N . GLY A 1 669 ? 0.833 22.427 -23.654 1.00 88.94 669 GLY A N 1
ATOM 5077 C CA . GLY A 1 669 ? 0.544 23.035 -24.945 1.00 88.94 669 GLY A CA 1
ATOM 5078 C C . GLY A 1 669 ? 1.563 22.601 -25.996 1.00 88.94 669 GLY A C 1
ATOM 5079 O O . GLY A 1 669 ? 2.771 22.748 -25.796 1.00 88.94 669 GLY A O 1
ATOM 5080 N N . ILE A 1 670 ? 1.066 22.084 -27.122 1.00 90.25 670 ILE A N 1
ATOM 5081 C CA . ILE A 1 670 ? 1.854 21.798 -28.324 1.00 90.25 670 ILE A CA 1
ATOM 5082 C C . ILE A 1 670 ? 1.279 22.655 -29.449 1.00 90.25 670 ILE A C 1
ATOM 5084 O O . ILE A 1 670 ? 0.214 22.359 -29.986 1.00 90.25 670 ILE A O 1
ATOM 5088 N N . GLU A 1 671 ? 1.986 23.725 -29.794 1.00 88.25 671 GLU A N 1
ATOM 5089 C CA . GLU A 1 671 ? 1.614 24.639 -30.872 1.00 88.25 671 GLU A CA 1
ATOM 5090 C C . GLU A 1 671 ? 2.746 24.660 -31.899 1.00 88.25 671 GLU A C 1
ATOM 5092 O O . GLU A 1 671 ? 3.919 24.763 -31.540 1.00 88.25 671 GLU A O 1
ATOM 5097 N N . SER A 1 672 ? 2.425 24.512 -33.183 1.00 87.25 672 SER A N 1
ATOM 5098 C CA . SER A 1 672 ? 3.436 24.477 -34.239 1.00 87.25 672 SER A CA 1
ATOM 5099 C C . SER A 1 672 ? 2.857 24.883 -35.588 1.00 87.25 672 SER A C 1
ATOM 5101 O O . SER A 1 672 ? 1.707 24.574 -35.896 1.00 87.25 672 SER A O 1
ATOM 5103 N N . ASP A 1 673 ? 3.682 25.541 -36.401 1.00 80.56 673 ASP A N 1
ATOM 5104 C CA . ASP A 1 673 ? 3.410 25.775 -37.820 1.00 80.56 673 ASP A CA 1
ATOM 5105 C C . ASP A 1 673 ? 3.903 24.560 -38.629 1.00 80.56 673 ASP A C 1
ATOM 5107 O O . ASP A 1 673 ? 5.074 24.477 -39.015 1.00 80.56 673 ASP A O 1
ATOM 5111 N N . LEU A 1 674 ? 3.030 23.555 -38.773 1.00 84.94 674 LEU A N 1
ATOM 5112 C CA . LEU A 1 674 ? 3.342 22.287 -39.437 1.00 84.94 674 LEU A CA 1
ATOM 5113 C C . LEU A 1 674 ? 3.104 22.365 -40.949 1.00 84.94 674 LEU A C 1
ATOM 5115 O O . LEU A 1 674 ? 1.973 22.514 -41.413 1.00 84.94 674 LEU A O 1
ATOM 5119 N N . GLY A 1 675 ? 4.175 22.174 -41.718 1.00 82.69 675 GLY A N 1
ATOM 5120 C CA . GLY A 1 675 ? 4.113 21.896 -43.151 1.00 82.69 675 GLY A CA 1
ATOM 5121 C C . GLY A 1 675 ? 3.852 20.419 -43.475 1.00 82.69 675 GLY A C 1
ATOM 5122 O O . GLY A 1 675 ? 3.762 19.564 -42.594 1.00 82.69 675 GLY A O 1
ATOM 5123 N N . ALA A 1 676 ? 3.765 20.103 -44.772 1.00 82.06 676 ALA A N 1
ATOM 5124 C CA . ALA A 1 676 ? 3.701 18.717 -45.240 1.00 82.06 676 ALA A CA 1
ATOM 5125 C C . ALA A 1 676 ? 4.961 17.935 -44.822 1.00 82.06 676 ALA A C 1
ATOM 5127 O O . ALA A 1 676 ? 6.066 18.476 -44.874 1.00 82.06 676 ALA A O 1
ATOM 5128 N N . ASP A 1 677 ? 4.782 16.675 -44.413 1.00 82.31 677 ASP A N 1
ATOM 5129 C CA . ASP A 1 677 ? 5.846 15.768 -43.950 1.00 82.31 677 ASP A CA 1
ATOM 5130 C C . ASP A 1 677 ? 6.690 16.311 -42.781 1.00 82.31 677 ASP A C 1
ATOM 5132 O O . ASP A 1 677 ? 7.852 15.927 -42.612 1.00 82.31 677 ASP A O 1
ATOM 5136 N N . GLN A 1 678 ? 6.110 17.204 -41.968 1.00 87.88 678 GLN A N 1
ATOM 5137 C CA . GLN A 1 678 ? 6.710 17.707 -40.734 1.00 87.88 678 GLN A CA 1
ATOM 5138 C C . GLN A 1 678 ? 6.018 17.157 -39.489 1.00 87.88 678 GLN A C 1
ATOM 5140 O O . GLN A 1 678 ? 4.844 16.789 -39.513 1.00 87.88 678 GLN A O 1
ATOM 5145 N N . TRP A 1 679 ? 6.751 17.128 -38.377 1.00 88.88 679 TRP A N 1
ATOM 5146 C CA . TRP A 1 679 ? 6.244 16.675 -37.082 1.00 88.88 679 TRP A CA 1
ATOM 5147 C C . TRP A 1 679 ? 6.614 17.652 -35.959 1.00 88.88 679 TRP A C 1
ATOM 5149 O O . TRP A 1 679 ? 7.624 18.353 -36.029 1.00 88.88 679 TRP A O 1
ATOM 5159 N N . ALA A 1 680 ? 5.801 17.678 -34.908 1.00 90.19 680 ALA A N 1
ATOM 5160 C CA . ALA A 1 680 ? 6.068 18.368 -33.651 1.00 90.19 680 ALA A CA 1
ATOM 5161 C C . ALA A 1 680 ? 5.496 17.523 -32.509 1.00 90.19 680 ALA A C 1
ATOM 5163 O O . ALA A 1 680 ? 4.492 16.835 -32.698 1.00 90.19 680 ALA A O 1
ATOM 5164 N N . GLY A 1 681 ? 6.127 17.554 -31.337 1.00 90.31 681 GLY A N 1
ATOM 5165 C CA . GLY A 1 681 ? 5.706 16.709 -30.228 1.00 90.31 681 GLY A CA 1
ATOM 5166 C C . GLY A 1 681 ? 6.375 17.059 -28.908 1.00 90.31 681 GLY A C 1
ATOM 5167 O O . GLY A 1 681 ? 7.457 17.649 -28.865 1.00 90.31 681 GLY A O 1
ATOM 5168 N N . ALA A 1 682 ? 5.715 16.649 -27.832 1.00 90.94 682 ALA A N 1
ATOM 5169 C CA . ALA A 1 682 ? 6.224 16.706 -26.473 1.00 90.94 682 ALA A CA 1
ATOM 5170 C C . ALA A 1 682 ? 6.424 15.287 -25.940 1.00 90.94 682 ALA A C 1
ATOM 5172 O O . ALA A 1 682 ? 5.695 14.368 -26.310 1.00 90.94 682 ALA A O 1
ATOM 5173 N N . GLN A 1 683 ? 7.392 15.127 -25.051 1.00 88.06 683 GLN A N 1
ATOM 5174 C CA . GLN A 1 683 ? 7.625 13.901 -24.301 1.00 88.06 683 GLN A CA 1
ATOM 5175 C C . GLN A 1 683 ? 7.353 14.178 -22.821 1.00 88.06 683 GLN A C 1
ATOM 5177 O O . GLN A 1 683 ? 7.733 15.230 -22.298 1.00 88.06 683 GLN A O 1
ATOM 5182 N N . VAL A 1 684 ? 6.694 13.224 -22.161 1.00 87.12 684 VAL A N 1
ATOM 5183 C CA . VAL A 1 684 ? 6.405 13.253 -20.724 1.00 87.12 684 VAL A CA 1
ATOM 5184 C C . VAL A 1 684 ? 7.143 12.101 -20.054 1.00 87.12 684 VAL A C 1
ATOM 5186 O O . VAL A 1 684 ? 6.994 10.947 -20.447 1.00 87.12 684 VAL A O 1
ATOM 5189 N N . VAL A 1 685 ? 7.938 12.416 -19.037 1.00 78.94 685 VAL A N 1
ATOM 5190 C CA . VAL A 1 685 ? 8.652 11.441 -18.208 1.00 78.94 685 VAL A CA 1
ATOM 5191 C C . VAL A 1 685 ? 7.821 11.169 -16.960 1.00 78.94 685 VAL A C 1
ATOM 5193 O O . VAL A 1 685 ? 7.576 12.086 -16.181 1.00 78.94 685 VAL A O 1
ATOM 5196 N N . PHE A 1 686 ? 7.385 9.921 -16.767 1.00 73.88 686 PHE A N 1
ATOM 5197 C CA . PHE A 1 686 ? 6.490 9.551 -15.662 1.00 73.88 686 PHE A CA 1
ATOM 5198 C C . PHE A 1 686 ? 7.105 9.817 -14.279 1.00 73.88 686 PHE A C 1
ATOM 5200 O O . PHE A 1 686 ? 6.407 10.334 -13.413 1.00 73.88 686 PHE A O 1
ATOM 5207 N N . ASN A 1 687 ? 8.404 9.542 -14.095 1.00 67.56 687 ASN A N 1
ATOM 5208 C CA . ASN A 1 687 ? 9.184 9.902 -12.907 1.00 67.56 687 ASN A CA 1
ATOM 5209 C C . ASN A 1 687 ? 10.672 10.044 -13.273 1.00 67.56 687 ASN A C 1
ATOM 5211 O O . ASN A 1 687 ? 11.333 9.074 -13.639 1.00 67.56 687 ASN A O 1
ATOM 5215 N N . ARG A 1 688 ? 11.216 11.262 -13.197 1.00 62.28 688 ARG A N 1
ATOM 5216 C CA . ARG A 1 688 ? 12.613 11.535 -13.569 1.00 62.28 688 ARG A CA 1
ATOM 5217 C C . ARG A 1 688 ? 13.587 10.834 -12.609 1.00 62.28 688 ARG A C 1
ATOM 5219 O O . ARG A 1 688 ? 13.462 10.987 -11.398 1.00 62.28 688 ARG A O 1
ATOM 5226 N N . GLY A 1 689 ? 14.567 10.097 -13.141 1.00 54.09 689 GLY A N 1
ATOM 5227 C CA . GLY A 1 689 ? 15.621 9.441 -12.351 1.00 54.09 689 GLY A CA 1
ATOM 5228 C C . GLY A 1 689 ? 15.222 8.155 -11.623 1.00 54.09 689 GLY A C 1
ATOM 5229 O O . GLY A 1 689 ? 16.064 7.580 -10.935 1.00 54.09 689 GLY A O 1
ATOM 5230 N N . LEU A 1 690 ? 13.974 7.690 -11.754 1.00 53.88 690 LEU A N 1
ATOM 5231 C CA . LEU A 1 690 ? 13.489 6.469 -11.109 1.00 53.88 690 LEU A CA 1
ATOM 5232 C C . LEU A 1 690 ? 12.838 5.547 -12.151 1.00 53.88 690 LEU A C 1
ATOM 5234 O O . LEU A 1 690 ? 11.795 5.910 -12.695 1.00 53.88 690 LEU A O 1
ATOM 5238 N N . PRO A 1 691 ? 13.410 4.362 -12.439 1.00 56.25 691 PRO A N 1
ATOM 5239 C CA . PRO A 1 691 ? 12.734 3.379 -13.276 1.00 56.25 691 PRO A CA 1
ATOM 5240 C C . PRO A 1 691 ? 11.445 2.916 -12.585 1.00 56.25 691 PRO A C 1
ATOM 5242 O O . PRO A 1 691 ? 11.454 2.596 -11.394 1.00 56.25 691 PRO A O 1
ATOM 5245 N N . GLN A 1 692 ? 10.338 2.900 -13.327 1.00 64.88 692 GLN A N 1
ATOM 5246 C CA . GLN A 1 692 ? 9.032 2.463 -12.840 1.00 64.88 692 GLN A CA 1
ATOM 5247 C C . GLN A 1 692 ? 8.491 1.374 -13.764 1.00 64.88 692 GLN A C 1
ATOM 5249 O O . GLN A 1 692 ? 8.267 1.635 -14.942 1.00 64.88 692 GLN A O 1
ATOM 5254 N N . ASP A 1 693 ? 8.257 0.187 -13.203 1.00 67.94 693 ASP A N 1
ATOM 5255 C CA . ASP A 1 693 ? 7.585 -0.910 -13.901 1.00 67.94 693 ASP A CA 1
ATOM 5256 C C . ASP A 1 693 ? 6.085 -0.593 -13.989 1.00 67.94 693 ASP A C 1
ATOM 5258 O O . ASP A 1 693 ? 5.377 -0.561 -12.979 1.00 67.94 693 ASP A O 1
ATOM 5262 N N . LEU A 1 694 ? 5.614 -0.315 -15.204 1.00 75.12 694 LEU A N 1
ATOM 5263 C CA . LEU A 1 694 ? 4.213 -0.076 -15.547 1.00 75.12 694 LEU A CA 1
ATOM 5264 C C . LEU A 1 694 ? 3.618 -1.259 -16.332 1.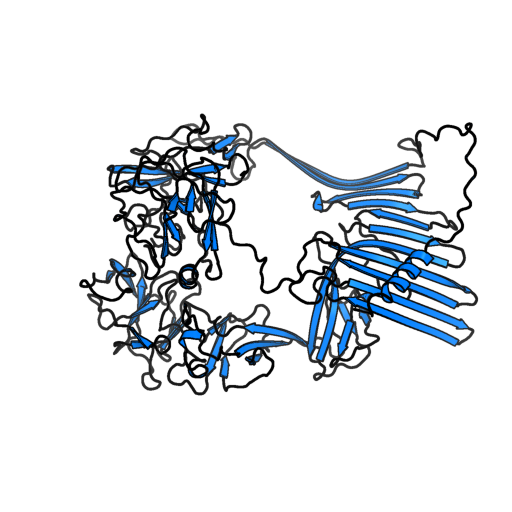00 75.12 694 LEU A C 1
ATOM 5266 O O . LEU A 1 694 ? 2.565 -1.115 -16.955 1.00 75.12 694 LEU A O 1
ATOM 5270 N N . SER A 1 695 ? 4.238 -2.443 -16.292 1.00 71.38 695 SER A N 1
ATOM 5271 C CA . SER A 1 695 ? 3.786 -3.620 -17.050 1.00 71.38 695 SER A CA 1
ATOM 5272 C C . SER A 1 695 ? 2.495 -4.269 -16.552 1.00 71.38 695 SER A C 1
ATOM 5274 O O . SER A 1 695 ? 1.945 -5.140 -17.223 1.00 71.38 695 SER A O 1
ATOM 5276 N N . SER A 1 696 ? 1.960 -3.816 -15.419 1.00 68.94 696 SER A N 1
ATOM 5277 C CA . SER A 1 696 ? 0.603 -4.140 -14.964 1.00 68.94 696 SER A CA 1
ATOM 5278 C C . SER A 1 696 ? -0.475 -3.188 -15.508 1.00 68.94 696 SER A C 1
ATOM 5280 O O . SER A 1 696 ? -1.643 -3.350 -15.174 1.00 68.94 696 SER A O 1
ATOM 5282 N N . THR A 1 697 ? -0.116 -2.187 -16.320 1.00 78.19 697 THR A N 1
ATOM 5283 C CA . THR A 1 697 ? -1.055 -1.162 -16.812 1.00 78.19 697 THR A CA 1
ATOM 5284 C C . THR A 1 697 ? -1.967 -1.717 -17.899 1.00 78.19 697 THR A C 1
ATOM 5286 O O . THR A 1 697 ? -1.503 -1.959 -19.004 1.00 78.19 697 THR A O 1
ATOM 5289 N N . ASP A 1 698 ? -3.269 -1.846 -17.645 1.00 80.88 698 ASP A N 1
ATOM 5290 C CA . ASP A 1 698 ? -4.214 -2.347 -18.656 1.00 80.88 698 ASP A CA 1
ATOM 5291 C C . ASP A 1 698 ? -4.593 -1.321 -19.728 1.00 80.88 698 ASP A C 1
ATOM 5293 O O . ASP A 1 698 ? -4.848 -1.695 -20.869 1.00 80.88 698 ASP A O 1
ATOM 5297 N N . ALA A 1 699 ? -4.588 -0.028 -19.398 1.00 84.56 699 ALA A N 1
ATOM 5298 C CA . ALA A 1 699 ? -4.956 1.025 -20.336 1.00 84.56 699 ALA A CA 1
ATOM 5299 C C . ALA A 1 699 ? -4.230 2.344 -20.053 1.00 84.56 699 ALA A C 1
ATOM 5301 O O . ALA A 1 699 ? -3.933 2.681 -18.907 1.00 84.56 699 ALA A O 1
ATOM 5302 N N . VAL A 1 700 ? -4.023 3.134 -21.106 1.00 85.94 700 VAL A N 1
ATOM 5303 C CA . VAL A 1 700 ? -3.570 4.527 -21.021 1.00 85.94 700 VAL A CA 1
ATOM 5304 C C . VAL A 1 700 ? -4.740 5.449 -21.334 1.00 85.94 700 VAL A C 1
ATOM 5306 O O . VAL A 1 700 ? -5.418 5.277 -22.349 1.00 85.94 700 VAL A O 1
ATOM 5309 N N . ARG A 1 701 ? -4.958 6.453 -20.480 1.00 86.69 701 ARG A N 1
ATOM 5310 C CA . ARG A 1 701 ? -5.975 7.492 -20.679 1.00 86.69 701 ARG A CA 1
ATOM 5311 C C . ARG A 1 701 ? -5.321 8.844 -20.925 1.00 86.69 701 ARG A C 1
ATOM 5313 O O . ARG A 1 701 ? -4.398 9.218 -20.205 1.00 86.69 701 ARG A O 1
ATOM 5320 N N . LEU A 1 702 ? -5.797 9.558 -21.941 1.00 86.62 702 LEU A N 1
ATOM 5321 C CA . LEU A 1 702 ? -5.311 10.876 -22.338 1.00 86.62 702 LEU A CA 1
ATOM 5322 C C . LEU A 1 702 ? -6.486 11.837 -22.504 1.00 86.62 702 LEU A C 1
ATOM 5324 O O . LEU A 1 702 ? -7.373 11.582 -23.313 1.00 86.62 702 LEU A O 1
ATOM 5328 N N . ASP A 1 703 ? -6.437 12.971 -21.811 1.00 86.06 703 ASP A N 1
ATOM 5329 C CA . ASP A 1 703 ? -7.338 14.093 -22.069 1.00 86.06 703 ASP A CA 1
ATOM 5330 C C . ASP A 1 703 ? -6.694 15.037 -23.086 1.00 86.06 703 ASP A C 1
ATOM 5332 O O . ASP A 1 703 ? -5.637 15.619 -22.832 1.00 86.06 703 ASP A O 1
ATOM 5336 N N . ILE A 1 704 ? -7.325 15.196 -24.248 1.00 86.50 704 ILE A N 1
ATOM 5337 C CA . ILE A 1 704 ? -6.808 15.999 -25.361 1.00 86.50 704 ILE A CA 1
ATOM 5338 C C . ILE A 1 704 ? -7.861 17.028 -25.775 1.00 86.50 704 ILE A C 1
ATOM 5340 O O . ILE A 1 704 ? -9.057 16.743 -25.824 1.00 86.50 704 ILE A O 1
ATOM 5344 N N . CYS A 1 705 ? -7.411 18.237 -26.106 1.00 84.69 705 CYS A N 1
ATOM 5345 C CA . CYS A 1 705 ? -8.230 19.256 -26.750 1.00 84.69 705 CYS A CA 1
ATOM 5346 C C . CYS A 1 705 ? -7.564 19.679 -28.064 1.00 84.69 705 CYS A C 1
ATOM 5348 O O . CYS A 1 705 ? -6.379 20.012 -28.083 1.00 84.69 705 CYS A O 1
ATOM 5350 N N . LEU A 1 706 ? -8.323 19.639 -29.161 1.00 85.00 706 LEU A N 1
ATOM 5351 C CA . LEU A 1 706 ? -7.865 20.010 -30.501 1.00 85.00 706 LEU A CA 1
ATOM 5352 C C . LEU A 1 706 ? -8.426 21.386 -30.900 1.00 85.00 706 LEU A C 1
ATOM 5354 O O . LEU A 1 706 ? -9.492 21.771 -30.415 1.00 85.00 706 LEU A O 1
ATOM 5358 N N . PRO A 1 707 ? -7.748 22.133 -31.788 1.00 78.00 707 PRO A N 1
ATOM 5359 C CA . PRO A 1 707 ? -8.303 23.358 -32.351 1.00 78.00 707 PRO A CA 1
ATOM 5360 C C . PRO A 1 707 ? -9.481 23.094 -33.290 1.00 78.00 707 PRO A C 1
ATOM 5362 O O . PRO A 1 707 ? -9.545 22.055 -33.943 1.00 78.00 707 PRO A O 1
ATOM 5365 N N . ASP A 1 708 ? -10.370 24.089 -33.413 1.00 67.56 708 ASP A N 1
ATOM 5366 C CA . ASP A 1 708 ? -11.558 24.054 -34.289 1.00 67.56 708 ASP A CA 1
ATOM 5367 C C . ASP A 1 708 ? -11.219 23.843 -35.776 1.00 67.56 708 ASP A C 1
ATOM 5369 O O . ASP A 1 708 ? -12.076 23.477 -36.580 1.00 67.56 708 ASP A O 1
ATOM 5373 N N . THR A 1 709 ? -9.963 24.083 -36.161 1.00 68.75 709 THR A N 1
ATOM 5374 C CA . THR A 1 709 ? -9.454 23.807 -37.504 1.00 68.75 709 THR A CA 1
ATOM 5375 C C . THR A 1 709 ? -8.074 23.169 -37.418 1.00 68.75 709 THR A C 1
ATOM 5377 O O . THR A 1 709 ? -7.145 23.754 -36.866 1.00 68.75 709 THR A O 1
ATOM 5380 N N . LEU A 1 710 ? -7.941 21.973 -37.991 1.00 75.62 710 LEU A N 1
ATOM 5381 C CA . LEU A 1 710 ? -6.664 21.307 -38.234 1.00 75.62 710 LEU A CA 1
ATOM 5382 C C . LEU A 1 710 ? -6.375 21.304 -39.742 1.00 75.62 710 LEU A C 1
ATOM 5384 O O . LEU A 1 710 ? -7.314 21.184 -40.538 1.00 75.62 710 LEU A O 1
ATOM 5388 N N . PRO A 1 711 ? -5.102 21.407 -40.163 1.00 76.88 711 PRO A N 1
ATOM 5389 C CA . PRO A 1 711 ? -4.730 21.180 -41.552 1.00 76.88 711 PRO A CA 1
ATOM 5390 C C . PRO A 1 711 ? -5.260 19.836 -42.077 1.00 76.88 711 PRO A C 1
ATOM 5392 O O . PRO A 1 711 ? -5.278 18.819 -41.381 1.00 76.88 711 PRO A O 1
ATOM 5395 N N . SER A 1 712 ? -5.697 19.812 -43.337 1.00 74.25 712 SER A N 1
ATOM 5396 C CA . SER A 1 712 ? -6.161 18.574 -43.970 1.00 74.25 712 SER A CA 1
ATOM 5397 C C . SER A 1 712 ? -5.037 17.534 -43.990 1.00 74.25 712 SER A C 1
ATOM 5399 O O . SER A 1 712 ? -3.959 17.804 -44.513 1.00 74.25 712 SER A O 1
ATOM 5401 N N . GLY A 1 713 ? -5.311 16.330 -43.483 1.00 76.69 713 GLY A N 1
ATOM 5402 C CA . GLY A 1 713 ? -4.330 15.242 -43.419 1.00 76.69 713 GLY A CA 1
ATOM 5403 C C . GLY A 1 713 ? -3.439 15.249 -42.172 1.00 76.69 713 GLY A C 1
ATOM 5404 O O . GLY A 1 713 ? -2.526 14.429 -42.101 1.00 76.69 713 GLY A O 1
ATOM 5405 N N . SER A 1 714 ? -3.700 16.123 -41.189 1.00 82.75 714 SER A N 1
ATOM 5406 C CA . SER A 1 714 ? -3.075 16.029 -39.866 1.00 82.75 714 SER A CA 1
ATOM 5407 C C . SER A 1 714 ? -3.321 14.662 -39.228 1.00 82.75 714 SER A C 1
ATOM 5409 O O . SER A 1 714 ? -4.367 14.046 -39.423 1.00 82.75 714 SER A O 1
ATOM 5411 N N . LYS A 1 715 ? -2.348 14.196 -38.444 1.00 83.81 715 LYS A N 1
ATOM 5412 C CA . LYS A 1 715 ? -2.424 12.951 -37.681 1.00 83.81 715 LYS A CA 1
ATOM 5413 C C . LYS A 1 715 ? -1.818 13.154 -36.301 1.00 83.81 715 LYS A C 1
ATOM 5415 O O . LYS A 1 715 ? -0.873 13.926 -36.160 1.00 83.81 715 LYS A O 1
ATOM 5420 N N . VAL A 1 716 ? -2.348 12.446 -35.310 1.00 86.25 716 VAL A N 1
ATOM 5421 C CA . VAL A 1 716 ? -1.851 12.473 -33.932 1.00 86.25 716 VAL A CA 1
ATOM 5422 C C . VAL A 1 716 ? -1.380 11.073 -33.572 1.00 86.25 716 VAL A C 1
ATOM 5424 O O . VAL A 1 716 ? -2.085 10.097 -33.821 1.00 86.25 716 VAL A O 1
ATOM 5427 N N . TYR A 1 717 ? -0.186 10.975 -32.997 1.00 85.75 717 TYR A N 1
ATOM 5428 C CA . TYR A 1 717 ? 0.398 9.710 -32.567 1.00 85.75 717 TYR A CA 1
ATOM 5429 C C . TYR A 1 717 ? 0.723 9.757 -31.083 1.00 85.75 717 TYR A C 1
ATOM 5431 O O . TYR A 1 717 ? 1.151 10.786 -30.564 1.00 85.75 717 TYR A O 1
ATOM 5439 N N . PHE A 1 718 ? 0.548 8.618 -30.427 1.00 86.69 718 PHE A N 1
ATOM 5440 C CA . PHE A 1 718 ? 1.008 8.364 -29.073 1.00 86.69 718 PHE A CA 1
ATOM 5441 C C . PHE A 1 718 ? 2.105 7.302 -29.108 1.00 86.69 718 PHE A C 1
ATOM 5443 O O . PHE A 1 718 ? 1.937 6.270 -29.759 1.00 86.69 718 PHE A O 1
ATOM 5450 N N . GLN A 1 719 ? 3.212 7.556 -28.411 1.00 84.19 719 GLN A N 1
ATOM 5451 C CA . GLN A 1 719 ? 4.308 6.608 -28.237 1.00 84.19 719 GLN A CA 1
ATOM 5452 C C . GLN A 1 719 ? 4.598 6.416 -26.752 1.00 84.19 719 GLN A C 1
ATOM 5454 O O . GLN A 1 719 ? 4.668 7.395 -26.009 1.00 84.19 719 GLN A O 1
ATOM 5459 N N . ALA A 1 720 ? 4.792 5.167 -26.332 1.00 83.94 720 ALA A N 1
ATOM 5460 C CA . ALA A 1 720 ? 5.182 4.840 -24.965 1.00 83.94 720 ALA A CA 1
ATOM 5461 C C . ALA A 1 720 ? 6.159 3.659 -24.915 1.00 83.94 720 ALA A C 1
ATOM 5463 O O . ALA A 1 720 ? 6.150 2.788 -25.787 1.00 83.94 720 ALA A O 1
ATOM 5464 N N . GLY A 1 721 ? 7.013 3.667 -23.889 1.00 78.44 721 GLY A N 1
ATOM 5465 C CA . GLY A 1 721 ? 8.155 2.767 -23.722 1.00 78.44 721 GLY A CA 1
ATOM 5466 C C . GLY A 1 721 ? 9.462 3.551 -23.588 1.00 78.44 721 GLY A C 1
ATOM 5467 O O . GLY A 1 721 ? 9.479 4.668 -23.065 1.00 78.44 721 GLY A O 1
ATOM 5468 N N . THR A 1 722 ? 10.556 2.987 -24.094 1.00 74.38 722 THR A N 1
ATOM 5469 C CA . THR A 1 722 ? 11.873 3.635 -24.146 1.00 74.38 722 THR A CA 1
ATOM 5470 C C . THR A 1 722 ? 11.921 4.654 -25.290 1.00 74.38 722 THR A C 1
ATOM 5472 O O . THR A 1 722 ? 12.407 4.356 -26.379 1.00 74.38 722 THR A O 1
ATOM 5475 N N . VAL A 1 723 ? 11.375 5.849 -25.058 1.00 77.19 723 VAL A N 1
ATOM 5476 C CA . VAL A 1 723 ? 11.442 6.980 -26.000 1.00 77.19 723 VAL A CA 1
ATOM 5477 C C . VAL A 1 723 ? 12.819 7.639 -25.909 1.00 77.19 723 VAL A C 1
ATOM 5479 O O . VAL A 1 723 ? 13.342 7.825 -24.813 1.00 77.19 723 VAL A O 1
ATOM 5482 N N . GLY A 1 724 ? 13.404 7.981 -27.051 1.00 74.44 724 GLY A N 1
ATOM 5483 C CA . GLY A 1 724 ? 14.717 8.590 -27.148 1.00 74.44 724 GLY A CA 1
ATOM 5484 C C . GLY A 1 724 ? 14.775 9.997 -26.560 1.00 74.44 724 GLY A C 1
ATOM 5485 O O . GLY A 1 724 ? 13.809 10.759 -26.593 1.00 74.44 724 GLY A O 1
ATOM 5486 N N . ASP A 1 725 ? 15.955 10.344 -26.061 1.00 74.88 725 ASP A N 1
ATOM 5487 C CA . ASP A 1 725 ? 16.223 11.581 -25.327 1.00 74.88 725 ASP A CA 1
ATOM 5488 C C . ASP A 1 725 ? 17.143 12.541 -26.116 1.00 74.88 725 ASP A C 1
ATOM 5490 O O . ASP A 1 725 ? 17.375 13.677 -25.709 1.00 74.88 725 ASP A O 1
ATOM 5494 N N . ASP A 1 726 ? 17.634 12.123 -27.292 1.00 75.31 726 ASP A N 1
ATOM 5495 C CA . ASP A 1 726 ? 18.473 12.939 -28.182 1.00 75.31 726 ASP A CA 1
ATOM 5496 C C . ASP A 1 726 ? 17.638 13.943 -29.004 1.00 75.31 726 ASP A C 1
ATOM 5498 O O . ASP A 1 726 ? 17.309 13.745 -30.182 1.00 75.31 726 ASP A O 1
ATOM 5502 N N . ILE A 1 727 ? 17.251 15.036 -28.344 1.00 75.44 727 ILE A N 1
ATOM 5503 C CA . ILE A 1 727 ? 16.371 16.070 -28.902 1.00 75.44 727 ILE A CA 1
ATOM 5504 C C . ILE A 1 727 ? 17.005 16.783 -30.109 1.00 75.44 727 ILE A C 1
ATOM 5506 O O . ILE A 1 727 ? 16.268 17.214 -31.001 1.00 75.44 727 ILE A O 1
ATOM 5510 N N . ASP A 1 728 ? 18.330 16.909 -30.179 1.00 70.12 728 ASP A N 1
ATOM 5511 C CA . ASP A 1 728 ? 19.034 17.739 -31.171 1.00 70.12 728 ASP A CA 1
ATOM 5512 C C . ASP A 1 728 ? 19.981 16.973 -32.110 1.00 70.12 728 ASP A C 1
ATOM 5514 O O . ASP A 1 728 ? 20.494 17.551 -33.073 1.00 70.12 728 ASP A O 1
ATOM 5518 N N . GLY A 1 729 ? 20.166 15.670 -31.864 1.00 68.38 729 GLY A N 1
ATOM 5519 C CA . GLY A 1 729 ? 20.870 14.721 -32.741 1.00 68.38 729 GLY A CA 1
ATOM 5520 C C . GLY A 1 729 ? 22.355 14.874 -32.733 1.00 68.38 729 GLY A C 1
ATOM 5521 O O . GLY A 1 729 ? 23.034 14.394 -33.641 1.00 68.38 729 GLY A O 1
ATOM 5522 N N . THR A 1 730 ? 22.855 15.574 -31.729 1.00 66.38 730 THR A N 1
ATOM 5523 C CA . THR A 1 730 ? 24.281 15.747 -31.527 1.00 66.38 730 THR A CA 1
ATOM 5524 C C . THR A 1 730 ? 24.912 14.476 -30.968 1.00 66.38 730 THR A C 1
ATOM 5526 O O . THR A 1 730 ? 26.140 14.356 -30.974 1.00 66.38 730 THR A O 1
ATOM 5529 N N . GLY A 1 731 ? 24.103 13.523 -30.479 1.00 64.19 731 GLY A N 1
ATOM 5530 C CA . GLY A 1 731 ? 24.582 12.301 -29.842 1.00 64.19 731 GLY A CA 1
ATOM 5531 C C . GLY A 1 731 ? 25.416 12.565 -28.584 1.00 64.19 731 GLY A C 1
ATOM 5532 O O . GLY A 1 731 ? 26.153 11.684 -28.148 1.00 64.19 731 GLY A O 1
ATOM 5533 N N . SER A 1 732 ? 25.326 13.773 -28.015 1.00 64.88 732 SER A N 1
ATOM 5534 C CA . SER A 1 732 ? 26.101 14.222 -26.858 1.00 64.88 732 SER A CA 1
ATOM 5535 C C . SER A 1 732 ? 25.188 14.807 -25.784 1.00 64.88 732 SER A C 1
ATOM 5537 O O . SER A 1 732 ? 24.315 15.620 -26.078 1.00 64.88 732 SER A O 1
ATOM 5539 N N . VAL A 1 733 ? 25.409 14.439 -24.518 1.00 66.06 733 VAL A N 1
ATOM 5540 C CA . VAL A 1 733 ? 24.683 15.066 -23.406 1.00 66.06 733 VAL A CA 1
ATOM 5541 C C . VAL A 1 733 ? 25.108 16.533 -23.310 1.00 66.06 733 VAL A C 1
ATOM 5543 O O . VAL A 1 733 ? 26.267 16.829 -23.015 1.00 66.06 733 VAL A O 1
ATOM 5546 N N . ALA A 1 734 ? 24.181 17.452 -23.563 1.00 61.41 734 ALA A N 1
ATOM 5547 C CA . ALA A 1 734 ? 24.404 18.881 -23.433 1.00 61.41 734 ALA A CA 1
ATOM 5548 C C . ALA A 1 734 ? 23.907 19.326 -22.044 1.00 61.41 734 ALA A C 1
ATOM 5550 O O . ALA A 1 734 ? 22.716 19.184 -21.743 1.00 61.41 734 ALA A O 1
ATOM 5551 N N . PRO A 1 735 ? 24.798 19.813 -21.160 1.00 59.03 735 PRO A N 1
ATOM 5552 C CA . PRO A 1 735 ? 24.396 20.328 -19.859 1.00 59.03 735 PRO A CA 1
ATOM 5553 C C . PRO A 1 735 ? 23.713 21.691 -20.001 1.00 59.03 735 PRO A C 1
ATOM 5555 O O . PRO A 1 735 ? 23.948 22.421 -20.965 1.00 59.03 735 PRO A O 1
ATOM 5558 N N . GLN A 1 736 ? 22.925 22.064 -18.991 1.00 59.12 736 GLN A N 1
ATOM 5559 C CA . GLN A 1 736 ? 22.390 23.414 -18.833 1.00 59.12 736 GLN A CA 1
ATOM 5560 C C . GLN A 1 736 ? 23.479 24.478 -19.048 1.00 59.12 736 GLN A C 1
ATOM 5562 O O . GLN A 1 736 ? 24.486 24.530 -18.335 1.00 59.12 736 GLN A O 1
ATOM 5567 N N . THR A 1 737 ? 23.266 25.375 -20.006 1.00 52.31 737 THR A N 1
ATOM 5568 C CA . THR A 1 737 ? 24.091 26.571 -20.162 1.00 52.31 737 THR A CA 1
ATOM 5569 C C . THR A 1 737 ? 23.684 27.594 -19.108 1.00 52.31 737 THR A C 1
ATOM 5571 O O . THR A 1 737 ? 22.620 28.198 -19.195 1.00 52.31 737 THR A O 1
ATOM 5574 N N . GLY A 1 738 ? 24.538 27.795 -18.098 1.00 44.00 738 GLY A N 1
ATOM 5575 C CA . GLY A 1 738 ? 24.375 28.798 -17.033 1.00 44.00 738 GLY A CA 1
ATOM 5576 C C . GLY A 1 738 ? 24.532 30.247 -17.517 1.00 44.00 738 GLY A C 1
ATOM 5577 O O . GLY A 1 738 ? 25.392 30.978 -17.030 1.00 44.00 738 GLY A O 1
ATOM 5578 N N . GLY A 1 739 ? 23.750 30.642 -18.522 1.00 46.72 739 GLY A N 1
ATOM 5579 C CA . GLY A 1 739 ? 23.698 31.994 -19.071 1.00 46.72 739 GLY A CA 1
ATOM 5580 C C . GLY A 1 739 ? 22.603 32.859 -18.441 1.00 46.72 739 GLY A C 1
ATOM 5581 O O . GLY A 1 739 ? 21.905 32.463 -17.515 1.00 46.72 739 GLY A O 1
ATOM 5582 N N . THR A 1 740 ? 22.417 34.058 -18.991 1.00 38.62 740 THR A N 1
ATOM 5583 C CA . THR A 1 740 ? 21.438 35.079 -18.561 1.00 38.62 740 THR A CA 1
ATOM 5584 C C . THR A 1 740 ? 19.973 34.731 -18.852 1.00 38.62 740 THR A C 1
ATOM 5586 O O . THR A 1 740 ? 19.091 35.570 -18.676 1.00 38.62 740 THR A O 1
ATOM 5589 N N . ARG A 1 741 ? 19.716 33.502 -19.309 1.00 51.09 741 ARG A N 1
ATOM 5590 C CA . ARG A 1 741 ? 18.403 32.926 -19.597 1.00 51.09 741 ARG A CA 1
ATOM 5591 C C . ARG A 1 741 ? 18.416 31.471 -19.113 1.00 51.09 741 ARG A C 1
ATOM 5593 O O . ARG A 1 741 ? 19.148 30.680 -19.706 1.00 51.09 741 ARG A O 1
ATOM 5600 N N . PRO A 1 742 ? 17.680 31.099 -18.050 1.00 56.91 742 PRO A N 1
ATOM 5601 C CA . PRO A 1 742 ? 17.557 29.701 -17.663 1.00 56.91 742 PRO A CA 1
ATOM 5602 C C . PRO A 1 742 ? 16.755 28.965 -18.742 1.00 56.91 742 PRO A C 1
ATOM 5604 O O . PRO A 1 742 ? 15.544 29.126 -18.880 1.00 56.91 742 PRO A O 1
ATOM 5607 N N . GLY A 1 743 ? 17.462 28.198 -19.560 1.00 63.03 743 GLY A N 1
ATOM 5608 C CA . GLY A 1 743 ? 16.875 27.443 -20.651 1.00 63.03 743 GLY A CA 1
ATOM 5609 C C . GLY A 1 743 ? 17.857 26.435 -21.225 1.00 63.03 743 GLY A C 1
ATOM 5610 O O . GLY A 1 743 ? 19.068 26.524 -21.007 1.00 63.03 743 GLY A O 1
ATOM 5611 N N . PHE A 1 744 ? 17.315 25.450 -21.927 1.00 69.31 744 PHE A N 1
ATOM 5612 C CA . PHE A 1 744 ? 18.087 24.463 -22.658 1.00 69.31 744 PHE A CA 1
ATOM 5613 C C . PHE A 1 744 ? 18.175 24.880 -24.129 1.00 69.31 744 PHE A C 1
ATOM 5615 O O . PHE A 1 744 ? 17.168 24.848 -24.840 1.00 69.31 744 PHE A O 1
ATOM 5622 N N . SER A 1 745 ? 19.365 25.288 -24.572 1.00 71.62 745 SER A N 1
ATOM 5623 C CA . SER A 1 745 ? 19.611 25.628 -25.972 1.00 71.62 745 SER A CA 1
ATOM 5624 C C . SER A 1 745 ? 19.741 24.361 -26.805 1.00 71.62 745 SER A C 1
ATOM 5626 O O . SER A 1 745 ? 20.605 23.531 -26.528 1.00 71.62 745 SER A O 1
ATOM 5628 N N . PHE A 1 746 ? 18.959 24.248 -27.874 1.00 75.38 746 PHE A N 1
ATOM 5629 C CA . PHE A 1 746 ? 19.161 23.216 -28.882 1.00 75.38 746 PHE A CA 1
ATOM 5630 C C . PHE A 1 746 ? 19.173 23.795 -30.290 1.00 75.38 746 PHE A C 1
ATOM 5632 O O . PHE A 1 746 ? 18.586 24.842 -30.575 1.00 75.38 746 PHE A O 1
ATOM 5639 N N . TYR A 1 747 ? 19.900 23.125 -31.177 1.00 75.38 747 TYR A N 1
ATOM 5640 C CA . TYR A 1 747 ? 20.111 23.588 -32.541 1.00 75.38 747 TYR A CA 1
ATOM 5641 C C . TYR A 1 747 ? 19.102 22.946 -33.501 1.00 75.38 747 TYR A C 1
ATOM 5643 O O . TYR A 1 747 ? 19.111 21.735 -33.713 1.00 75.38 747 TYR A O 1
ATOM 5651 N N . ASP A 1 748 ? 18.236 23.763 -34.105 1.00 79.69 748 ASP A N 1
ATOM 5652 C CA . ASP A 1 748 ? 17.384 23.341 -35.217 1.00 79.69 748 ASP A CA 1
ATOM 5653 C C . ASP A 1 748 ? 18.210 23.365 -36.510 1.00 79.69 748 ASP A C 1
ATOM 5655 O O . ASP A 1 748 ? 18.435 24.415 -37.121 1.00 79.69 748 ASP A O 1
ATOM 5659 N N . GLN A 1 749 ? 18.647 22.178 -36.931 1.00 74.50 749 GLN A N 1
ATOM 5660 C CA . GLN A 1 749 ? 19.448 21.968 -38.139 1.00 74.50 749 GLN A CA 1
ATOM 5661 C C . GLN A 1 749 ? 18.718 22.399 -39.421 1.00 74.50 749 GLN A C 1
ATOM 5663 O O . GLN A 1 749 ? 19.354 22.865 -40.366 1.00 74.50 749 GLN A O 1
ATOM 5668 N N . THR A 1 750 ? 17.388 22.283 -39.457 1.00 78.31 750 THR A N 1
ATOM 5669 C CA . THR A 1 750 ? 16.561 22.614 -40.629 1.00 78.31 750 THR A CA 1
ATOM 5670 C C . THR A 1 750 ? 16.579 24.109 -40.904 1.00 78.31 750 THR A C 1
ATOM 5672 O O . THR A 1 750 ? 16.658 24.553 -42.049 1.00 78.31 750 THR A O 1
ATOM 5675 N N . ARG A 1 751 ? 16.485 24.896 -39.829 1.00 82.25 751 ARG A N 1
ATOM 5676 C CA . ARG A 1 751 ? 16.378 26.359 -39.884 1.00 82.25 751 ARG A CA 1
ATOM 5677 C C . ARG A 1 751 ? 17.705 27.058 -39.600 1.00 82.25 751 ARG A C 1
ATOM 5679 O O . ARG A 1 751 ? 17.786 28.270 -39.777 1.00 82.25 751 ARG A O 1
ATOM 5686 N N . ASN A 1 752 ? 18.741 26.304 -39.223 1.00 83.69 752 ASN A N 1
ATOM 5687 C CA . ASN A 1 752 ? 20.064 26.802 -38.855 1.00 83.69 752 ASN A CA 1
ATOM 5688 C C . ASN A 1 752 ? 19.990 27.871 -37.744 1.00 83.69 752 ASN A C 1
ATOM 5690 O O . ASN A 1 752 ? 20.589 28.943 -37.847 1.00 83.69 752 ASN A O 1
ATOM 5694 N N . VAL A 1 753 ? 19.217 27.589 -36.690 1.00 83.00 753 VAL A N 1
ATOM 5695 C CA . VAL A 1 753 ? 19.023 28.482 -35.534 1.00 83.00 753 VAL A CA 1
ATOM 5696 C C . VAL A 1 753 ? 19.180 27.722 -34.220 1.00 83.00 753 VAL A C 1
ATOM 5698 O O . VAL A 1 753 ? 18.824 26.552 -34.124 1.00 83.00 753 VAL A O 1
ATOM 5701 N N . SER A 1 754 ? 19.686 28.403 -33.194 1.00 80.62 754 SER A N 1
ATOM 5702 C CA . SER A 1 754 ? 19.651 27.922 -31.809 1.00 80.62 754 SER A CA 1
ATOM 5703 C C . SER A 1 754 ? 18.437 28.514 -31.102 1.00 80.62 754 SER A C 1
ATOM 5705 O O . SER A 1 754 ? 18.283 29.737 -31.095 1.00 80.62 754 SER A O 1
ATOM 5707 N N . VAL A 1 755 ? 17.598 27.657 -30.529 1.00 81.75 755 VAL A N 1
ATOM 5708 C CA . VAL A 1 755 ? 16.399 28.021 -29.760 1.00 81.75 755 VAL A CA 1
ATOM 5709 C C . VAL A 1 755 ? 16.513 27.486 -28.338 1.00 81.75 755 VAL A C 1
ATOM 5711 O O . VAL A 1 755 ? 17.151 26.460 -28.115 1.00 81.75 755 VAL A O 1
ATOM 5714 N N . ASP A 1 756 ? 15.880 28.169 -27.391 1.00 79.94 756 ASP A N 1
ATOM 5715 C CA . ASP A 1 756 ? 15.908 27.835 -25.971 1.00 79.94 756 ASP A CA 1
ATOM 5716 C C . ASP A 1 756 ? 14.559 27.267 -25.515 1.00 79.94 756 ASP A C 1
ATOM 5718 O O . ASP A 1 756 ? 13.502 27.864 -25.739 1.00 79.94 756 ASP A O 1
ATOM 5722 N N . TYR A 1 757 ? 14.587 26.122 -24.838 1.00 79.25 757 TYR A N 1
ATOM 5723 C CA . TYR A 1 757 ? 13.450 25.620 -24.069 1.00 79.25 757 TYR A CA 1
ATOM 5724 C C . TYR A 1 757 ? 13.508 26.189 -22.640 1.00 79.25 757 TYR A C 1
ATOM 5726 O O . TYR A 1 757 ? 14.543 26.032 -21.988 1.00 79.25 757 TYR A O 1
ATOM 5734 N N . PRO A 1 758 ? 12.458 26.858 -22.134 1.00 71.94 758 PRO A N 1
ATOM 5735 C CA . PRO A 1 758 ? 12.498 27.525 -20.836 1.00 71.94 758 PRO A CA 1
ATOM 5736 C C . PRO A 1 758 ? 12.466 26.558 -19.665 1.00 71.94 758 PRO A C 1
ATOM 5738 O O . PRO A 1 758 ? 11.707 25.593 -19.641 1.00 71.94 758 PRO A O 1
ATOM 5741 N N . LEU A 1 759 ? 13.259 26.890 -18.651 1.00 64.62 759 LEU A N 1
ATOM 5742 C CA . LEU A 1 759 ? 13.354 26.152 -17.403 1.00 64.62 759 LEU A CA 1
ATOM 5743 C C . LEU A 1 759 ? 13.061 27.101 -16.238 1.00 64.62 759 LEU A C 1
ATOM 5745 O O . LEU A 1 759 ? 13.659 28.179 -16.183 1.00 64.62 759 LEU A O 1
ATOM 5749 N N . PRO A 1 760 ? 12.194 26.737 -15.278 1.00 52.97 760 PRO A N 1
ATOM 5750 C CA . PRO A 1 760 ? 12.089 27.481 -14.034 1.00 52.97 760 PRO A CA 1
ATOM 5751 C C . PRO A 1 760 ? 13.429 27.483 -13.295 1.00 52.97 760 PRO A C 1
ATOM 5753 O O . PRO A 1 760 ? 14.170 26.491 -13.291 1.00 52.97 760 PRO A O 1
ATOM 5756 N N . GLU A 1 761 ? 13.730 28.622 -12.678 1.00 45.09 761 GLU A N 1
ATOM 5757 C CA . GLU A 1 761 ? 14.964 28.877 -11.940 1.00 45.09 761 GLU A CA 1
ATOM 5758 C C . GLU A 1 761 ? 15.141 27.826 -10.823 1.00 45.09 761 GLU A C 1
ATOM 5760 O O . GLU A 1 761 ? 14.267 27.656 -9.976 1.00 45.09 761 GLU A O 1
ATOM 5765 N N . GLY A 1 762 ? 16.252 27.076 -10.849 1.00 45.00 762 GLY A N 1
ATOM 5766 C CA . GLY A 1 762 ? 16.569 26.035 -9.855 1.00 45.00 762 GLY A CA 1
ATOM 5767 C C . GLY A 1 762 ? 16.403 24.578 -10.313 1.00 45.00 762 GLY A C 1
ATOM 5768 O O . GLY A 1 762 ? 16.785 23.677 -9.568 1.00 45.00 762 GLY A O 1
ATOM 5769 N N . SER A 1 763 ? 15.901 24.325 -11.525 1.00 49.81 763 SER A N 1
ATOM 5770 C CA . SER A 1 763 ? 15.857 22.973 -12.105 1.00 49.81 763 SER A CA 1
ATOM 5771 C C . SER A 1 763 ? 17.209 22.578 -12.732 1.00 49.81 763 SER A C 1
ATOM 5773 O O . SER A 1 763 ? 17.817 23.352 -13.474 1.00 49.81 763 SER A O 1
ATOM 5775 N N . THR A 1 764 ? 17.714 21.374 -12.431 1.00 53.81 764 THR A N 1
ATOM 5776 C CA . THR A 1 764 ? 18.937 20.822 -13.048 1.00 53.81 764 THR A CA 1
ATOM 5777 C C . THR A 1 764 ? 18.554 20.035 -14.291 1.00 53.81 764 THR A C 1
ATOM 5779 O O . THR A 1 764 ? 18.063 18.915 -14.172 1.00 53.81 764 THR A O 1
ATOM 5782 N N . TRP A 1 765 ? 18.728 20.604 -15.481 1.00 61.97 765 TRP A N 1
ATOM 5783 C CA . TRP A 1 765 ? 18.302 19.992 -16.749 1.00 61.97 765 TRP A CA 1
ATOM 5784 C C . TRP A 1 765 ? 19.465 19.579 -17.652 1.00 61.97 765 TRP A C 1
ATOM 5786 O O . TRP A 1 765 ? 20.509 20.231 -17.697 1.00 61.97 765 TRP A O 1
ATOM 5796 N N . THR A 1 766 ? 19.242 18.493 -18.388 1.00 63.47 766 THR A N 1
ATOM 5797 C CA . THR A 1 766 ? 20.171 17.822 -19.308 1.00 63.47 766 THR A CA 1
ATOM 5798 C C . THR A 1 766 ? 19.372 17.279 -20.496 1.00 63.47 766 THR A C 1
ATOM 5800 O O . THR A 1 766 ? 18.187 16.982 -20.339 1.00 63.47 766 THR A O 1
ATOM 5803 N N . THR A 1 767 ? 19.988 17.122 -21.677 1.00 64.62 767 THR A N 1
ATOM 5804 C CA . THR A 1 767 ? 19.350 16.374 -22.791 1.00 64.62 767 THR A CA 1
ATOM 5805 C C . THR A 1 767 ? 19.043 14.930 -22.419 1.00 64.62 767 THR A C 1
ATOM 5807 O O . THR A 1 767 ? 18.102 14.339 -22.927 1.00 64.62 767 THR A O 1
ATOM 5810 N N . ASP A 1 768 ? 19.797 14.388 -21.475 1.00 66.19 768 ASP A N 1
ATOM 5811 C CA . ASP A 1 768 ? 19.477 13.165 -20.763 1.00 66.19 768 ASP A CA 1
ATOM 5812 C C . ASP A 1 768 ? 18.307 13.413 -19.787 1.00 66.19 768 ASP A C 1
ATOM 5814 O O . ASP A 1 768 ? 18.493 13.901 -18.668 1.00 66.19 768 ASP A O 1
ATOM 5818 N N . GLY A 1 769 ? 17.077 13.145 -20.225 1.00 61.38 769 GLY A N 1
ATOM 5819 C CA . GLY A 1 769 ? 15.899 13.448 -19.413 1.00 61.38 769 GLY A CA 1
ATOM 5820 C C . GLY A 1 769 ? 15.472 12.355 -18.441 1.00 61.38 769 GLY A C 1
ATOM 5821 O O . GLY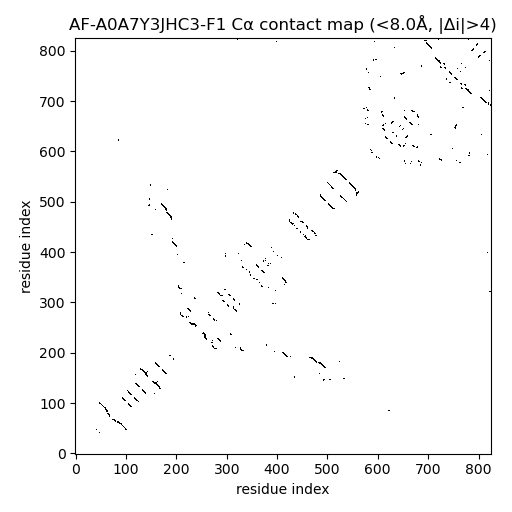 A 1 769 ? 14.609 12.631 -17.607 1.00 61.38 769 GLY A O 1
ATOM 5822 N N . ASN A 1 770 ? 16.077 11.163 -18.472 1.00 62.22 770 ASN A N 1
ATOM 5823 C CA . ASN A 1 770 ? 15.974 10.214 -17.360 1.00 62.22 770 ASN A CA 1
ATOM 5824 C C . ASN A 1 770 ? 17.087 10.449 -16.307 1.00 62.22 770 ASN A C 1
ATOM 5826 O O . ASN A 1 770 ? 16.934 10.003 -15.172 1.00 62.22 770 ASN A O 1
ATOM 5830 N N . ASN A 1 771 ? 18.107 11.252 -16.640 1.00 62.72 771 ASN A N 1
ATOM 5831 C CA . ASN A 1 771 ? 19.237 11.643 -15.800 1.00 62.72 771 ASN A CA 1
ATOM 5832 C C . ASN A 1 771 ? 20.134 10.455 -15.389 1.00 62.72 771 ASN A C 1
ATOM 5834 O O . ASN A 1 771 ? 20.646 10.420 -14.264 1.00 62.72 771 ASN A O 1
ATOM 5838 N N . ASP A 1 772 ? 20.300 9.470 -16.277 1.00 58.03 772 ASP A N 1
ATOM 5839 C CA . ASP A 1 772 ? 21.148 8.284 -16.081 1.00 58.03 772 ASP A CA 1
ATOM 5840 C C . ASP A 1 772 ? 22.608 8.458 -16.562 1.00 58.03 772 ASP A C 1
ATOM 5842 O O . ASP A 1 772 ? 23.463 7.588 -16.351 1.00 58.03 772 ASP A O 1
ATOM 5846 N N . GLY A 1 773 ? 22.914 9.613 -17.150 1.00 59.12 773 GLY A N 1
ATOM 5847 C CA . GLY A 1 773 ? 24.194 10.008 -17.722 1.00 59.12 773 GLY A CA 1
ATOM 5848 C C . GLY A 1 773 ? 24.359 9.692 -19.213 1.00 59.12 773 GLY A C 1
ATOM 5849 O O . GLY A 1 773 ? 25.472 9.860 -19.724 1.00 59.12 773 GLY A O 1
ATOM 5850 N N . ILE A 1 774 ? 23.324 9.211 -19.914 1.00 61.06 774 ILE A N 1
ATOM 5851 C CA . ILE A 1 774 ? 23.399 8.707 -21.293 1.00 61.06 774 ILE A CA 1
ATOM 5852 C C . ILE A 1 774 ? 22.239 9.259 -22.138 1.00 61.06 774 ILE A C 1
ATOM 5854 O O . ILE A 1 774 ? 21.113 9.410 -21.686 1.00 61.06 774 ILE A O 1
ATOM 5858 N N . LEU A 1 775 ? 22.498 9.545 -23.421 1.00 64.19 775 LEU A N 1
ATOM 5859 C CA . LEU A 1 775 ? 21.414 9.776 -24.377 1.00 64.19 775 LEU A CA 1
ATOM 5860 C C . LEU A 1 775 ? 20.823 8.452 -24.847 1.00 64.19 775 LEU A C 1
ATOM 5862 O O . LEU A 1 775 ? 21.444 7.708 -25.613 1.00 64.19 775 LEU A O 1
ATOM 5866 N N . THR A 1 776 ? 19.599 8.188 -24.412 1.00 62.97 776 THR A N 1
ATOM 5867 C CA . THR A 1 776 ? 18.816 7.038 -24.852 1.00 62.97 776 THR A CA 1
ATOM 5868 C C . THR A 1 776 ? 18.344 7.250 -26.293 1.00 62.97 776 THR A C 1
ATOM 5870 O O . THR A 1 776 ? 17.836 8.316 -26.642 1.00 62.97 776 THR A O 1
ATOM 5873 N N . ARG A 1 777 ? 18.514 6.246 -27.161 1.00 64.50 777 ARG A N 1
ATOM 5874 C CA . ARG A 1 777 ? 17.782 6.163 -28.438 1.00 64.50 777 ARG A CA 1
ATOM 5875 C C . ARG A 1 777 ? 16.482 5.402 -28.221 1.00 64.50 777 ARG A C 1
ATOM 5877 O O . ARG A 1 777 ? 16.413 4.591 -27.302 1.00 64.50 777 ARG A O 1
ATOM 5884 N N . ASP A 1 778 ? 15.512 5.612 -29.106 1.00 60.94 778 ASP A N 1
ATOM 5885 C CA . ASP A 1 778 ? 14.291 4.806 -29.162 1.00 60.94 778 ASP A CA 1
ATOM 5886 C C . ASP A 1 778 ? 14.615 3.306 -29.046 1.00 60.94 778 ASP A C 1
ATOM 5888 O O . ASP A 1 778 ? 15.342 2.744 -29.872 1.00 60.94 778 ASP A O 1
ATOM 5892 N N . GLY A 1 779 ? 14.105 2.686 -27.982 1.00 60.38 779 GLY A N 1
ATOM 5893 C CA . GLY A 1 779 ? 14.289 1.278 -27.647 1.00 60.38 779 GLY A CA 1
ATOM 5894 C C . GLY A 1 779 ? 13.018 0.472 -27.903 1.00 60.38 779 GLY A C 1
ATOM 5895 O O . GLY A 1 779 ? 12.397 0.579 -28.960 1.00 60.38 779 GLY A O 1
ATOM 5896 N N . ALA A 1 780 ? 12.614 -0.352 -26.933 1.00 64.00 780 ALA A N 1
ATOM 5897 C CA . ALA A 1 780 ? 11.310 -1.002 -26.984 1.00 64.00 780 ALA A CA 1
ATOM 5898 C C . ALA A 1 780 ? 10.218 0.058 -26.773 1.00 64.00 780 ALA A C 1
ATOM 5900 O O . ALA A 1 780 ? 10.138 0.670 -25.710 1.00 64.00 780 ALA A O 1
ATOM 5901 N N . LEU A 1 781 ? 9.394 0.296 -27.792 1.00 72.50 781 LEU A N 1
ATOM 5902 C CA . LEU A 1 781 ? 8.271 1.230 -27.737 1.00 72.50 781 LEU A CA 1
ATOM 5903 C C . LEU A 1 781 ? 7.092 0.708 -28.556 1.00 72.50 781 LEU A C 1
ATOM 5905 O O . LEU A 1 781 ? 7.269 -0.081 -29.487 1.00 72.50 781 LEU A O 1
ATOM 5909 N N . PHE A 1 782 ? 5.885 1.155 -28.237 1.00 73.75 782 PHE A N 1
ATOM 5910 C CA . PHE A 1 782 ? 4.723 0.987 -29.107 1.00 73.75 782 PHE A CA 1
ATOM 5911 C C . PHE A 1 782 ? 4.208 2.347 -29.569 1.00 73.75 782 PHE A C 1
ATOM 5913 O O . PHE A 1 782 ? 4.369 3.352 -28.877 1.00 73.75 782 PHE A O 1
ATOM 5920 N N . THR A 1 783 ? 3.588 2.363 -30.750 1.00 78.38 783 THR A N 1
ATOM 5921 C CA . THR A 1 783 ? 3.034 3.567 -31.376 1.00 78.38 783 THR A CA 1
ATOM 5922 C C . THR A 1 783 ? 1.567 3.325 -31.716 1.00 78.38 783 THR A C 1
ATOM 5924 O O . THR A 1 783 ? 1.239 2.320 -32.348 1.00 78.38 783 THR A O 1
ATOM 5927 N N . ARG A 1 784 ? 0.688 4.258 -31.341 1.00 78.19 784 ARG A N 1
ATOM 5928 C CA . ARG A 1 784 ? -0.742 4.266 -31.681 1.00 78.19 784 ARG A CA 1
ATOM 5929 C C . ARG A 1 784 ? -1.088 5.534 -32.457 1.00 78.19 784 ARG A C 1
ATOM 5931 O O . ARG A 1 784 ? -0.743 6.631 -32.029 1.00 78.19 784 ARG A O 1
ATOM 5938 N N . GLU A 1 785 ? -1.786 5.394 -33.584 1.00 82.62 785 GLU A N 1
ATOM 5939 C CA . GLU A 1 785 ? -2.432 6.532 -34.256 1.00 82.62 785 GLU A CA 1
ATOM 5940 C C . GLU A 1 785 ? -3.755 6.842 -33.547 1.00 82.62 785 GLU A C 1
ATOM 5942 O O . GLU A 1 785 ? -4.623 5.972 -33.448 1.00 82.62 785 GLU A O 1
ATOM 5947 N N . LEU A 1 786 ? -3.921 8.080 -33.080 1.00 83.44 786 LEU A N 1
ATOM 5948 C CA . LEU A 1 786 ? -5.200 8.582 -32.592 1.00 83.44 786 LEU A CA 1
ATOM 5949 C C . LEU A 1 786 ? -5.994 9.079 -33.805 1.00 83.44 786 LEU A C 1
ATOM 5951 O O . LEU A 1 786 ? -5.703 10.133 -34.375 1.00 83.44 786 LEU A O 1
ATOM 5955 N N . THR A 1 787 ? -6.957 8.274 -34.249 1.00 78.25 787 THR A N 1
ATOM 5956 C CA . THR A 1 787 ? -7.674 8.494 -35.509 1.00 78.25 787 THR A CA 1
ATOM 5957 C C . THR A 1 787 ? -8.579 9.717 -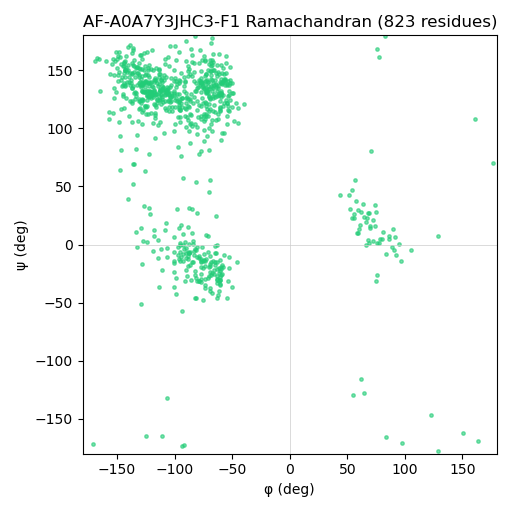35.399 1.00 78.25 787 THR A C 1
ATOM 5959 O O . THR A 1 787 ? -9.491 9.745 -34.574 1.00 78.25 787 THR A O 1
ATOM 5962 N N . LEU A 1 788 ? -8.362 10.708 -36.265 1.00 75.19 788 LEU A N 1
ATOM 5963 C CA . LEU A 1 788 ? -9.204 11.899 -36.356 1.00 75.19 788 LEU A CA 1
ATOM 5964 C C . LEU A 1 788 ? -10.490 11.582 -37.140 1.00 75.19 788 LEU A C 1
ATOM 5966 O O . LEU A 1 788 ? -10.427 11.200 -38.309 1.00 75.19 788 LEU A O 1
ATOM 5970 N N . ALA A 1 789 ? -11.655 11.744 -36.512 1.00 67.88 789 ALA A N 1
ATOM 5971 C CA . ALA A 1 789 ? -12.968 11.474 -37.100 1.00 67.88 789 ALA A CA 1
ATOM 5972 C C . ALA A 1 789 ? -13.895 12.700 -37.004 1.00 67.88 789 ALA A C 1
ATOM 5974 O O . ALA A 1 789 ? -13.834 13.466 -36.048 1.00 67.88 789 ALA A O 1
ATOM 5975 N N . GLY A 1 790 ? -14.761 12.888 -38.007 1.00 57.50 790 GLY A N 1
ATOM 5976 C CA . GLY A 1 790 ? -15.606 14.085 -38.128 1.00 57.50 790 GLY A CA 1
ATOM 5977 C C . GLY A 1 790 ? -16.802 14.161 -37.172 1.00 57.50 790 GLY A C 1
ATOM 5978 O O . GLY A 1 790 ? -17.302 15.251 -36.957 1.00 57.50 790 GLY A O 1
ATOM 5979 N N . ASP A 1 791 ? -17.260 13.040 -36.608 1.00 52.22 791 ASP A N 1
ATOM 5980 C CA . ASP A 1 791 ? -18.234 12.994 -35.508 1.00 52.22 791 ASP A CA 1
ATOM 5981 C C . ASP A 1 791 ? -18.081 11.657 -34.772 1.00 52.22 791 ASP A C 1
ATOM 5983 O O . ASP A 1 791 ? -18.356 10.592 -35.329 1.00 52.22 791 ASP A O 1
ATOM 5987 N N . VAL A 1 792 ? -17.651 11.701 -33.510 1.00 51.06 792 VAL A N 1
ATOM 5988 C CA . VAL A 1 792 ? -17.667 10.536 -32.612 1.00 51.06 792 VAL A CA 1
ATOM 5989 C C . VAL A 1 792 ? -18.936 10.639 -31.767 1.00 51.06 792 VAL A C 1
ATOM 5991 O O . VAL A 1 792 ? -18.949 11.204 -30.676 1.00 51.06 792 VAL A O 1
ATOM 5994 N N . SER A 1 793 ? -20.062 10.166 -32.301 1.00 40.16 793 SER A N 1
ATOM 5995 C CA . SER A 1 793 ? -21.336 10.177 -31.578 1.00 40.16 793 SER A CA 1
ATOM 5996 C C . SER A 1 793 ? -21.348 9.092 -30.494 1.00 40.16 793 SER A C 1
ATOM 5998 O O . SER A 1 793 ? -21.766 7.963 -30.748 1.00 40.16 793 SER A O 1
ATOM 6000 N N . GLY A 1 794 ? -20.896 9.423 -29.284 1.00 39.50 794 GLY A N 1
ATOM 6001 C CA . GLY A 1 794 ? -21.038 8.556 -28.112 1.00 39.50 794 GLY A CA 1
ATOM 6002 C C . GLY A 1 794 ? -20.062 8.911 -26.996 1.00 39.50 794 GLY A C 1
ATOM 6003 O O . GLY A 1 794 ? -18.877 8.632 -27.104 1.00 39.50 794 GLY A O 1
ATOM 6004 N N . GLY A 1 795 ? -20.567 9.498 -25.908 1.00 39.41 795 GLY A N 1
ATOM 6005 C CA . GLY A 1 795 ? -19.802 9.883 -24.713 1.00 39.41 795 GLY A CA 1
ATOM 6006 C C . GLY A 1 795 ? -19.307 8.716 -23.849 1.00 39.41 795 GLY A C 1
ATOM 6007 O O . GLY A 1 795 ? -19.459 8.762 -22.635 1.00 39.41 795 GLY A O 1
ATOM 6008 N N . ALA A 1 796 ? -18.745 7.670 -24.453 1.00 35.00 796 ALA A N 1
ATOM 6009 C CA . ALA A 1 796 ? -18.044 6.600 -23.751 1.00 35.00 796 ALA A CA 1
ATOM 6010 C C . ALA A 1 796 ? -17.053 5.896 -24.700 1.00 35.00 796 ALA A C 1
ATOM 6012 O O . ALA A 1 796 ? -17.468 5.154 -25.587 1.00 35.00 796 ALA A O 1
ATOM 6013 N N . GLY A 1 797 ? -15.751 6.122 -24.493 1.00 44.00 797 GLY A N 1
ATOM 6014 C CA . GLY A 1 797 ? -14.673 5.187 -24.844 1.00 44.00 797 GLY A CA 1
ATOM 6015 C C . GLY A 1 797 ? -14.565 4.717 -26.299 1.00 44.00 797 GLY A C 1
ATOM 6016 O O . GLY A 1 797 ? -14.513 3.512 -26.544 1.00 44.00 797 GLY A O 1
ATOM 6017 N N . ALA A 1 798 ? -14.471 5.626 -27.273 1.00 47.28 798 ALA A N 1
ATOM 6018 C CA . ALA A 1 798 ? -14.016 5.234 -28.607 1.00 47.28 798 ALA A CA 1
ATOM 6019 C C . ALA A 1 798 ? -12.496 4.972 -28.571 1.00 47.28 798 ALA A C 1
ATOM 6021 O O . ALA A 1 798 ? -11.701 5.899 -28.430 1.00 47.28 798 ALA A O 1
ATOM 6022 N N . GLN A 1 799 ? -12.103 3.698 -28.663 1.00 59.03 799 GLN A N 1
ATOM 6023 C CA . GLN A 1 799 ? -10.709 3.229 -28.678 1.00 59.03 799 GLN A CA 1
ATOM 6024 C C . GLN A 1 799 ? -9.858 4.037 -29.673 1.00 59.03 799 GLN A C 1
ATOM 6026 O O . GLN A 1 799 ? -9.997 3.869 -30.885 1.00 59.03 799 GLN A O 1
ATOM 6031 N N . GLY A 1 800 ? -8.990 4.917 -29.167 1.00 59.56 800 GLY A N 1
ATOM 6032 C CA . GLY A 1 800 ? -8.041 5.674 -29.991 1.00 59.56 800 GLY A CA 1
ATOM 6033 C C . GLY A 1 800 ? -8.656 6.614 -31.042 1.00 59.56 800 GLY A C 1
ATOM 6034 O O . GLY A 1 800 ? -8.019 6.833 -32.071 1.00 59.56 800 GLY A O 1
ATOM 6035 N N . GLN A 1 801 ? -9.865 7.156 -30.840 1.00 71.81 801 GLN A N 1
ATOM 6036 C CA . GLN A 1 801 ? -10.477 8.131 -31.762 1.00 71.81 801 GLN A CA 1
ATOM 6037 C C . GLN A 1 801 ? -10.590 9.529 -31.145 1.00 71.81 801 GLN A C 1
ATOM 6039 O O . GLN A 1 801 ? -10.930 9.675 -29.976 1.00 71.81 801 GLN A O 1
ATOM 6044 N N . LEU A 1 802 ? -10.352 10.554 -31.964 1.00 74.06 802 LEU A N 1
ATOM 6045 C CA . LEU A 1 802 ? -10.460 11.970 -31.616 1.00 74.06 802 LEU A CA 1
ATOM 6046 C C . LEU A 1 802 ? -11.433 12.661 -32.577 1.00 74.06 802 LEU A C 1
ATOM 6048 O O . LEU A 1 802 ? -11.300 12.556 -33.797 1.00 74.06 802 LEU A O 1
ATOM 6052 N N . SER A 1 803 ? -12.406 13.384 -32.034 1.00 71.06 803 SER A N 1
ATOM 6053 C CA . SER A 1 803 ? -13.335 14.197 -32.810 1.00 71.06 803 SER A CA 1
ATOM 6054 C C . SER A 1 803 ? -12.676 15.496 -33.272 1.00 71.06 803 SER A C 1
ATOM 6056 O O . SER A 1 803 ? -12.108 16.235 -32.467 1.00 71.06 803 SER A O 1
ATOM 6058 N N . THR A 1 804 ? -12.805 15.824 -34.557 1.00 70.62 804 THR A N 1
ATOM 6059 C CA . THR A 1 804 ? -12.404 17.133 -35.100 1.00 70.62 804 THR A CA 1
ATOM 6060 C C . THR A 1 804 ? -13.545 18.151 -35.123 1.00 70.62 804 THR A C 1
ATOM 6062 O O . THR A 1 804 ? -13.327 19.290 -35.527 1.00 70.62 804 THR A O 1
ATOM 6065 N N . SER A 1 805 ? -14.755 17.776 -34.684 1.00 62.50 805 SER A N 1
ATOM 6066 C CA . SER A 1 805 ? -15.943 18.644 -34.695 1.00 62.50 805 SER A CA 1
ATOM 6067 C C . SER A 1 805 ? -16.154 19.466 -33.416 1.00 62.50 805 SER A C 1
ATOM 6069 O O . SER A 1 805 ? -17.140 20.199 -33.328 1.00 62.50 805 SER A O 1
ATOM 6071 N N . SER A 1 806 ? -15.251 19.389 -32.426 1.00 63.25 806 SER A N 1
ATOM 6072 C CA . SER A 1 806 ? -15.341 20.203 -31.202 1.00 63.25 806 SER A CA 1
ATOM 6073 C C . SER A 1 806 ? -13.977 20.626 -30.640 1.00 63.25 806 SER A C 1
ATOM 6075 O O . SER A 1 806 ? -13.104 19.777 -30.459 1.00 63.25 806 SER A O 1
ATOM 6077 N N . SER A 1 807 ? -13.847 21.895 -30.233 1.00 67.38 807 SER A N 1
ATOM 6078 C CA . SER A 1 807 ? -12.763 22.430 -29.380 1.00 67.38 807 SER A CA 1
ATOM 6079 C C . SER A 1 807 ? -12.968 22.158 -27.882 1.00 67.38 807 SER A C 1
ATOM 6081 O O . SER A 1 807 ? -12.519 22.913 -27.017 1.00 67.38 807 SER A O 1
ATOM 6083 N N . SER A 1 808 ? -13.680 21.080 -27.548 1.00 75.75 808 SER A N 1
ATOM 6084 C CA . SER A 1 808 ? -13.892 20.650 -26.164 1.00 75.75 808 SER A CA 1
ATOM 6085 C C . SER A 1 808 ? -12.881 19.578 -25.744 1.00 75.75 808 SER A C 1
ATOM 6087 O O . SER A 1 808 ? -12.167 19.026 -26.582 1.00 75.75 808 SER A O 1
ATOM 6089 N N . TRP A 1 809 ? -12.785 19.323 -24.437 1.00 83.00 809 TRP A N 1
ATOM 6090 C CA . TRP A 1 809 ? -11.960 18.247 -23.886 1.00 83.00 809 TRP A CA 1
ATOM 6091 C C . TRP A 1 809 ? -12.505 16.879 -24.291 1.00 83.00 809 TRP A C 1
ATOM 6093 O O . TRP A 1 809 ? -13.707 16.635 -24.188 1.00 83.00 809 TRP A O 1
ATOM 6103 N N . GLN A 1 810 ? -11.611 15.991 -24.720 1.00 83.31 810 GLN A N 1
ATOM 6104 C CA . GLN A 1 810 ? -11.930 14.635 -25.150 1.00 83.31 810 GLN A CA 1
ATOM 6105 C C . GLN A 1 810 ? -11.037 13.649 -24.399 1.00 83.31 810 GLN A C 1
ATOM 6107 O O . GLN A 1 810 ? -9.814 13.773 -24.452 1.00 83.31 810 GLN A O 1
ATOM 6112 N N . GLU A 1 811 ? -11.644 12.676 -23.720 1.00 84.00 811 GLU A N 1
ATOM 6113 C CA . GLU A 1 811 ? -10.916 11.569 -23.096 1.00 84.00 811 GLU A CA 1
ATOM 6114 C C . GLU A 1 811 ? -10.729 10.449 -24.127 1.00 84.00 811 GLU A C 1
ATOM 6116 O O . GLU A 1 811 ? -11.693 9.923 -24.690 1.00 84.00 811 GLU A O 1
ATOM 6121 N N . VAL A 1 812 ? -9.478 10.065 -24.357 1.00 81.75 812 VAL A N 1
ATOM 6122 C CA . VAL A 1 812 ? -9.097 8.924 -25.186 1.00 81.75 812 VAL A CA 1
ATOM 6123 C C . VAL A 1 812 ? -8.572 7.824 -24.281 1.00 81.75 812 VAL A C 1
ATOM 6125 O O . VAL A 1 812 ? -7.604 8.025 -23.552 1.00 81.75 812 VAL A O 1
ATOM 6128 N N . THR A 1 813 ? -9.180 6.641 -24.359 1.00 83.12 813 THR A N 1
ATOM 6129 C CA . THR A 1 813 ? -8.683 5.433 -23.688 1.00 83.12 813 THR A CA 1
ATOM 6130 C C . THR A 1 813 ? -8.081 4.485 -24.722 1.00 83.12 813 THR A C 1
ATOM 6132 O O . THR A 1 813 ? -8.703 4.191 -25.747 1.00 83.12 813 THR A O 1
ATOM 6135 N N . MET A 1 814 ? -6.863 4.024 -24.453 1.00 83.12 814 MET A N 1
ATOM 6136 C CA . MET A 1 814 ? -6.142 3.023 -25.235 1.00 83.12 814 MET A CA 1
ATOM 6137 C C . MET A 1 814 ? -5.913 1.799 -24.358 1.00 83.12 814 MET A C 1
ATOM 6139 O O . MET A 1 814 ? -5.107 1.856 -23.432 1.00 83.12 814 MET A O 1
ATOM 6143 N N . GLU A 1 815 ? -6.609 0.705 -24.648 1.00 84.00 815 GLU A N 1
ATOM 6144 C CA . GLU A 1 815 ? -6.355 -0.576 -23.984 1.00 84.00 815 GLU A CA 1
ATOM 6145 C C . GLU A 1 815 ? -5.042 -1.163 -24.506 1.00 84.00 815 GLU A C 1
ATOM 6147 O O . GLU A 1 815 ? -4.782 -1.167 -25.715 1.00 84.00 815 GLU A O 1
ATOM 6152 N N . LEU A 1 816 ? -4.208 -1.638 -23.588 1.00 79.25 816 LEU A N 1
ATOM 6153 C CA . LEU A 1 816 ? -2.898 -2.188 -23.887 1.00 79.25 816 LEU A CA 1
ATOM 6154 C C . LEU A 1 816 ? -2.973 -3.706 -23.990 1.00 79.25 816 LEU A C 1
ATOM 6156 O O . LEU A 1 816 ? -3.447 -4.401 -23.090 1.00 79.25 816 LEU A O 1
ATOM 6160 N N . THR A 1 817 ? -2.437 -4.231 -25.085 1.00 75.25 817 THR A N 1
ATOM 6161 C CA . THR A 1 817 ? -2.192 -5.668 -25.229 1.00 75.25 817 THR A CA 1
ATOM 6162 C C . THR A 1 817 ? -1.085 -6.126 -24.280 1.00 75.25 817 THR A C 1
ATOM 6164 O O . THR A 1 817 ? -0.206 -5.342 -23.931 1.00 75.25 817 THR A O 1
ATOM 6167 N N . ASP A 1 818 ? -1.053 -7.412 -23.924 1.00 63.91 818 ASP A N 1
ATOM 6168 C CA . ASP A 1 818 ? 0.004 -8.000 -23.080 1.00 63.91 818 ASP A CA 1
ATOM 6169 C C . ASP A 1 818 ? 1.420 -7.652 -23.577 1.00 63.91 818 ASP A C 1
ATOM 6171 O O . ASP A 1 818 ? 2.322 -7.379 -22.785 1.00 63.91 818 ASP A O 1
ATOM 6175 N N . ALA A 1 819 ? 1.603 -7.593 -24.901 1.00 59.03 819 ALA A N 1
ATOM 6176 C CA . ALA A 1 819 ? 2.866 -7.216 -25.525 1.00 59.03 819 ALA A CA 1
ATOM 6177 C C . ALA A 1 819 ? 3.219 -5.731 -25.326 1.00 59.03 819 ALA A C 1
ATOM 6179 O O . ALA A 1 819 ? 4.375 -5.409 -25.067 1.00 59.03 819 ALA A O 1
ATOM 6180 N N . GLU A 1 820 ? 2.241 -4.828 -25.414 1.00 70.44 820 GLU A N 1
ATOM 6181 C CA . GLU A 1 820 ? 2.437 -3.401 -25.130 1.00 70.44 820 GLU A CA 1
ATOM 6182 C C . GLU A 1 820 ? 2.682 -3.154 -23.643 1.00 70.44 820 GLU A C 1
ATOM 6184 O O . GLU A 1 820 ? 3.531 -2.341 -23.289 1.00 70.44 820 GLU A O 1
ATOM 6189 N N . ARG A 1 821 ? 2.008 -3.901 -22.765 1.00 73.94 821 ARG A N 1
ATOM 6190 C CA . ARG A 1 821 ? 2.258 -3.851 -21.322 1.00 73.94 821 ARG A CA 1
ATOM 6191 C C . ARG A 1 821 ? 3.677 -4.282 -20.978 1.00 73.94 821 ARG A C 1
ATOM 6193 O O . ARG A 1 821 ? 4.351 -3.609 -20.208 1.00 73.94 821 ARG A O 1
ATOM 6200 N N . ALA A 1 822 ? 4.178 -5.347 -21.600 1.00 62.31 822 ALA A N 1
ATOM 6201 C CA . ALA A 1 822 ? 5.548 -5.809 -21.385 1.00 62.31 822 ALA A CA 1
ATOM 6202 C C . ALA A 1 822 ? 6.618 -4.766 -21.773 1.00 62.31 822 ALA A C 1
ATOM 6204 O O . ALA A 1 822 ? 7.701 -4.778 -21.191 1.00 62.31 822 ALA A O 1
ATOM 6205 N N . ILE A 1 823 ? 6.320 -3.867 -22.722 1.00 66.44 823 ILE A N 1
ATOM 6206 C CA . ILE A 1 823 ? 7.202 -2.756 -23.124 1.00 66.44 823 ILE A CA 1
ATOM 6207 C C . ILE A 1 823 ? 7.307 -1.683 -22.029 1.00 66.44 823 ILE A C 1
ATOM 6209 O O . ILE A 1 823 ? 8.317 -0.989 -21.949 1.00 66.44 823 ILE A O 1
ATOM 6213 N N . LEU A 1 824 ? 6.286 -1.547 -21.182 1.00 71.50 824 LEU A N 1
ATOM 6214 C CA . LEU A 1 824 ? 6.232 -0.549 -20.113 1.00 71.50 824 LEU A CA 1
ATOM 6215 C C . LEU A 1 824 ? 6.930 -0.992 -18.812 1.00 71.50 824 LEU A C 1
ATOM 6217 O O . LEU A 1 824 ? 6.754 -0.337 -17.788 1.00 71.50 824 LEU A O 1
ATOM 6221 N N . ARG A 1 825 ? 7.674 -2.102 -18.832 1.00 65.19 825 ARG A N 1
ATOM 6222 C CA . ARG A 1 825 ? 8.371 -2.659 -17.666 1.00 65.19 825 ARG A CA 1
ATOM 6223 C C . ARG A 1 825 ? 9.665 -1.932 -17.308 1.00 65.19 825 ARG A C 1
ATOM 6225 O O . ARG A 1 825 ? 10.468 -1.670 -18.232 1.00 65.19 825 ARG A O 1
#

Foldseek 3Di:
DVVVPVVVVVVVVVVVVPDDPPPDPDPDDPPPDPDDDPDPDDDDPPDPFKDKDKDFDKDKDWFEFFDWDDDPVDTDPGDGDPPGAYFTDIDIFTFMKMWMGGNVFWIWIWTDHRDPLQIWIKTKGADDPQAQWGMKIWIQDQPDDDDWLPLFDDSGHRQKTKIKTWGDHPFKIKIWIKIQFFKFKDKWKDQFQWTKDKDWFALLQAQPPFKFADQDFPVCFLFAPKWKKWFDPPAPWAADDDDPDDDDPNVQRHGTGIDTDDCQAWDADSRGRMIGGPSDDQIWMKIFTVPDAWDQQLQPRDIFGFGDIPPDDGTIGGQDHPLDDDSGGLSFKHFDDPPQDQQKDKFKDFPVDDGDHQQKDWADGPPDRIIGIAHPPPSRRRSQRCSVVDPRNNLRHPLDHPPDPPPPDPRIIMMIMHIDDDPDFFKHQQDAQWRQSFKWKDKPNHTQPPWGADRVRSIIGSVDGGDSRIIMMIMTMGGDPSDNRFKIKIKMKMWGRPDQFKIKIKMKIWIAGPDAPDAAADFQRTKTKIKMKMWIWGDDPPDIDIDIDMDMDMGRHRNPHYDDPPPPVDDADAADDLLFKDWAAFFQQPPFPPEPDRDPAGGHLLQAFFWWDWDQWDQDPRNRDIDGAAADQVVDGDPVGDIWDRFAAIAHDFDWHAYDDPGGGIDTDTHGDHDPPHDTDMGGHRDAQDQDQQLVPFKDKDKDFDDLDDPPPDWDKDKDFQGWLCRAPPQDKDWFDPDPARFDWHARPNRRHIHTYHHPPPDGDISPSSPPRGTTHDDNMYMDIQDEDCDDPDPDEDASYDHSNDRDIDMHMHGDDSSNSSSRD

Mean predicted aligned error: 18.76 Å

Sequence (825 aa):
MKTFRSLKLCFVAVILAFVSGTLAAQSSPGNDQPEAPSSLFQTRLGSSDFSATAQGTWTEHLGFGWGAGFSSQGTAPLMGYPGYEQGFVFQQLPDFILSLWLNQRYYFQFGYHGSFSSNTFLLGYLGRDNEFLRWAKIGNAAISVPSRANLLLSEGQQGEPALAFELGTSFSTHDFLARYEDTTTQTRVFHGSREVNESVIDLASWIRGQFFQIPSTATSFPVSGLTVLVQDPSGTIVVPTPPQGDPEWKPSLQGMTFRLATSAEVYLDPTTGAIRLPASSAKVLLVSWTNAGAFQDPVSHINFPGITLPGESGVWHVLYLPGAYSPFEAKNNYPVPAGTQPNASFTVTTRDTSNVDYGYTFTWSPGNTYFTVTAADNSLYPGIPFHAATTNPGDLYLPNPSSTPSSATLNLEILVRSYTTQTVTNSINLGTGILPGSITVTRNGQSVPGATYDPQSGTLDLGVPIFDSDEIDVTYQKQNQFQTPTDLRLYQGNHFDLGGGQTLETAESFLWNLQQNRFTTSDGEAPGSIGSAVLWQGKKGPWAWSLNTSGAAILADSTGYREIAGLNSGGASANLSSDTVRPSAAPGSIASTYSNSALPFSATQLNRGAMIYRDYWSTDPLSGTVNLGTGGSPGNENPNATPLPYGSNGWTGPYLLLGWSTRTDRLVGIESDLGADQWAGAQVVFNRGLPQDLSSTDAVRLDICLPDTLPSGSKVYFQAGTVGDDIDGTGSVAPQTGGTRPGFSFYDQTRNVSVDYPLPEGSTWTTDGNNDGILTRDGALFTRELTLAGDVSGGAGAQGQLSTSSSSWQEVTMELTDAERAILR